Protein AF-A0A511QV36-F1 (afdb_monomer_lite)

Foldseek 3Di:
DDDDDDPPPVCQLVVLLVVVCPVPDDPLRSVVVVLVCVQQAPDCLVVQQPLADFDFLLVSVVSRQVVRVVRDVFKHWDWDDDDQWIKTWIAGDDDDLVNLVVVQSVVQVSLCVQQVDNDHFQEWEDLAPNVVSCVSNPPPVRHDYDYNDNITIGIDDPVSRRDGGHDDDPPPPPPPPPVPPPAPLSVLLVQCLSVQQVAQADLCNSCVSVVHHSVVSVVSCVVVVHDPVVSSLVSLLVVLLCCLQPDPDDCQVSCVSHHHPDSVVVQVSSCVVPVHGSVRSSVVCNLVDPLAPDDLVRLLDDPVVDDPCQLVVLLVLLVVDLLPWFQFFFDSFADWAAWAAFEAALQKTKIWTWGDRNFPYNGATFIWIWIGNQSQAIAGPFTQGDQPDQQQSRHFAHEYWDDDPQKIKGKTWRWHADPVRATFIFIFIWIAHSVRHIGTPTGQGGDPFAGSQWTYWYWDDDDQKIKIWIKGFHPVQATFTWIWIDSDSNHIDTPGTQDEPCRHAARIWAQWDWDDAPQKIKIKTKGAPHDDPDQQPQLENIFIWMFIAHDQDSVVSYGYGDDDIDGLAQAHFWANKDWYQYPVRWIKIKTKRHDPPWDDPSSSSRTYITIDQIWTWHDDPGFIFTAHDPSQCVQFDDKDKDQFKDWAPDQWKKKKWKDLDKKKKWFADPVGAIWIWIDDPQKIKTARPRAPDDTPCVSPRMTIDGRDDSMWIWMWTGTSFKIWIAIPNRSYIYIDGTHHPPGTMIGMDHPIMMMMTGGGGRHNPNPNDDD

Organism: NCBI:txid1219062

pLDDT: mean 84.89, std 17.66, range [22.31, 98.94]

InterPro domains:
  IPR001362 Glycoside hydrolase, family 32 [SM00640] (328-730)
  IPR006232 Sucrose-6-phosphate hydrolase [TIGR01322] (313-741)
  IPR009057 Homedomain-like superfamily [SSF46689] (238-284)
  IPR013148 Glycosyl hydrolase family 32, N-terminal [PF00251] (328-628)
  IPR013189 Glycosyl hydrolase family 32, C-terminal [PF08244] (643-745)
  IPR013320 Concanavalin A-like lectin/glucanase domain superfamily [SSF49899] (628-744)
  IPR018053 Glycoside hydrolase, family 32, active site [PS00609] (328-341)
  IPR018060 AraC-like, DNA binding HTH domain [PF12833] (207-283)
  IPR018060 AraC-like, DNA binding HTH domain [PS01124] (202-284)
  IPR018060 AraC-like, DNA binding HTH domain [SM00342] (200-282)
  IPR020449 Transcription regulator HTH, AraC- type, HTH domain [PR00032] (251-266)
  IPR020449 Transcription regulator HTH, AraC- type, HTH domain [PR00032] (266-282)
  IPR023296 Glycosyl hydrolase, five-bladed beta-propeller domain superfamily [G3DSA:2.115.10.20] (295-645)
  IPR023296 Glycosyl hydrolase, five-bladed beta-propeller domain superfamily [SSF75005] (320-628)
  IPR051214 Glycosyl Hydrolase 32 Enzymes [PTHR43101] (293-745)

Radius of gyration: 31.1 Å; chains: 1; bounding box: 74×81×68 Å

Sequence (771 aa):
MLATAEWYVLPNLIDKLSDLLEQCLTISQQVAYIEWCARENVRKSLMSVDLSTKETLETQLNHYFDSAIYESSTVNHYFFHQFNETWLVRDKQHQHKMSDVYAVAFWTLLIQAITKTYWYPKRIWVCSNAEAYFRQLFPAANYQLFVERDKTGVELPEGLLNQVVSTKTLAISTPQSIDNWFDLQGTLQLSLKPYLINGRPSIETAASILGMHPRQLQRRLQREQLKYSKVVDELIFESAKKDLVQSQDDIADIAFRYGYRLQTHFSRAFKKYTNLTPTQYREHRSSERKWGDWTRKQRYQRIRDMPEGYFNRLAKERQQDKGYPSFHIAPPFGLLNDPNGLSYFNGEHHIFYQWFPLGPVHGVKHWYHLSTADFIHFSDHGVALYPDQDYDSHGVYSGSGLVNKGELLLFFTGNKRNGDWVREPTQCYAVMDVEGKIAKKGVVVRNSFYTEHFRDPKVWKEGETYYMVVAAQTHEKHGAMALFRADELDNWHHLGPVKTRYSKFGFMWECPDYFELQGRGVMLFSPQGVNGDNEYDYKNIFSVSYLVGDRLNLDTLELQNHQPVVQPDYGFDFYAPQTYLDDQGRRIMLAWIGLPDIDPPSVRHQWAGLLSIPRELNLQGNMLIQSPLKELQDLRQDSYQVSQTVVLDTTTFELEFSTKQDFTLEMSNSKGHDIRFSLHDNKFTLDRSNNSILYAEDYGVIRNAPRLDRQQNIRLFVDNSVLEIFINNGKHTMTSRFFVDDMNSLTLSEGVAATLYPLAGINGLNTAKIQ

Secondary structure (DSSP, 8-state):
-------TTHHHHHHHHHHHHHHHS-HHHHHHHHHHHHHHHTTTTTTS--TTS-EEHHHHHHHHHHHHHTT-TTEEEEEEEETTEEEEEEEESS--HHHHHHHHHHHHHHHHHHH-S----SEEE-SS--HHHHHHHS-TTS-EEE-S-SSEEEEE-HHHHTPEE-------PPPS--TTSSSHHHHHHHHHGGGGGGS---HHHHHHHTTS-HHHHHHHHHHTT--HHHHHHHHHHHHHHHHHHH----HHHHHHHTT-S-HHHHHHHHHHHHSS-HHHHHHHHHTT--TT---HHHHT--GGGSPTTHHHHHHHHHTT-TTS-SSS---SSEEEEEEEEEEEETTEEEEEEEEE-SSSSS-S-EEEEEEESSSSBEEEEEEEE-S-SGGGTT-B----EEEETTEEEEEEEEEEE-TT--EEEEEEEEEE-TT--EEEEEEEEE-SSS-S-EEEEEEEEETTEEEEEEEEE-TTS-EEEEEEEESSTT--EEEEEPB-S-SSS-SEEEEEEEEEETTEEEEEEEEES---SSSSS--SSS--EEEEESPPBTTTTB--B-S--B-S--SSS-EEEEEEE-TT--EEEEEEES-TT---GGGGGTEE-EEPPPEEEEEETTEEEEEE-GGGGGGB---EEESS-EE-S-S-EEEEEEESS-EEEEEE-TTS-EEEEEEETTEEEEE-TT-SS---GGG-SEEEEE---SSEEEEEEEETTEEEEEETTTTEEEEEE---TT--EEEE-TT--EEEEEBPPPBS-------

Structure (mmCIF, N/CA/C/O backbone):
data_AF-A0A511QV36-F1
#
_entry.id   AF-A0A511QV36-F1
#
loop_
_atom_site.group_PDB
_atom_site.id
_atom_site.type_symbol
_atom_site.label_atom_id
_atom_site.label_alt_id
_atom_site.label_comp_id
_atom_site.label_asym_id
_atom_site.label_entity_id
_atom_site.label_seq_id
_atom_site.pdbx_PDB_ins_code
_atom_site.Cartn_x
_atom_site.Cartn_y
_atom_site.Cartn_z
_atom_site.occupancy
_atom_site.B_iso_or_equiv
_atom_site.auth_seq_id
_atom_site.auth_comp_id
_atom_site.auth_asym_id
_atom_site.auth_atom_id
_atom_site.pdbx_PDB_model_num
ATOM 1 N N . MET A 1 1 ? -5.029 31.590 -9.360 1.00 29.44 1 MET A N 1
ATOM 2 C CA . MET A 1 1 ? -5.410 31.404 -10.779 1.00 29.44 1 MET A CA 1
ATOM 3 C C . MET A 1 1 ? -4.563 32.344 -11.635 1.00 29.44 1 MET A C 1
ATOM 5 O O . MET A 1 1 ? -4.675 33.543 -11.428 1.00 29.44 1 MET A O 1
ATOM 9 N N . LEU A 1 2 ? -3.748 31.761 -12.538 1.00 22.31 2 LEU A N 1
ATOM 10 C CA . LEU A 1 2 ? -2.815 32.352 -13.536 1.00 22.31 2 LEU A CA 1
ATOM 11 C C . LEU A 1 2 ? -1.611 33.120 -12.931 1.00 22.31 2 LEU A C 1
ATOM 13 O O . LEU A 1 2 ? -1.819 34.097 -12.228 1.00 22.31 2 LEU A O 1
ATOM 17 N N . ALA A 1 3 ? -0.330 32.764 -13.109 1.00 23.84 3 ALA A N 1
ATOM 18 C CA . ALA A 1 3 ? 0.406 32.007 -14.138 1.00 23.84 3 ALA A CA 1
ATOM 19 C C . ALA A 1 3 ? 1.605 31.276 -13.465 1.00 23.84 3 ALA A C 1
ATOM 21 O O . ALA A 1 3 ? 2.209 31.844 -12.563 1.00 23.84 3 ALA A O 1
ATOM 22 N N . THR A 1 4 ? 1.887 29.977 -13.641 1.00 34.41 4 THR A N 1
ATOM 23 C CA . THR A 1 4 ? 2.459 29.254 -14.805 1.00 34.41 4 THR A CA 1
ATOM 24 C C . THR A 1 4 ? 3.750 29.857 -15.378 1.00 34.41 4 THR A C 1
ATOM 26 O O . THR A 1 4 ? 3.696 30.957 -15.914 1.00 34.41 4 THR A O 1
ATOM 29 N N . ALA A 1 5 ? 4.816 29.036 -15.365 1.00 28.31 5 ALA A N 1
ATOM 30 C CA . ALA A 1 5 ? 6.105 29.111 -16.083 1.00 28.31 5 ALA A CA 1
ATOM 31 C C . ALA A 1 5 ? 7.365 29.500 -15.255 1.00 28.31 5 ALA A C 1
ATOM 33 O O . ALA A 1 5 ? 7.436 30.567 -14.661 1.00 28.31 5 ALA A O 1
ATOM 34 N N . GLU A 1 6 ? 8.357 28.590 -15.290 1.00 36.41 6 GLU A N 1
ATOM 35 C CA . GLU A 1 6 ? 9.822 28.827 -15.230 1.00 36.41 6 GLU A CA 1
ATOM 36 C C . GLU A 1 6 ? 10.579 28.969 -13.883 1.00 36.41 6 GLU A C 1
ATOM 38 O O . GLU A 1 6 ? 11.146 30.007 -13.584 1.00 36.41 6 GLU A O 1
ATOM 43 N N . TRP A 1 7 ? 10.667 27.857 -13.129 1.00 35.16 7 TRP A N 1
ATOM 44 C CA . TRP A 1 7 ? 11.701 27.424 -12.142 1.00 35.16 7 TRP A CA 1
ATOM 45 C C . TRP A 1 7 ? 12.950 26.630 -12.587 1.00 35.16 7 TRP A C 1
ATOM 47 O O . TRP A 1 7 ? 13.750 26.238 -11.739 1.00 35.16 7 TRP A O 1
ATOM 57 N N . TYR A 1 8 ? 13.095 26.244 -13.856 1.00 35.22 8 TYR A N 1
ATOM 58 C CA . TYR A 1 8 ? 13.888 25.046 -14.216 1.00 35.22 8 TYR A CA 1
ATOM 59 C C . TYR A 1 8 ? 15.427 25.187 -14.234 1.00 35.22 8 TYR A C 1
ATOM 61 O O . TYR A 1 8 ? 16.117 24.310 -14.749 1.00 35.22 8 TYR A O 1
ATOM 69 N N . VAL A 1 9 ? 15.999 26.251 -13.665 1.00 40.88 9 VAL A N 1
ATOM 70 C CA . VAL A 1 9 ? 17.443 26.542 -13.805 1.00 40.88 9 VAL A CA 1
ATOM 71 C C . VAL A 1 9 ? 18.209 26.566 -12.476 1.00 40.88 9 VAL A C 1
ATOM 73 O O . VAL A 1 9 ? 19.409 26.299 -12.463 1.00 40.88 9 VAL A O 1
ATOM 76 N N . LEU A 1 10 ? 17.529 26.780 -11.347 1.00 43.47 10 LEU A N 1
ATOM 77 C CA . LEU A 1 10 ? 18.146 26.732 -10.015 1.00 43.47 10 LEU A CA 1
ATOM 78 C C . LEU A 1 10 ? 18.698 25.347 -9.617 1.00 43.47 10 LEU A C 1
ATOM 80 O O . LEU A 1 10 ? 19.808 25.332 -9.087 1.00 43.47 10 LEU A O 1
ATOM 84 N N . PRO A 1 11 ? 18.024 24.204 -9.893 1.00 47.22 11 PRO A N 1
ATOM 85 C CA . PRO A 1 11 ? 18.489 22.903 -9.405 1.00 47.22 11 PRO A CA 1
ATOM 86 C C . PRO A 1 11 ? 19.869 22.550 -9.959 1.00 47.22 11 PRO A C 1
ATOM 88 O O . PRO A 1 11 ? 20.797 22.331 -9.206 1.00 47.22 11 PRO A O 1
ATOM 91 N N . ASN A 1 12 ? 20.084 22.668 -11.272 1.00 53.19 12 ASN A N 1
ATOM 92 C CA . ASN A 1 12 ? 21.324 22.189 -11.889 1.00 53.19 12 ASN A CA 1
ATOM 93 C C . ASN A 1 12 ? 22.600 22.931 -11.449 1.00 53.19 12 ASN A C 1
ATOM 95 O O . ASN A 1 12 ? 23.660 22.316 -11.411 1.00 53.19 12 ASN A O 1
ATOM 99 N N . LEU A 1 13 ? 22.550 24.242 -11.172 1.00 53.06 13 LEU A N 1
ATOM 100 C CA . LEU A 1 13 ? 23.737 24.970 -10.694 1.00 53.06 13 LEU A CA 1
ATOM 101 C C . LEU A 1 13 ? 23.933 24.790 -9.183 1.00 53.06 13 LEU A C 1
ATOM 103 O O . LEU A 1 13 ? 25.075 24.718 -8.739 1.00 53.06 13 LEU A O 1
ATOM 107 N N . ILE A 1 14 ? 22.841 24.690 -8.415 1.00 55.69 14 ILE A N 1
ATOM 108 C CA . ILE A 1 14 ? 22.879 24.419 -6.971 1.00 55.69 14 ILE A CA 1
ATOM 109 C C . ILE A 1 14 ? 23.368 22.995 -6.704 1.00 55.69 14 ILE A C 1
ATOM 111 O O . ILE A 1 14 ? 24.272 22.825 -5.896 1.00 55.69 14 ILE A O 1
ATOM 115 N N . ASP A 1 15 ? 22.841 22.006 -7.421 1.00 53.03 15 ASP A N 1
ATOM 116 C CA . ASP A 1 15 ? 23.212 20.595 -7.308 1.00 53.03 15 ASP A CA 1
ATOM 117 C C . ASP A 1 15 ? 24.683 20.407 -7.700 1.00 53.03 15 ASP A C 1
ATOM 119 O O . ASP A 1 15 ? 25.459 19.860 -6.926 1.00 53.03 15 ASP A O 1
ATOM 123 N N . LYS A 1 16 ? 25.136 20.998 -8.819 1.00 57.78 16 LYS A N 1
ATOM 124 C CA . LYS A 1 16 ? 26.561 20.967 -9.207 1.00 57.78 16 LYS A CA 1
ATOM 125 C C . LYS A 1 16 ? 27.476 21.673 -8.213 1.00 57.78 16 LYS A C 1
ATOM 127 O O . LYS A 1 16 ? 28.608 21.241 -8.012 1.00 57.78 16 LYS A O 1
ATOM 132 N N . LEU A 1 17 ? 27.029 22.785 -7.627 1.00 57.56 17 LEU A N 1
ATOM 133 C CA . LEU A 1 17 ? 27.787 23.472 -6.584 1.00 57.56 17 LEU A CA 1
ATOM 134 C C . LEU A 1 17 ? 27.843 22.617 -5.313 1.00 57.56 17 LEU A C 1
ATOM 136 O O . LEU A 1 17 ? 28.904 22.536 -4.705 1.00 57.56 17 LEU A O 1
ATOM 140 N N . SER A 1 18 ? 26.746 21.949 -4.953 1.00 57.19 18 SER A N 1
ATOM 141 C CA . SER A 1 18 ? 26.666 21.018 -3.825 1.00 57.19 18 SER A CA 1
ATOM 142 C C . SER A 1 18 ? 27.613 19.834 -4.016 1.00 57.19 18 SER A C 1
ATOM 144 O O . SER A 1 18 ? 28.475 19.608 -3.170 1.00 57.19 18 SER A O 1
ATOM 146 N N . ASP A 1 19 ? 27.553 19.165 -5.168 1.00 56.06 19 ASP A N 1
ATOM 147 C CA . ASP A 1 19 ? 28.424 18.039 -5.525 1.00 56.06 19 ASP A CA 1
ATOM 148 C C . ASP A 1 19 ? 29.913 18.430 -5.489 1.00 56.06 19 ASP A C 1
ATOM 150 O O . ASP A 1 19 ? 30.774 17.667 -5.047 1.00 56.06 19 ASP A O 1
ATOM 154 N N . LEU A 1 20 ? 30.240 19.648 -5.932 1.00 58.19 20 LEU A N 1
ATOM 155 C CA . LEU A 1 20 ? 31.609 20.164 -5.940 1.00 58.19 20 LEU A CA 1
ATOM 156 C C . LEU A 1 20 ? 32.107 20.492 -4.525 1.00 58.19 20 LEU A C 1
ATOM 158 O O . LEU A 1 20 ? 33.268 20.235 -4.200 1.00 58.19 20 LEU A O 1
ATOM 162 N N . LEU A 1 21 ? 31.233 21.009 -3.657 1.00 55.03 21 LEU A N 1
ATOM 163 C CA . LEU A 1 21 ? 31.539 21.186 -2.236 1.00 55.03 21 LEU A CA 1
ATOM 164 C C . LEU A 1 21 ? 31.727 19.836 -1.535 1.00 55.03 21 LEU A C 1
ATOM 166 O O . LEU A 1 21 ? 32.621 19.719 -0.695 1.00 55.03 21 LEU A O 1
ATOM 170 N N . GLU A 1 22 ? 30.960 18.813 -1.916 1.00 52.78 22 GLU A N 1
ATOM 171 C CA . GLU A 1 22 ? 31.094 17.455 -1.382 1.00 52.78 22 GLU A CA 1
ATOM 172 C C . GLU A 1 22 ? 32.439 16.805 -1.716 1.00 52.78 22 GLU A C 1
ATOM 174 O O . GLU A 1 22 ? 33.047 16.150 -0.868 1.00 52.78 22 GLU A O 1
ATOM 179 N N . GLN A 1 23 ? 32.939 17.029 -2.931 1.00 51.97 23 GLN A N 1
ATOM 180 C CA . GLN A 1 23 ? 34.203 16.457 -3.400 1.00 51.97 23 GLN A CA 1
ATOM 181 C C . GLN A 1 23 ? 35.442 17.168 -2.841 1.00 51.97 23 GLN A C 1
ATOM 183 O O . GLN A 1 23 ? 36.513 16.565 -2.750 1.00 51.97 23 GLN A O 1
ATOM 188 N N . CYS A 1 24 ? 35.333 18.456 -2.505 1.00 47.41 24 CYS A N 1
ATOM 189 C CA . CYS A 1 24 ? 36.489 19.293 -2.170 1.00 47.41 24 CYS A CA 1
ATOM 190 C C . CYS A 1 24 ? 36.610 19.652 -0.687 1.00 47.41 24 CYS A C 1
ATOM 192 O O . CYS A 1 24 ? 37.676 20.101 -0.261 1.00 47.41 24 CYS A O 1
ATOM 194 N N . LEU A 1 25 ? 35.545 19.484 0.097 1.00 48.25 25 LEU A N 1
ATOM 195 C CA . LEU A 1 25 ? 35.501 19.842 1.511 1.00 48.25 25 LEU A CA 1
ATOM 196 C C . LEU A 1 25 ? 35.059 18.630 2.332 1.00 48.25 25 LEU A C 1
ATOM 198 O O . LEU A 1 25 ? 34.163 17.895 1.942 1.00 48.25 25 LEU A O 1
ATOM 202 N N . THR A 1 26 ? 35.656 18.423 3.504 1.00 48.31 26 THR A N 1
ATOM 203 C CA . THR A 1 26 ? 35.131 17.456 4.486 1.00 48.31 26 THR A CA 1
ATOM 204 C C . THR A 1 26 ? 33.778 17.921 5.031 1.00 48.31 26 THR A C 1
ATOM 206 O O . THR A 1 26 ? 33.508 19.117 5.032 1.00 48.31 26 THR A O 1
ATOM 209 N N . ILE A 1 27 ? 32.948 17.026 5.576 1.00 41.28 27 ILE A N 1
ATOM 210 C CA . ILE A 1 27 ? 31.616 17.372 6.124 1.00 41.28 27 ILE A CA 1
ATOM 211 C C . ILE A 1 27 ? 31.687 18.540 7.133 1.00 41.28 27 ILE A C 1
ATOM 213 O O . ILE A 1 27 ? 30.873 19.459 7.083 1.00 41.28 27 ILE A O 1
ATOM 217 N N . SER A 1 28 ? 32.710 18.590 7.995 1.00 36.88 28 SER A N 1
ATOM 218 C CA . SER A 1 28 ? 32.928 19.735 8.898 1.00 36.88 28 SER A CA 1
ATOM 219 C C . SER A 1 28 ? 33.294 21.036 8.172 1.00 36.88 28 SER A C 1
ATOM 221 O O . SER A 1 28 ? 32.891 22.111 8.610 1.00 36.88 28 SER A O 1
ATOM 223 N N . GLN A 1 29 ? 34.043 20.966 7.069 1.00 44.72 29 GLN A N 1
ATOM 224 C CA . GLN A 1 29 ? 34.372 22.130 6.241 1.00 44.72 29 GLN A CA 1
ATOM 225 C C . GLN A 1 29 ? 33.186 22.570 5.378 1.00 44.72 29 GLN A C 1
ATOM 227 O O . GLN A 1 29 ? 33.016 23.766 5.190 1.00 44.72 29 GLN A O 1
ATOM 232 N N . GLN A 1 30 ? 32.345 21.644 4.911 1.00 46.62 30 GLN A N 1
ATOM 233 C CA . GLN A 1 30 ? 31.097 21.937 4.202 1.00 46.62 30 GLN A CA 1
ATOM 234 C C . GLN A 1 30 ? 30.139 22.702 5.113 1.00 46.62 30 GLN A C 1
ATOM 236 O O . GLN A 1 30 ? 29.652 23.756 4.729 1.00 46.62 30 GLN A O 1
ATOM 241 N N . VAL A 1 31 ? 29.942 22.241 6.353 1.00 43.75 31 VAL A N 1
ATOM 242 C CA . VAL A 1 31 ? 29.088 22.924 7.338 1.00 43.75 31 VAL A CA 1
ATOM 243 C C . VAL A 1 31 ? 29.647 24.302 7.700 1.00 43.75 31 VAL A C 1
ATOM 245 O O . VAL A 1 31 ? 28.909 25.280 7.654 1.00 43.75 31 VAL A O 1
ATOM 248 N N . ALA A 1 32 ? 30.952 24.424 7.964 1.00 43.75 32 ALA A N 1
ATOM 249 C CA . ALA A 1 32 ? 31.582 25.719 8.250 1.00 43.75 32 ALA A CA 1
ATOM 250 C C . ALA A 1 32 ? 31.536 26.688 7.052 1.00 43.75 32 ALA A C 1
ATOM 252 O O . ALA A 1 32 ? 31.420 27.900 7.227 1.00 43.75 32 ALA A O 1
ATOM 253 N N . TYR A 1 33 ? 31.620 26.161 5.831 1.00 46.56 33 TYR A N 1
ATOM 254 C CA . TYR A 1 33 ? 31.570 26.936 4.597 1.00 46.56 33 TYR A CA 1
ATOM 255 C C . TYR A 1 33 ? 30.139 27.369 4.248 1.00 46.56 33 TYR A C 1
ATOM 257 O O . TYR A 1 33 ? 29.924 28.530 3.917 1.00 46.56 33 TYR A O 1
ATOM 265 N N . ILE A 1 34 ? 29.148 26.491 4.428 1.00 47.09 34 ILE A N 1
ATOM 266 C CA . ILE A 1 34 ? 27.716 26.805 4.322 1.00 47.09 34 ILE A CA 1
ATOM 267 C C . ILE A 1 34 ? 27.316 27.825 5.397 1.00 47.09 34 ILE A C 1
ATOM 269 O O . ILE A 1 34 ? 26.599 28.776 5.096 1.00 47.09 34 ILE A O 1
ATOM 273 N N . GLU A 1 35 ? 27.830 27.703 6.624 1.00 41.59 35 GLU A N 1
ATOM 274 C CA . GLU A 1 35 ? 27.654 28.701 7.686 1.00 41.59 35 GLU A CA 1
ATOM 275 C C . GLU A 1 35 ? 28.321 30.040 7.361 1.00 41.59 35 GLU A C 1
ATOM 277 O O . GLU A 1 35 ? 27.754 31.090 7.658 1.00 41.59 35 GLU A O 1
ATOM 282 N N . TRP A 1 36 ? 29.501 30.035 6.738 1.00 47.66 36 TRP A N 1
ATOM 283 C CA . TRP A 1 36 ? 30.161 31.253 6.263 1.00 47.66 36 TRP A CA 1
ATOM 284 C C . TRP A 1 36 ? 29.368 31.917 5.128 1.00 47.66 36 TRP A C 1
ATOM 286 O O . TRP A 1 36 ? 29.135 33.120 5.177 1.00 47.66 36 TRP A O 1
ATOM 296 N N . CYS A 1 37 ? 28.859 31.146 4.163 1.00 47.41 37 CYS A N 1
ATOM 297 C CA . CYS A 1 37 ? 27.982 31.628 3.092 1.00 47.41 37 CYS A CA 1
ATOM 298 C C . CYS A 1 37 ? 26.648 32.177 3.630 1.00 47.41 37 CYS A C 1
ATOM 300 O O . CYS A 1 37 ? 26.166 33.211 3.163 1.00 47.41 37 CYS A O 1
ATOM 302 N N . ALA A 1 38 ? 26.077 31.522 4.645 1.00 42.59 38 ALA A N 1
ATOM 303 C CA . ALA A 1 38 ? 24.865 31.962 5.331 1.00 42.59 38 ALA A CA 1
ATOM 304 C C . ALA A 1 38 ? 25.092 33.226 6.177 1.00 42.59 38 ALA A C 1
ATOM 306 O O . ALA A 1 38 ? 24.188 34.059 6.265 1.00 42.59 38 ALA A O 1
ATOM 307 N N . ARG A 1 39 ? 26.287 33.388 6.766 1.00 42.75 39 ARG A N 1
ATOM 308 C CA . ARG A 1 39 ? 26.711 34.604 7.480 1.00 42.75 39 ARG A CA 1
ATOM 309 C C . ARG A 1 39 ? 27.024 35.772 6.553 1.00 42.75 39 ARG A C 1
ATOM 311 O O . ARG A 1 39 ? 26.829 36.906 6.962 1.00 42.75 39 ARG A O 1
ATOM 318 N N . GLU A 1 40 ? 27.517 35.510 5.347 1.00 49.47 40 GLU A N 1
ATOM 319 C CA . GLU A 1 40 ? 28.033 36.568 4.479 1.00 49.47 40 GLU A CA 1
ATOM 320 C C . GLU A 1 40 ? 27.034 37.085 3.440 1.00 49.47 40 GLU A C 1
ATOM 322 O O . GLU A 1 40 ? 27.273 38.190 2.970 1.00 49.47 40 GLU A O 1
ATOM 327 N N . ASN A 1 41 ? 25.977 36.355 3.022 1.00 48.59 41 ASN A N 1
ATOM 328 C CA . ASN A 1 41 ? 25.254 36.819 1.818 1.00 48.59 41 ASN A CA 1
ATOM 329 C C . ASN A 1 41 ? 23.831 36.318 1.480 1.00 48.59 41 ASN A C 1
ATOM 331 O O . ASN A 1 41 ? 23.423 36.519 0.340 1.00 48.59 41 ASN A O 1
ATOM 335 N N . VAL A 1 42 ? 23.052 35.658 2.352 1.00 46.38 42 VAL A N 1
ATOM 336 C CA . VAL A 1 42 ? 21.799 35.015 1.856 1.00 46.38 42 VAL A CA 1
ATOM 337 C C . VAL A 1 42 ? 20.508 35.423 2.566 1.00 46.38 42 VAL A C 1
ATOM 339 O O . VAL A 1 42 ? 19.486 35.610 1.904 1.00 46.38 42 VAL A O 1
ATOM 342 N N . ARG A 1 43 ? 20.490 35.599 3.892 1.00 37.47 43 ARG A N 1
ATOM 343 C CA . ARG A 1 43 ? 19.197 35.685 4.599 1.00 37.47 43 ARG A CA 1
ATOM 344 C C . ARG A 1 43 ? 18.448 37.013 4.406 1.00 37.47 43 ARG A C 1
ATOM 346 O O . ARG A 1 43 ? 17.222 36.985 4.373 1.00 37.47 43 ARG A O 1
ATOM 353 N N . LYS A 1 44 ? 19.131 38.152 4.233 1.00 43.91 44 LYS A N 1
ATOM 354 C CA . LYS A 1 44 ? 18.463 39.427 3.896 1.00 43.91 44 LYS A CA 1
ATOM 355 C C . LYS A 1 44 ? 18.426 39.755 2.409 1.00 43.91 44 LYS A C 1
ATOM 357 O O . LYS A 1 44 ? 17.557 40.517 2.015 1.00 43.91 44 LYS A O 1
ATOM 362 N N . SER A 1 45 ? 19.260 39.144 1.573 1.00 43.78 45 SER A N 1
ATOM 363 C CA . SER A 1 45 ? 19.303 39.402 0.121 1.00 43.78 45 SER A CA 1
ATOM 364 C C . SER A 1 45 ? 18.023 38.984 -0.606 1.00 43.78 45 SER A C 1
ATOM 366 O O . SER A 1 45 ? 17.719 39.498 -1.673 1.00 43.78 45 SER A O 1
ATOM 368 N N . LEU A 1 46 ? 17.245 38.081 -0.003 1.00 44.72 46 LEU A N 1
ATOM 369 C CA . LEU A 1 46 ? 15.900 37.716 -0.453 1.00 44.72 46 LEU A CA 1
ATOM 370 C C . LEU A 1 46 ? 14.795 38.620 0.129 1.00 44.72 46 LEU A C 1
ATOM 372 O O . LEU A 1 46 ? 13.667 38.567 -0.347 1.00 44.72 46 LEU A O 1
ATOM 376 N N . MET A 1 47 ? 15.098 39.433 1.151 1.00 38.59 47 MET A N 1
ATOM 377 C CA . MET A 1 47 ? 14.143 40.312 1.848 1.00 38.59 47 MET A CA 1
ATOM 378 C C . MET A 1 47 ? 14.377 41.816 1.606 1.00 38.59 47 MET A C 1
ATOM 380 O O . MET A 1 47 ? 13.495 42.607 1.922 1.00 38.59 47 MET A O 1
ATOM 384 N N . SER A 1 48 ? 15.538 42.224 1.081 1.00 41.91 48 SER A N 1
ATOM 385 C CA . SER A 1 48 ? 15.905 43.626 0.805 1.00 41.91 48 SER A CA 1
ATOM 386 C C . SER A 1 48 ? 15.612 44.076 -0.628 1.00 41.91 48 SER A C 1
ATOM 388 O O . SER A 1 48 ? 15.783 45.246 -0.951 1.00 41.91 48 SER A O 1
ATOM 390 N N . VAL A 1 49 ? 15.203 43.151 -1.494 1.00 49.41 49 VAL A N 1
ATOM 391 C CA . VAL A 1 49 ? 14.773 43.439 -2.862 1.00 49.41 49 VAL A CA 1
ATOM 392 C C . VAL A 1 49 ? 13.292 43.802 -2.780 1.00 49.41 49 VAL A C 1
ATOM 394 O O . VAL A 1 49 ? 12.441 42.916 -2.663 1.00 49.41 49 VAL A O 1
ATOM 397 N N . ASP A 1 50 ? 12.972 45.099 -2.780 1.00 51.22 50 ASP A N 1
ATOM 398 C CA . ASP A 1 50 ? 11.584 45.545 -2.913 1.00 51.22 50 ASP A CA 1
ATOM 399 C C . ASP A 1 50 ? 11.135 45.330 -4.360 1.00 51.22 50 ASP A C 1
ATOM 401 O O . ASP A 1 50 ? 11.181 46.204 -5.219 1.00 51.22 50 ASP A O 1
ATOM 405 N N . LEU A 1 51 ? 10.704 44.102 -4.626 1.00 52.59 51 LEU A N 1
ATOM 406 C CA . LEU A 1 51 ? 10.233 43.639 -5.924 1.00 52.59 51 LEU A CA 1
ATOM 407 C C . LEU A 1 51 ? 8.956 44.354 -6.410 1.00 52.59 51 LEU A C 1
ATOM 409 O O . LEU A 1 51 ? 8.485 44.058 -7.510 1.00 52.59 51 LEU A O 1
ATOM 413 N N . SER A 1 52 ? 8.377 45.258 -5.607 1.00 47.53 52 SER A N 1
ATOM 414 C CA . SER A 1 52 ? 7.167 46.011 -5.946 1.00 47.53 52 SER A CA 1
ATOM 415 C C . SER A 1 52 ? 7.429 47.296 -6.746 1.00 47.53 52 SER A C 1
ATOM 417 O O . SER A 1 52 ? 6.491 47.822 -7.357 1.00 47.53 52 SER A O 1
ATOM 419 N N . THR A 1 53 ? 8.677 47.775 -6.818 1.00 52.19 53 THR A N 1
ATOM 420 C CA . THR A 1 53 ? 9.060 48.967 -7.591 1.00 52.19 53 THR A CA 1
ATOM 421 C C . THR A 1 53 ? 9.527 48.594 -9.008 1.00 52.19 53 THR A C 1
ATOM 423 O O . THR A 1 53 ? 10.074 47.521 -9.254 1.00 52.19 53 THR A O 1
ATOM 426 N N . LYS A 1 54 ? 9.246 49.451 -10.003 1.00 60.75 54 LYS A N 1
ATOM 427 C CA . LYS A 1 54 ? 9.728 49.274 -11.389 1.00 60.75 54 LYS A CA 1
ATOM 428 C C . LYS A 1 54 ? 11.098 49.925 -11.535 1.00 60.75 54 LYS A C 1
ATOM 430 O O . LYS A 1 54 ? 11.188 51.076 -11.957 1.00 60.75 54 LYS A O 1
ATOM 435 N N . GLU A 1 55 ? 12.142 49.191 -11.194 1.00 76.12 55 GLU A N 1
ATOM 436 C CA . GLU A 1 55 ? 13.520 49.683 -11.210 1.00 76.12 55 GLU A CA 1
ATOM 437 C C . GLU A 1 55 ? 14.403 48.871 -12.157 1.00 76.12 55 GLU A C 1
ATOM 439 O O . GLU A 1 55 ? 14.027 47.793 -12.620 1.00 76.12 55 GLU A O 1
ATOM 444 N N . THR A 1 56 ? 15.575 49.411 -12.488 1.00 83.75 56 THR A N 1
ATOM 445 C CA . THR A 1 56 ? 16.567 48.697 -13.302 1.00 83.75 56 THR A CA 1
ATOM 446 C C . THR A 1 56 ? 17.280 47.625 -12.472 1.00 83.75 56 THR A C 1
ATOM 448 O O . THR A 1 56 ? 17.348 47.733 -11.243 1.00 83.75 56 THR A O 1
ATOM 451 N N . LEU A 1 57 ? 17.846 46.601 -13.121 1.00 83.56 57 LEU A N 1
ATOM 452 C CA . LEU A 1 57 ? 18.688 45.605 -12.446 1.00 83.56 57 LEU A CA 1
ATOM 453 C C . LEU A 1 57 ? 19.837 46.272 -11.677 1.00 83.56 57 LEU A C 1
ATOM 455 O O . LEU A 1 57 ? 20.153 45.850 -10.567 1.00 83.56 57 LEU A O 1
ATOM 459 N N . GLU A 1 58 ? 20.442 47.317 -12.243 1.00 85.31 58 GLU A N 1
ATOM 460 C CA . GLU A 1 58 ? 21.505 48.083 -11.590 1.00 85.31 58 GLU A CA 1
ATOM 461 C C . GLU A 1 58 ? 21.044 48.685 -10.254 1.00 85.31 58 GLU A C 1
ATOM 463 O O . GLU A 1 58 ? 21.714 48.527 -9.234 1.00 85.31 58 GLU A O 1
ATOM 468 N N . THR A 1 59 ? 19.866 49.313 -10.231 1.00 81.12 59 THR A N 1
ATOM 469 C CA . THR A 1 59 ? 19.270 49.879 -9.011 1.00 81.12 59 THR A CA 1
ATOM 470 C C . THR A 1 59 ? 19.006 48.798 -7.958 1.00 81.12 59 THR A C 1
ATOM 472 O O . THR A 1 59 ? 19.368 48.961 -6.794 1.00 81.12 59 THR A O 1
ATOM 475 N N . GLN A 1 60 ? 18.465 47.651 -8.370 1.00 76.44 60 GLN A N 1
ATOM 476 C CA . GLN A 1 60 ? 18.167 46.530 -7.473 1.00 76.44 60 GLN A CA 1
ATOM 477 C C . GLN A 1 60 ? 19.437 45.878 -6.901 1.00 76.44 60 GLN A C 1
ATOM 479 O O . GLN A 1 60 ? 19.481 45.503 -5.728 1.00 76.44 60 GLN A O 1
ATOM 484 N N . LEU A 1 61 ? 20.502 45.785 -7.700 1.00 80.69 61 LEU A N 1
ATOM 485 C CA . LEU A 1 61 ? 21.807 45.319 -7.234 1.00 80.69 61 LEU A CA 1
ATOM 486 C C . LEU A 1 61 ? 22.471 46.327 -6.280 1.00 80.69 61 LEU A C 1
ATOM 488 O O . LEU A 1 61 ? 23.049 45.902 -5.283 1.00 80.69 61 LEU A O 1
ATOM 492 N N . ASN A 1 62 ? 22.323 47.636 -6.508 1.00 80.56 62 ASN A N 1
ATOM 493 C CA . ASN A 1 62 ? 22.786 48.664 -5.568 1.00 80.56 62 ASN A CA 1
ATOM 494 C C . ASN A 1 62 ? 22.058 48.580 -4.213 1.00 80.56 62 ASN A C 1
ATOM 496 O O . ASN A 1 62 ? 22.714 48.613 -3.174 1.00 80.56 62 ASN A O 1
ATOM 500 N N . HIS A 1 63 ? 20.739 48.349 -4.199 1.00 72.56 63 HIS A N 1
ATOM 501 C CA . HIS A 1 63 ? 19.999 48.079 -2.956 1.00 72.56 63 HIS A CA 1
ATOM 502 C C . HIS A 1 63 ? 20.519 46.843 -2.210 1.00 72.56 63 HIS A C 1
ATOM 504 O O . HIS A 1 63 ? 20.596 46.826 -0.974 1.00 72.56 63 HIS A O 1
ATOM 510 N N . TYR A 1 64 ? 20.916 45.810 -2.954 1.00 73.38 64 TYR A N 1
ATOM 511 C CA . TYR A 1 64 ? 21.596 44.653 -2.387 1.00 73.38 64 TYR A CA 1
ATOM 512 C C . TYR A 1 64 ? 22.982 45.015 -1.816 1.00 73.38 64 TYR A C 1
ATOM 514 O O . TYR A 1 64 ? 23.290 44.571 -0.710 1.00 73.38 64 TYR A O 1
ATOM 522 N N . PHE A 1 65 ? 23.789 45.849 -2.483 1.00 74.56 65 PHE A N 1
ATOM 523 C CA . PHE A 1 65 ? 25.098 46.277 -1.960 1.00 74.56 65 PHE A CA 1
ATOM 524 C C . PHE A 1 65 ? 24.972 47.087 -0.671 1.00 74.56 65 PHE A C 1
ATOM 526 O O . PHE A 1 65 ? 25.657 46.776 0.303 1.00 74.56 65 PHE A O 1
ATOM 533 N N . ASP A 1 66 ? 24.050 48.051 -0.628 1.00 66.19 66 ASP A N 1
ATOM 534 C CA . ASP A 1 66 ? 23.787 48.867 0.563 1.00 66.19 66 ASP A CA 1
ATOM 535 C C . ASP A 1 66 ? 23.374 47.998 1.758 1.00 66.19 66 ASP A C 1
ATOM 537 O O . ASP A 1 66 ? 23.786 48.235 2.895 1.00 66.19 66 ASP A O 1
ATOM 541 N N . SER A 1 67 ? 22.608 46.936 1.498 1.00 59.38 67 SER A N 1
ATOM 542 C CA . SER A 1 67 ? 22.199 45.971 2.521 1.00 59.38 67 SER A CA 1
ATOM 543 C C . SER A 1 67 ? 23.346 45.048 2.954 1.00 59.38 67 SER A C 1
ATOM 545 O O . SER A 1 67 ? 23.460 44.730 4.137 1.00 59.38 67 SER A O 1
ATOM 547 N N . ALA A 1 68 ? 24.211 44.640 2.021 1.00 54.88 68 ALA A N 1
ATOM 548 C CA . ALA A 1 68 ? 25.351 43.763 2.288 1.00 54.88 68 ALA A CA 1
ATOM 549 C C . ALA A 1 68 ? 26.455 44.456 3.116 1.00 54.88 68 ALA A C 1
ATOM 551 O O . ALA A 1 68 ? 27.072 43.823 3.976 1.00 54.88 68 ALA A O 1
ATOM 552 N N . ILE A 1 69 ? 26.664 45.765 2.922 1.00 51.31 69 ILE A N 1
ATOM 553 C CA . ILE A 1 69 ? 27.663 46.577 3.649 1.00 51.31 69 ILE A CA 1
ATOM 554 C C . ILE A 1 69 ? 27.361 46.661 5.159 1.00 51.31 69 ILE A C 1
ATOM 556 O O . ILE A 1 69 ? 28.281 46.746 5.974 1.00 51.31 69 ILE A O 1
ATOM 560 N N . TYR A 1 70 ? 26.089 46.586 5.566 1.00 45.62 70 TYR A N 1
ATOM 561 C CA . TYR A 1 70 ? 25.697 46.618 6.982 1.00 45.62 70 TYR A CA 1
ATOM 562 C C . TYR A 1 70 ? 25.961 45.304 7.742 1.00 45.62 70 TYR A C 1
ATOM 564 O O . TYR A 1 70 ? 25.905 45.305 8.975 1.00 45.62 70 TYR A O 1
ATOM 572 N N . GLU A 1 71 ? 26.237 44.195 7.046 1.00 43.31 71 GLU A N 1
ATOM 573 C CA . GLU A 1 71 ? 26.314 42.848 7.640 1.00 43.31 71 GLU A CA 1
ATOM 574 C C . GLU A 1 71 ? 27.725 42.237 7.629 1.00 43.31 71 GLU A C 1
ATOM 576 O O . GLU A 1 71 ? 28.028 41.418 8.497 1.00 43.31 71 GLU A O 1
ATOM 581 N N . SER A 1 72 ? 28.621 42.678 6.736 1.00 49.84 72 SER A N 1
ATOM 582 C CA . SER A 1 72 ? 30.033 42.266 6.735 1.00 49.84 72 SER A CA 1
ATOM 583 C C . SER A 1 72 ? 30.970 43.465 6.593 1.00 49.84 72 SER A C 1
ATOM 585 O O . SER A 1 72 ? 31.043 44.101 5.548 1.00 49.84 72 SER A O 1
ATOM 587 N N . SER A 1 73 ? 31.771 43.747 7.626 1.00 50.09 73 SER A N 1
ATOM 588 C CA . SER A 1 73 ? 32.748 44.850 7.617 1.00 50.09 73 SER A CA 1
ATOM 589 C C . SER A 1 73 ? 34.017 44.556 6.799 1.00 50.09 73 SER A C 1
ATOM 591 O O . SER A 1 73 ? 34.978 45.320 6.870 1.00 50.09 73 SER A O 1
ATOM 593 N N . THR A 1 74 ? 34.077 43.417 6.097 1.00 57.38 74 THR A N 1
ATOM 594 C CA . THR A 1 74 ? 35.297 42.920 5.425 1.00 57.38 74 THR A CA 1
ATOM 595 C C . THR A 1 74 ? 35.120 42.636 3.933 1.00 57.38 74 THR A C 1
ATOM 597 O O . THR A 1 74 ? 36.085 42.235 3.278 1.00 57.38 74 THR A O 1
ATOM 600 N N . VAL A 1 75 ? 33.911 42.835 3.390 1.00 66.81 75 VAL A N 1
ATOM 601 C CA . VAL A 1 75 ? 33.572 42.546 1.991 1.00 66.81 75 VAL A CA 1
ATOM 602 C C . VAL A 1 75 ? 32.791 43.698 1.388 1.00 66.81 75 VAL A C 1
ATOM 604 O O . VAL A 1 75 ? 31.675 43.978 1.808 1.00 66.81 75 VAL A O 1
ATOM 607 N N . ASN A 1 76 ? 33.347 44.306 0.347 1.00 75.25 76 ASN A N 1
ATOM 608 C CA . ASN A 1 76 ? 32.689 45.377 -0.387 1.00 75.25 76 ASN A CA 1
ATOM 609 C C . ASN A 1 76 ? 32.212 44.863 -1.743 1.00 75.25 76 ASN A C 1
ATOM 611 O O . ASN A 1 76 ? 32.979 44.237 -2.476 1.00 75.25 76 ASN A O 1
ATOM 615 N N . HIS A 1 77 ? 30.954 45.150 -2.070 1.00 83.06 77 HIS A N 1
ATOM 616 C CA . HIS A 1 77 ? 30.365 44.901 -3.382 1.00 83.06 77 HIS A CA 1
ATOM 617 C C . HIS A 1 77 ? 30.110 46.245 -4.057 1.00 83.06 77 HIS A C 1
ATOM 619 O O . HIS A 1 77 ? 29.561 47.143 -3.423 1.00 83.06 77 HIS A O 1
ATOM 625 N N . TYR A 1 78 ? 30.544 46.408 -5.303 1.00 86.12 78 TYR A N 1
ATOM 626 C CA . TYR A 1 78 ? 30.345 47.649 -6.051 1.00 86.12 78 TYR A CA 1
ATOM 627 C C . TYR A 1 78 ? 30.455 47.423 -7.555 1.00 86.12 78 TYR A C 1
ATOM 629 O O . TYR A 1 78 ? 31.028 46.431 -8.016 1.00 86.12 78 TYR A O 1
ATOM 637 N N . PHE A 1 79 ? 29.942 48.382 -8.323 1.00 89.88 79 PHE A N 1
ATOM 638 C CA . PHE A 1 79 ? 30.201 48.457 -9.753 1.00 89.88 79 PHE A CA 1
ATOM 639 C C . PHE A 1 79 ? 31.552 49.117 -10.030 1.00 89.88 79 PHE A C 1
ATOM 641 O O . PHE A 1 79 ? 31.873 50.179 -9.495 1.00 89.88 79 PHE A O 1
ATOM 648 N N . PHE A 1 80 ? 32.353 48.479 -10.877 1.00 89.81 80 PHE A N 1
ATOM 649 C CA . PHE A 1 80 ? 33.598 49.020 -11.401 1.00 89.81 80 PHE A CA 1
ATOM 650 C C . PHE A 1 80 ? 33.447 49.239 -12.904 1.00 89.81 80 PHE A C 1
ATOM 652 O O . PHE A 1 80 ? 33.208 48.294 -13.655 1.00 89.81 80 PHE A O 1
ATOM 659 N N . HIS A 1 81 ? 33.588 50.488 -13.339 1.00 88.00 81 HIS A N 1
ATOM 660 C CA . HIS A 1 81 ? 33.477 50.859 -14.745 1.00 88.00 81 HIS A CA 1
ATOM 661 C C . HIS A 1 81 ? 34.867 51.104 -15.323 1.00 88.00 81 HIS A C 1
ATOM 663 O O . HIS A 1 81 ? 35.624 51.932 -14.811 1.00 88.00 81 HIS A O 1
ATOM 669 N N . GLN A 1 82 ? 35.200 50.401 -16.403 1.00 80.25 82 GLN A N 1
ATOM 670 C CA . GLN A 1 82 ? 36.456 50.591 -17.119 1.00 80.25 82 GLN A CA 1
ATOM 671 C C . GLN A 1 82 ? 36.195 50.598 -18.626 1.00 80.25 82 GLN A C 1
ATOM 673 O O . GLN A 1 82 ? 35.687 49.630 -19.184 1.00 80.25 82 GLN A O 1
ATOM 678 N N . PHE A 1 83 ? 36.557 51.697 -19.294 1.00 81.44 83 PHE A N 1
ATOM 679 C CA . PHE A 1 83 ? 36.199 51.962 -20.694 1.00 81.44 83 PHE A CA 1
ATOM 680 C C . PHE A 1 83 ? 34.675 51.882 -20.919 1.00 81.44 83 PHE A C 1
ATOM 682 O O . PHE A 1 83 ? 33.959 52.728 -20.393 1.00 81.44 83 PHE A O 1
ATOM 689 N N . ASN A 1 84 ? 34.198 50.873 -21.660 1.00 75.75 84 ASN A N 1
ATOM 690 C CA . ASN A 1 84 ? 32.779 50.603 -21.942 1.00 75.75 84 ASN A CA 1
ATOM 691 C C . ASN A 1 84 ? 32.274 49.335 -21.227 1.00 75.75 84 ASN A C 1
ATOM 693 O O . ASN A 1 84 ? 31.285 48.737 -21.642 1.00 75.75 84 ASN A O 1
ATOM 697 N N . GLU A 1 85 ? 32.986 48.876 -20.200 1.00 84.38 85 GLU A N 1
ATOM 698 C CA . GLU A 1 85 ? 32.679 47.638 -19.488 1.00 84.38 85 GLU A CA 1
ATOM 699 C C . GLU A 1 85 ? 32.260 47.953 -18.058 1.00 84.38 85 GLU A C 1
ATOM 701 O O . GLU A 1 85 ? 32.949 48.690 -17.345 1.00 84.38 85 GLU A O 1
ATOM 706 N N . THR A 1 86 ? 31.151 47.353 -17.630 1.00 91.50 86 THR A N 1
ATOM 707 C CA . THR A 1 86 ? 30.679 47.430 -16.249 1.00 91.50 86 THR A CA 1
ATOM 708 C C . THR A 1 86 ? 30.871 46.082 -15.582 1.00 91.50 86 THR A C 1
ATOM 710 O O . THR A 1 86 ? 30.369 45.057 -16.043 1.00 91.50 86 THR A O 1
ATOM 713 N N . TRP A 1 87 ? 31.591 46.088 -14.468 1.00 91.88 87 TRP A N 1
ATOM 714 C CA . TRP A 1 87 ? 31.899 44.900 -13.692 1.00 91.88 87 TRP A CA 1
ATOM 715 C C . TRP A 1 87 ? 31.195 44.962 -12.346 1.00 91.88 87 TRP A C 1
ATOM 717 O O . TRP A 1 87 ? 31.319 45.945 -11.621 1.00 91.88 87 TRP A O 1
ATOM 727 N N . LEU A 1 88 ? 30.494 43.891 -11.988 1.00 91.38 88 LEU A N 1
ATOM 728 C CA . LEU A 1 88 ? 30.072 43.647 -10.618 1.00 91.38 88 LEU A CA 1
ATOM 729 C C . LEU A 1 88 ? 31.250 43.044 -9.859 1.00 91.38 88 LEU A C 1
ATOM 731 O O . LEU A 1 88 ? 31.654 41.918 -10.149 1.00 91.38 88 LEU A O 1
ATOM 735 N N . VAL A 1 89 ? 31.809 43.798 -8.916 1.00 90.44 89 VAL A N 1
ATOM 736 C CA . VAL A 1 89 ? 33.050 43.455 -8.221 1.00 90.44 89 VAL A CA 1
ATOM 737 C C . VAL A 1 89 ? 32.798 43.188 -6.746 1.00 90.44 89 VAL A C 1
ATOM 739 O O . VAL A 1 89 ? 32.048 43.898 -6.078 1.00 90.44 89 VAL A O 1
ATOM 742 N N . ARG A 1 90 ? 33.492 42.171 -6.234 1.00 86.62 90 ARG A N 1
ATOM 743 C CA . ARG A 1 90 ? 33.667 41.883 -4.817 1.00 86.62 90 ARG A CA 1
ATOM 744 C C . ARG A 1 90 ? 35.120 42.052 -4.423 1.00 86.62 90 ARG A C 1
ATOM 746 O O . ARG A 1 90 ? 36.010 41.371 -4.932 1.00 86.62 90 ARG A O 1
ATOM 753 N N . ASP A 1 91 ? 35.318 42.909 -3.438 1.00 84.31 91 ASP A N 1
ATOM 754 C CA . ASP A 1 91 ? 36.606 43.231 -2.850 1.00 84.31 91 ASP A CA 1
ATOM 755 C C . ASP A 1 91 ? 36.634 42.738 -1.398 1.00 84.31 91 ASP A C 1
ATOM 757 O O . ASP A 1 91 ? 35.831 43.167 -0.566 1.00 84.31 91 ASP A O 1
ATOM 761 N N . LYS A 1 92 ? 37.509 41.770 -1.108 1.00 72.88 92 LYS A N 1
ATOM 762 C CA . LYS A 1 92 ? 37.626 41.118 0.205 1.00 72.88 92 LYS A CA 1
ATOM 763 C C . LYS A 1 92 ? 39.087 40.878 0.556 1.00 72.88 92 LYS A C 1
ATOM 765 O O . LYS A 1 92 ? 39.822 40.290 -0.240 1.00 72.88 92 LYS A O 1
ATOM 770 N N . GLN A 1 93 ? 39.484 41.239 1.777 1.00 60.38 93 GLN A N 1
ATOM 771 C CA . GLN A 1 93 ? 40.809 40.908 2.306 1.00 60.38 93 GLN A CA 1
ATOM 772 C C . GLN A 1 93 ? 40.884 39.419 2.685 1.00 60.38 93 GLN A C 1
ATOM 774 O O . GLN A 1 93 ? 40.106 38.943 3.506 1.00 60.38 93 GLN A O 1
ATOM 779 N N . HIS A 1 94 ? 41.847 38.713 2.078 1.00 59.06 94 HIS A N 1
ATOM 780 C CA . HIS A 1 94 ? 42.119 37.268 2.186 1.00 59.06 94 HIS A CA 1
ATOM 781 C C . HIS A 1 94 ? 41.043 36.363 1.569 1.00 59.06 94 HIS A C 1
ATOM 783 O O . HIS A 1 94 ? 39.933 36.218 2.080 1.00 59.06 94 HIS A O 1
ATOM 789 N N . GLN A 1 95 ? 41.396 35.712 0.455 1.00 60.84 95 GLN A N 1
ATOM 790 C CA . GLN A 1 95 ? 40.444 34.965 -0.363 1.00 60.84 95 GLN A CA 1
ATOM 791 C C . GLN A 1 95 ? 40.881 33.515 -0.573 1.00 60.84 95 GLN A C 1
ATOM 793 O O . GLN A 1 95 ? 41.987 33.225 -1.023 1.00 60.84 95 GLN A O 1
ATOM 798 N N . HIS A 1 96 ? 39.977 32.596 -0.233 1.00 66.25 96 HIS A N 1
ATOM 799 C CA . HIS A 1 96 ? 40.107 31.174 -0.529 1.00 66.25 96 HIS A CA 1
ATOM 800 C C . HIS A 1 96 ? 39.575 30.868 -1.936 1.00 66.25 96 HIS A C 1
ATOM 802 O O . HIS A 1 96 ? 38.608 31.488 -2.364 1.00 66.25 96 HIS A O 1
ATOM 808 N N . LYS A 1 97 ? 40.113 29.850 -2.620 1.00 69.06 97 LYS A N 1
ATOM 809 C CA . LYS A 1 97 ? 39.712 29.495 -3.997 1.00 69.06 97 LYS A CA 1
ATOM 810 C C . LYS A 1 97 ? 38.207 29.296 -4.189 1.00 69.06 97 LYS A C 1
ATOM 812 O O . LYS A 1 97 ? 37.617 29.789 -5.141 1.00 69.06 97 LYS A O 1
ATOM 817 N N . MET A 1 98 ? 37.569 28.619 -3.237 1.00 70.56 98 MET A N 1
ATOM 818 C CA . MET A 1 98 ? 36.121 28.379 -3.273 1.00 70.56 98 MET A CA 1
ATOM 819 C C . MET A 1 98 ? 35.294 29.660 -3.095 1.00 70.56 98 MET A C 1
ATOM 821 O O . MET A 1 98 ? 34.171 29.739 -3.574 1.00 70.56 98 MET A O 1
ATOM 825 N N . SER A 1 99 ? 35.839 30.687 -2.435 1.00 70.88 99 SER A N 1
ATOM 826 C CA . SER A 1 99 ? 35.156 31.975 -2.235 1.00 70.88 99 SER A CA 1
ATOM 827 C C . SER A 1 99 ? 34.832 32.662 -3.564 1.00 70.88 99 SER A C 1
ATOM 829 O O . SER A 1 99 ? 33.793 33.313 -3.667 1.00 70.88 99 SER A O 1
ATOM 831 N N . ASP A 1 100 ? 35.693 32.501 -4.571 1.00 77.75 100 ASP A N 1
ATOM 832 C CA . ASP A 1 100 ? 35.488 33.072 -5.905 1.00 77.75 100 ASP A CA 1
ATOM 833 C C . ASP A 1 100 ? 34.394 32.324 -6.660 1.00 77.75 100 ASP A C 1
ATOM 835 O O . ASP A 1 100 ? 33.472 32.925 -7.207 1.00 77.75 100 ASP A O 1
ATOM 839 N N . VAL A 1 101 ? 34.473 30.994 -6.621 1.00 77.81 101 VAL A N 1
ATOM 840 C CA . VAL A 1 101 ? 33.525 30.075 -7.258 1.00 77.81 101 VAL A CA 1
ATOM 841 C C . VAL A 1 101 ? 32.103 30.329 -6.752 1.00 77.81 101 VAL A C 1
ATOM 843 O O . VAL A 1 101 ? 31.176 30.496 -7.545 1.00 77.81 101 VAL A O 1
ATOM 846 N N . TYR A 1 102 ? 31.940 30.438 -5.433 1.00 73.06 102 TYR A N 1
ATOM 847 C CA . TYR A 1 102 ? 30.644 30.699 -4.818 1.00 73.06 102 TYR A CA 1
ATOM 848 C C . TYR A 1 102 ? 30.108 32.095 -5.131 1.00 73.06 102 TYR A C 1
ATOM 850 O O . TYR A 1 102 ? 28.935 32.222 -5.463 1.00 73.06 102 TYR A O 1
ATOM 858 N N . ALA A 1 103 ? 30.941 33.139 -5.054 1.00 77.00 103 ALA A N 1
ATOM 859 C CA . ALA A 1 103 ? 30.493 34.505 -5.330 1.00 77.00 103 ALA A CA 1
ATOM 860 C C . ALA A 1 103 ? 29.911 34.628 -6.746 1.00 77.00 103 ALA A C 1
ATOM 862 O O . ALA A 1 103 ? 28.822 35.168 -6.933 1.00 77.00 103 ALA A O 1
ATOM 863 N N . VAL A 1 104 ? 30.593 34.042 -7.730 1.00 83.56 104 VAL A N 1
ATOM 864 C CA . VAL A 1 104 ? 30.149 34.053 -9.126 1.00 83.56 104 VAL A CA 1
ATOM 865 C C . VAL A 1 104 ? 28.884 33.213 -9.327 1.00 83.56 104 VAL A C 1
ATOM 867 O O . VAL A 1 104 ? 27.958 33.659 -10.008 1.00 83.56 104 VAL A O 1
ATOM 870 N N . ALA A 1 105 ? 28.802 32.021 -8.725 1.00 75.88 105 ALA A N 1
ATOM 871 C CA . ALA A 1 105 ? 27.602 31.185 -8.790 1.00 75.88 105 ALA A CA 1
ATOM 872 C C . ALA A 1 105 ? 26.392 31.883 -8.148 1.00 75.88 105 ALA A C 1
ATOM 874 O O . ALA A 1 105 ? 25.311 31.920 -8.734 1.00 75.88 105 ALA A O 1
ATOM 875 N N . PHE A 1 106 ? 26.591 32.512 -6.990 1.00 74.94 106 PHE A N 1
ATOM 876 C CA . PHE A 1 106 ? 25.561 33.259 -6.282 1.00 74.94 106 PHE A CA 1
ATOM 877 C C . PHE A 1 106 ? 25.040 34.441 -7.102 1.00 74.94 106 PHE A C 1
ATOM 879 O O . PHE A 1 106 ? 23.832 34.552 -7.292 1.00 74.94 106 PHE A O 1
ATOM 886 N N . TRP A 1 107 ? 25.916 35.294 -7.646 1.00 82.19 107 TRP A N 1
ATOM 887 C CA . TRP A 1 107 ? 25.467 36.408 -8.488 1.00 82.19 107 TRP A CA 1
ATOM 888 C C . TRP A 1 107 ? 24.756 35.939 -9.748 1.00 82.19 107 TRP A C 1
ATOM 890 O O . TRP A 1 107 ? 23.781 36.561 -10.156 1.00 82.19 107 TRP A O 1
ATOM 900 N N . THR A 1 108 ? 25.194 34.825 -10.333 1.00 79.31 108 THR A N 1
ATOM 901 C CA . THR A 1 108 ? 24.498 34.210 -11.468 1.00 79.31 108 THR A CA 1
ATOM 902 C C . THR A 1 108 ? 23.060 33.867 -11.092 1.00 79.31 108 THR A C 1
ATOM 904 O O . THR A 1 108 ? 22.133 34.285 -11.781 1.00 79.31 108 THR A O 1
ATOM 907 N N . LEU A 1 109 ? 22.856 33.181 -9.966 1.00 69.38 109 LEU A N 1
ATOM 908 C CA . LEU A 1 109 ? 21.519 32.834 -9.483 1.00 69.38 109 LEU A CA 1
ATOM 909 C C . LEU A 1 109 ? 20.692 34.074 -9.127 1.00 69.38 109 LEU A C 1
ATOM 911 O O . LEU A 1 109 ? 19.520 34.148 -9.488 1.00 69.38 109 LEU A O 1
ATOM 915 N N . LEU A 1 110 ? 21.299 35.058 -8.462 1.00 72.31 110 LEU A N 1
ATOM 916 C CA . LEU A 1 110 ? 20.637 36.297 -8.063 1.00 72.31 110 LEU A CA 1
ATOM 917 C C . LEU A 1 110 ? 20.164 37.098 -9.282 1.00 72.31 110 LEU A C 1
ATOM 919 O O . LEU A 1 110 ? 19.009 37.508 -9.340 1.00 72.31 110 LEU A O 1
ATOM 923 N N . ILE A 1 111 ? 21.021 37.275 -10.288 1.00 78.56 111 ILE A N 1
ATOM 924 C CA . ILE A 1 111 ? 20.691 38.018 -11.509 1.00 78.56 111 ILE A CA 1
ATOM 925 C C . ILE A 1 111 ? 19.618 37.285 -12.314 1.00 78.56 111 ILE A C 1
ATOM 927 O O . ILE A 1 111 ? 18.658 37.918 -12.752 1.00 78.56 111 ILE A O 1
ATOM 931 N N . GLN A 1 112 ? 19.715 35.961 -12.465 1.00 73.88 112 GLN A N 1
ATOM 932 C CA . GLN A 1 112 ? 18.660 35.172 -13.111 1.00 73.88 112 GLN A CA 1
ATOM 933 C C . GLN A 1 112 ? 17.329 35.288 -12.352 1.00 73.88 112 GLN A C 1
ATOM 935 O O . GLN A 1 112 ? 16.268 35.425 -12.962 1.00 73.88 112 GLN A O 1
ATOM 940 N N . ALA A 1 113 ? 17.377 35.307 -11.017 1.00 62.59 113 ALA A N 1
ATOM 941 C CA . ALA A 1 113 ? 16.193 35.443 -10.182 1.00 62.59 113 ALA A CA 1
ATOM 942 C C . ALA A 1 113 ? 15.547 36.833 -10.269 1.00 62.59 113 ALA A C 1
ATOM 944 O O . ALA A 1 113 ? 14.317 36.916 -10.310 1.00 62.59 113 ALA A O 1
ATOM 945 N N . ILE A 1 114 ? 16.340 37.906 -10.317 1.00 69.38 114 ILE A N 1
ATOM 946 C CA . ILE A 1 114 ? 15.841 39.284 -10.431 1.00 69.38 114 ILE A CA 1
ATOM 947 C C . ILE A 1 114 ? 15.301 39.542 -11.843 1.00 69.38 114 ILE A C 1
ATOM 949 O O . ILE A 1 114 ? 14.190 40.042 -12.004 1.00 69.38 114 ILE A O 1
ATOM 953 N N . THR A 1 115 ? 16.050 39.151 -12.875 1.00 70.38 115 THR A N 1
ATOM 954 C CA . THR A 1 115 ? 15.702 39.445 -14.276 1.00 70.38 115 THR A CA 1
ATOM 955 C C . THR A 1 115 ? 14.684 38.484 -14.882 1.00 70.38 115 THR A C 1
ATOM 957 O O . THR A 1 115 ? 14.099 38.811 -15.913 1.00 70.38 115 THR A O 1
ATOM 960 N N . LYS A 1 116 ? 14.480 37.303 -14.277 1.00 65.81 116 LYS A N 1
ATOM 961 C CA . LYS A 1 116 ? 13.752 36.164 -14.872 1.00 65.81 116 LYS A CA 1
ATOM 962 C C . LYS A 1 116 ? 14.301 35.760 -16.245 1.00 65.81 116 LYS A C 1
ATOM 964 O O . LYS A 1 116 ? 13.556 35.291 -17.098 1.00 65.81 116 LYS A O 1
ATOM 969 N N . THR A 1 117 ? 15.597 35.959 -16.477 1.00 67.62 117 THR A N 1
ATOM 970 C CA . THR A 1 117 ? 16.260 35.578 -17.730 1.00 67.62 117 THR A CA 1
ATOM 971 C C . THR A 1 117 ? 17.346 34.549 -17.475 1.00 67.62 117 THR A C 1
ATOM 973 O O . THR A 1 117 ? 17.946 34.508 -16.402 1.00 67.62 117 THR A O 1
ATOM 976 N N . TYR A 1 118 ? 17.614 33.712 -18.475 1.00 71.44 118 TYR A N 1
ATOM 977 C CA . TYR A 1 118 ? 18.758 32.813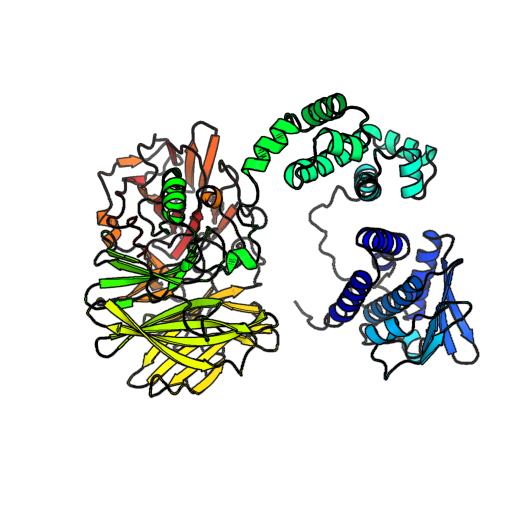 -18.443 1.00 71.44 118 TYR A CA 1
ATOM 978 C C . TYR A 1 118 ? 20.032 33.594 -18.758 1.00 71.44 118 TYR A C 1
ATOM 980 O O . TYR A 1 118 ? 20.243 34.027 -19.892 1.00 71.44 118 TYR A O 1
ATOM 988 N N . TRP A 1 119 ? 20.886 33.773 -17.755 1.00 81.69 119 TRP A N 1
ATOM 989 C CA . TRP A 1 119 ? 22.115 34.546 -17.884 1.00 81.69 119 TRP A CA 1
ATOM 990 C C . TRP A 1 119 ? 23.300 33.813 -17.267 1.00 81.69 119 TRP A C 1
ATOM 992 O O . TRP A 1 119 ? 23.228 33.370 -16.125 1.00 81.69 119 TRP A O 1
ATOM 1002 N N . TYR A 1 120 ? 24.408 33.735 -17.998 1.00 84.06 120 TYR A N 1
ATOM 1003 C CA . TYR A 1 120 ? 25.700 33.333 -17.452 1.00 84.06 120 TYR A CA 1
ATOM 1004 C C . TYR A 1 120 ? 26.745 34.408 -17.729 1.00 84.06 120 TYR A C 1
ATOM 1006 O O . TYR A 1 120 ? 26.709 35.032 -18.799 1.00 84.06 120 TYR A O 1
ATOM 1014 N N . PRO A 1 121 ? 27.707 34.596 -16.813 1.00 87.44 121 PRO A N 1
ATOM 1015 C CA . PRO A 1 121 ? 28.783 35.543 -17.025 1.00 87.44 121 PRO A CA 1
ATOM 1016 C C . PRO A 1 121 ? 29.669 35.087 -18.185 1.00 87.44 121 PRO A C 1
ATOM 1018 O O . PRO A 1 121 ? 30.187 33.972 -18.191 1.00 87.44 121 PRO A O 1
ATOM 1021 N N . LYS A 1 122 ? 29.869 35.971 -19.167 1.00 87.56 122 LYS A N 1
ATOM 1022 C CA . LYS A 1 122 ? 30.790 35.730 -20.290 1.00 87.56 122 LYS A CA 1
ATOM 1023 C C . LYS A 1 122 ? 32.231 36.070 -19.946 1.00 87.56 122 LYS A C 1
ATOM 1025 O O . LYS A 1 122 ? 33.140 35.549 -20.584 1.00 87.56 122 LYS A O 1
ATOM 1030 N N . ARG A 1 123 ? 32.457 36.947 -18.969 1.00 90.69 123 ARG A N 1
ATOM 1031 C CA . ARG A 1 123 ? 33.790 37.298 -18.484 1.00 90.69 123 ARG A CA 1
ATOM 1032 C C . ARG A 1 123 ? 33.797 37.357 -16.966 1.00 90.69 123 ARG A C 1
ATOM 1034 O O . ARG A 1 123 ? 32.909 37.953 -16.358 1.00 90.69 123 ARG A O 1
ATOM 1041 N N . ILE A 1 124 ? 34.785 36.694 -16.377 1.00 91.69 124 ILE A N 1
ATOM 1042 C CA . ILE A 1 124 ? 34.897 36.490 -14.934 1.00 91.69 124 ILE A CA 1
ATOM 1043 C C . ILE A 1 124 ? 36.324 36.841 -14.510 1.00 91.69 124 ILE A C 1
ATOM 1045 O O . ILE A 1 124 ? 37.291 36.317 -15.065 1.00 91.69 124 ILE A O 1
ATOM 1049 N N . TRP A 1 125 ? 36.456 37.712 -13.517 1.00 91.25 125 TRP A N 1
ATOM 1050 C CA . TRP A 1 125 ? 37.688 37.952 -12.774 1.00 91.25 125 TRP A CA 1
ATOM 1051 C C . TRP A 1 125 ? 37.661 37.140 -11.495 1.00 91.25 125 TRP A C 1
ATOM 1053 O O . TRP A 1 125 ? 36.656 37.139 -10.786 1.00 91.25 125 TRP A O 1
ATOM 1063 N N . VAL A 1 126 ? 38.759 36.459 -11.197 1.00 88.19 126 VAL A N 1
ATOM 1064 C CA . VAL A 1 126 ? 38.919 35.731 -9.941 1.00 88.19 126 VAL A CA 1
ATOM 1065 C C . VAL A 1 126 ? 40.306 35.973 -9.377 1.00 88.19 126 VAL A C 1
ATOM 1067 O O . VAL A 1 126 ? 41.298 36.020 -10.111 1.00 88.19 126 VAL A O 1
ATOM 1070 N N . CYS A 1 127 ? 40.382 36.100 -8.057 1.00 84.25 127 CYS A N 1
ATOM 1071 C CA . CYS A 1 127 ? 41.655 36.274 -7.365 1.00 84.25 127 CYS A CA 1
ATOM 1072 C C . CYS A 1 127 ? 42.502 35.005 -7.388 1.00 84.25 127 CYS A C 1
ATOM 1074 O O . CYS A 1 127 ? 43.729 35.046 -7.320 1.00 84.25 127 CYS A O 1
ATOM 1076 N N . SER A 1 128 ? 41.843 33.854 -7.467 1.00 79.50 128 SER A N 1
ATOM 1077 C CA . SER A 1 128 ? 42.474 32.564 -7.270 1.00 79.50 128 SER A CA 1
ATOM 1078 C C . SER A 1 128 ? 42.494 31.702 -8.536 1.00 79.50 128 SER A C 1
ATOM 1080 O O . SER A 1 128 ? 41.617 31.781 -9.394 1.00 79.50 128 SER A O 1
ATOM 1082 N N . ASN A 1 129 ? 43.495 30.825 -8.660 1.00 78.00 129 ASN A N 1
ATOM 1083 C CA . ASN A 1 129 ? 43.537 29.856 -9.755 1.00 78.00 129 ASN A CA 1
ATOM 1084 C C . ASN A 1 129 ? 42.582 28.678 -9.461 1.00 78.00 129 ASN A C 1
ATOM 1086 O O . ASN A 1 129 ? 42.974 27.683 -8.831 1.00 78.00 129 ASN A O 1
ATOM 1090 N N . ALA A 1 130 ? 41.316 28.865 -9.850 1.00 74.94 130 ALA A N 1
ATOM 1091 C CA . ALA A 1 130 ? 40.168 27.985 -9.608 1.00 74.94 130 ALA A CA 1
ATOM 1092 C C . ALA A 1 130 ? 39.509 27.473 -10.911 1.00 74.94 130 ALA A C 1
ATOM 1094 O O . ALA A 1 130 ? 38.359 27.034 -10.900 1.00 74.94 130 ALA A O 1
ATOM 1095 N N . GLU A 1 131 ? 40.227 27.512 -12.039 1.00 79.88 131 GLU A N 1
ATOM 1096 C CA . GLU A 1 131 ? 39.697 27.243 -13.385 1.00 79.88 131 GLU A CA 1
ATOM 1097 C C . GLU A 1 131 ? 38.920 25.920 -13.504 1.00 79.88 131 GLU A C 1
ATOM 1099 O O . GLU A 1 131 ? 37.834 25.887 -14.087 1.00 79.88 131 GLU A O 1
ATOM 1104 N N . ALA A 1 132 ? 39.439 24.840 -12.913 1.00 77.31 132 ALA A N 1
ATOM 1105 C CA . ALA A 1 132 ? 38.821 23.516 -12.970 1.00 77.31 132 ALA A CA 1
ATOM 1106 C C . ALA A 1 132 ? 37.400 23.485 -12.379 1.00 77.31 132 ALA A C 1
ATOM 1108 O O . ALA A 1 132 ? 36.554 22.736 -12.860 1.00 77.31 132 ALA A O 1
ATOM 1109 N N . TYR A 1 133 ? 37.122 24.320 -11.376 1.00 79.12 133 TYR A N 1
ATOM 1110 C CA . TYR A 1 133 ? 35.817 24.387 -10.719 1.00 79.12 133 TYR A CA 1
ATOM 1111 C C . TYR A 1 133 ? 34.813 25.186 -11.548 1.00 79.12 133 TYR A C 1
ATOM 1113 O O . TYR A 1 133 ? 33.665 24.779 -11.712 1.00 79.12 133 TYR A O 1
ATOM 1121 N N . PHE A 1 134 ? 35.266 26.277 -12.169 1.00 79.62 134 PHE A N 1
ATOM 1122 C CA . PHE A 1 134 ? 34.437 27.040 -13.098 1.00 79.62 134 PHE A CA 1
ATOM 1123 C C . PHE A 1 134 ? 34.028 26.211 -14.321 1.00 79.62 134 PHE A C 1
ATOM 1125 O O . PHE A 1 134 ? 32.890 26.336 -14.758 1.00 79.62 134 PHE A O 1
ATOM 1132 N N . ARG A 1 135 ? 34.890 25.307 -14.813 1.00 77.12 135 ARG A N 1
ATOM 1133 C CA . ARG A 1 135 ? 34.558 24.397 -15.930 1.00 77.12 135 ARG A CA 1
ATOM 1134 C C . ARG A 1 135 ? 33.462 23.384 -15.588 1.00 77.12 135 ARG A C 1
ATOM 1136 O O . ARG A 1 135 ? 32.785 22.904 -16.493 1.00 77.12 135 ARG A O 1
ATOM 1143 N N . GLN A 1 136 ? 33.305 23.043 -14.309 1.00 74.56 136 GLN A N 1
ATOM 1144 C CA . GLN A 1 136 ? 32.248 22.140 -13.842 1.00 74.56 136 GLN A CA 1
ATOM 1145 C C . GLN A 1 136 ? 30.912 22.876 -13.675 1.00 74.56 136 GLN A C 1
ATOM 1147 O O . GLN A 1 136 ? 29.858 22.336 -14.018 1.00 74.56 136 GLN A O 1
ATOM 1152 N N . LEU A 1 137 ? 30.956 24.123 -13.193 1.00 72.06 137 LEU A N 1
ATOM 1153 C CA . LEU A 1 137 ? 29.761 24.936 -12.946 1.00 72.06 137 LEU A CA 1
ATOM 1154 C C . LEU A 1 137 ? 29.209 25.600 -14.208 1.00 72.06 137 LEU A C 1
ATOM 1156 O O . LEU A 1 137 ? 27.995 25.628 -14.413 1.00 72.06 137 LEU A O 1
ATOM 1160 N N . PHE A 1 138 ? 30.089 26.111 -15.065 1.00 77.81 138 PHE A N 1
ATOM 1161 C CA . PHE A 1 138 ? 29.732 26.850 -16.266 1.00 77.81 138 PHE A CA 1
ATOM 1162 C C . PHE A 1 138 ? 30.201 26.084 -17.511 1.00 77.81 138 PHE A C 1
ATOM 1164 O O . PHE A 1 138 ? 31.340 25.615 -17.555 1.00 77.81 138 PHE A O 1
ATOM 1171 N N . PRO A 1 139 ? 29.365 25.954 -18.556 1.00 67.06 139 PRO A N 1
ATOM 1172 C CA . PRO A 1 139 ? 29.772 25.304 -19.798 1.00 67.06 139 PRO A CA 1
ATOM 1173 C C . PRO A 1 139 ? 31.009 25.990 -20.402 1.00 67.06 139 PRO A C 1
ATOM 1175 O O . PRO A 1 139 ? 30.977 27.182 -20.710 1.00 67.06 139 PRO A O 1
ATOM 1178 N N . ALA A 1 140 ? 32.092 25.234 -20.609 1.00 54.47 140 ALA A N 1
ATOM 1179 C CA . ALA A 1 140 ? 33.411 25.764 -20.985 1.00 54.47 140 ALA A CA 1
ATOM 1180 C C . ALA A 1 140 ? 33.470 26.521 -22.333 1.00 54.47 140 ALA A C 1
ATOM 1182 O O . ALA A 1 140 ? 34.465 27.183 -22.612 1.00 54.47 140 ALA A O 1
ATOM 1183 N N . ALA A 1 141 ? 32.428 26.445 -23.167 1.00 53.41 141 ALA A N 1
ATOM 1184 C CA . ALA A 1 141 ? 32.362 27.121 -24.465 1.00 53.41 141 ALA A CA 1
ATOM 1185 C C . ALA A 1 141 ? 31.960 28.612 -24.388 1.00 53.41 141 ALA A C 1
ATOM 1187 O O . ALA A 1 141 ? 32.002 29.291 -25.410 1.00 53.41 141 ALA A O 1
ATOM 1188 N N . ASN A 1 142 ? 31.565 29.127 -23.212 1.00 63.72 142 ASN A N 1
ATOM 1189 C CA . ASN A 1 142 ? 30.793 30.376 -23.123 1.00 63.72 142 ASN A CA 1
ATOM 1190 C C . ASN A 1 142 ? 31.331 31.452 -22.158 1.00 63.72 142 ASN A C 1
ATOM 1192 O O . ASN A 1 142 ? 30.644 32.455 -21.962 1.00 63.72 142 ASN A O 1
ATOM 1196 N N . TYR A 1 143 ? 32.529 31.300 -21.578 1.00 82.00 143 TYR A N 1
ATOM 1197 C CA . TYR A 1 143 ? 33.115 32.336 -20.716 1.00 82.00 143 TYR A CA 1
ATOM 1198 C C . TYR A 1 143 ? 34.641 32.462 -20.848 1.00 82.00 143 TYR A C 1
ATOM 1200 O O . TYR A 1 143 ? 35.342 31.489 -21.115 1.00 82.00 143 TYR A O 1
ATOM 1208 N N . GLN A 1 144 ? 35.163 33.671 -20.633 1.00 89.25 144 GLN A N 1
ATOM 1209 C CA . GLN A 1 144 ? 36.584 33.958 -20.446 1.00 89.25 144 GLN A CA 1
ATOM 1210 C C . GLN A 1 144 ? 36.866 34.165 -18.957 1.00 89.25 144 GLN A C 1
ATOM 1212 O O . GLN A 1 144 ? 36.247 35.012 -18.308 1.00 89.25 144 GLN A O 1
ATOM 1217 N N . LEU A 1 145 ? 37.812 33.398 -18.419 1.00 88.69 145 LEU A N 1
ATOM 1218 C CA . LEU A 1 145 ? 38.246 33.497 -17.029 1.00 88.69 145 LEU A CA 1
ATOM 1219 C C . LEU A 1 145 ? 39.604 34.184 -16.953 1.00 88.69 145 LEU A C 1
ATOM 1221 O O . LEU A 1 145 ? 40.567 33.727 -17.566 1.00 88.69 145 LEU A O 1
ATOM 1225 N N . PHE A 1 146 ? 39.690 35.247 -16.163 1.00 88.50 146 PHE A N 1
ATOM 1226 C CA . PHE A 1 146 ? 40.941 35.917 -15.848 1.00 88.50 146 PHE A CA 1
ATOM 1227 C C . PHE A 1 146 ? 41.289 35.622 -14.392 1.00 88.50 146 PHE A C 1
ATOM 1229 O O . PHE A 1 146 ? 40.607 36.092 -13.481 1.00 88.50 146 PHE A O 1
ATOM 1236 N N . VAL A 1 147 ? 42.330 34.819 -14.191 1.00 88.06 147 VAL A N 1
ATOM 1237 C CA . VAL A 1 147 ? 42.819 34.416 -12.867 1.00 88.06 147 VAL A CA 1
ATOM 1238 C C . VAL A 1 147 ? 43.865 35.397 -12.334 1.00 88.06 147 VAL A C 1
ATOM 1240 O O . VAL A 1 147 ? 44.377 36.224 -13.088 1.00 88.06 147 VAL A O 1
ATOM 1243 N N . GLU A 1 148 ? 44.181 35.285 -11.041 1.00 84.00 148 GLU A N 1
ATOM 1244 C CA . GLU A 1 148 ? 45.217 36.079 -10.357 1.00 84.00 148 GLU A CA 1
ATOM 1245 C C . GLU A 1 148 ? 44.968 37.594 -10.419 1.00 84.00 148 GLU A C 1
ATOM 1247 O O . GLU A 1 148 ? 45.890 38.409 -10.472 1.00 84.00 148 GLU A O 1
ATOM 1252 N N . ARG A 1 149 ? 43.690 37.983 -10.413 1.00 86.44 149 ARG A N 1
ATOM 1253 C CA . ARG A 1 149 ? 43.283 39.381 -10.260 1.00 86.44 149 ARG A CA 1
ATOM 1254 C C . ARG A 1 149 ? 43.364 39.807 -8.796 1.00 86.44 149 ARG A C 1
ATOM 1256 O O . ARG A 1 149 ? 43.428 38.988 -7.887 1.00 86.44 149 ARG A O 1
ATOM 1263 N N . ASP A 1 150 ? 43.363 41.108 -8.562 1.00 83.81 150 ASP A N 1
ATOM 1264 C CA . ASP A 1 150 ? 43.274 41.678 -7.218 1.00 83.81 150 ASP A CA 1
ATOM 1265 C C . ASP A 1 150 ? 41.873 41.505 -6.608 1.00 83.81 150 ASP A C 1
ATOM 1267 O O . ASP A 1 150 ? 41.726 41.543 -5.385 1.00 83.81 150 ASP A O 1
ATOM 1271 N N . LYS A 1 151 ? 40.849 41.324 -7.457 1.00 87.81 151 LYS A N 1
ATOM 1272 C CA . LYS A 1 151 ? 39.433 41.235 -7.073 1.00 87.81 151 LYS A CA 1
ATOM 1273 C C . LYS A 1 151 ? 38.676 40.190 -7.889 1.00 87.81 151 LYS A C 1
ATOM 1275 O O . LYS A 1 151 ? 39.065 39.844 -9.006 1.00 87.81 151 LYS A O 1
ATOM 1280 N N . THR A 1 152 ? 37.546 39.747 -7.341 1.00 89.44 152 THR A N 1
ATOM 1281 C CA . THR A 1 152 ? 36.631 38.820 -8.015 1.00 89.44 152 THR A CA 1
ATOM 1282 C C . THR A 1 152 ? 35.461 39.597 -8.591 1.00 89.44 152 THR A C 1
ATOM 1284 O O . THR A 1 152 ? 34.867 40.420 -7.899 1.00 89.44 152 THR A O 1
ATOM 1287 N N . GLY A 1 153 ? 35.106 39.351 -9.847 1.00 90.56 153 GLY A N 1
ATOM 1288 C CA . GLY A 1 153 ? 34.031 40.087 -10.494 1.00 90.56 153 GLY A CA 1
ATOM 1289 C C . GLY A 1 153 ? 33.458 39.406 -11.724 1.00 90.56 153 GLY A C 1
ATOM 1290 O O . GLY A 1 153 ? 34.083 38.534 -12.323 1.00 90.56 153 GLY A O 1
ATOM 1291 N N . VAL A 1 154 ? 32.250 39.814 -12.096 1.00 92.62 154 VAL A N 1
ATOM 1292 C CA . VAL A 1 154 ? 31.569 39.374 -13.317 1.00 92.62 154 VAL A CA 1
ATOM 1293 C C . VAL A 1 154 ? 31.199 40.583 -14.154 1.00 92.62 154 VAL A C 1
ATOM 1295 O O . VAL A 1 154 ? 30.702 41.581 -13.635 1.00 92.62 154 VAL A O 1
ATOM 1298 N N . GLU A 1 155 ? 31.450 40.508 -15.453 1.00 92.25 155 GLU A N 1
ATOM 1299 C CA . GLU A 1 155 ? 31.037 41.569 -16.363 1.00 92.25 155 GLU A CA 1
ATOM 1300 C C . GLU A 1 155 ? 29.521 41.516 -16.591 1.00 92.25 155 GLU A C 1
ATOM 1302 O O . GLU A 1 155 ? 28.957 40.448 -16.857 1.00 92.25 155 GLU A O 1
ATOM 1307 N N . LEU A 1 156 ? 28.873 42.678 -16.536 1.00 90.88 156 LEU A N 1
ATOM 1308 C CA . LEU A 1 156 ? 27.454 42.847 -16.809 1.00 90.88 156 LEU A CA 1
ATOM 1309 C C . LEU A 1 156 ? 27.249 43.700 -18.070 1.00 90.88 156 LEU A C 1
ATOM 1311 O O . LEU A 1 156 ? 27.667 44.858 -18.101 1.00 90.88 156 LEU A O 1
ATOM 1315 N N . PRO A 1 157 ? 26.581 43.163 -19.108 1.00 88.00 157 PRO A N 1
ATOM 1316 C CA . PRO A 1 157 ? 26.235 43.940 -20.291 1.00 88.00 157 PRO A CA 1
ATOM 1317 C C . PRO A 1 157 ? 25.295 45.101 -19.953 1.00 88.00 157 PRO A C 1
ATOM 1319 O O . PRO A 1 157 ? 24.342 44.932 -19.192 1.00 88.00 157 PRO A O 1
ATOM 1322 N N . GLU A 1 158 ? 25.489 46.247 -20.603 1.00 84.38 158 GLU A N 1
ATOM 1323 C CA . GLU A 1 158 ? 24.661 47.446 -20.410 1.00 84.38 158 GLU A CA 1
ATOM 1324 C C . GLU A 1 158 ? 23.160 47.173 -20.636 1.00 84.38 158 GLU A C 1
ATOM 1326 O O . GLU A 1 158 ? 22.313 47.616 -19.864 1.00 84.38 158 GLU A O 1
ATOM 1331 N N . GLY A 1 159 ? 22.817 46.354 -21.637 1.00 82.94 159 GLY A N 1
ATOM 1332 C CA . GLY A 1 159 ? 21.428 45.954 -21.892 1.00 82.94 159 GLY A CA 1
ATOM 1333 C C . GLY A 1 159 ? 20.791 45.122 -20.771 1.00 82.94 159 GLY A C 1
ATOM 1334 O O . GLY A 1 159 ? 19.574 45.153 -20.618 1.00 82.94 159 GLY A O 1
ATOM 1335 N N . LEU A 1 160 ? 21.597 44.404 -19.978 1.00 84.62 160 LEU A N 1
ATOM 1336 C CA . LEU A 1 160 ? 21.127 43.635 -18.823 1.00 84.62 160 LEU A CA 1
ATOM 1337 C C . LEU A 1 160 ? 20.964 44.535 -17.591 1.00 84.62 160 LEU A C 1
ATOM 1339 O O . LEU A 1 160 ? 19.978 44.412 -16.872 1.00 84.62 160 LEU A O 1
ATOM 1343 N N . LEU A 1 161 ? 21.900 45.464 -17.371 1.00 84.94 161 LEU A N 1
ATOM 1344 C CA . LEU A 1 161 ? 21.839 46.444 -16.279 1.00 84.94 161 LEU A CA 1
ATOM 1345 C C . LEU A 1 161 ? 20.617 47.359 -16.398 1.00 84.94 161 LEU A C 1
ATOM 1347 O O . LEU A 1 161 ? 19.901 47.561 -15.419 1.00 84.94 161 LEU A O 1
ATOM 1351 N N . ASN A 1 162 ? 20.332 47.824 -17.616 1.00 84.75 162 ASN A N 1
ATOM 1352 C CA . ASN A 1 162 ? 19.213 48.716 -17.919 1.00 84.75 162 ASN A CA 1
ATOM 1353 C C . ASN A 1 162 ? 17.853 48.001 -18.004 1.00 84.75 162 ASN A C 1
ATOM 1355 O O . ASN A 1 162 ? 16.831 48.646 -18.258 1.00 84.75 162 ASN A O 1
ATOM 1359 N N . GLN A 1 163 ? 17.807 46.679 -17.812 1.00 82.00 163 GLN A N 1
ATOM 1360 C CA . GLN A 1 163 ? 16.552 45.938 -17.829 1.00 82.00 163 GLN A CA 1
ATOM 1361 C C . GLN A 1 163 ? 15.681 46.373 -16.644 1.00 82.00 163 GLN A C 1
ATOM 1363 O O . GLN A 1 163 ? 16.033 46.149 -15.487 1.00 82.00 163 GLN A O 1
ATOM 1368 N N . VAL A 1 164 ? 14.521 46.968 -16.938 1.00 77.31 164 VAL A N 1
ATOM 1369 C CA . VAL A 1 164 ? 13.512 47.292 -15.922 1.00 77.31 164 VAL A CA 1
ATOM 1370 C C . VAL A 1 164 ? 12.823 46.003 -15.490 1.00 77.31 164 VAL A C 1
ATOM 1372 O O . VAL A 1 164 ? 12.173 45.334 -16.298 1.00 77.31 164 VAL A O 1
ATOM 1375 N N . VAL A 1 165 ? 12.953 45.658 -14.215 1.00 70.50 165 VAL A N 1
ATOM 1376 C CA . VAL A 1 165 ? 12.360 44.459 -13.626 1.00 70.50 165 VAL A CA 1
ATOM 1377 C C . VAL A 1 165 ? 11.084 44.832 -12.873 1.00 70.50 165 VAL A C 1
ATOM 1379 O O . VAL A 1 165 ? 11.004 45.850 -12.194 1.00 70.50 165 VAL A O 1
ATOM 1382 N N . SER A 1 166 ? 10.027 44.040 -13.055 1.00 54.69 166 SER A N 1
ATOM 1383 C CA . SER A 1 166 ? 8.755 44.213 -12.352 1.00 54.69 166 SER A CA 1
ATOM 1384 C C . SER A 1 166 ? 8.185 42.841 -12.061 1.00 54.69 166 SER A C 1
ATOM 1386 O O . SER A 1 166 ? 7.764 42.127 -12.971 1.00 54.69 166 SER A O 1
ATOM 1388 N N . THR A 1 167 ? 8.163 42.458 -10.794 1.00 50.00 167 THR A N 1
ATOM 1389 C CA . THR A 1 167 ? 7.494 41.229 -10.375 1.00 50.00 167 THR A CA 1
ATOM 1390 C C . THR A 1 167 ? 6.365 41.607 -9.439 1.00 50.00 167 THR A C 1
ATOM 1392 O O . THR A 1 167 ? 6.600 42.206 -8.398 1.00 50.00 167 THR A O 1
ATOM 1395 N N . LYS A 1 168 ? 5.120 41.251 -9.783 1.00 39.72 168 LYS A N 1
ATOM 1396 C CA . LYS A 1 168 ? 4.028 41.278 -8.801 1.00 39.72 168 LYS A CA 1
ATOM 1397 C C . LYS A 1 168 ? 4.502 40.532 -7.561 1.00 39.72 168 LYS A C 1
ATOM 1399 O O . LYS A 1 168 ? 4.986 39.407 -7.688 1.00 39.72 168 LYS A O 1
ATOM 1404 N N . THR A 1 169 ? 4.360 41.178 -6.407 1.00 36.47 169 THR A N 1
ATOM 1405 C CA . THR A 1 169 ? 4.642 40.628 -5.085 1.00 36.47 169 THR A CA 1
ATOM 1406 C C . THR A 1 169 ? 4.209 39.166 -5.053 1.00 36.47 169 THR A C 1
ATOM 1408 O O . THR A 1 169 ? 3.027 38.863 -5.232 1.00 36.47 169 THR A O 1
ATOM 1411 N N . LEU A 1 170 ? 5.164 38.253 -4.861 1.00 34.28 170 LEU A N 1
ATOM 1412 C CA . LEU A 1 170 ? 4.844 36.931 -4.348 1.00 34.28 170 LEU A CA 1
ATOM 1413 C C . LEU A 1 170 ? 4.126 37.195 -3.027 1.00 34.28 170 LEU A C 1
ATOM 1415 O O . LEU A 1 170 ? 4.751 37.622 -2.058 1.00 34.28 170 LEU A O 1
ATOM 1419 N N . ALA A 1 171 ? 2.805 37.025 -3.011 1.00 29.47 171 ALA A N 1
ATOM 1420 C CA . ALA A 1 171 ? 2.067 36.924 -1.770 1.00 29.47 171 ALA A CA 1
ATOM 1421 C C . ALA A 1 171 ? 2.578 35.652 -1.099 1.00 29.47 171 ALA A C 1
ATOM 1423 O O . ALA A 1 171 ? 2.102 34.551 -1.368 1.00 29.47 171 ALA A O 1
ATOM 1424 N N . ILE A 1 172 ? 3.621 35.809 -0.289 1.00 30.03 172 ILE A N 1
ATOM 1425 C CA . ILE A 1 172 ? 4.016 34.818 0.691 1.00 30.03 172 ILE A CA 1
ATOM 1426 C C . ILE A 1 172 ? 2.786 34.707 1.582 1.00 30.03 172 ILE A C 1
ATOM 1428 O O . ILE A 1 172 ? 2.478 35.632 2.336 1.00 30.03 172 ILE A O 1
ATOM 1432 N N . SER A 1 173 ? 2.026 33.621 1.425 1.00 26.53 173 SER A N 1
ATOM 1433 C CA . SER A 1 173 ? 1.055 33.216 2.431 1.00 26.53 173 SER A CA 1
ATOM 1434 C C . SER A 1 173 ? 1.795 33.263 3.752 1.00 26.53 173 SER A C 1
ATOM 1436 O O . SER A 1 173 ? 2.829 32.603 3.884 1.00 26.53 173 SER A O 1
ATOM 1438 N N . THR A 1 174 ? 1.323 34.098 4.674 1.00 27.52 174 THR A N 1
ATOM 1439 C CA . THR A 1 174 ? 1.867 34.180 6.022 1.00 27.52 174 THR A CA 1
ATOM 1440 C C . THR A 1 174 ? 1.988 32.741 6.512 1.00 27.52 174 THR A C 1
ATOM 1442 O O . THR A 1 174 ? 0.969 32.044 6.543 1.00 27.52 174 THR A O 1
ATOM 1445 N N . PRO A 1 175 ? 3.207 32.240 6.782 1.00 29.02 175 PRO A N 1
ATOM 1446 C CA . PRO A 1 175 ? 3.350 30.924 7.365 1.00 29.02 175 PRO A CA 1
ATOM 1447 C C . PRO A 1 175 ? 2.451 30.869 8.596 1.00 29.02 175 PRO A C 1
ATOM 1449 O O . PRO A 1 175 ? 2.385 31.853 9.341 1.00 29.02 175 PRO A O 1
ATOM 1452 N N . GLN A 1 176 ? 1.756 29.741 8.774 1.00 27.75 176 GLN A N 1
ATOM 1453 C CA . GLN A 1 176 ? 1.211 29.310 10.063 1.00 27.75 176 GLN A CA 1
ATOM 1454 C C . GLN A 1 176 ? 2.145 29.834 11.153 1.00 27.75 176 GLN A C 1
ATOM 1456 O O . GLN A 1 176 ? 3.334 29.533 11.080 1.00 27.75 176 GLN A O 1
ATOM 1461 N N . SER A 1 177 ? 1.639 30.701 12.031 1.00 28.61 177 SER A N 1
ATOM 1462 C CA . SER A 1 177 ? 2.420 31.532 12.953 1.00 28.61 177 SER A CA 1
ATOM 1463 C C . SER A 1 177 ? 3.730 30.866 13.399 1.00 28.61 177 SER A C 1
ATOM 1465 O O . SER A 1 177 ? 3.758 30.044 14.316 1.00 28.61 177 SER A O 1
ATOM 1467 N N . ILE A 1 178 ? 4.836 31.213 12.729 1.00 34.22 178 ILE A N 1
ATOM 1468 C CA . ILE A 1 178 ? 6.191 30.882 13.180 1.00 34.22 178 ILE A CA 1
ATOM 1469 C C . ILE A 1 178 ? 6.517 31.911 14.261 1.00 34.22 178 ILE A C 1
ATOM 1471 O O . ILE A 1 178 ? 7.317 32.823 14.059 1.00 34.22 178 ILE A O 1
ATOM 1475 N N . ASP A 1 179 ? 5.857 31.800 15.409 1.00 29.81 179 ASP A N 1
ATOM 1476 C CA . ASP A 1 179 ? 6.005 32.773 16.494 1.00 29.81 179 ASP A CA 1
ATOM 1477 C C . ASP A 1 179 ? 7.393 32.716 17.162 1.00 29.81 179 ASP A C 1
ATOM 1479 O O . ASP A 1 179 ? 7.743 33.603 17.933 1.00 29.81 179 ASP A O 1
ATOM 1483 N N . ASN A 1 180 ? 8.249 31.747 16.811 1.00 34.25 180 ASN A N 1
ATOM 1484 C CA . ASN A 1 180 ? 9.523 31.518 17.505 1.00 34.25 180 ASN A CA 1
ATOM 1485 C C . ASN A 1 180 ? 10.788 31.876 16.701 1.00 34.25 180 ASN A C 1
ATOM 1487 O O . ASN A 1 180 ? 11.887 31.471 17.076 1.00 34.25 180 ASN A O 1
ATOM 1491 N N . TRP A 1 181 ? 10.689 32.611 15.586 1.00 36.69 181 TRP A N 1
ATOM 1492 C CA . TRP A 1 181 ? 11.878 33.039 14.814 1.00 36.69 181 TRP A CA 1
ATOM 1493 C C . TRP A 1 181 ? 12.340 34.479 15.081 1.00 36.69 181 TRP A C 1
ATOM 1495 O O . TRP A 1 181 ? 13.302 34.930 14.458 1.00 36.69 181 TRP A O 1
ATOM 1505 N N . PHE A 1 182 ? 11.718 35.181 16.033 1.00 46.72 182 PHE A N 1
ATOM 1506 C CA . PHE A 1 182 ? 12.033 36.583 16.341 1.00 46.72 182 PHE A CA 1
ATOM 1507 C C . PHE A 1 182 ? 12.373 36.868 17.807 1.00 46.72 182 PHE A C 1
ATOM 1509 O O . PHE A 1 182 ? 12.501 38.036 18.178 1.00 46.72 182 PHE A O 1
ATOM 1516 N N . ASP A 1 183 ? 12.585 35.839 18.627 1.00 58.81 183 ASP A N 1
ATOM 1517 C CA . ASP A 1 183 ? 13.124 36.016 19.971 1.00 58.81 183 ASP A CA 1
ATOM 1518 C C . ASP A 1 183 ? 14.623 35.670 20.037 1.00 58.81 183 ASP A C 1
ATOM 1520 O O . ASP A 1 183 ? 15.232 35.041 19.155 1.00 58.81 183 ASP A O 1
ATOM 1524 N N . LEU A 1 184 ? 15.273 36.163 21.085 1.00 66.38 184 LEU A N 1
ATOM 1525 C CA . LEU A 1 184 ? 16.690 35.930 21.308 1.00 66.38 184 LEU A CA 1
ATOM 1526 C C . LEU A 1 184 ? 16.987 34.445 21.551 1.00 66.38 184 LEU A C 1
ATOM 1528 O O . LEU A 1 184 ? 18.097 33.998 21.252 1.00 66.38 184 LEU A O 1
ATOM 1532 N N . GLN A 1 185 ? 16.020 33.683 22.076 1.00 68.31 185 GLN A N 1
ATOM 1533 C CA . GLN A 1 185 ? 16.164 32.259 22.367 1.00 68.31 185 GLN A CA 1
ATOM 1534 C C . GLN A 1 185 ? 16.341 31.444 21.086 1.00 68.31 185 GLN A C 1
ATOM 1536 O O . GLN A 1 185 ? 17.348 30.747 20.968 1.00 68.31 185 GLN A O 1
ATOM 1541 N N . GLY A 1 186 ? 15.444 31.573 20.107 1.00 55.16 186 GLY A N 1
ATOM 1542 C CA . GLY A 1 186 ? 15.538 30.869 18.825 1.00 55.16 186 GLY A CA 1
ATOM 1543 C C . GLY A 1 186 ? 16.810 31.235 18.054 1.00 55.16 186 GLY A C 1
ATOM 1544 O O . GLY A 1 186 ? 17.487 30.367 17.496 1.00 55.16 186 GLY A O 1
ATOM 1545 N N . THR A 1 187 ? 17.210 32.511 18.115 1.00 62.38 187 THR A N 1
ATOM 1546 C CA . THR A 1 187 ? 18.466 32.997 17.515 1.00 62.38 187 THR A CA 1
ATOM 1547 C C . THR A 1 187 ? 19.694 32.346 18.159 1.00 62.38 187 THR A C 1
ATOM 1549 O O . THR A 1 187 ? 20.598 31.884 17.457 1.00 62.38 187 THR A O 1
ATOM 1552 N N . LEU A 1 188 ? 19.729 32.271 19.494 1.00 67.81 188 LEU A N 1
ATOM 1553 C CA . LEU A 1 188 ? 20.792 31.591 20.236 1.00 67.81 188 LEU A CA 1
ATOM 1554 C C . LEU A 1 188 ? 20.803 30.088 19.950 1.00 67.81 188 LEU A C 1
ATOM 1556 O O . LEU A 1 188 ? 21.873 29.522 19.747 1.00 67.81 188 LEU A O 1
ATOM 1560 N N . GLN A 1 189 ? 19.634 29.448 19.890 1.00 64.81 189 GLN A N 1
ATOM 1561 C CA . GLN A 1 189 ? 19.523 28.015 19.635 1.00 64.81 189 GLN A CA 1
ATOM 1562 C C . GLN A 1 189 ? 20.111 27.625 18.279 1.00 64.81 189 GLN A C 1
ATOM 1564 O O . GLN A 1 189 ? 20.975 26.753 18.205 1.00 64.81 189 GLN A O 1
ATOM 1569 N N . LEU A 1 190 ? 19.715 28.315 17.212 1.00 58.09 190 LEU A N 1
ATOM 1570 C CA . LEU A 1 190 ? 20.221 28.034 15.869 1.00 58.09 190 LEU A CA 1
ATOM 1571 C C . LEU A 1 190 ? 21.718 28.329 15.736 1.00 58.09 190 LEU A C 1
ATOM 1573 O O . LEU A 1 190 ? 22.449 27.530 15.158 1.00 58.09 190 LEU A O 1
ATOM 1577 N N . SER A 1 191 ? 22.177 29.445 16.307 1.00 59.56 191 SER A N 1
ATOM 1578 C CA . SER A 1 191 ? 23.560 29.905 16.129 1.00 59.56 191 SER A CA 1
ATOM 1579 C C . SER A 1 191 ? 24.572 29.097 16.939 1.00 59.56 191 SER A C 1
ATOM 1581 O O . SER A 1 191 ? 25.733 29.008 16.554 1.00 59.56 191 SER A O 1
ATOM 1583 N N . LEU A 1 192 ? 24.161 28.523 18.073 1.00 72.75 192 LEU A N 1
ATOM 1584 C CA . LEU A 1 192 ? 25.061 27.793 18.970 1.00 72.75 192 LEU A CA 1
ATOM 1585 C C . LEU A 1 192 ? 25.117 26.296 18.696 1.00 72.75 192 LEU A C 1
ATOM 1587 O O . LEU A 1 192 ? 26.136 25.678 18.995 1.00 72.75 192 LEU A O 1
ATOM 1591 N N . LYS A 1 193 ? 24.055 25.718 18.127 1.00 65.50 193 LYS A N 1
ATOM 1592 C CA . LYS A 1 193 ? 23.934 24.276 17.877 1.00 65.50 193 LYS A CA 1
ATOM 1593 C C . LYS A 1 193 ? 25.153 23.637 17.183 1.00 65.50 193 LYS A C 1
ATOM 1595 O O . LYS A 1 193 ? 25.587 22.591 17.663 1.00 65.50 193 LYS A O 1
ATOM 1600 N N . PRO A 1 194 ? 25.763 24.239 16.145 1.00 59.12 194 PRO A N 1
ATOM 1601 C CA . PRO A 1 194 ? 26.938 23.666 15.476 1.00 59.12 194 PRO A CA 1
ATOM 1602 C C . PRO A 1 194 ? 28.192 23.615 16.360 1.00 59.12 194 PRO A C 1
ATOM 1604 O O . PRO A 1 194 ? 29.067 22.773 16.177 1.00 59.12 194 PRO A O 1
ATOM 1607 N N . TYR A 1 195 ? 28.272 24.500 17.355 1.00 69.50 195 TYR A N 1
ATOM 1608 C CA . TYR A 1 195 ? 29.438 24.664 18.225 1.00 69.50 195 T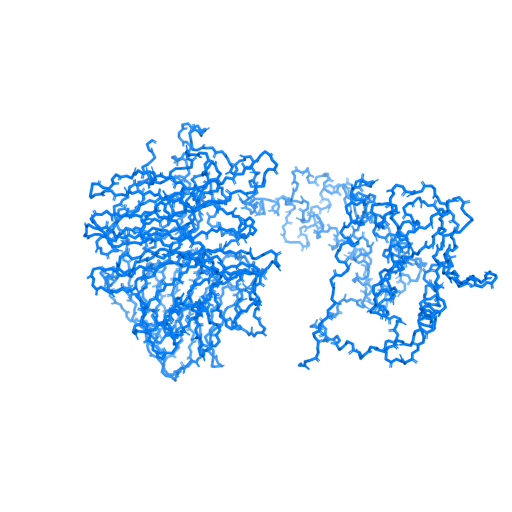YR A CA 1
ATOM 1609 C C . TYR A 1 195 ? 29.373 23.771 19.469 1.00 69.50 195 TYR A C 1
ATOM 1611 O O . TYR A 1 195 ? 30.360 23.672 20.193 1.00 69.50 195 TYR A O 1
ATOM 1619 N N . LEU A 1 196 ? 28.242 23.094 19.705 1.00 69.69 196 LEU A N 1
ATOM 1620 C CA . LEU A 1 196 ? 28.034 22.228 20.871 1.00 69.69 196 LEU A CA 1
ATOM 1621 C C . LEU A 1 196 ? 28.940 20.993 20.879 1.00 69.69 196 LEU A C 1
ATOM 1623 O O . LEU A 1 196 ? 29.243 20.483 21.953 1.00 69.69 196 LEU A O 1
ATOM 1627 N N . ILE A 1 197 ? 29.382 20.525 19.705 1.00 59.59 197 ILE A N 1
ATOM 1628 C CA . ILE A 1 197 ? 30.292 19.374 19.587 1.00 59.59 197 ILE A CA 1
ATOM 1629 C C . ILE A 1 197 ? 31.688 19.668 20.158 1.00 59.59 197 ILE A C 1
ATOM 1631 O O . ILE A 1 197 ? 32.422 18.749 20.507 1.00 59.59 197 ILE A O 1
ATOM 1635 N N . ASN A 1 198 ? 32.031 20.954 20.296 1.00 63.81 198 ASN A N 1
ATOM 1636 C CA . ASN A 1 198 ? 33.284 21.430 20.880 1.00 63.81 198 ASN A CA 1
ATOM 1637 C C . ASN A 1 198 ? 33.143 21.747 22.380 1.00 63.81 198 ASN A C 1
ATOM 1639 O O . ASN A 1 198 ? 33.984 22.437 22.960 1.00 63.81 198 ASN A O 1
ATOM 1643 N N . GLY A 1 199 ? 32.073 21.267 23.014 1.00 75.50 199 GLY A N 1
ATOM 1644 C CA . GLY A 1 199 ? 31.745 21.542 24.403 1.00 75.50 199 GLY A CA 1
ATOM 1645 C C . GLY A 1 199 ? 30.774 22.707 24.585 1.00 75.50 199 GLY A C 1
ATOM 1646 O O . GLY A 1 199 ? 30.194 23.248 23.646 1.00 75.50 199 GLY A O 1
ATOM 1647 N N . ARG A 1 200 ? 30.564 23.083 25.850 1.00 83.12 200 ARG A N 1
ATOM 1648 C CA . ARG A 1 200 ? 29.563 24.075 26.258 1.00 83.12 200 ARG A CA 1
ATOM 1649 C C . ARG A 1 200 ? 30.027 25.502 25.916 1.00 83.12 200 ARG A C 1
ATOM 1651 O O . ARG A 1 200 ? 30.949 25.988 26.577 1.00 83.12 200 ARG A O 1
ATOM 1658 N N . PRO A 1 201 ? 29.382 26.220 24.975 1.00 81.88 201 PRO A N 1
ATOM 1659 C CA . PRO A 1 201 ? 29.831 27.552 24.578 1.00 81.88 201 PRO A CA 1
ATOM 1660 C C . PRO A 1 201 ? 29.656 28.561 25.717 1.00 81.88 201 PRO A C 1
ATOM 1662 O O . PRO A 1 201 ? 28.587 28.634 26.336 1.00 81.88 201 PRO A O 1
ATOM 1665 N N . SER A 1 202 ? 30.680 29.374 25.987 1.00 88.06 202 SER A N 1
ATOM 1666 C CA . SER A 1 202 ? 30.568 30.481 26.944 1.00 88.06 202 SER A CA 1
ATOM 1667 C C . SER A 1 202 ? 29.697 31.608 26.380 1.00 88.06 202 SER A C 1
ATOM 1669 O O . SER A 1 202 ? 29.484 31.695 25.169 1.00 88.06 202 SER A O 1
ATOM 1671 N N . ILE A 1 203 ? 29.206 32.505 27.238 1.00 86.75 203 ILE A N 1
ATOM 1672 C CA . ILE A 1 203 ? 28.402 33.648 26.778 1.00 86.75 203 ILE A CA 1
ATOM 1673 C C . ILE A 1 203 ? 29.217 34.607 25.897 1.00 86.75 203 ILE A C 1
ATOM 1675 O O . ILE A 1 203 ? 28.669 35.243 25.002 1.00 86.75 203 ILE A O 1
ATOM 1679 N N . GLU A 1 204 ? 30.531 34.676 26.101 1.00 84.88 204 GLU A N 1
ATOM 1680 C CA . GLU A 1 204 ? 31.466 35.428 25.262 1.00 84.88 204 GLU A CA 1
ATOM 1681 C C . GLU A 1 204 ? 31.585 34.799 23.873 1.00 84.88 204 GLU A C 1
ATOM 1683 O O . GLU A 1 204 ? 31.528 35.506 22.868 1.00 84.88 204 GLU A O 1
ATOM 1688 N N . THR A 1 205 ? 31.669 33.466 23.819 1.00 77.06 205 THR A N 1
ATOM 1689 C CA . THR A 1 205 ? 31.688 32.703 22.563 1.00 77.06 205 THR A CA 1
ATOM 1690 C C . THR A 1 205 ? 30.380 32.905 21.802 1.00 77.06 205 THR A C 1
ATOM 1692 O O . THR A 1 205 ? 30.395 33.206 20.612 1.00 77.06 205 THR A O 1
ATOM 1695 N N . ALA A 1 206 ? 29.241 32.835 22.496 1.00 76.50 206 ALA A N 1
ATOM 1696 C CA . ALA A 1 206 ? 27.932 33.089 21.904 1.00 76.50 206 ALA A CA 1
ATOM 1697 C C . ALA A 1 206 ? 27.780 34.510 21.364 1.00 76.50 206 ALA A C 1
ATOM 1699 O O . ALA A 1 206 ? 27.251 34.703 20.273 1.00 76.50 206 ALA A O 1
ATOM 1700 N N . ALA A 1 207 ? 28.260 35.508 22.103 1.00 74.19 207 ALA A N 1
ATOM 1701 C CA . ALA A 1 207 ? 28.220 36.892 21.659 1.00 74.19 207 ALA A CA 1
ATOM 1702 C C . ALA A 1 207 ? 29.078 37.099 20.401 1.00 74.19 207 ALA A C 1
ATOM 1704 O O . ALA A 1 207 ? 28.617 37.722 19.447 1.00 74.19 207 ALA A O 1
ATOM 1705 N N . SER A 1 208 ? 30.270 36.493 20.360 1.00 72.06 208 SER A N 1
ATOM 1706 C CA . SER A 1 208 ? 31.138 36.503 19.180 1.00 72.06 208 SER A CA 1
ATOM 1707 C C . SER A 1 208 ? 30.488 35.819 17.972 1.00 72.06 208 SER A C 1
ATOM 1709 O O . SER A 1 208 ? 30.504 36.388 16.884 1.00 72.06 208 SER A O 1
ATOM 1711 N N . ILE A 1 209 ? 29.852 34.657 18.162 1.00 65.12 209 ILE A N 1
ATOM 1712 C CA . ILE A 1 209 ? 29.106 33.922 17.121 1.00 65.12 209 ILE A CA 1
ATOM 1713 C C . ILE A 1 209 ? 27.969 34.767 16.535 1.00 65.12 209 ILE A C 1
ATOM 1715 O O . ILE A 1 209 ? 27.699 34.678 15.336 1.00 65.12 209 ILE A O 1
ATOM 1719 N N . LEU A 1 210 ? 27.312 35.567 17.378 1.00 64.62 210 LEU A N 1
ATOM 1720 C CA . LEU A 1 210 ? 26.197 36.444 17.021 1.00 64.62 210 LEU A CA 1
ATOM 1721 C C . LEU A 1 210 ? 26.634 37.834 16.529 1.00 64.62 210 LEU A C 1
ATOM 1723 O O . LEU A 1 210 ? 25.779 38.694 16.323 1.00 64.62 210 LEU A O 1
ATOM 1727 N N . GLY A 1 211 ? 27.940 38.084 16.385 1.00 64.62 211 GLY A N 1
ATOM 1728 C CA . GLY A 1 211 ? 28.458 39.373 15.921 1.00 64.62 211 GLY A CA 1
ATOM 1729 C C . GLY A 1 211 ? 28.151 40.541 16.865 1.00 64.62 211 GLY A C 1
ATOM 1730 O O . GLY A 1 211 ? 27.982 41.669 16.412 1.00 64.62 211 GLY A O 1
ATOM 1731 N N . MET A 1 212 ? 28.044 40.295 18.177 1.00 72.56 212 MET A N 1
ATOM 1732 C CA . MET A 1 212 ? 27.720 41.327 19.168 1.00 72.56 212 MET A CA 1
ATOM 1733 C C . MET A 1 212 ? 28.621 41.286 20.402 1.00 72.56 212 MET A C 1
ATOM 1735 O O . MET A 1 212 ? 29.254 40.284 20.723 1.00 72.56 212 MET A O 1
ATOM 1739 N N . HIS A 1 213 ? 28.663 42.390 21.149 1.00 85.50 213 HIS A N 1
ATOM 1740 C CA . HIS A 1 213 ? 29.453 42.458 22.378 1.00 85.50 213 HIS A CA 1
ATOM 1741 C C . HIS A 1 213 ? 28.776 41.659 23.521 1.00 85.50 213 HIS A C 1
ATOM 1743 O O . HIS A 1 213 ? 27.558 41.777 23.692 1.00 85.50 213 HIS A O 1
ATOM 1749 N N . PRO A 1 214 ? 29.508 40.930 24.395 1.00 85.81 214 PRO A N 1
ATOM 1750 C CA . PRO A 1 214 ? 28.916 40.106 25.466 1.00 85.81 214 PRO A CA 1
ATOM 1751 C C . PRO A 1 214 ? 27.932 40.846 26.385 1.00 85.81 214 PRO A C 1
ATOM 1753 O O . PRO A 1 214 ? 26.862 40.336 26.714 1.00 85.81 214 PRO A O 1
ATOM 1756 N N . ARG A 1 215 ? 28.240 42.102 26.738 1.00 81.81 215 ARG A N 1
ATOM 1757 C CA . ARG A 1 215 ? 27.335 42.973 27.518 1.00 81.81 215 ARG A CA 1
ATOM 1758 C C . ARG A 1 215 ? 26.000 43.254 26.811 1.00 81.81 215 ARG A C 1
ATOM 1760 O O . ARG A 1 215 ? 24.982 43.420 27.476 1.00 81.81 215 ARG A O 1
ATOM 1767 N N . GLN A 1 216 ? 25.989 43.323 25.480 1.00 77.06 216 GLN A N 1
ATOM 1768 C CA . GLN A 1 216 ? 24.773 43.539 24.692 1.00 77.06 216 GLN A CA 1
ATOM 1769 C C . GLN A 1 216 ? 23.897 42.282 24.694 1.00 77.06 216 GLN A C 1
ATOM 1771 O O . GLN A 1 216 ? 22.690 42.387 24.914 1.00 77.06 216 GLN A O 1
ATOM 1776 N N . LEU A 1 217 ? 24.511 41.102 24.550 1.00 79.88 217 LEU A N 1
ATOM 1777 C CA . LEU A 1 217 ? 23.818 39.818 24.658 1.00 79.88 217 LEU A CA 1
ATOM 1778 C C . LEU A 1 217 ? 23.211 39.622 26.058 1.00 79.88 217 LEU A C 1
ATOM 1780 O O . LEU A 1 217 ? 22.037 39.282 26.178 1.00 79.88 217 LEU A O 1
ATOM 1784 N N . GLN A 1 218 ? 23.966 39.925 27.119 1.00 87.00 218 GLN A N 1
ATOM 1785 C CA . GLN A 1 218 ? 23.482 39.862 28.505 1.00 87.00 218 GLN A CA 1
ATOM 1786 C C . GLN A 1 218 ? 22.277 40.779 28.757 1.00 87.00 218 GLN A C 1
ATOM 1788 O O . GLN A 1 218 ? 21.304 40.358 29.380 1.00 87.00 218 GLN A O 1
ATOM 1793 N N . ARG A 1 219 ? 22.305 42.015 28.241 1.00 81.19 219 ARG A N 1
ATOM 1794 C CA . ARG A 1 219 ? 21.174 42.951 28.357 1.00 81.19 219 ARG A CA 1
ATOM 1795 C C . ARG A 1 219 ? 19.932 42.459 27.617 1.00 81.19 219 ARG A C 1
ATOM 1797 O O . ARG A 1 219 ? 18.826 42.617 28.127 1.00 81.19 219 ARG A O 1
ATOM 1804 N N . ARG A 1 220 ? 20.100 41.866 26.430 1.00 80.25 220 ARG A N 1
ATOM 1805 C CA . ARG A 1 220 ? 18.983 41.293 25.663 1.00 80.25 220 ARG A CA 1
ATOM 1806 C C . ARG A 1 220 ? 18.375 40.080 26.374 1.00 80.25 220 ARG A C 1
ATOM 1808 O O . ARG A 1 220 ? 17.162 40.036 26.532 1.00 80.25 220 ARG A O 1
ATOM 1815 N N . LEU A 1 221 ? 19.211 39.180 26.900 1.00 85.62 221 LEU A N 1
ATOM 1816 C CA . LEU A 1 221 ? 18.776 38.027 27.698 1.00 85.62 221 LEU A CA 1
ATOM 1817 C C . LEU A 1 221 ? 17.963 38.456 28.926 1.00 85.62 221 LEU A C 1
ATOM 1819 O O . LEU A 1 221 ? 16.907 37.894 29.187 1.00 85.62 221 LEU A O 1
ATOM 1823 N N . GLN A 1 222 ? 18.411 39.489 29.647 1.00 87.81 222 GLN A N 1
ATOM 1824 C CA . GLN A 1 222 ? 17.673 40.030 30.793 1.00 87.81 222 GLN A CA 1
ATOM 1825 C C . GLN A 1 222 ? 16.322 40.636 30.396 1.00 87.81 222 GLN A C 1
ATOM 1827 O O . GLN A 1 222 ? 15.337 40.417 31.098 1.00 87.81 222 GLN A O 1
ATOM 1832 N N . ARG A 1 223 ? 16.263 41.374 29.278 1.00 81.44 223 ARG A N 1
ATOM 1833 C CA . ARG A 1 223 ? 15.019 41.986 28.783 1.00 81.44 223 ARG A CA 1
ATOM 1834 C C . ARG A 1 223 ? 13.959 40.936 28.447 1.00 81.44 223 ARG A C 1
ATOM 1836 O O . ARG A 1 223 ? 12.783 41.172 28.687 1.00 81.44 223 ARG A O 1
ATOM 1843 N N . GLU A 1 224 ? 14.390 39.793 27.928 1.00 80.38 224 GLU A N 1
ATOM 1844 C CA . GLU A 1 224 ? 13.520 38.667 27.564 1.00 80.38 224 GLU A CA 1
ATOM 1845 C C . GLU A 1 224 ? 13.369 37.640 28.699 1.00 80.38 224 GLU A C 1
ATOM 1847 O O . GLU A 1 224 ? 12.782 36.584 28.508 1.00 80.38 224 GLU A O 1
ATOM 1852 N N . GLN A 1 225 ? 13.869 37.948 29.904 1.00 87.12 225 GLN A N 1
ATOM 1853 C CA . GLN A 1 225 ? 13.813 37.075 31.086 1.00 87.12 225 GLN A CA 1
ATOM 1854 C C . GLN A 1 225 ? 14.441 35.682 30.871 1.00 87.12 225 GLN A C 1
ATOM 1856 O O . GLN A 1 225 ? 14.113 34.709 31.554 1.00 87.12 225 GLN A O 1
ATOM 1861 N N . LEU A 1 226 ? 15.410 35.587 29.959 1.00 85.44 226 LEU A N 1
ATOM 1862 C CA . LEU A 1 226 ? 16.109 34.357 29.608 1.00 85.44 226 LEU A CA 1
ATOM 1863 C C . LEU A 1 226 ? 17.419 34.215 30.386 1.00 85.44 226 LEU A C 1
ATOM 1865 O O . LEU A 1 226 ? 18.197 35.158 30.550 1.00 85.44 226 LEU A O 1
ATOM 1869 N N . LYS A 1 227 ? 17.722 32.984 30.811 1.00 89.25 227 LYS A N 1
ATOM 1870 C CA . LYS A 1 227 ? 19.050 32.617 31.319 1.00 89.25 227 LYS A CA 1
ATOM 1871 C C . LYS A 1 227 ? 19.820 31.893 30.226 1.00 89.25 227 LYS A C 1
ATOM 1873 O O . LYS A 1 227 ? 19.405 30.819 29.803 1.00 89.25 227 LYS A O 1
ATOM 1878 N N . TYR A 1 228 ? 20.979 32.432 29.847 1.00 87.62 228 TYR A N 1
ATOM 1879 C CA . TYR A 1 228 ? 21.864 31.825 28.845 1.00 87.62 228 TYR A CA 1
ATOM 1880 C C . TYR A 1 228 ? 22.153 30.344 29.129 1.00 87.62 228 TYR A C 1
ATOM 1882 O O . TYR A 1 228 ? 22.063 29.507 28.238 1.00 87.62 228 TYR A O 1
ATOM 1890 N N . SER A 1 229 ? 22.428 30.003 30.393 1.00 85.56 229 SER A N 1
ATOM 1891 C CA . SER A 1 229 ? 22.703 28.622 30.794 1.00 85.56 229 SER A CA 1
ATOM 1892 C C . SER A 1 229 ? 21.556 27.668 30.465 1.00 85.56 229 SER A C 1
ATOM 1894 O O . SER A 1 229 ? 21.839 26.574 29.995 1.00 85.56 229 SER A O 1
ATOM 1896 N N . LYS A 1 230 ? 20.298 28.098 30.643 1.00 83.62 230 LYS A N 1
ATOM 1897 C CA . LYS A 1 230 ? 19.100 27.295 30.361 1.00 83.62 230 LYS A CA 1
ATOM 1898 C C . LYS A 1 230 ? 18.940 27.038 28.861 1.00 83.62 230 LYS A C 1
ATOM 1900 O O . LYS A 1 230 ? 18.721 25.902 28.469 1.00 83.62 230 LYS A O 1
ATOM 1905 N N . VAL A 1 231 ? 19.135 28.070 28.040 1.00 82.69 231 VAL A N 1
ATOM 1906 C CA . VAL A 1 231 ? 19.064 27.963 26.571 1.00 82.69 231 VAL A CA 1
ATOM 1907 C C . VAL A 1 231 ? 20.121 26.989 26.040 1.00 82.69 231 VAL A C 1
ATOM 1909 O O . VAL A 1 231 ? 19.834 26.159 25.182 1.00 82.69 231 VAL A O 1
ATOM 1912 N N . VAL A 1 232 ? 21.338 27.051 26.590 1.00 85.81 232 VAL A N 1
ATOM 1913 C CA . VAL A 1 232 ? 22.427 26.130 26.232 1.00 85.81 232 VAL A CA 1
ATOM 1914 C C . VAL A 1 232 ? 22.178 24.710 26.747 1.00 85.81 232 VAL A C 1
ATOM 1916 O O . VAL A 1 232 ? 22.489 23.758 26.042 1.00 85.81 232 VAL A O 1
ATOM 1919 N N . ASP A 1 233 ? 21.609 24.547 27.944 1.00 85.31 233 ASP A N 1
ATOM 1920 C CA . ASP A 1 233 ? 21.250 23.227 28.480 1.00 85.31 233 ASP A CA 1
ATOM 1921 C C . ASP A 1 233 ? 20.189 22.535 27.612 1.00 85.31 233 ASP A C 1
ATOM 1923 O O . ASP A 1 233 ? 20.362 21.375 27.253 1.00 85.31 233 ASP A O 1
ATOM 1927 N N . GLU A 1 234 ? 19.131 23.247 27.215 1.00 82.44 234 GLU A N 1
ATOM 1928 C CA . GLU A 1 234 ? 18.088 22.729 26.314 1.00 82.44 234 GLU A CA 1
ATOM 1929 C C . GLU A 1 234 ? 18.683 22.250 24.979 1.00 82.44 234 GLU A C 1
ATOM 1931 O O . GLU A 1 234 ? 18.435 21.129 24.540 1.00 82.44 234 GLU A O 1
ATOM 1936 N N . LEU A 1 235 ? 19.550 23.065 24.376 1.00 80.00 235 LEU A N 1
ATOM 1937 C CA . LEU A 1 235 ? 20.299 22.743 23.157 1.00 80.00 235 LEU A CA 1
ATOM 1938 C C . LEU A 1 235 ? 21.165 21.489 23.281 1.00 80.00 235 LEU A C 1
ATOM 1940 O O . LEU A 1 235 ? 21.164 20.629 22.392 1.00 80.00 235 LEU A O 1
ATOM 1944 N N . ILE A 1 236 ? 21.924 21.408 24.375 1.00 86.69 236 ILE A N 1
ATOM 1945 C CA . ILE A 1 236 ? 22.772 20.262 24.686 1.00 86.69 236 ILE A CA 1
ATOM 1946 C C . ILE A 1 236 ? 21.911 19.014 24.829 1.00 86.69 236 ILE A C 1
ATOM 1948 O O . ILE A 1 236 ? 22.245 17.991 24.243 1.00 86.69 236 ILE A O 1
ATOM 1952 N N . PHE A 1 237 ? 20.802 19.074 25.565 1.00 88.62 237 PHE A N 1
ATOM 1953 C CA . PHE A 1 237 ? 19.983 17.890 25.807 1.00 88.62 237 PHE A CA 1
ATOM 1954 C C . PHE A 1 237 ? 19.198 17.447 24.577 1.00 88.62 237 PHE A C 1
ATOM 1956 O O . PHE A 1 237 ? 19.104 16.245 24.349 1.00 88.62 237 PHE A O 1
ATOM 1963 N N . GLU A 1 238 ? 18.720 18.359 23.730 1.00 79.00 238 GLU A N 1
ATOM 1964 C CA . GLU A 1 238 ? 18.125 17.974 22.443 1.00 79.00 238 GLU A CA 1
ATOM 1965 C C . GLU A 1 238 ? 19.140 17.330 21.491 1.00 79.00 238 GLU A C 1
ATOM 1967 O O . GLU A 1 238 ? 18.800 16.396 20.764 1.00 79.00 238 GLU A O 1
ATOM 1972 N N . SER A 1 239 ? 20.399 17.773 21.514 1.00 78.94 239 SER A N 1
ATOM 1973 C CA . SER A 1 239 ? 21.466 17.155 20.714 1.00 78.94 239 SER A CA 1
ATOM 1974 C C . SER A 1 239 ? 21.895 15.811 21.310 1.00 78.94 239 SER A C 1
ATOM 1976 O O . SER A 1 239 ? 21.962 14.804 20.609 1.00 78.94 239 SER A O 1
ATOM 1978 N N . ALA A 1 240 ? 22.050 15.743 22.631 1.00 85.25 240 ALA A N 1
ATOM 1979 C CA . ALA A 1 240 ? 22.406 14.522 23.334 1.00 85.25 240 ALA A CA 1
ATOM 1980 C C . ALA A 1 240 ? 21.316 13.444 23.245 1.00 85.25 240 ALA A C 1
ATOM 1982 O O . ALA A 1 240 ? 21.648 12.267 23.176 1.00 85.25 240 ALA A O 1
ATOM 1983 N N . LYS A 1 241 ? 20.025 13.811 23.188 1.00 82.94 241 LYS A N 1
ATOM 1984 C CA . LYS A 1 241 ? 18.930 12.869 22.894 1.00 82.94 241 LYS A CA 1
ATOM 1985 C C . LYS A 1 241 ? 19.152 12.150 21.565 1.00 82.94 241 LYS A C 1
ATOM 1987 O O . LYS A 1 241 ? 18.853 10.965 21.483 1.00 82.94 241 LYS A O 1
ATOM 1992 N N . LYS A 1 242 ? 19.671 12.840 20.544 1.00 72.44 242 LYS A N 1
ATOM 1993 C CA . LYS A 1 242 ? 19.966 12.242 19.233 1.00 72.44 242 LYS A CA 1
ATOM 1994 C C . LYS A 1 242 ? 21.171 11.316 19.315 1.00 72.44 242 LYS A C 1
ATOM 1996 O O . LYS A 1 242 ? 21.049 10.158 18.936 1.00 72.44 242 LYS A O 1
ATOM 2001 N N . ASP A 1 243 ? 22.272 11.775 19.904 1.00 76.88 243 ASP A N 1
ATOM 2002 C CA . ASP A 1 243 ? 23.490 10.970 20.070 1.00 76.88 243 ASP A CA 1
ATOM 2003 C C . ASP A 1 243 ? 23.240 9.706 20.902 1.00 76.88 243 ASP A C 1
ATOM 2005 O O . ASP A 1 243 ? 23.690 8.624 20.541 1.00 76.88 243 ASP A O 1
ATOM 2009 N N . LEU A 1 244 ? 22.464 9.809 21.987 1.00 79.88 244 LEU A N 1
ATOM 2010 C CA . LEU A 1 244 ? 22.120 8.669 22.843 1.00 79.88 244 LEU A CA 1
ATOM 2011 C C . LEU A 1 244 ? 21.378 7.561 22.087 1.00 79.88 244 LEU A C 1
ATOM 2013 O O . LEU A 1 244 ? 21.470 6.409 22.509 1.00 79.88 244 LEU A O 1
ATOM 2017 N N . VAL A 1 245 ? 20.666 7.909 21.011 1.00 66.31 245 VAL A N 1
ATOM 2018 C CA . VAL A 1 245 ? 19.892 6.994 20.158 1.00 66.31 245 VAL A CA 1
ATOM 2019 C C . VAL A 1 245 ? 20.703 6.517 18.953 1.00 66.31 245 VAL A C 1
ATOM 2021 O O . VAL A 1 245 ? 20.638 5.347 18.585 1.00 66.31 245 VAL A O 1
ATOM 2024 N N . GLN A 1 246 ? 21.456 7.420 18.329 1.00 59.06 246 GLN A N 1
ATOM 2025 C CA . GLN A 1 246 ? 22.125 7.189 17.049 1.00 59.06 246 GLN A CA 1
ATOM 2026 C C . GLN A 1 246 ? 23.538 6.617 17.197 1.00 59.06 246 GLN A C 1
ATOM 2028 O O . GLN A 1 246 ? 24.034 5.995 16.260 1.00 59.06 246 GLN A O 1
ATOM 2033 N N . SER A 1 247 ? 24.187 6.789 18.353 1.00 68.69 247 SER A N 1
ATOM 2034 C CA . SER A 1 247 ? 25.534 6.277 18.609 1.00 68.69 247 SER A CA 1
ATOM 2035 C C . SER A 1 247 ? 25.563 5.211 19.708 1.00 68.69 247 SER A C 1
ATOM 2037 O O . SER A 1 247 ? 24.645 5.065 20.519 1.00 68.69 247 SER A O 1
ATOM 2039 N N . GLN A 1 248 ? 26.630 4.411 19.711 1.00 72.00 248 GLN A N 1
ATOM 2040 C CA . GLN A 1 248 ? 26.938 3.451 20.779 1.00 72.00 248 GLN A CA 1
ATOM 2041 C C . GLN A 1 248 ? 27.973 3.999 21.768 1.00 72.00 248 GLN A C 1
ATOM 2043 O O . GLN A 1 248 ? 28.495 3.242 22.581 1.00 72.00 248 GLN A O 1
ATOM 2048 N N . ASP A 1 249 ? 28.269 5.299 21.703 1.00 77.62 249 ASP A N 1
ATOM 2049 C CA . ASP A 1 249 ? 29.296 5.925 22.538 1.00 77.62 249 ASP A CA 1
ATOM 2050 C C . ASP A 1 249 ? 28.952 5.780 24.024 1.00 77.62 249 ASP A C 1
ATOM 2052 O O . ASP A 1 249 ? 27.771 5.762 24.401 1.00 77.62 249 ASP A O 1
ATOM 2056 N N . ASP A 1 250 ? 29.963 5.727 24.891 1.00 83.69 250 ASP A N 1
ATOM 2057 C CA . ASP A 1 250 ? 29.725 5.760 26.330 1.00 83.69 250 ASP A CA 1
ATOM 2058 C C . ASP A 1 250 ? 28.988 7.066 26.698 1.00 83.69 250 ASP A C 1
ATOM 2060 O O . ASP A 1 250 ? 29.210 8.134 26.121 1.00 83.69 250 ASP A O 1
ATOM 2064 N N . ILE A 1 251 ? 28.080 7.002 27.672 1.00 87.44 251 ILE A N 1
ATOM 2065 C CA . ILE A 1 251 ? 27.385 8.188 28.190 1.00 87.44 251 ILE A CA 1
ATOM 2066 C C . ILE A 1 251 ? 28.409 9.185 28.755 1.00 87.44 251 ILE A C 1
ATOM 2068 O O . ILE A 1 251 ? 28.168 10.392 28.710 1.00 87.44 251 ILE A O 1
ATOM 2072 N N . ALA A 1 252 ? 29.550 8.708 29.261 1.00 86.12 252 ALA A N 1
ATOM 2073 C CA . ALA A 1 252 ? 30.674 9.550 29.649 1.00 86.12 252 ALA A CA 1
ATOM 2074 C C . ALA A 1 252 ? 31.242 10.356 28.467 1.00 86.12 252 ALA A C 1
ATOM 2076 O O . ALA A 1 252 ? 31.480 11.555 28.620 1.00 86.12 252 ALA A O 1
ATOM 2077 N N . ASP A 1 253 ? 31.374 9.746 27.287 1.00 83.06 253 ASP A N 1
ATOM 2078 C CA . ASP A 1 253 ? 31.895 10.402 26.081 1.00 83.06 253 ASP A CA 1
ATOM 2079 C C . ASP A 1 253 ? 30.899 11.416 25.517 1.00 83.06 253 ASP A C 1
ATOM 2081 O O . ASP A 1 253 ? 31.275 12.531 25.151 1.00 83.06 253 ASP A O 1
ATOM 2085 N N . ILE A 1 254 ? 29.608 11.074 25.520 1.00 85.12 254 ILE A N 1
ATOM 2086 C CA . ILE A 1 254 ? 28.535 12.006 25.147 1.00 85.12 254 ILE A CA 1
ATOM 2087 C C . ILE A 1 254 ? 28.512 13.189 26.119 1.00 85.12 254 ILE A C 1
ATOM 2089 O O . ILE A 1 254 ? 28.463 14.344 25.699 1.00 85.12 254 ILE A O 1
ATOM 2093 N N . ALA A 1 255 ? 28.604 12.931 27.425 1.00 88.00 255 ALA A N 1
ATOM 2094 C CA . ALA A 1 255 ? 28.671 13.989 28.426 1.00 88.00 255 ALA A CA 1
ATOM 2095 C C . ALA A 1 255 ? 29.884 14.909 28.191 1.00 88.00 255 ALA A C 1
ATOM 2097 O O . ALA A 1 255 ? 29.742 16.135 28.242 1.00 88.00 255 ALA A O 1
ATOM 2098 N N . PHE A 1 256 ? 31.051 14.333 27.893 1.00 84.44 256 PHE A N 1
ATOM 2099 C CA . PHE A 1 256 ? 32.275 15.080 27.618 1.00 84.44 256 PHE A CA 1
ATOM 2100 C C . PHE A 1 256 ? 32.159 15.944 26.356 1.00 84.44 256 PHE A C 1
ATOM 2102 O O . PHE A 1 256 ? 32.496 17.128 26.401 1.00 84.44 256 PHE A O 1
ATOM 2109 N N . ARG A 1 257 ? 31.597 15.395 25.270 1.00 82.56 257 ARG A N 1
ATOM 2110 C CA . ARG A 1 257 ? 31.342 16.096 23.997 1.00 82.56 257 ARG A CA 1
ATOM 2111 C C . ARG A 1 257 ? 30.546 17.383 24.190 1.00 82.56 257 ARG A C 1
ATOM 2113 O O . ARG A 1 257 ? 30.878 18.405 23.604 1.00 82.56 257 ARG A O 1
ATOM 2120 N N . TYR A 1 258 ? 29.556 17.358 25.079 1.00 84.75 258 TYR A N 1
ATOM 2121 C CA . TYR A 1 258 ? 28.735 18.525 25.404 1.00 84.75 258 TYR A CA 1
ATOM 2122 C C . TYR A 1 258 ? 29.262 19.363 26.585 1.00 84.75 258 TYR A C 1
ATOM 2124 O O . TYR A 1 258 ? 28.563 20.231 27.113 1.00 84.75 258 TYR A O 1
ATOM 2132 N N . GLY A 1 259 ? 30.513 19.147 27.002 1.00 82.38 259 GLY A N 1
ATOM 2133 C CA . GLY A 1 259 ? 31.222 20.001 27.955 1.00 82.38 259 GLY A CA 1
ATOM 2134 C C . GLY A 1 259 ? 30.988 19.683 29.434 1.00 82.38 259 GLY A C 1
ATOM 2135 O O . GLY A 1 259 ? 31.300 20.516 30.289 1.00 82.38 259 GLY A O 1
ATOM 2136 N N . TYR A 1 260 ? 30.460 18.504 29.775 1.00 85.69 260 TYR A N 1
ATOM 2137 C CA . TYR A 1 260 ? 30.388 18.047 31.164 1.00 85.69 260 TYR A CA 1
ATOM 2138 C C . TYR A 1 260 ? 31.677 17.325 31.569 1.00 85.69 260 TYR A C 1
ATOM 2140 O O . TYR A 1 260 ? 32.110 16.382 30.920 1.00 85.69 260 TYR A O 1
ATOM 2148 N N . ARG A 1 261 ? 32.263 17.725 32.706 1.00 83.00 261 ARG A N 1
ATOM 2149 C CA . ARG A 1 261 ? 33.468 17.076 33.262 1.00 83.00 261 ARG A CA 1
ATOM 2150 C C . ARG A 1 261 ? 33.203 15.707 33.892 1.00 83.00 261 ARG A C 1
ATOM 2152 O O . ARG A 1 261 ? 34.124 14.912 34.004 1.00 83.00 261 ARG A O 1
ATOM 2159 N N . LEU A 1 262 ? 31.974 15.460 34.355 1.00 84.69 262 LEU A N 1
ATOM 2160 C CA . LEU A 1 262 ? 31.565 14.189 34.959 1.00 84.69 262 LEU A CA 1
ATOM 2161 C C . LEU A 1 262 ? 30.194 13.768 34.423 1.00 84.69 262 LEU A C 1
ATOM 2163 O O . LEU A 1 262 ? 29.233 14.545 34.463 1.00 84.69 262 LEU A O 1
ATOM 2167 N N . GLN A 1 263 ? 30.087 12.500 34.030 1.00 90.94 263 GLN A N 1
ATOM 2168 C CA . GLN A 1 263 ? 28.854 11.857 33.565 1.00 90.94 263 GLN A CA 1
ATOM 2169 C C . GLN A 1 263 ? 27.695 11.981 34.566 1.00 90.94 263 GLN A C 1
ATOM 2171 O O . GLN A 1 263 ? 26.534 12.116 34.177 1.00 90.94 263 GLN A O 1
ATOM 2176 N N . THR A 1 264 ? 27.984 11.959 35.870 1.00 90.19 264 THR A N 1
ATOM 2177 C CA . THR A 1 264 ? 26.966 12.036 36.931 1.00 90.19 264 THR A CA 1
ATOM 2178 C C . THR A 1 264 ? 26.245 13.385 36.951 1.00 90.19 264 THR A C 1
ATOM 2180 O O . THR A 1 264 ? 25.038 13.433 37.198 1.00 90.19 264 THR A O 1
ATOM 2183 N N . HIS A 1 265 ? 26.943 14.482 36.640 1.00 90.12 265 HIS A N 1
ATOM 2184 C CA . HIS A 1 265 ? 26.336 15.810 36.524 1.00 90.12 265 HIS A CA 1
ATOM 2185 C C . HIS A 1 265 ? 25.472 15.928 35.268 1.00 90.12 265 HIS A C 1
ATOM 2187 O O . HIS A 1 265 ? 24.346 16.420 35.360 1.00 90.12 265 HIS A O 1
ATOM 2193 N N . PHE A 1 266 ? 25.961 15.416 34.134 1.00 92.06 266 PHE A N 1
ATOM 2194 C CA . PHE A 1 266 ? 25.186 15.329 32.895 1.00 92.06 266 PHE A CA 1
ATOM 2195 C C . PHE A 1 266 ? 23.905 14.516 33.108 1.00 92.06 266 PHE A C 1
ATOM 2197 O O . PHE A 1 266 ? 22.813 14.996 32.833 1.00 92.06 266 PHE A O 1
ATOM 2204 N N . SER A 1 267 ? 24.016 13.335 33.717 1.00 91.50 267 SER A N 1
ATOM 2205 C CA . SER A 1 267 ? 22.886 12.423 33.926 1.00 91.50 267 SER A CA 1
ATOM 2206 C C . SER A 1 267 ? 21.800 13.005 34.832 1.00 91.50 267 SER A C 1
ATOM 2208 O O . SER A 1 267 ? 20.614 12.834 34.559 1.00 91.50 267 SER A O 1
ATOM 2210 N N . ARG A 1 268 ? 22.177 13.726 35.898 1.00 89.62 268 ARG A N 1
ATOM 2211 C CA . ARG A 1 268 ? 21.212 14.408 36.781 1.00 89.62 268 ARG A CA 1
ATOM 2212 C C . ARG A 1 268 ? 20.484 15.542 36.062 1.00 89.62 268 ARG A C 1
ATOM 2214 O O . ARG A 1 268 ? 19.277 15.690 36.235 1.00 89.62 268 ARG A O 1
ATOM 2221 N N . ALA A 1 269 ? 21.207 16.333 35.272 1.00 86.50 269 ALA A N 1
ATOM 2222 C CA . ALA A 1 269 ? 20.628 17.448 34.532 1.00 86.50 269 ALA A CA 1
ATOM 2223 C C . ALA A 1 269 ? 19.735 16.958 33.374 1.00 86.50 269 ALA A C 1
ATOM 2225 O O . ALA A 1 269 ? 18.606 17.423 33.241 1.00 86.50 269 ALA A O 1
ATOM 2226 N N . PHE A 1 270 ? 20.180 15.933 32.643 1.00 89.00 270 PHE A N 1
ATOM 2227 C CA . PHE A 1 270 ? 19.416 15.263 31.591 1.00 89.00 270 PHE A CA 1
ATOM 2228 C C . PHE A 1 270 ? 18.132 14.618 32.133 1.00 89.00 270 PHE A C 1
ATOM 2230 O O . PHE A 1 270 ? 17.067 14.783 31.541 1.00 89.00 270 PHE A O 1
ATOM 2237 N N . LYS A 1 271 ? 18.189 13.961 33.304 1.00 89.75 271 LYS A N 1
ATOM 2238 C CA . LYS A 1 271 ? 16.994 13.413 33.971 1.00 89.75 271 LYS A CA 1
ATOM 2239 C C . LYS A 1 271 ? 16.013 14.492 34.393 1.00 89.75 271 LYS A C 1
ATOM 2241 O O . LYS A 1 271 ? 14.813 14.308 34.249 1.00 89.75 271 LYS A O 1
ATOM 2246 N N . LYS A 1 272 ? 16.503 15.624 34.893 1.00 86.25 272 LYS A N 1
ATOM 2247 C CA . LYS A 1 272 ? 15.637 16.758 35.230 1.00 86.25 272 LYS A CA 1
ATOM 2248 C C . LYS A 1 272 ? 14.936 17.337 33.993 1.00 86.25 272 LYS A C 1
ATOM 2250 O O . LYS A 1 272 ? 13.848 17.879 34.129 1.00 86.25 272 LYS A O 1
ATOM 2255 N N . TYR A 1 273 ? 15.562 17.233 32.821 1.00 84.31 273 TYR A N 1
ATOM 2256 C CA . TYR A 1 273 ? 15.019 17.724 31.556 1.00 84.31 273 TYR A CA 1
ATOM 2257 C C . TYR A 1 273 ? 14.043 16.737 30.890 1.00 84.31 273 TYR A C 1
ATOM 2259 O O . TYR A 1 273 ? 13.004 17.152 30.396 1.00 84.31 273 TYR A O 1
ATOM 2267 N N . THR A 1 274 ? 14.347 15.435 30.900 1.00 80.88 274 THR A N 1
ATOM 2268 C CA . THR A 1 274 ? 13.595 14.403 30.151 1.00 80.88 274 THR A CA 1
ATOM 2269 C C . THR A 1 274 ? 12.762 13.454 31.019 1.00 80.88 274 THR A C 1
ATOM 2271 O O . THR A 1 274 ? 12.122 12.552 30.490 1.00 80.88 274 THR A O 1
ATOM 2274 N N . ASN A 1 275 ? 12.809 13.594 32.347 1.00 85.06 275 ASN A N 1
ATOM 2275 C CA . ASN A 1 275 ? 12.330 12.628 33.350 1.00 85.06 275 ASN A CA 1
ATOM 2276 C C . ASN A 1 275 ? 13.036 11.252 33.351 1.00 85.06 275 ASN A C 1
ATOM 2278 O O . ASN A 1 275 ? 12.800 10.453 34.261 1.00 85.06 275 ASN A O 1
ATOM 2282 N N . LEU A 1 276 ? 13.973 10.990 32.430 1.00 84.62 276 LEU A N 1
ATOM 2283 C CA . LEU A 1 276 ? 14.712 9.728 32.302 1.00 84.62 276 LEU A CA 1
ATOM 2284 C C . LEU A 1 276 ? 16.225 9.942 32.439 1.00 84.62 276 LEU A C 1
ATOM 2286 O O . LEU A 1 276 ? 16.769 10.955 32.010 1.00 84.62 276 LEU A O 1
ATOM 2290 N N . THR A 1 277 ? 16.955 8.993 33.032 1.00 90.25 277 THR A N 1
ATOM 2291 C CA . THR A 1 277 ? 18.432 9.033 32.947 1.00 90.25 277 THR A CA 1
ATOM 2292 C C . THR A 1 277 ? 18.895 8.785 31.504 1.00 90.25 277 THR A C 1
ATOM 2294 O O . THR A 1 277 ? 18.169 8.132 30.762 1.00 90.25 277 THR A O 1
ATOM 2297 N N . PRO A 1 278 ? 20.095 9.230 31.081 1.00 87.44 278 PRO A N 1
ATOM 2298 C CA . PRO A 1 278 ? 20.606 8.938 29.737 1.00 87.44 278 PRO A CA 1
ATOM 2299 C C . PRO A 1 278 ? 20.629 7.441 29.401 1.00 87.44 278 PRO A C 1
ATOM 2301 O O . PRO A 1 278 ? 20.310 7.070 28.278 1.00 87.44 278 PRO A O 1
ATOM 2304 N N . THR A 1 279 ? 20.936 6.585 30.385 1.00 84.00 279 THR A N 1
ATOM 2305 C CA . THR A 1 279 ? 20.874 5.122 30.251 1.00 84.00 279 THR A CA 1
ATOM 2306 C C . THR A 1 279 ? 19.448 4.652 29.993 1.00 84.00 279 THR A C 1
ATOM 2308 O O . THR A 1 279 ? 19.205 4.009 28.982 1.00 84.00 279 THR A O 1
ATOM 2311 N N . GLN A 1 280 ? 18.489 5.056 30.834 1.00 79.69 280 GLN A N 1
ATOM 2312 C CA . GLN A 1 280 ? 17.075 4.701 30.657 1.00 79.69 280 GLN A CA 1
ATOM 2313 C C . GLN A 1 280 ? 16.502 5.253 29.348 1.00 79.69 280 GLN A C 1
ATOM 2315 O O . GLN A 1 280 ? 15.723 4.581 28.690 1.00 79.69 280 GLN A O 1
ATOM 2320 N N . TYR A 1 281 ? 16.894 6.466 28.951 1.00 81.69 281 TYR A N 1
ATOM 2321 C CA . TYR A 1 281 ? 16.484 7.087 27.694 1.00 81.69 281 TYR A CA 1
ATOM 2322 C C . TYR A 1 281 ? 17.036 6.314 26.493 1.00 81.69 281 TYR A C 1
ATOM 2324 O O . TYR A 1 281 ? 16.300 6.028 25.551 1.00 81.69 281 TYR A O 1
ATOM 2332 N N . ARG A 1 282 ? 18.317 5.925 26.544 1.00 81.25 282 ARG A N 1
ATOM 2333 C CA . ARG A 1 282 ? 18.943 5.069 25.536 1.00 81.25 282 ARG A CA 1
ATOM 2334 C C . ARG A 1 282 ? 18.286 3.699 25.497 1.00 81.25 282 ARG A C 1
ATOM 2336 O O . ARG A 1 282 ? 17.998 3.246 24.409 1.00 81.25 282 ARG A O 1
ATOM 2343 N N . GLU A 1 283 ? 18.029 3.042 26.617 1.00 69.12 283 GLU A N 1
ATOM 2344 C CA . GLU A 1 283 ? 17.387 1.719 26.653 1.00 69.12 283 GLU A CA 1
ATOM 2345 C C . GLU A 1 283 ? 15.952 1.779 26.113 1.00 69.12 283 GLU A C 1
ATOM 2347 O O . GLU A 1 283 ? 15.593 0.999 25.231 1.00 69.12 283 GLU A O 1
ATOM 2352 N N . HIS A 1 284 ? 15.178 2.781 26.543 1.00 67.88 284 HIS A N 1
ATOM 2353 C CA . HIS A 1 284 ? 13.825 3.041 26.054 1.00 67.88 284 HIS A CA 1
ATOM 2354 C C . HIS A 1 284 ? 13.806 3.281 24.537 1.00 67.88 284 HIS A C 1
ATOM 2356 O O . HIS A 1 284 ? 12.957 2.738 23.844 1.00 67.88 284 HIS A O 1
ATOM 2362 N N . ARG A 1 285 ? 14.763 4.039 23.986 1.00 61.72 285 ARG A N 1
ATOM 2363 C CA . ARG A 1 285 ? 14.835 4.341 22.543 1.00 61.72 285 ARG A CA 1
ATOM 2364 C C . ARG A 1 285 ? 15.651 3.337 21.715 1.00 61.72 285 ARG A C 1
ATOM 2366 O O . ARG A 1 285 ? 15.476 3.266 20.510 1.00 61.72 285 ARG A O 1
ATOM 2373 N N . SER A 1 286 ? 16.514 2.521 22.318 1.00 43.91 286 SER A N 1
ATOM 2374 C CA . SER A 1 286 ? 17.229 1.422 21.637 1.00 43.91 286 SER A CA 1
ATOM 2375 C C . SER A 1 286 ? 16.285 0.268 21.324 1.00 43.91 286 SER A C 1
ATOM 2377 O O . SER A 1 286 ? 16.492 -0.433 20.337 1.00 43.91 286 SER A O 1
ATOM 2379 N N . SER A 1 287 ? 15.214 0.125 22.113 1.00 43.12 287 SER A N 1
ATOM 2380 C CA . SER A 1 287 ? 14.055 -0.695 21.748 1.00 43.12 287 SER A CA 1
ATOM 2381 C C . SER A 1 287 ? 13.283 -0.151 20.524 1.00 43.12 287 SER A C 1
ATOM 2383 O O . SER A 1 287 ? 12.530 -0.893 19.899 1.00 43.12 287 SER A O 1
ATOM 2385 N N . GLU A 1 288 ? 13.558 1.100 20.119 1.00 42.03 288 GLU A N 1
ATOM 2386 C CA . GLU A 1 288 ? 13.043 1.805 18.932 1.00 42.03 288 GLU A CA 1
ATOM 2387 C C . GLU A 1 288 ? 14.130 2.069 17.854 1.00 42.03 288 GLU A C 1
ATOM 2389 O O . GLU A 1 288 ? 13.977 2.978 17.033 1.00 42.03 288 GLU A O 1
ATOM 2394 N N . ARG A 1 289 ? 15.248 1.315 17.804 1.00 41.44 289 ARG A N 1
ATOM 2395 C CA . ARG A 1 289 ? 16.123 1.337 16.605 1.00 41.44 289 ARG A CA 1
ATOM 2396 C C . ARG A 1 289 ? 15.244 1.104 15.369 1.00 41.44 289 ARG A C 1
ATOM 2398 O O . ARG A 1 289 ? 14.453 0.164 15.379 1.00 41.44 289 ARG A O 1
ATOM 2405 N N . LYS A 1 290 ? 15.388 1.916 14.309 1.00 47.16 290 LYS A N 1
ATOM 2406 C CA . LYS A 1 290 ? 14.734 1.661 13.014 1.00 47.16 290 LYS A CA 1
ATOM 2407 C C . LYS A 1 290 ? 15.125 0.257 12.550 1.00 47.16 290 LYS A C 1
ATOM 2409 O O . LYS A 1 290 ? 16.223 0.049 12.041 1.00 47.16 290 LYS A O 1
ATOM 2414 N N . TRP A 1 291 ? 14.238 -0.716 12.744 1.00 49.22 291 TRP A N 1
ATOM 2415 C CA . TRP A 1 291 ? 14.428 -2.100 12.301 1.00 49.22 291 TRP A CA 1
ATOM 2416 C C . TRP A 1 291 ? 14.628 -2.190 10.768 1.00 49.22 291 TRP A C 1
ATOM 2418 O O . TRP A 1 291 ? 15.131 -3.201 10.277 1.00 49.22 291 TRP A O 1
ATOM 2428 N N . GLY A 1 292 ? 14.312 -1.108 10.036 1.00 52.53 292 GLY A N 1
ATOM 2429 C CA . GLY A 1 292 ? 14.475 -0.923 8.594 1.00 52.53 292 GLY A CA 1
ATOM 2430 C C . GLY A 1 292 ? 15.869 -0.556 8.059 1.00 52.53 292 GLY A C 1
ATOM 2431 O O . GLY A 1 292 ? 16.051 -0.558 6.839 1.00 52.53 292 GLY A O 1
ATOM 2432 N N . ASP A 1 293 ? 16.880 -0.296 8.902 1.00 64.94 293 ASP A N 1
ATOM 2433 C CA . ASP A 1 293 ? 18.231 0.129 8.463 1.00 64.94 293 ASP A CA 1
ATOM 2434 C C . ASP A 1 293 ? 19.102 -1.032 7.925 1.00 64.94 293 ASP A C 1
ATOM 2436 O O . ASP A 1 293 ? 20.234 -1.288 8.340 1.00 64.94 293 ASP A O 1
ATOM 2440 N N . TRP A 1 294 ? 18.565 -1.776 6.960 1.00 76.56 294 TRP A N 1
ATOM 2441 C CA . TRP A 1 294 ? 19.297 -2.810 6.240 1.00 76.56 294 TRP A CA 1
ATOM 2442 C C . TRP A 1 294 ? 20.152 -2.187 5.140 1.00 76.56 294 TRP A C 1
ATOM 2444 O O . TRP A 1 294 ? 19.669 -1.438 4.295 1.00 76.56 294 TRP A O 1
ATOM 2454 N N . THR A 1 295 ? 21.424 -2.560 5.063 1.00 81.12 295 THR A N 1
ATOM 2455 C CA . THR A 1 295 ? 22.267 -2.197 3.921 1.00 81.12 295 THR A CA 1
ATOM 2456 C C . THR A 1 295 ? 21.725 -2.811 2.632 1.00 81.12 295 THR A C 1
ATOM 2458 O O . THR A 1 295 ? 21.094 -3.872 2.625 1.00 81.12 295 THR A O 1
ATOM 2461 N N . ARG A 1 296 ? 22.066 -2.203 1.492 1.00 83.88 296 ARG A N 1
ATOM 2462 C CA . ARG A 1 296 ? 21.803 -2.792 0.172 1.00 83.88 296 ARG A CA 1
ATOM 2463 C C . ARG A 1 296 ? 22.292 -4.240 0.081 1.00 83.88 296 ARG A C 1
ATOM 2465 O O . ARG A 1 296 ? 21.581 -5.081 -0.448 1.00 83.88 296 ARG A O 1
ATOM 2472 N N . LYS A 1 297 ? 23.475 -4.542 0.625 1.00 83.31 297 LYS A N 1
ATOM 2473 C CA . LYS A 1 297 ? 24.017 -5.905 0.617 1.00 83.31 297 LYS A CA 1
ATOM 2474 C C . LYS A 1 297 ? 23.080 -6.881 1.331 1.00 83.31 297 LYS A C 1
ATOM 2476 O O . LYS A 1 297 ? 22.792 -7.924 0.766 1.00 83.31 297 LYS A O 1
ATOM 2481 N N . GLN A 1 298 ? 22.578 -6.532 2.516 1.00 85.00 298 GLN A N 1
ATOM 2482 C CA . GLN A 1 298 ? 21.649 -7.376 3.281 1.00 85.00 298 GLN A CA 1
ATOM 2483 C C . GLN A 1 298 ? 20.305 -7.551 2.558 1.00 85.00 298 GLN A C 1
ATOM 2485 O O . GLN A 1 298 ? 19.801 -8.663 2.452 1.00 85.00 298 GLN A O 1
ATOM 2490 N N . ARG A 1 299 ? 19.755 -6.474 1.981 1.00 89.19 299 ARG A N 1
ATOM 2491 C CA . ARG A 1 299 ? 18.479 -6.511 1.238 1.00 89.19 299 ARG A CA 1
ATOM 2492 C C . ARG A 1 299 ? 18.516 -7.377 -0.026 1.00 89.19 299 ARG A C 1
ATOM 2494 O O . ARG A 1 299 ? 17.466 -7.822 -0.480 1.00 89.19 299 ARG A O 1
ATOM 2501 N N . TYR A 1 300 ? 19.705 -7.600 -0.587 1.00 91.25 300 TYR A N 1
ATOM 2502 C CA . TYR A 1 300 ? 19.920 -8.385 -1.805 1.00 91.25 300 TYR A CA 1
ATOM 2503 C C . TYR A 1 300 ? 20.603 -9.745 -1.557 1.00 91.25 300 TYR A C 1
ATOM 2505 O O . TYR A 1 300 ? 21.079 -10.376 -2.501 1.00 91.25 300 TYR A O 1
ATOM 2513 N N . GLN A 1 301 ? 20.627 -10.223 -0.306 1.00 91.69 301 GLN A N 1
ATOM 2514 C CA . GLN A 1 301 ? 20.988 -11.611 0.010 1.00 91.69 301 GLN A CA 1
ATOM 2515 C C . GLN A 1 301 ? 19.920 -12.587 -0.498 1.00 91.69 301 GLN A C 1
ATOM 2517 O O . GLN A 1 301 ? 18.737 -12.248 -0.572 1.00 91.69 301 GLN A O 1
ATOM 2522 N N . ARG A 1 302 ? 20.327 -13.812 -0.851 1.00 91.94 302 ARG A N 1
ATOM 2523 C CA . ARG A 1 302 ? 19.393 -14.856 -1.290 1.00 91.94 302 ARG A CA 1
ATOM 2524 C C . ARG A 1 302 ? 18.920 -15.695 -0.111 1.00 91.94 302 ARG A C 1
ATOM 2526 O O . ARG A 1 302 ? 19.651 -15.884 0.855 1.00 91.94 302 ARG A O 1
ATOM 2533 N N . ILE A 1 303 ? 17.729 -16.280 -0.253 1.00 91.69 303 ILE A N 1
ATOM 2534 C CA . ILE A 1 303 ? 17.175 -17.258 0.700 1.00 91.69 303 ILE A CA 1
ATOM 2535 C C . ILE A 1 303 ? 18.179 -18.387 0.965 1.00 91.69 303 ILE A C 1
ATOM 2537 O O . ILE A 1 303 ? 18.455 -18.701 2.117 1.00 91.69 303 ILE A O 1
ATOM 2541 N N . ARG A 1 304 ? 18.780 -18.935 -0.099 1.00 89.56 304 ARG A N 1
ATOM 2542 C CA . ARG A 1 304 ? 19.755 -20.037 -0.028 1.00 89.56 304 ARG A CA 1
ATOM 2543 C C . ARG A 1 304 ? 21.052 -19.702 0.715 1.00 89.56 304 ARG A C 1
ATOM 2545 O O . ARG A 1 304 ? 21.798 -20.612 1.049 1.00 89.56 304 ARG A O 1
ATOM 2552 N N . ASP A 1 305 ? 21.337 -18.417 0.927 1.00 88.62 305 ASP A N 1
ATOM 2553 C CA . ASP A 1 305 ? 22.548 -17.969 1.620 1.00 88.62 305 ASP A CA 1
ATOM 2554 C C . ASP A 1 305 ? 22.322 -17.865 3.143 1.00 88.62 305 ASP A C 1
ATOM 2556 O O . ASP A 1 305 ? 23.251 -17.543 3.886 1.00 88.62 305 ASP A O 1
ATOM 2560 N N . MET A 1 306 ? 21.089 -18.078 3.620 1.00 89.19 306 MET A N 1
ATOM 2561 C CA . MET A 1 306 ? 20.754 -17.989 5.040 1.00 89.19 306 MET A CA 1
ATOM 2562 C C . MET A 1 306 ? 21.157 -19.256 5.798 1.00 89.19 306 MET A C 1
ATOM 2564 O O . MET A 1 306 ? 21.017 -20.361 5.271 1.00 89.19 306 MET A O 1
ATOM 2568 N N . PRO A 1 307 ? 21.631 -19.122 7.050 1.00 86.75 307 PRO A N 1
ATOM 2569 C CA . PRO A 1 307 ? 21.993 -20.274 7.859 1.00 86.75 307 PRO A CA 1
ATOM 2570 C C . PRO A 1 307 ? 20.764 -21.125 8.197 1.00 86.75 307 PRO A C 1
ATOM 2572 O O . PRO A 1 307 ? 19.633 -20.633 8.272 1.00 86.75 307 PRO A O 1
ATOM 2575 N N . GLU A 1 308 ? 21.002 -22.405 8.467 1.00 87.00 308 GLU A N 1
ATOM 2576 C CA . GLU A 1 308 ? 19.967 -23.323 8.934 1.00 87.00 308 GLU A CA 1
ATOM 2577 C C . GLU A 1 308 ? 19.252 -22.765 10.180 1.00 87.00 308 GLU A C 1
ATOM 2579 O O . GLU A 1 308 ? 19.860 -22.160 11.065 1.00 87.00 308 GLU A O 1
ATOM 2584 N N . GLY A 1 309 ? 17.927 -22.922 10.236 1.00 85.19 309 GLY A N 1
ATOM 2585 C CA . GLY A 1 309 ? 17.105 -22.434 11.347 1.00 85.19 309 GLY A CA 1
ATOM 2586 C C . GLY A 1 309 ? 16.816 -20.925 11.347 1.00 85.19 309 GLY A C 1
ATOM 2587 O O . GLY A 1 309 ? 16.047 -20.472 12.197 1.00 85.19 309 GLY A O 1
ATOM 2588 N N . TYR A 1 310 ? 17.348 -20.147 10.393 1.00 88.56 310 TYR A N 1
ATOM 2589 C CA . TYR A 1 310 ? 17.106 -18.702 10.304 1.00 88.56 310 TYR A CA 1
ATOM 2590 C C . TYR A 1 310 ? 15.613 -18.349 10.244 1.00 88.56 310 TYR A C 1
ATOM 2592 O O . TYR A 1 310 ? 15.126 -17.567 11.060 1.00 88.56 310 TYR A O 1
ATOM 2600 N N . PHE A 1 311 ? 14.871 -18.970 9.327 1.00 90.62 311 PHE A N 1
ATOM 2601 C CA . PHE A 1 311 ? 13.443 -18.702 9.140 1.00 90.62 311 PHE A CA 1
ATOM 2602 C C . PHE A 1 311 ? 12.582 -19.230 10.291 1.00 90.62 311 PHE A C 1
ATOM 2604 O O . PHE A 1 311 ? 11.618 -18.579 10.687 1.00 90.62 311 PHE A O 1
ATOM 2611 N N . ASN A 1 312 ? 12.985 -20.344 10.911 1.00 87.75 312 ASN A N 1
ATOM 2612 C CA . ASN A 1 312 ? 12.332 -20.857 12.119 1.00 87.75 312 ASN A CA 1
ATOM 2613 C C . ASN A 1 312 ? 12.417 -19.854 13.275 1.00 87.75 312 ASN A C 1
ATOM 2615 O O . ASN A 1 312 ? 11.476 -19.727 14.056 1.00 87.75 312 ASN A O 1
ATOM 2619 N N . ARG A 1 313 ? 13.533 -19.123 13.391 1.00 90.56 313 ARG A N 1
ATOM 2620 C CA . ARG A 1 313 ? 13.671 -18.039 14.367 1.00 90.56 313 ARG A CA 1
ATOM 2621 C C . ARG A 1 313 ? 12.742 -16.869 14.043 1.00 90.56 313 ARG A C 1
ATOM 2623 O O . ARG A 1 313 ? 12.049 -16.423 14.948 1.00 90.56 313 ARG A O 1
ATOM 2630 N N . LEU A 1 314 ? 12.676 -16.419 12.786 1.00 91.31 314 LEU A N 1
ATOM 2631 C CA . LEU A 1 314 ? 11.770 -15.326 12.398 1.00 91.31 314 LEU A CA 1
ATOM 2632 C C . LEU A 1 314 ? 10.303 -15.683 12.668 1.00 91.31 314 LEU A C 1
ATOM 2634 O O . LEU A 1 314 ? 9.572 -14.885 13.247 1.00 91.31 314 LEU A O 1
ATOM 2638 N N . ALA A 1 315 ? 9.893 -16.909 12.333 1.00 90.75 315 ALA A N 1
ATOM 2639 C CA . ALA A 1 315 ? 8.553 -17.405 12.629 1.00 90.75 315 ALA A CA 1
ATOM 2640 C C . ALA A 1 315 ? 8.255 -17.403 14.141 1.00 90.75 315 ALA A C 1
ATOM 2642 O O . ALA A 1 315 ? 7.173 -16.985 14.549 1.00 90.75 315 ALA A O 1
ATOM 2643 N N . LYS A 1 316 ? 9.217 -17.818 14.980 1.00 89.00 316 LYS A N 1
ATOM 2644 C CA . LYS A 1 316 ? 9.087 -17.780 16.448 1.00 89.00 316 LYS A CA 1
ATOM 2645 C C . LYS A 1 316 ? 9.029 -16.360 17.011 1.00 89.00 316 LYS A C 1
ATOM 2647 O O . LYS A 1 316 ? 8.281 -16.131 17.953 1.00 89.00 316 LYS A O 1
ATOM 2652 N N . GLU A 1 317 ? 9.810 -15.423 16.475 1.00 88.69 317 GLU A N 1
ATOM 2653 C CA . GLU A 1 317 ? 9.774 -14.012 16.891 1.00 88.69 317 GLU A CA 1
ATOM 2654 C C . GLU A 1 317 ? 8.427 -13.371 16.531 1.00 88.69 317 GLU A C 1
ATOM 2656 O O . GLU A 1 317 ? 7.819 -12.705 17.369 1.00 88.69 317 GLU A O 1
ATOM 2661 N N . ARG A 1 318 ? 7.900 -13.662 15.337 1.00 93.75 318 ARG A N 1
ATOM 2662 C CA . ARG A 1 318 ? 6.572 -13.213 14.908 1.00 93.75 318 ARG A CA 1
ATOM 2663 C C . ARG A 1 318 ? 5.451 -13.760 15.787 1.00 93.75 318 ARG A C 1
ATOM 2665 O O . ARG A 1 318 ? 4.534 -13.019 16.113 1.00 93.75 318 ARG A O 1
ATOM 2672 N N . GLN A 1 319 ? 5.516 -15.026 16.208 1.00 91.81 319 GLN A N 1
ATOM 2673 C CA . GLN A 1 319 ? 4.511 -15.638 17.099 1.00 91.81 319 GLN A CA 1
ATOM 2674 C C . GLN A 1 319 ? 4.359 -14.929 18.457 1.00 91.81 319 GLN A C 1
ATOM 2676 O O . GLN A 1 319 ? 3.377 -15.165 19.155 1.00 91.81 319 GLN A O 1
ATOM 2681 N N . GLN A 1 320 ? 5.317 -14.084 18.848 1.00 91.38 320 GLN A N 1
ATOM 2682 C CA . GLN A 1 320 ? 5.244 -13.303 20.085 1.00 91.38 320 GLN A CA 1
ATOM 2683 C C . GLN A 1 320 ? 4.408 -12.025 19.934 1.00 91.38 320 GLN A C 1
ATOM 2685 O O . GLN A 1 320 ? 4.089 -11.394 20.942 1.00 91.38 320 GLN A O 1
ATOM 2690 N N . ASP A 1 321 ? 4.071 -11.624 18.706 1.00 93.94 321 ASP A N 1
ATOM 2691 C CA . ASP A 1 321 ? 3.296 -10.415 18.457 1.00 93.94 321 ASP A CA 1
ATOM 2692 C C . ASP A 1 321 ? 1.797 -10.669 18.611 1.00 93.94 321 ASP A C 1
ATOM 2694 O O . ASP A 1 321 ? 1.170 -11.323 17.778 1.00 93.94 321 ASP A O 1
ATOM 2698 N N . LYS A 1 322 ? 1.199 -10.082 19.650 1.00 92.00 322 LYS A N 1
ATOM 2699 C CA . LYS A 1 322 ? -0.259 -10.079 19.826 1.00 92.00 322 LYS A CA 1
ATOM 2700 C C . LYS A 1 322 ? -0.983 -9.285 18.733 1.00 92.00 322 LYS A C 1
ATOM 2702 O O . LYS A 1 322 ? -2.174 -9.486 18.549 1.00 92.00 322 LYS A O 1
ATOM 2707 N N . GLY A 1 323 ? -0.285 -8.387 18.031 1.00 93.94 323 GLY A N 1
ATOM 2708 C CA . GLY A 1 323 ? -0.827 -7.588 16.934 1.00 93.94 323 GLY A CA 1
ATOM 2709 C C . GLY A 1 323 ? -0.900 -8.324 15.593 1.00 93.94 323 GLY A C 1
ATOM 2710 O O . GLY A 1 323 ? -1.388 -7.743 14.623 1.00 93.94 323 GLY A O 1
ATOM 2711 N N . TYR A 1 324 ? -0.410 -9.565 15.494 1.00 96.00 324 TYR A N 1
ATOM 2712 C CA . TYR A 1 324 ? -0.515 -10.352 14.263 1.00 96.00 324 TYR A CA 1
ATOM 2713 C C . TYR A 1 324 ? -1.991 -10.650 13.937 1.00 96.00 324 TYR A C 1
ATOM 2715 O O . TYR A 1 324 ? -2.726 -11.034 14.850 1.00 96.00 324 TYR A O 1
ATOM 2723 N N . PRO A 1 325 ? -2.458 -10.457 12.687 1.00 95.88 325 PRO A N 1
ATOM 2724 C CA . PRO A 1 325 ? -3.878 -10.551 12.365 1.00 95.88 325 PRO A CA 1
ATOM 2725 C C . PRO A 1 325 ? -4.404 -11.985 12.451 1.00 95.88 325 PRO A C 1
ATOM 2727 O O . PRO A 1 325 ? -3.669 -12.955 12.254 1.00 95.88 325 PRO A O 1
ATOM 2730 N N . SER A 1 326 ? -5.696 -12.096 12.737 1.00 95.44 326 SER A N 1
ATOM 2731 C CA . SER A 1 326 ? -6.435 -13.350 12.853 1.00 95.44 326 SER A CA 1
ATOM 2732 C C . SER A 1 326 ? -7.197 -13.695 11.574 1.00 95.44 326 SER A C 1
ATOM 2734 O O . SER A 1 326 ? -7.307 -14.870 11.230 1.00 95.44 326 SER A O 1
ATOM 2736 N N . PHE A 1 327 ? -7.713 -12.692 10.853 1.00 96.44 327 PHE A N 1
ATOM 2737 C CA . PHE A 1 327 ? -8.540 -12.891 9.655 1.00 96.44 327 PHE A CA 1
ATOM 2738 C C . PHE A 1 327 ? -8.122 -12.043 8.441 1.00 96.44 327 PHE A C 1
ATOM 2740 O O . PHE A 1 327 ? -8.786 -12.082 7.408 1.00 96.44 327 PHE A O 1
ATOM 2747 N N . HIS A 1 328 ? -7.002 -11.320 8.523 1.00 98.06 328 HIS A N 1
ATOM 2748 C CA . HIS A 1 328 ? -6.332 -10.740 7.353 1.00 98.06 328 HIS A CA 1
ATOM 2749 C C . HIS A 1 328 ? -5.154 -11.607 6.905 1.00 98.06 328 HIS A C 1
ATOM 2751 O O . HIS A 1 328 ? -4.447 -12.201 7.721 1.00 98.06 328 HIS A O 1
ATOM 2757 N N . ILE A 1 329 ? -4.887 -11.620 5.598 1.00 98.25 329 ILE A N 1
ATOM 2758 C CA . ILE A 1 329 ? -3.700 -12.282 5.048 1.00 98.25 329 ILE A CA 1
ATOM 2759 C C . ILE A 1 329 ? -2.462 -11.456 5.416 1.00 98.25 329 ILE A C 1
ATOM 2761 O O . ILE A 1 329 ? -2.346 -10.293 5.035 1.00 98.25 329 ILE A O 1
ATOM 2765 N N . ALA A 1 330 ? -1.512 -12.072 6.112 1.00 97.19 330 ALA A N 1
ATOM 2766 C CA . ALA A 1 330 ? -0.225 -11.493 6.489 1.00 97.19 330 ALA A CA 1
ATOM 2767 C C . ALA A 1 330 ? 0.907 -12.489 6.190 1.00 97.19 330 ALA A C 1
ATOM 2769 O O . ALA A 1 330 ? 0.659 -13.694 6.092 1.00 97.19 330 ALA A O 1
ATOM 2770 N N . PRO A 1 331 ? 2.163 -12.033 6.038 1.00 96.19 331 PRO A N 1
ATOM 2771 C CA . PRO A 1 331 ? 3.253 -12.945 5.747 1.00 96.19 331 PRO A CA 1
ATOM 2772 C C . PRO A 1 331 ? 3.556 -13.809 6.978 1.00 96.19 331 PRO A C 1
ATOM 2774 O O . PRO A 1 331 ? 3.440 -13.324 8.109 1.00 96.19 331 PRO A O 1
ATOM 2777 N N . PRO A 1 332 ? 4.032 -15.054 6.806 1.00 93.75 332 PRO A N 1
ATOM 2778 C CA . PRO A 1 332 ? 4.437 -15.889 7.941 1.00 93.75 332 PRO A CA 1
ATOM 2779 C C . PRO A 1 332 ? 5.551 -15.244 8.792 1.00 93.75 332 PRO A C 1
ATOM 2781 O O . PRO A 1 332 ? 5.660 -15.521 9.989 1.00 93.75 332 PRO A O 1
ATOM 2784 N N . PHE A 1 333 ? 6.379 -14.417 8.151 1.00 94.88 333 PHE A N 1
ATOM 2785 C CA . PHE A 1 333 ? 7.382 -13.477 8.664 1.00 94.88 333 PHE A CA 1
ATOM 2786 C C . PHE A 1 333 ? 7.916 -12.682 7.456 1.00 94.88 333 PHE A C 1
ATOM 2788 O O . PHE A 1 333 ? 7.604 -13.003 6.308 1.00 94.88 333 PHE A O 1
ATOM 2795 N N . GLY A 1 334 ? 8.764 -11.685 7.675 1.00 96.19 334 GLY A N 1
ATOM 2796 C CA . GLY A 1 334 ? 9.302 -10.837 6.616 1.00 96.19 334 GLY A CA 1
ATOM 2797 C C . GLY A 1 334 ? 8.315 -9.757 6.171 1.00 96.19 334 GLY A C 1
ATOM 2798 O O . GLY A 1 334 ? 7.431 -9.364 6.927 1.00 96.19 334 GLY A O 1
ATOM 2799 N N . LEU A 1 335 ? 8.473 -9.244 4.955 1.00 97.69 335 LEU A N 1
ATOM 2800 C CA . LEU A 1 335 ? 7.613 -8.186 4.418 1.00 97.69 335 LEU A CA 1
ATOM 2801 C C . LEU A 1 335 ? 6.685 -8.727 3.333 1.00 97.69 335 LEU A C 1
ATOM 2803 O O . LEU A 1 335 ? 7.165 -9.296 2.355 1.00 97.69 335 LEU A O 1
ATOM 2807 N N . LEU A 1 336 ? 5.384 -8.497 3.492 1.00 98.00 336 LEU A N 1
ATOM 2808 C CA . LEU A 1 336 ? 4.367 -8.589 2.446 1.00 98.00 336 LEU A CA 1
ATOM 2809 C C . LEU A 1 336 ? 4.071 -7.182 1.925 1.00 98.00 336 LEU A C 1
ATOM 2811 O O . LEU A 1 336 ? 3.950 -6.246 2.716 1.00 98.00 336 LEU A O 1
ATOM 2815 N N . ASN A 1 337 ? 3.911 -7.034 0.614 1.00 97.62 337 ASN A N 1
ATOM 2816 C CA . ASN A 1 337 ? 3.330 -5.823 0.035 1.00 97.62 337 ASN A CA 1
ATOM 2817 C C . ASN A 1 337 ? 2.266 -6.150 -1.020 1.00 97.62 337 ASN A C 1
ATOM 2819 O O . ASN A 1 337 ? 1.248 -6.742 -0.685 1.00 97.62 337 ASN A O 1
ATOM 2823 N N . ASP A 1 338 ? 2.460 -5.739 -2.268 1.00 98.44 338 ASP A N 1
ATOM 2824 C CA . ASP A 1 338 ? 1.417 -5.707 -3.284 1.00 98.44 338 ASP A CA 1
ATOM 2825 C C . ASP A 1 338 ? 0.781 -7.098 -3.505 1.00 98.44 338 ASP A C 1
ATOM 2827 O O . ASP A 1 338 ? 1.518 -8.074 -3.708 1.00 98.44 338 ASP A O 1
ATOM 2831 N N . PRO A 1 339 ? -0.561 -7.209 -3.528 1.00 98.69 339 PRO A N 1
ATOM 2832 C CA . PRO A 1 339 ? -1.236 -8.379 -4.070 1.00 98.69 339 PRO A CA 1
ATOM 2833 C C . PRO A 1 339 ? -0.920 -8.526 -5.562 1.00 98.69 339 PRO A C 1
ATOM 2835 O O . PRO A 1 339 ? -0.863 -7.557 -6.324 1.00 98.69 339 PRO A O 1
ATOM 2838 N N . ASN A 1 340 ? -0.699 -9.757 -5.997 1.00 98.81 340 ASN A N 1
ATOM 2839 C CA . ASN A 1 340 ? -0.278 -10.105 -7.343 1.00 98.81 340 ASN A CA 1
ATOM 2840 C C . ASN A 1 340 ? -1.038 -11.326 -7.852 1.00 98.81 340 ASN A C 1
ATOM 2842 O O . ASN A 1 340 ? -1.613 -12.086 -7.073 1.00 98.81 340 ASN A O 1
ATOM 2846 N N . GLY A 1 341 ? -1.013 -11.533 -9.169 1.00 98.50 341 GLY A N 1
ATOM 2847 C CA . GLY A 1 341 ? -1.536 -12.754 -9.783 1.00 98.50 341 GLY A CA 1
ATOM 2848 C C . GLY A 1 341 ? -3.006 -13.067 -9.465 1.00 98.50 341 GLY A C 1
ATOM 2849 O O . GLY A 1 341 ? -3.417 -14.211 -9.657 1.00 98.50 341 GLY A O 1
ATOM 2850 N N . LEU A 1 342 ? -3.781 -12.098 -8.953 1.00 98.81 342 LEU A N 1
ATOM 2851 C CA . LEU A 1 342 ? -5.115 -12.359 -8.422 1.00 98.81 342 LEU A CA 1
ATOM 2852 C C . LEU A 1 342 ? -6.003 -12.919 -9.529 1.00 98.81 342 LEU A C 1
ATOM 2854 O O . LEU A 1 342 ? -6.092 -12.343 -10.618 1.00 98.81 342 LEU A O 1
ATOM 2858 N N . SER A 1 343 ? -6.624 -14.063 -9.268 1.00 98.56 343 SER A N 1
ATOM 2859 C CA . SER A 1 343 ? -7.396 -14.790 -10.274 1.00 98.56 343 SER A CA 1
ATOM 2860 C C . SER A 1 343 ? -8.333 -15.803 -9.629 1.00 98.56 343 SER A C 1
ATOM 2862 O O . SER A 1 343 ? -8.088 -16.265 -8.519 1.00 98.56 343 SER A O 1
ATOM 2864 N N . TYR A 1 344 ? -9.402 -16.161 -10.335 1.00 98.56 344 TYR A N 1
ATOM 2865 C CA . TYR A 1 344 ? -10.175 -17.360 -10.038 1.00 98.56 344 TYR A CA 1
ATOM 2866 C C . TYR A 1 344 ? -9.829 -18.417 -11.077 1.00 98.56 344 TYR A C 1
ATOM 2868 O O . TYR A 1 344 ? -10.047 -18.203 -12.270 1.00 98.56 344 TYR A O 1
ATOM 2876 N N . PHE A 1 345 ? -9.255 -19.532 -10.645 1.00 98.44 345 PHE A N 1
ATOM 2877 C CA . PHE A 1 345 ? -8.760 -20.581 -11.522 1.00 98.44 345 PHE A CA 1
ATOM 2878 C C . PHE A 1 345 ? -8.969 -21.944 -10.868 1.00 98.44 345 PHE A C 1
ATOM 2880 O O . PHE A 1 345 ? -8.812 -22.092 -9.666 1.00 98.44 345 PHE A O 1
ATOM 2887 N N . ASN A 1 346 ? -9.356 -22.937 -11.670 1.00 96.56 346 ASN A N 1
ATOM 2888 C CA . ASN A 1 346 ? -9.545 -24.318 -11.219 1.00 96.56 346 ASN A CA 1
ATOM 2889 C C . ASN A 1 346 ? -10.415 -24.479 -9.948 1.00 96.56 346 ASN A C 1
ATOM 2891 O O . ASN A 1 346 ? -10.137 -25.317 -9.096 1.00 96.56 346 ASN A O 1
ATOM 2895 N N . GLY A 1 347 ? -11.477 -23.674 -9.824 1.00 96.94 347 GLY A N 1
ATOM 2896 C CA . GLY A 1 347 ? -12.413 -23.741 -8.697 1.00 96.94 347 GLY A CA 1
ATOM 2897 C C . GLY A 1 347 ? -11.998 -22.948 -7.453 1.00 96.94 347 GLY A C 1
ATOM 2898 O O . GLY A 1 347 ? -12.737 -22.958 -6.472 1.00 96.94 347 GLY A O 1
ATOM 2899 N N . GLU A 1 348 ? -10.853 -22.260 -7.475 1.00 98.19 348 GLU A N 1
ATOM 2900 C CA . GLU A 1 348 ? -10.326 -21.522 -6.326 1.00 98.19 348 GLU A CA 1
ATOM 2901 C C . GLU A 1 348 ? -9.943 -20.080 -6.688 1.00 98.19 348 GLU A C 1
ATOM 2903 O O . GLU A 1 348 ? -9.541 -19.758 -7.808 1.00 98.19 348 GLU A O 1
ATOM 2908 N N . HIS A 1 349 ? -10.012 -19.195 -5.698 1.00 98.62 349 HIS A N 1
ATOM 2909 C CA . HIS A 1 349 ? -9.367 -17.891 -5.717 1.00 98.62 349 HIS A CA 1
ATOM 2910 C C . HIS A 1 349 ? -7.871 -18.077 -5.443 1.00 98.62 349 HIS A C 1
ATOM 2912 O O . HIS A 1 349 ? -7.481 -18.525 -4.366 1.00 98.62 349 HIS A O 1
ATOM 2918 N N . HIS A 1 350 ? -7.022 -17.710 -6.398 1.00 98.81 350 HIS A N 1
ATOM 2919 C CA . HIS A 1 350 ? -5.570 -17.698 -6.254 1.00 98.81 350 HIS A CA 1
ATOM 2920 C C . HIS A 1 350 ? -5.093 -16.289 -5.903 1.00 98.81 350 HIS A C 1
ATOM 2922 O O . HIS A 1 350 ? -5.368 -15.318 -6.614 1.00 98.81 350 HIS A O 1
ATOM 2928 N N . ILE A 1 351 ? -4.356 -16.187 -4.800 1.00 98.75 351 ILE A N 1
ATOM 2929 C CA . ILE A 1 351 ? -3.836 -14.935 -4.256 1.00 98.75 351 ILE A CA 1
ATOM 2930 C C . ILE A 1 351 ? -2.324 -15.065 -4.176 1.00 98.75 351 ILE A C 1
ATOM 2932 O O . ILE A 1 351 ? -1.796 -15.841 -3.378 1.00 98.75 351 ILE A O 1
ATOM 2936 N N . PHE A 1 352 ? -1.626 -14.292 -5.000 1.00 98.81 352 PHE A N 1
ATOM 2937 C CA . PHE A 1 352 ? -0.189 -14.119 -4.869 1.00 98.81 352 PHE A CA 1
ATOM 2938 C C . PHE A 1 352 ? 0.092 -12.775 -4.205 1.00 98.81 352 PHE A C 1
ATOM 2940 O O . PHE A 1 352 ? -0.746 -11.872 -4.211 1.00 98.81 352 PHE A O 1
ATOM 2947 N N . TYR A 1 353 ? 1.274 -12.617 -3.629 1.00 98.75 353 TYR A N 1
ATOM 2948 C CA . TYR A 1 353 ? 1.730 -11.317 -3.146 1.00 98.75 353 TYR A CA 1
ATOM 2949 C C . TYR A 1 353 ? 3.246 -11.214 -3.182 1.00 98.75 353 TYR A C 1
ATOM 2951 O O . TYR A 1 353 ? 3.956 -12.217 -3.041 1.00 98.75 353 TYR A O 1
ATOM 2959 N N . GLN A 1 354 ? 3.749 -9.988 -3.322 1.00 98.38 354 GLN A N 1
ATOM 2960 C CA . GLN A 1 354 ? 5.171 -9.734 -3.152 1.00 98.38 354 GLN A CA 1
ATOM 2961 C C . GLN A 1 354 ? 5.604 -10.042 -1.720 1.00 98.38 354 GLN A C 1
ATOM 2963 O O . GLN A 1 354 ? 5.022 -9.544 -0.755 1.00 98.38 354 GLN A O 1
ATOM 2968 N N . TRP A 1 355 ? 6.685 -10.807 -1.595 1.00 98.12 355 TRP A N 1
ATOM 2969 C CA . TRP A 1 355 ? 7.256 -11.204 -0.318 1.00 98.12 355 TRP A CA 1
ATOM 2970 C C . TRP A 1 355 ? 8.772 -11.001 -0.281 1.00 98.12 355 TRP A C 1
ATOM 2972 O O . TRP A 1 355 ? 9.493 -11.388 -1.208 1.00 98.12 355 TRP A O 1
ATOM 2982 N N . PHE A 1 356 ? 9.275 -10.416 0.808 1.00 97.56 356 PHE A N 1
ATOM 2983 C CA . PHE A 1 356 ? 10.688 -10.471 1.173 1.00 97.56 356 PHE A CA 1
ATOM 2984 C C . PHE A 1 356 ? 10.865 -11.290 2.461 1.00 97.56 356 PHE A C 1
ATOM 2986 O O . PHE A 1 356 ? 10.464 -10.838 3.533 1.00 97.56 356 PHE A O 1
ATOM 2993 N N . PRO A 1 357 ? 11.491 -12.475 2.387 1.00 95.06 357 PRO A N 1
ATOM 2994 C CA . PRO A 1 357 ? 11.514 -13.422 3.501 1.00 95.06 357 PRO A CA 1
ATOM 2995 C C . PRO A 1 357 ? 12.573 -13.161 4.565 1.00 95.06 357 PRO A C 1
ATOM 2997 O O . PRO A 1 357 ? 12.486 -13.734 5.648 1.00 95.06 357 PRO A O 1
ATOM 3000 N N . LEU A 1 358 ? 13.615 -12.375 4.269 1.00 93.81 358 LEU A N 1
ATOM 3001 C CA . LEU A 1 358 ? 14.754 -12.283 5.191 1.00 93.81 358 LEU A CA 1
ATOM 3002 C C . LEU A 1 358 ? 14.495 -11.320 6.349 1.00 93.81 358 LEU A C 1
ATOM 3004 O O . LEU A 1 358 ? 15.169 -11.378 7.366 1.00 93.81 358 LEU A O 1
ATOM 3008 N N . GLY A 1 359 ? 13.525 -10.430 6.217 1.00 93.69 359 GLY A N 1
ATOM 3009 C CA . GLY A 1 359 ? 13.189 -9.483 7.264 1.00 93.69 359 GLY A CA 1
ATOM 3010 C C . GLY A 1 359 ? 12.058 -8.573 6.819 1.00 93.69 359 GLY A C 1
ATOM 3011 O O . GLY A 1 359 ? 11.655 -8.611 5.657 1.00 93.69 359 GLY A O 1
ATOM 3012 N N . PRO A 1 360 ? 11.516 -7.755 7.721 1.00 94.38 360 PRO A N 1
ATOM 3013 C CA . PRO A 1 360 ? 10.356 -6.928 7.429 1.00 94.38 360 PRO A CA 1
ATOM 3014 C C . PRO A 1 360 ? 10.763 -5.611 6.740 1.00 94.38 360 PRO A C 1
ATOM 3016 O O . PRO A 1 360 ? 10.422 -4.532 7.202 1.00 94.38 360 PRO A O 1
ATOM 3019 N N . VAL A 1 361 ? 11.529 -5.703 5.644 1.00 92.44 361 VAL A N 1
ATOM 3020 C CA . VAL A 1 361 ? 12.048 -4.562 4.862 1.00 92.44 361 VAL A CA 1
ATOM 3021 C C . VAL A 1 361 ? 11.903 -4.791 3.356 1.00 92.44 361 VAL A C 1
ATOM 3023 O O . VAL A 1 361 ? 11.728 -5.915 2.893 1.00 92.44 361 VAL A O 1
ATOM 3026 N N . HIS A 1 362 ? 12.024 -3.739 2.544 1.00 92.44 362 HIS A N 1
ATOM 3027 C CA . HIS A 1 362 ? 11.961 -3.863 1.082 1.00 92.44 362 HIS A CA 1
ATOM 3028 C C . HIS A 1 362 ? 13.258 -4.449 0.487 1.00 92.44 362 HIS A C 1
ATOM 3030 O O . HIS A 1 362 ? 14.139 -3.716 0.037 1.00 92.44 362 HIS A O 1
ATOM 3036 N N . GLY A 1 363 ? 13.382 -5.780 0.479 1.00 93.81 363 GLY A N 1
ATOM 3037 C CA . GLY A 1 363 ? 14.484 -6.513 -0.158 1.00 93.81 363 GLY A CA 1
ATOM 3038 C C . GLY A 1 363 ? 14.145 -7.147 -1.512 1.00 93.81 363 GLY A C 1
ATOM 3039 O O . GLY A 1 363 ? 13.218 -6.723 -2.202 1.00 93.81 363 GLY A O 1
ATOM 3040 N N . VAL A 1 364 ? 14.922 -8.160 -1.907 1.00 96.12 364 VAL A N 1
ATOM 3041 C CA . VAL A 1 364 ? 14.725 -8.929 -3.150 1.00 96.12 364 VAL A CA 1
ATOM 3042 C C . VAL A 1 364 ? 13.398 -9.693 -3.121 1.00 96.12 364 VAL A C 1
ATOM 3044 O O . VAL A 1 364 ? 13.205 -10.618 -2.332 1.00 96.12 364 VAL A O 1
ATOM 3047 N N . LYS A 1 365 ? 12.479 -9.293 -4.003 1.00 97.81 365 LYS A N 1
ATOM 3048 C CA . LYS A 1 365 ? 11.089 -9.758 -4.003 1.00 97.81 365 LYS A CA 1
ATOM 3049 C C . LYS A 1 365 ? 10.916 -11.147 -4.616 1.00 97.81 365 LYS A C 1
ATOM 3051 O O . LYS A 1 365 ? 11.563 -11.481 -5.610 1.00 97.81 365 LYS A O 1
ATOM 3056 N N . HIS A 1 366 ? 10.020 -11.908 -4.002 1.00 98.38 366 HIS A N 1
ATOM 3057 C CA . HIS A 1 366 ? 9.463 -13.183 -4.452 1.00 98.38 366 HIS A CA 1
ATOM 3058 C C . HIS A 1 366 ? 7.946 -13.022 -4.589 1.00 98.38 366 HIS A C 1
ATOM 3060 O O . HIS A 1 366 ? 7.395 -12.081 -4.017 1.00 98.38 366 HIS A O 1
ATOM 3066 N N . TRP A 1 367 ? 7.264 -13.941 -5.272 1.00 98.62 367 TRP A N 1
ATOM 3067 C CA . TRP A 1 367 ? 5.813 -14.092 -5.105 1.00 98.62 367 TRP A CA 1
ATOM 3068 C C . TRP A 1 367 ? 5.527 -15.284 -4.201 1.00 98.62 367 TRP A C 1
ATOM 3070 O O . TRP A 1 367 ? 5.991 -16.388 -4.485 1.00 98.62 367 TRP A O 1
ATOM 3080 N N . TYR A 1 368 ? 4.775 -15.060 -3.130 1.00 97.88 368 TYR A N 1
ATOM 3081 C CA . TYR A 1 368 ? 4.204 -16.116 -2.290 1.00 97.88 368 TYR A CA 1
ATOM 3082 C C . TYR A 1 368 ? 2.778 -16.415 -2.760 1.00 97.88 368 TYR A C 1
ATOM 3084 O O . TYR A 1 368 ? 2.138 -15.513 -3.296 1.00 97.88 368 TYR A O 1
ATOM 3092 N N . HIS A 1 369 ? 2.288 -17.641 -2.589 1.00 98.19 369 HIS A N 1
ATOM 3093 C CA . HIS A 1 369 ? 1.019 -18.102 -3.156 1.00 98.19 369 HIS A CA 1
ATOM 3094 C C . HIS A 1 369 ? 0.117 -18.765 -2.116 1.00 98.19 369 HIS A C 1
ATOM 3096 O O . HIS A 1 369 ? 0.521 -19.680 -1.399 1.00 98.19 369 HIS A O 1
ATOM 3102 N N . LEU A 1 370 ? -1.130 -18.304 -2.086 1.00 98.12 370 LEU A N 1
ATOM 3103 C CA . LEU A 1 370 ? -2.245 -18.877 -1.350 1.00 98.12 370 LEU A CA 1
ATOM 3104 C C . LEU A 1 370 ? -3.392 -19.196 -2.318 1.00 98.12 370 LEU A C 1
ATOM 3106 O O . LEU A 1 370 ? -3.571 -18.503 -3.325 1.00 98.12 370 LEU A O 1
ATOM 3110 N N . SER A 1 371 ? -4.209 -20.196 -1.999 1.00 98.12 371 SER A N 1
ATOM 3111 C CA . SER A 1 371 ? -5.519 -20.368 -2.638 1.00 98.12 371 SER A CA 1
ATOM 3112 C C . SER A 1 371 ? -6.633 -20.565 -1.617 1.00 98.12 371 SER A C 1
ATOM 3114 O O . SER A 1 371 ? -6.375 -20.935 -0.472 1.00 98.12 371 SER A O 1
ATOM 3116 N N . THR A 1 372 ? -7.868 -20.262 -2.008 1.00 98.38 372 THR A N 1
ATOM 3117 C CA . THR A 1 372 ? -9.058 -20.430 -1.168 1.00 98.38 372 THR A CA 1
ATOM 3118 C C . THR A 1 372 ? -10.311 -20.570 -2.024 1.00 98.38 372 THR A C 1
ATOM 3120 O O . THR A 1 372 ? -10.408 -19.951 -3.080 1.00 98.38 372 THR A O 1
ATOM 3123 N N . ALA A 1 373 ? -11.287 -21.353 -1.571 1.00 97.06 373 ALA A N 1
ATOM 3124 C CA . ALA A 1 373 ? -12.601 -21.431 -2.210 1.00 97.06 373 ALA A CA 1
ATOM 3125 C C . ALA A 1 373 ? -13.611 -20.427 -1.622 1.00 97.06 373 ALA A C 1
ATOM 3127 O O . ALA A 1 373 ? -14.613 -20.129 -2.264 1.00 97.06 373 ALA A O 1
ATOM 3128 N N . ASP A 1 374 ? -13.365 -19.921 -0.410 1.00 95.94 374 ASP A N 1
ATOM 3129 C CA . ASP A 1 374 ? -14.365 -19.214 0.402 1.00 95.94 374 ASP A CA 1
ATOM 3130 C C . ASP A 1 374 ? -13.808 -18.007 1.182 1.00 95.94 374 ASP A C 1
ATOM 3132 O O . ASP A 1 374 ? -14.551 -17.346 1.896 1.00 95.94 374 ASP A O 1
ATOM 3136 N N . PHE A 1 375 ? -12.513 -17.695 1.069 1.00 97.06 375 PHE A N 1
ATOM 3137 C CA . PHE A 1 375 ? -11.809 -16.691 1.885 1.00 97.06 375 PHE A CA 1
ATOM 3138 C C . PHE A 1 375 ? -11.827 -16.947 3.401 1.00 97.06 375 PHE A C 1
ATOM 3140 O O . PHE A 1 375 ? -11.437 -16.069 4.174 1.00 97.06 375 PHE A O 1
ATOM 3147 N N . ILE A 1 376 ? -12.213 -18.150 3.831 1.00 96.06 376 ILE A N 1
ATOM 3148 C CA . ILE A 1 376 ? -12.197 -18.597 5.228 1.00 96.06 376 ILE A CA 1
ATOM 3149 C C . ILE A 1 376 ? -11.114 -19.660 5.430 1.00 96.06 376 ILE A C 1
ATOM 3151 O O . ILE A 1 376 ? -10.362 -19.626 6.408 1.00 96.06 376 ILE A O 1
ATOM 3155 N N . HIS A 1 377 ? -11.007 -20.593 4.486 1.00 96.50 377 HIS A N 1
ATOM 3156 C CA . HIS A 1 377 ? -10.071 -21.707 4.500 1.00 96.50 377 HIS A CA 1
ATOM 3157 C C . HIS A 1 377 ? -9.047 -21.531 3.385 1.00 96.50 377 HIS A C 1
ATOM 3159 O O . HIS A 1 377 ? -9.392 -21.486 2.202 1.00 96.50 377 HIS A O 1
ATOM 3165 N N . PHE A 1 378 ? -7.774 -21.443 3.762 1.00 97.19 378 PHE A N 1
ATOM 3166 C CA . PHE A 1 378 ? -6.682 -21.218 2.826 1.00 97.19 378 PHE A CA 1
ATOM 3167 C C . PHE A 1 378 ? -5.764 -22.430 2.705 1.00 97.19 378 PHE A C 1
ATOM 3169 O O . PHE A 1 378 ? -5.445 -23.105 3.684 1.00 97.19 378 PHE A O 1
ATOM 3176 N N . SER A 1 379 ? -5.270 -22.645 1.491 1.00 96.31 379 SER A N 1
ATOM 3177 C CA . SER A 1 379 ? -4.151 -23.530 1.195 1.00 96.31 379 SER A CA 1
ATOM 3178 C C . SER A 1 379 ? -2.883 -22.699 1.008 1.00 96.31 379 SER A C 1
ATOM 3180 O O . SER A 1 379 ? -2.813 -21.849 0.121 1.00 96.31 379 SER A O 1
ATOM 3182 N N . ASP A 1 380 ? -1.874 -22.950 1.845 1.00 95.62 380 ASP A N 1
ATOM 3183 C CA . ASP A 1 380 ? -0.546 -22.337 1.737 1.00 95.62 380 ASP A CA 1
ATOM 3184 C C . ASP A 1 380 ? 0.361 -23.155 0.795 1.00 95.62 380 ASP A C 1
ATOM 3186 O O . ASP A 1 380 ? 0.745 -24.300 1.103 1.00 95.62 380 ASP A O 1
ATOM 3190 N N . HIS A 1 381 ? 0.697 -22.554 -0.353 1.00 95.44 381 HIS A N 1
ATOM 3191 C CA . HIS A 1 381 ? 1.531 -23.139 -1.410 1.00 95.44 381 HIS A CA 1
ATOM 3192 C C . HIS A 1 381 ? 2.998 -22.689 -1.344 1.00 95.44 381 HIS A C 1
ATOM 3194 O O . HIS A 1 381 ? 3.829 -23.205 -2.089 1.00 95.44 381 HIS A O 1
ATOM 3200 N N . GLY A 1 382 ? 3.358 -21.782 -0.429 1.00 94.44 382 GLY A N 1
ATOM 3201 C CA . GLY A 1 382 ? 4.723 -21.279 -0.296 1.00 94.44 382 GLY A CA 1
ATOM 3202 C C . GLY A 1 382 ? 5.117 -20.276 -1.386 1.00 94.44 382 GLY A C 1
ATOM 3203 O O . GLY A 1 382 ? 4.318 -19.466 -1.852 1.00 94.44 382 GLY A O 1
ATOM 3204 N N . VAL A 1 383 ? 6.392 -20.292 -1.779 1.00 96.00 383 VAL A N 1
ATOM 3205 C CA . VAL A 1 383 ? 6.921 -19.384 -2.808 1.00 96.00 383 VAL A CA 1
ATOM 3206 C C . VAL A 1 383 ? 6.609 -19.921 -4.204 1.00 96.00 383 VAL A C 1
ATOM 3208 O O . VAL A 1 383 ? 7.079 -20.989 -4.585 1.00 96.00 383 VAL A O 1
ATOM 3211 N N . ALA A 1 384 ? 5.884 -19.132 -4.991 1.00 97.19 384 ALA A N 1
ATOM 3212 C CA . ALA A 1 384 ? 5.520 -19.440 -6.370 1.00 97.19 384 ALA A CA 1
ATOM 3213 C C . ALA A 1 384 ? 6.558 -18.965 -7.396 1.00 97.19 384 ALA A C 1
ATOM 3215 O O . ALA A 1 384 ? 6.860 -19.684 -8.347 1.00 97.19 384 ALA A O 1
ATOM 3216 N N . LEU A 1 385 ? 7.113 -17.758 -7.227 1.00 98.31 385 LEU A N 1
ATOM 3217 C CA . LEU A 1 385 ? 8.119 -17.201 -8.140 1.00 98.31 385 LEU A CA 1
ATOM 3218 C C . LEU A 1 385 ? 9.361 -16.741 -7.374 1.00 98.31 385 LEU A C 1
ATOM 3220 O O . LEU A 1 385 ? 9.305 -15.821 -6.554 1.00 98.31 385 LEU A O 1
ATOM 3224 N N . TYR A 1 386 ? 10.499 -17.355 -7.699 1.00 97.44 386 TYR A N 1
ATOM 3225 C CA . TYR A 1 386 ? 11.820 -17.010 -7.171 1.00 97.44 386 TYR A CA 1
ATOM 3226 C C . TYR A 1 386 ? 12.569 -16.064 -8.120 1.00 97.44 386 TYR A C 1
ATOM 3228 O O . TYR A 1 386 ? 12.411 -16.199 -9.320 1.00 97.44 386 TYR A O 1
ATOM 3236 N N . PRO A 1 387 ? 13.421 -15.141 -7.654 1.00 96.88 387 PRO A N 1
ATOM 3237 C CA . PRO A 1 387 ? 14.268 -14.297 -8.505 1.00 96.88 387 PRO A CA 1
ATOM 3238 C C . PRO A 1 387 ? 15.520 -15.062 -8.973 1.00 96.88 387 PRO A C 1
ATOM 3240 O O . PRO A 1 387 ? 16.632 -14.818 -8.491 1.00 96.88 387 PRO A O 1
ATOM 3243 N N . ASP A 1 388 ? 15.315 -16.051 -9.842 1.00 96.12 388 ASP A N 1
ATOM 3244 C CA . ASP A 1 388 ? 16.285 -17.073 -10.259 1.00 96.12 388 ASP A CA 1
ATOM 3245 C C . ASP A 1 388 ? 16.703 -17.006 -11.740 1.00 96.12 388 ASP A C 1
ATOM 3247 O O . ASP A 1 388 ? 17.511 -17.823 -12.183 1.00 96.12 388 ASP A O 1
ATOM 3251 N N . GLN A 1 389 ? 16.207 -16.025 -12.495 1.00 97.75 389 GLN A N 1
ATOM 3252 C CA . GLN A 1 389 ? 16.590 -15.759 -13.880 1.00 97.75 389 GLN A CA 1
ATOM 3253 C C . GLN A 1 389 ? 17.426 -14.476 -13.976 1.00 97.75 389 GLN A C 1
ATOM 3255 O O . GLN A 1 389 ? 17.430 -13.634 -13.080 1.00 97.75 389 GLN A O 1
ATOM 3260 N N . ASP A 1 390 ? 18.140 -14.282 -15.090 1.00 97.31 390 ASP A N 1
ATOM 3261 C CA . ASP A 1 390 ? 18.929 -13.056 -15.312 1.00 97.31 390 ASP A CA 1
ATOM 3262 C C . ASP A 1 390 ? 18.052 -11.790 -15.244 1.00 97.31 390 ASP A C 1
ATOM 3264 O O . ASP A 1 390 ? 18.381 -10.824 -14.546 1.00 97.31 390 ASP A O 1
ATOM 3268 N N . TYR A 1 391 ? 16.894 -11.832 -15.908 1.00 97.19 391 TYR A N 1
ATOM 3269 C CA . TYR A 1 391 ? 15.966 -10.707 -16.038 1.00 97.19 391 TYR A CA 1
ATOM 3270 C C . TYR A 1 391 ? 15.231 -10.339 -14.737 1.00 97.19 391 TYR A C 1
ATOM 3272 O O . TYR A 1 391 ? 14.706 -9.235 -14.632 1.00 97.19 391 TYR A O 1
ATOM 3280 N N . ASP A 1 392 ? 15.200 -11.227 -13.740 1.00 97.75 392 ASP A N 1
ATOM 3281 C CA . ASP A 1 392 ? 14.600 -10.986 -12.419 1.00 97.75 392 ASP A CA 1
ATOM 3282 C C . ASP A 1 392 ? 15.599 -11.182 -11.272 1.00 97.75 392 ASP A C 1
ATOM 3284 O O . ASP A 1 392 ? 15.227 -11.289 -10.102 1.00 97.75 392 ASP A O 1
ATOM 3288 N N . SER A 1 393 ? 16.893 -11.150 -11.595 1.00 96.50 393 SER A N 1
ATOM 3289 C CA . SER A 1 393 ? 18.000 -11.358 -10.662 1.00 96.50 393 SER A CA 1
ATOM 3290 C C . SER A 1 393 ? 17.967 -10.433 -9.440 1.00 96.50 393 SER A C 1
ATOM 3292 O O . SER A 1 393 ? 18.595 -10.736 -8.433 1.00 96.50 393 SER A O 1
ATOM 3294 N N . HIS A 1 394 ? 17.248 -9.317 -9.488 1.00 97.00 394 HIS A N 1
ATOM 3295 C CA . HIS A 1 394 ? 17.128 -8.337 -8.412 1.00 97.00 394 HIS A CA 1
ATOM 3296 C C . HIS A 1 394 ? 15.696 -8.248 -7.850 1.00 97.00 394 HIS A C 1
ATOM 3298 O O . HIS A 1 394 ? 15.395 -7.339 -7.074 1.00 97.00 394 HIS A O 1
ATOM 3304 N N . GLY A 1 395 ? 14.816 -9.185 -8.211 1.00 97.75 395 GLY A N 1
ATOM 3305 C CA . GLY A 1 395 ? 13.466 -9.337 -7.674 1.00 97.75 395 GLY A CA 1
ATOM 3306 C C . GLY A 1 395 ? 12.430 -9.687 -8.741 1.00 97.75 395 GLY A C 1
ATOM 3307 O O . GLY A 1 395 ? 12.472 -9.180 -9.862 1.00 97.75 395 GLY A O 1
ATOM 3308 N N . VAL A 1 396 ? 11.449 -10.496 -8.349 1.00 98.50 396 VAL A N 1
ATOM 3309 C CA . VAL A 1 396 ? 10.200 -10.691 -9.092 1.00 98.50 396 VAL A CA 1
ATOM 3310 C C . VAL A 1 396 ? 9.227 -9.612 -8.619 1.00 98.50 396 VAL A C 1
ATOM 3312 O O . VAL A 1 396 ? 8.714 -9.682 -7.503 1.00 98.50 396 VAL A O 1
ATOM 3315 N N . TYR A 1 397 ? 9.068 -8.554 -9.414 1.00 98.56 397 TYR A N 1
ATOM 3316 C CA . TYR A 1 397 ? 8.207 -7.416 -9.082 1.00 98.56 397 TYR A CA 1
ATOM 3317 C C . TYR A 1 397 ? 6.733 -7.714 -9.404 1.00 98.56 397 TYR A C 1
ATOM 3319 O O . TYR A 1 397 ? 6.394 -8.824 -9.808 1.00 98.56 397 TYR A O 1
ATOM 3327 N N . SER A 1 398 ? 5.846 -6.748 -9.159 1.00 98.69 398 SER A N 1
ATOM 3328 C CA . SER A 1 398 ? 4.397 -6.941 -9.190 1.00 98.69 398 SER A CA 1
ATOM 3329 C C . SER A 1 398 ? 3.890 -7.222 -10.597 1.00 98.69 398 SER A C 1
ATOM 3331 O O . SER A 1 398 ? 4.601 -7.045 -11.590 1.00 98.69 398 SER A O 1
ATOM 3333 N N . GLY A 1 399 ? 2.651 -7.696 -10.668 1.00 98.56 399 GLY A N 1
ATOM 3334 C CA . GLY A 1 399 ? 1.964 -8.019 -11.909 1.00 98.56 399 GLY A CA 1
ATOM 3335 C C . GLY A 1 399 ? 0.694 -8.827 -11.663 1.00 98.56 399 GLY A C 1
ATOM 3336 O O . GLY A 1 399 ? 0.254 -8.965 -10.520 1.00 98.56 399 GLY A O 1
ATOM 3337 N N . SER A 1 400 ? 0.073 -9.323 -12.727 1.00 98.56 400 SER A N 1
ATOM 3338 C CA . SER A 1 400 ? -1.316 -9.794 -12.734 1.00 98.56 400 SER A CA 1
ATOM 3339 C C . SER A 1 400 ? -1.486 -11.218 -13.259 1.00 98.56 400 SER A C 1
ATOM 3341 O O . SER A 1 400 ? -0.624 -11.754 -13.955 1.00 98.56 400 SER A O 1
ATOM 3343 N N . GLY A 1 401 ? -2.624 -11.824 -12.915 1.00 98.12 401 GLY A N 1
ATOM 3344 C CA . GLY A 1 401 ? -3.065 -13.113 -13.437 1.00 98.12 401 GLY A CA 1
ATOM 3345 C C . GLY A 1 401 ? -4.070 -12.947 -14.579 1.00 98.12 401 GLY A C 1
ATOM 3346 O O . GLY A 1 401 ? -4.939 -12.075 -14.523 1.00 98.12 401 GLY A O 1
ATOM 3347 N N . LEU A 1 402 ? -3.974 -13.800 -15.598 1.00 98.00 402 LEU A N 1
ATOM 3348 C CA . LEU A 1 402 ? -4.963 -13.950 -16.664 1.00 98.00 402 LEU A CA 1
ATOM 3349 C C . LEU A 1 402 ? -5.237 -15.437 -16.896 1.00 98.00 402 LEU A C 1
ATOM 3351 O O . LEU A 1 402 ? -4.352 -16.174 -17.326 1.00 98.00 402 LEU A O 1
ATOM 3355 N N . VAL A 1 403 ? -6.474 -15.872 -16.667 1.00 97.25 403 VAL A N 1
ATOM 3356 C CA . VAL A 1 403 ? -6.900 -17.230 -17.023 1.00 97.25 403 VAL A CA 1
ATOM 3357 C C . VAL A 1 403 ? -7.145 -17.307 -18.523 1.00 97.25 403 VAL A C 1
ATOM 3359 O O . VAL A 1 403 ? -7.909 -16.520 -19.082 1.00 97.25 403 VAL A O 1
ATOM 3362 N N . ASN A 1 404 ? -6.493 -18.256 -19.188 1.00 93.62 404 ASN A N 1
ATOM 3363 C CA . ASN A 1 404 ? -6.593 -18.436 -20.629 1.00 93.62 404 ASN A CA 1
ATOM 3364 C C . ASN A 1 404 ? -6.386 -19.907 -20.998 1.00 93.62 404 ASN A C 1
ATOM 3366 O O . ASN A 1 404 ? -5.383 -20.505 -20.631 1.00 93.62 404 ASN A O 1
ATOM 3370 N N . LYS A 1 405 ? -7.322 -20.477 -21.769 1.00 89.38 405 LYS A N 1
ATOM 3371 C CA . LYS A 1 405 ? -7.230 -21.843 -22.327 1.00 89.38 405 LYS A CA 1
ATOM 3372 C C . LYS A 1 405 ? -6.925 -22.946 -21.290 1.00 89.38 405 LYS A C 1
ATOM 3374 O O . LYS A 1 405 ? -6.230 -23.902 -21.605 1.00 89.38 405 LYS A O 1
ATOM 3379 N N . GLY A 1 406 ? -7.482 -22.838 -20.081 1.00 92.69 406 GLY A N 1
ATOM 3380 C CA . GLY A 1 406 ? -7.291 -23.840 -19.022 1.00 92.69 406 GLY A CA 1
ATOM 3381 C C . GLY A 1 406 ? -5.977 -23.706 -18.247 1.00 92.69 406 GLY A C 1
ATOM 3382 O O . GLY A 1 406 ? -5.672 -24.570 -17.437 1.00 92.69 406 GLY A O 1
ATOM 3383 N N . GLU A 1 407 ? -5.237 -22.617 -18.452 1.00 97.25 407 GLU A N 1
ATOM 3384 C CA . GLU A 1 407 ? -4.028 -22.272 -17.706 1.00 97.25 407 GLU A CA 1
ATOM 3385 C C . GLU A 1 407 ? -4.191 -20.898 -17.042 1.00 97.25 407 GLU A C 1
ATOM 3387 O O . GLU A 1 407 ? -4.965 -20.050 -17.509 1.00 97.25 407 GLU A O 1
ATOM 3392 N N . LEU A 1 408 ? -3.423 -20.650 -15.980 1.00 98.56 408 LEU A N 1
ATOM 3393 C CA . LEU A 1 408 ? -3.271 -19.320 -15.400 1.00 98.56 408 LEU A CA 1
ATOM 3394 C C . LEU A 1 408 ? -1.938 -18.711 -15.850 1.00 98.56 408 LEU A C 1
ATOM 3396 O O . LEU A 1 408 ? -0.857 -19.172 -15.483 1.00 98.56 408 LEU A O 1
ATOM 3400 N N . LEU A 1 409 ? -2.021 -17.642 -16.638 1.00 98.69 409 LEU A N 1
ATOM 3401 C CA . LEU A 1 409 ? -0.874 -16.847 -17.061 1.00 98.69 409 LEU A CA 1
ATOM 3402 C C . LEU A 1 409 ? -0.555 -15.813 -15.978 1.00 98.69 409 LEU A C 1
ATOM 3404 O O . LEU A 1 409 ? -1.407 -15.000 -15.625 1.00 98.69 409 LEU A O 1
ATOM 3408 N N . LEU A 1 410 ? 0.673 -15.823 -15.469 1.00 98.81 410 LEU A N 1
ATOM 3409 C CA . LEU A 1 410 ? 1.156 -14.913 -14.431 1.00 98.81 410 LEU A CA 1
ATOM 3410 C C . LEU A 1 410 ? 2.137 -13.922 -15.055 1.00 98.81 410 LEU A C 1
ATOM 3412 O O . LEU A 1 410 ? 3.295 -14.265 -15.291 1.00 98.81 410 LEU A O 1
ATOM 3416 N N . PHE A 1 411 ? 1.686 -12.702 -15.332 1.00 98.81 411 PHE A N 1
ATOM 3417 C CA . PHE A 1 411 ? 2.534 -11.627 -15.844 1.00 98.81 411 PHE A CA 1
ATOM 3418 C C . PHE A 1 411 ? 3.173 -10.865 -14.693 1.00 98.81 411 PHE A C 1
ATOM 3420 O O . PHE A 1 411 ? 2.496 -10.534 -13.728 1.00 98.81 411 PHE A O 1
ATOM 3427 N N . PHE A 1 412 ? 4.458 -10.543 -14.800 1.00 98.88 412 PHE A N 1
ATOM 3428 C CA . PHE A 1 412 ? 5.204 -9.857 -13.746 1.00 98.88 412 PHE A CA 1
ATOM 3429 C C . PHE A 1 412 ? 6.339 -9.016 -14.318 1.00 98.88 412 PHE A C 1
ATOM 3431 O O . PHE A 1 412 ? 6.795 -9.238 -15.441 1.00 98.88 412 PHE A O 1
ATOM 3438 N N . THR A 1 413 ? 6.841 -8.066 -13.533 1.00 98.88 413 THR A N 1
ATOM 3439 C CA . THR A 1 413 ? 8.063 -7.344 -13.896 1.00 98.88 413 THR A CA 1
ATOM 3440 C C . THR A 1 413 ? 9.304 -8.082 -13.401 1.00 98.88 413 THR A C 1
ATOM 3442 O O . THR A 1 413 ? 9.495 -8.282 -12.203 1.00 98.88 413 THR A O 1
ATOM 3445 N N . GLY A 1 414 ? 10.200 -8.442 -14.314 1.00 98.56 414 GLY A N 1
ATOM 3446 C CA . GLY A 1 414 ? 11.561 -8.837 -13.982 1.00 98.56 414 GLY A CA 1
ATOM 3447 C C . GLY A 1 414 ? 12.380 -7.606 -13.607 1.00 98.56 414 GLY A C 1
ATOM 3448 O O . GLY A 1 414 ? 12.587 -6.713 -14.435 1.00 98.56 414 GLY A O 1
ATOM 3449 N N . ASN A 1 415 ? 12.822 -7.532 -12.351 1.00 97.94 415 ASN A N 1
ATOM 3450 C CA . ASN A 1 415 ? 13.727 -6.490 -11.890 1.00 97.94 415 ASN A CA 1
ATOM 3451 C C . ASN A 1 415 ? 15.166 -6.991 -12.023 1.00 97.94 415 ASN A C 1
ATOM 3453 O O . ASN A 1 415 ? 15.611 -7.825 -11.235 1.00 97.94 415 ASN A O 1
ATOM 3457 N N . LYS A 1 416 ? 15.906 -6.447 -12.989 1.00 96.94 416 LYS A N 1
ATOM 3458 C CA . LYS A 1 416 ? 17.354 -6.618 -13.124 1.00 96.94 416 LYS A CA 1
ATOM 3459 C C . LYS A 1 416 ? 18.058 -5.302 -12.819 1.00 96.94 416 LYS A C 1
ATOM 3461 O O . LYS A 1 416 ? 17.519 -4.225 -13.069 1.00 96.94 416 LYS A O 1
ATOM 3466 N N . ARG A 1 417 ? 19.272 -5.383 -12.280 1.00 93.06 417 ARG A N 1
ATOM 3467 C CA . ARG A 1 417 ? 20.202 -4.255 -12.208 1.00 93.06 417 ARG A CA 1
ATOM 3468 C C . ARG A 1 417 ? 21.531 -4.640 -12.840 1.00 93.06 417 ARG A C 1
ATOM 3470 O O . ARG A 1 417 ? 21.970 -5.781 -12.694 1.00 93.06 417 ARG A O 1
ATOM 3477 N N . ASN A 1 418 ? 22.145 -3.697 -13.544 1.00 91.00 418 ASN A N 1
ATOM 3478 C CA . ASN A 1 418 ? 23.458 -3.884 -14.155 1.00 91.00 418 ASN A CA 1
ATOM 3479 C C . ASN A 1 418 ? 24.604 -3.580 -13.167 1.00 91.00 418 ASN A C 1
ATOM 3481 O O . ASN A 1 418 ? 24.368 -3.332 -11.981 1.00 91.00 418 ASN A O 1
ATOM 3485 N N . GLY A 1 419 ? 25.853 -3.623 -13.646 1.00 85.75 419 GLY A N 1
ATOM 3486 C CA . GLY A 1 419 ? 27.050 -3.401 -12.820 1.00 85.75 419 GLY A CA 1
ATOM 3487 C C . GLY A 1 419 ? 27.094 -2.030 -12.132 1.00 85.75 419 GLY A C 1
ATOM 3488 O O . GLY A 1 419 ? 27.553 -1.938 -10.995 1.00 85.75 419 GLY A O 1
ATOM 3489 N N . ASP A 1 420 ? 26.518 -1.007 -12.767 1.00 87.69 420 ASP A N 1
ATOM 3490 C CA . ASP A 1 420 ? 26.396 0.358 -12.232 1.00 87.69 420 ASP A CA 1
ATOM 3491 C C . ASP A 1 420 ? 25.147 0.540 -11.357 1.00 87.69 420 ASP A C 1
ATOM 3493 O O . ASP A 1 420 ? 24.814 1.641 -10.921 1.00 87.69 420 ASP A O 1
ATOM 3497 N N . TRP A 1 421 ? 24.443 -0.557 -11.071 1.00 87.00 421 TRP A N 1
ATOM 3498 C CA . TRP A 1 421 ? 23.217 -0.596 -10.285 1.00 87.00 421 TRP A CA 1
ATOM 3499 C C . TRP A 1 421 ? 22.016 0.114 -10.922 1.00 87.00 421 TRP A C 1
ATOM 3501 O O . TRP A 1 421 ? 21.008 0.328 -10.242 1.00 87.00 421 TRP A O 1
ATOM 3511 N N . VAL A 1 422 ? 22.074 0.426 -12.217 1.00 89.81 422 VAL A N 1
ATOM 3512 C CA . VAL A 1 422 ? 20.937 0.962 -12.974 1.00 89.81 422 VAL A CA 1
ATOM 3513 C C . VAL A 1 422 ? 19.930 -0.157 -13.206 1.00 89.81 422 VAL A C 1
ATOM 3515 O O . VAL A 1 422 ? 20.308 -1.293 -13.497 1.00 89.81 422 VAL A O 1
ATOM 3518 N N . ARG A 1 423 ? 18.641 0.143 -13.032 1.00 93.88 423 ARG A N 1
ATOM 3519 C CA . ARG A 1 423 ? 17.569 -0.838 -13.200 1.00 93.88 423 ARG A CA 1
ATOM 3520 C C . ARG A 1 423 ? 17.219 -1.035 -14.675 1.00 93.88 423 ARG A C 1
ATOM 3522 O O . ARG A 1 423 ? 17.007 -0.074 -15.406 1.00 93.88 423 ARG A O 1
ATOM 3529 N N . GLU A 1 424 ? 17.075 -2.294 -15.064 1.00 96.12 424 GLU A N 1
ATOM 3530 C CA . GLU A 1 424 ? 16.666 -2.756 -16.391 1.00 96.12 424 GLU A CA 1
ATOM 3531 C C . GLU A 1 424 ? 15.352 -3.540 -16.256 1.00 96.12 424 GLU A C 1
ATOM 3533 O O . GLU A 1 424 ? 15.365 -4.772 -16.182 1.00 96.12 424 GLU A O 1
ATOM 3538 N N . PRO A 1 425 ? 14.201 -2.857 -16.128 1.00 96.94 425 PRO A N 1
ATOM 3539 C CA . PRO A 1 425 ? 12.937 -3.547 -15.939 1.00 96.94 425 PRO A CA 1
ATOM 3540 C C . PRO A 1 425 ? 12.455 -4.213 -17.236 1.00 96.94 425 PRO A C 1
ATOM 3542 O O . PRO A 1 425 ? 12.517 -3.634 -18.325 1.00 96.94 425 PRO A O 1
ATOM 3545 N N . THR A 1 426 ? 11.910 -5.420 -17.110 1.00 98.06 426 THR A N 1
ATOM 3546 C CA . THR A 1 426 ? 11.326 -6.189 -18.220 1.00 98.06 426 THR A CA 1
ATOM 3547 C C . THR A 1 426 ? 9.962 -6.737 -17.830 1.00 98.06 426 THR A C 1
ATOM 3549 O O . THR A 1 426 ? 9.760 -7.069 -16.667 1.00 98.06 426 THR A O 1
ATOM 3552 N N . GLN A 1 427 ? 9.024 -6.860 -18.771 1.00 98.50 427 GLN A N 1
ATOM 3553 C CA . GLN A 1 427 ? 7.768 -7.572 -18.511 1.00 98.50 427 GLN A CA 1
ATOM 3554 C C . GLN A 1 427 ? 7.919 -9.016 -18.958 1.00 98.50 427 GLN A C 1
ATOM 3556 O O . GLN A 1 427 ? 8.396 -9.290 -20.063 1.00 98.50 427 GLN A O 1
ATOM 3561 N N . CYS A 1 428 ? 7.549 -9.923 -18.069 1.00 98.44 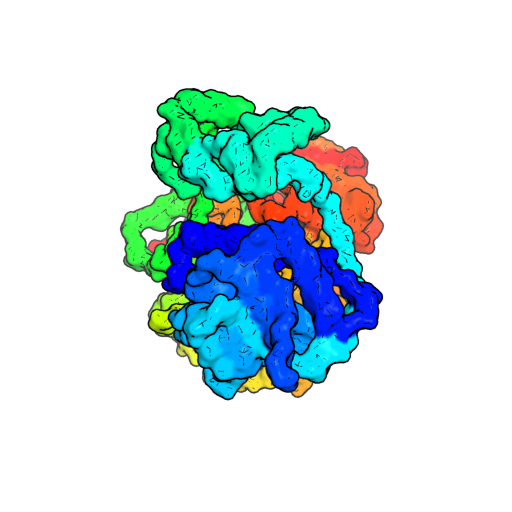428 CYS A N 1
ATOM 3562 C CA . CYS A 1 428 ? 7.754 -11.355 -18.180 1.00 98.44 428 CYS A CA 1
ATOM 3563 C C . CYS A 1 428 ? 6.444 -12.089 -17.909 1.00 98.44 428 CYS A C 1
ATOM 3565 O O . CYS A 1 428 ? 5.502 -11.503 -17.371 1.00 98.44 428 CYS A O 1
ATOM 3567 N N . TYR A 1 429 ? 6.403 -13.382 -18.224 1.00 98.06 429 TYR A N 1
ATOM 3568 C CA . TYR A 1 429 ? 5.318 -14.238 -17.757 1.00 98.06 429 TYR A CA 1
ATOM 3569 C C . TYR A 1 429 ? 5.775 -15.636 -17.344 1.00 98.06 429 TYR A C 1
ATOM 3571 O O . TYR A 1 429 ? 6.836 -16.138 -17.739 1.00 98.06 429 TYR A O 1
ATOM 3579 N N . ALA A 1 430 ? 4.946 -16.251 -16.512 1.00 98.56 430 ALA A N 1
ATOM 3580 C CA . ALA A 1 430 ? 4.960 -17.658 -16.163 1.00 98.56 430 ALA A CA 1
ATOM 3581 C C . ALA A 1 430 ? 3.578 -18.266 -16.430 1.00 98.56 430 ALA A C 1
ATOM 3583 O O . ALA A 1 430 ? 2.597 -17.549 -16.622 1.00 98.56 430 ALA A O 1
ATOM 3584 N N . VAL A 1 431 ? 3.513 -19.591 -16.452 1.00 98.50 431 VAL A N 1
ATOM 3585 C CA . VAL A 1 431 ? 2.275 -20.352 -16.631 1.00 98.50 431 VAL A CA 1
ATOM 3586 C C . VAL A 1 431 ? 2.118 -21.290 -15.451 1.00 98.50 431 VAL A C 1
ATOM 3588 O O . VAL A 1 431 ? 3.078 -21.979 -15.107 1.00 98.50 431 VAL A O 1
ATOM 3591 N N . MET A 1 432 ? 0.933 -21.297 -14.851 1.00 98.56 432 MET A N 1
ATOM 3592 C CA . MET A 1 432 ? 0.506 -22.280 -13.864 1.00 98.56 432 MET A CA 1
ATOM 3593 C C . MET A 1 432 ? -0.505 -23.232 -14.508 1.00 98.56 432 MET A C 1
ATOM 3595 O O . MET A 1 432 ? -1.498 -22.774 -15.085 1.00 98.56 432 MET A O 1
ATOM 3599 N N . ASP A 1 433 ? -0.235 -24.533 -14.429 1.00 97.50 433 ASP A N 1
ATOM 3600 C CA . ASP A 1 433 ? -1.156 -25.582 -14.880 1.00 97.50 433 ASP A CA 1
ATOM 3601 C C . ASP A 1 433 ? -2.230 -25.906 -13.823 1.00 97.50 433 ASP A C 1
ATOM 3603 O O . ASP A 1 433 ? -2.265 -25.321 -12.736 1.00 97.50 433 ASP A O 1
ATOM 3607 N N . VAL A 1 434 ? -3.149 -26.816 -14.158 1.00 96.19 434 VAL A N 1
ATOM 3608 C CA . VAL A 1 434 ? -4.262 -27.217 -13.279 1.00 96.19 434 VAL A CA 1
ATOM 3609 C C . VAL A 1 434 ? -3.790 -27.969 -12.030 1.00 96.19 434 VAL A C 1
ATOM 3611 O O . VAL A 1 434 ? -4.493 -27.981 -11.022 1.00 96.19 434 VAL A O 1
ATOM 3614 N N . GLU A 1 435 ? -2.592 -28.552 -12.062 1.00 94.50 435 GLU A N 1
ATOM 3615 C CA . GLU A 1 435 ? -1.929 -29.155 -10.906 1.00 94.50 435 GLU A CA 1
ATOM 3616 C C . GLU A 1 435 ? -1.227 -28.119 -10.005 1.00 94.50 435 GLU A C 1
ATOM 3618 O O . GLU A 1 435 ? -0.679 -28.482 -8.962 1.00 94.50 435 GLU A O 1
ATOM 3623 N N . GLY A 1 436 ? -1.238 -26.835 -10.381 1.00 94.88 436 GLY A N 1
ATOM 3624 C CA . GLY A 1 436 ? -0.622 -25.743 -9.628 1.00 94.88 436 GLY A CA 1
ATOM 3625 C C . GLY A 1 436 ? 0.885 -25.598 -9.858 1.00 94.88 436 GLY A C 1
ATOM 3626 O O . GLY A 1 436 ? 1.549 -24.833 -9.156 1.00 94.88 436 GLY A O 1
ATOM 3627 N N . LYS A 1 437 ? 1.466 -26.306 -10.832 1.00 96.88 437 LYS A N 1
ATOM 3628 C CA . LYS A 1 437 ? 2.892 -26.210 -11.145 1.00 96.88 437 LYS A CA 1
ATOM 3629 C C . LYS A 1 437 ? 3.157 -24.988 -12.016 1.00 96.88 437 LYS A C 1
ATOM 3631 O O . LYS A 1 437 ? 2.555 -24.803 -13.070 1.00 96.88 437 LYS A O 1
ATOM 3636 N N . ILE A 1 438 ? 4.131 -24.182 -11.596 1.00 98.38 438 ILE A N 1
ATOM 3637 C CA . ILE A 1 438 ? 4.475 -22.917 -12.248 1.00 98.38 438 ILE A CA 1
ATOM 3638 C C . ILE A 1 438 ? 5.766 -23.052 -13.061 1.00 98.38 438 ILE A C 1
ATOM 3640 O O . ILE A 1 438 ? 6.784 -23.542 -12.570 1.00 98.38 438 ILE A O 1
ATOM 3644 N N . ALA A 1 439 ? 5.745 -22.572 -14.306 1.00 98.19 439 ALA A N 1
ATOM 3645 C CA . ALA A 1 439 ? 6.908 -22.509 -15.187 1.00 98.19 439 ALA A CA 1
ATOM 3646 C C . ALA A 1 439 ? 7.064 -21.117 -15.813 1.00 98.19 439 ALA A C 1
ATOM 3648 O O . ALA A 1 439 ? 6.193 -20.651 -16.551 1.00 98.19 439 ALA A O 1
ATOM 3649 N N . LYS A 1 440 ? 8.207 -20.464 -15.572 1.00 98.38 440 LYS A N 1
ATOM 3650 C CA . LYS A 1 440 ? 8.566 -19.201 -16.235 1.00 98.38 440 LYS A CA 1
ATOM 3651 C C . LYS A 1 440 ? 8.804 -19.412 -17.727 1.00 98.38 440 LYS A C 1
ATOM 3653 O O . LYS A 1 440 ? 9.470 -20.367 -18.121 1.00 98.38 440 LYS A O 1
ATOM 3658 N N . LYS A 1 441 ? 8.286 -18.497 -18.546 1.00 97.62 441 LYS A N 1
ATOM 3659 C CA . LYS A 1 441 ? 8.441 -18.510 -20.008 1.00 97.62 441 LYS A CA 1
ATOM 3660 C C . LYS A 1 441 ? 9.418 -17.448 -20.511 1.00 97.62 441 LYS A C 1
ATOM 3662 O O . LYS A 1 441 ? 10.048 -17.651 -21.541 1.00 97.62 441 LYS A O 1
ATOM 3667 N N . GLY A 1 442 ? 9.627 -16.380 -19.740 1.00 96.50 442 GLY A N 1
ATOM 3668 C CA . GLY A 1 442 ? 10.674 -15.390 -19.990 1.00 96.50 442 GLY A CA 1
ATOM 3669 C C . GLY A 1 442 ? 10.135 -13.990 -20.260 1.00 96.50 442 GLY A C 1
ATOM 3670 O O . GLY A 1 442 ? 9.017 -13.655 -19.871 1.00 96.50 442 GLY A O 1
ATOM 3671 N N . VAL A 1 443 ? 10.973 -13.169 -20.895 1.00 98.12 443 VAL A N 1
ATOM 3672 C CA . VAL A 1 443 ? 10.705 -11.757 -21.202 1.00 98.12 443 VAL A CA 1
ATOM 3673 C C . VAL A 1 443 ? 9.845 -11.629 -22.457 1.00 98.12 443 VAL A C 1
ATOM 3675 O O . VAL A 1 443 ? 10.257 -12.091 -23.518 1.00 98.12 443 VAL A O 1
ATOM 3678 N N . VAL A 1 444 ? 8.731 -10.904 -22.352 1.00 98.00 444 VAL A N 1
ATOM 3679 C CA . VAL A 1 444 ? 7.820 -10.582 -23.467 1.00 98.00 444 VAL A CA 1
ATOM 3680 C C . VAL A 1 444 ? 7.874 -9.115 -23.888 1.00 98.00 444 VAL A C 1
ATOM 3682 O O . VAL A 1 444 ? 7.660 -8.801 -25.054 1.00 98.00 444 VAL A O 1
ATOM 3685 N N . VAL A 1 445 ? 8.228 -8.203 -22.974 1.00 98.00 445 VAL A N 1
ATOM 3686 C CA . VAL A 1 445 ? 8.427 -6.778 -23.284 1.00 98.00 445 VAL A CA 1
ATOM 3687 C C . VAL A 1 445 ? 9.720 -6.286 -22.646 1.00 98.00 445 VAL A C 1
ATOM 3689 O O . VAL A 1 445 ? 9.934 -6.427 -21.441 1.00 98.00 445 VAL A O 1
ATOM 3692 N N . ARG A 1 446 ? 10.579 -5.655 -23.451 1.00 96.56 446 ARG A N 1
ATOM 3693 C CA . ARG A 1 446 ? 11.752 -4.908 -22.973 1.00 96.56 446 ARG A CA 1
ATOM 3694 C C . ARG A 1 446 ? 11.454 -3.417 -22.989 1.00 96.56 446 ARG A C 1
ATOM 3696 O O . ARG A 1 446 ? 10.785 -2.929 -23.896 1.00 96.56 446 ARG A O 1
ATOM 3703 N N . ASN A 1 447 ? 11.959 -2.700 -21.990 1.00 93.94 447 ASN A N 1
ATOM 3704 C CA . ASN A 1 447 ? 11.773 -1.261 -21.921 1.00 93.94 447 ASN A CA 1
ATOM 3705 C C . ASN A 1 447 ? 12.785 -0.523 -22.805 1.00 93.94 447 ASN A C 1
ATOM 3707 O O . ASN A 1 447 ? 13.978 -0.513 -22.513 1.00 93.94 447 ASN A O 1
ATOM 3711 N N . SER A 1 448 ? 12.290 0.138 -23.845 1.00 92.94 448 SER A N 1
ATOM 3712 C CA . SER A 1 448 ? 13.038 1.113 -24.648 1.00 92.94 448 SER A CA 1
ATOM 3713 C C . SER A 1 448 ? 12.279 2.433 -24.824 1.00 92.94 448 SER A C 1
ATOM 3715 O O . SER A 1 448 ? 12.675 3.260 -25.638 1.00 92.94 448 SER A O 1
ATOM 3717 N N . PHE A 1 449 ? 11.160 2.602 -24.114 1.00 94.44 449 PHE A N 1
ATOM 3718 C CA . PHE A 1 449 ? 10.170 3.655 -24.375 1.00 94.44 449 PHE A CA 1
ATOM 3719 C C . PHE A 1 449 ? 10.032 4.653 -23.219 1.00 94.44 449 PHE A C 1
ATOM 3721 O O . PHE A 1 449 ? 9.533 5.758 -23.415 1.00 94.44 449 PHE A O 1
ATOM 3728 N N . TYR A 1 450 ? 10.424 4.243 -22.011 1.00 96.56 450 TYR A N 1
ATOM 3729 C CA . TYR A 1 450 ? 10.218 4.976 -20.763 1.00 96.56 450 TYR A CA 1
ATOM 3730 C C . TYR A 1 450 ? 11.492 4.950 -19.909 1.00 96.56 450 TYR A C 1
ATOM 3732 O O . TYR A 1 450 ? 12.482 4.302 -20.256 1.00 96.56 450 TYR A O 1
ATOM 3740 N N . THR A 1 451 ? 11.494 5.653 -18.773 1.00 96.38 451 THR A N 1
ATOM 3741 C CA . THR A 1 451 ? 12.625 5.613 -17.826 1.00 96.38 451 THR A CA 1
ATOM 3742 C C . THR A 1 451 ? 12.727 4.250 -17.122 1.00 96.38 451 THR A C 1
ATOM 3744 O O . THR A 1 451 ? 11.956 3.334 -17.395 1.00 96.38 451 THR A O 1
ATOM 3747 N N . GLU A 1 452 ? 13.654 4.095 -16.168 1.00 93.50 452 GLU A N 1
ATOM 3748 C CA . GLU A 1 452 ? 13.791 2.863 -15.372 1.00 93.50 452 GLU A CA 1
ATOM 3749 C C . GLU A 1 452 ? 12.541 2.505 -14.539 1.00 93.50 452 GLU A C 1
ATOM 3751 O O . GLU A 1 452 ? 12.435 1.401 -13.998 1.00 93.50 452 GLU A O 1
ATOM 3756 N N . HIS A 1 453 ? 11.579 3.424 -14.424 1.00 94.31 453 HIS A N 1
ATOM 3757 C CA . HIS A 1 453 ? 10.273 3.135 -13.860 1.00 94.31 453 HIS A CA 1
ATOM 3758 C C . HIS A 1 453 ? 9.332 2.627 -14.955 1.00 94.31 453 HIS A C 1
ATOM 3760 O O . HIS A 1 453 ? 8.627 3.403 -15.596 1.00 94.31 453 HIS A O 1
ATOM 3766 N N . PHE A 1 454 ? 9.330 1.310 -15.143 1.00 98.06 454 PHE A N 1
ATOM 3767 C CA . PHE A 1 454 ? 8.476 0.612 -16.102 1.00 98.06 454 PHE A CA 1
ATOM 3768 C C . PHE A 1 454 ? 8.096 -0.769 -15.543 1.00 98.06 454 PHE A C 1
ATOM 3770 O O . PHE A 1 454 ? 8.896 -1.696 -15.620 1.00 98.06 454 PHE A O 1
ATOM 3777 N N . ARG A 1 455 ? 6.950 -0.910 -14.869 1.00 98.25 455 ARG A N 1
ATOM 3778 C CA . ARG A 1 455 ? 6.643 -2.095 -14.042 1.00 98.25 455 ARG A CA 1
ATOM 3779 C C . ARG A 1 455 ? 5.148 -2.402 -13.903 1.00 98.25 455 ARG A C 1
ATOM 3781 O O . ARG A 1 455 ? 4.325 -1.647 -14.390 1.00 98.25 455 ARG A O 1
ATOM 3788 N N . ASP A 1 456 ? 4.821 -3.493 -13.225 1.00 98.44 456 ASP A N 1
ATOM 3789 C CA . ASP A 1 456 ? 3.486 -3.864 -12.748 1.00 98.44 456 ASP A CA 1
ATOM 3790 C C . ASP A 1 456 ? 2.465 -4.081 -13.893 1.00 98.44 456 ASP A C 1
ATOM 3792 O O . ASP A 1 456 ? 1.524 -3.302 -14.043 1.00 98.44 456 ASP A O 1
ATOM 3796 N N . PRO A 1 457 ? 2.640 -5.112 -14.747 1.00 98.62 457 PRO A N 1
ATOM 3797 C CA . PRO A 1 457 ? 1.775 -5.336 -15.900 1.00 98.62 457 PRO A CA 1
ATOM 3798 C C . PRO A 1 457 ? 0.388 -5.855 -15.490 1.00 98.62 457 PRO A C 1
ATOM 3800 O O . PRO A 1 457 ? 0.271 -6.900 -14.836 1.00 98.62 457 PRO A O 1
ATOM 3803 N N . LYS A 1 458 ? -0.668 -5.187 -15.966 1.00 98.62 458 LYS A N 1
ATOM 3804 C CA . LYS A 1 458 ? -2.048 -5.695 -15.973 1.00 98.62 458 LYS A CA 1
ATOM 3805 C C . LYS A 1 458 ? -2.427 -6.152 -17.373 1.00 98.62 458 LYS A C 1
ATOM 3807 O O . LYS A 1 458 ? -2.361 -5.353 -18.304 1.00 98.62 458 LYS A O 1
ATOM 3812 N N . VAL A 1 459 ? -2.845 -7.410 -17.512 1.00 98.19 459 VAL A N 1
ATOM 3813 C CA . VAL A 1 459 ? -3.215 -8.008 -18.804 1.00 98.19 459 VAL A CA 1
ATOM 3814 C C . VAL A 1 459 ? -4.694 -8.381 -18.842 1.00 98.19 459 VAL A C 1
ATOM 3816 O O . VAL A 1 459 ? -5.237 -8.902 -17.867 1.00 98.19 459 VAL A O 1
ATOM 3819 N N . TRP A 1 460 ? -5.341 -8.138 -19.979 1.00 96.88 460 TRP A N 1
ATOM 3820 C CA . TRP A 1 460 ? -6.674 -8.650 -20.296 1.00 96.88 460 TRP A CA 1
ATOM 3821 C C . TRP A 1 460 ? -6.749 -9.092 -21.759 1.00 96.88 460 TRP A C 1
ATOM 3823 O O . TRP A 1 460 ? -5.828 -8.857 -22.543 1.00 96.88 460 TRP A O 1
ATOM 3833 N N . LYS A 1 461 ? -7.841 -9.769 -22.120 1.00 95.25 461 LYS A N 1
ATOM 3834 C CA . LYS A 1 461 ? -8.096 -10.250 -23.480 1.00 95.25 461 LYS A CA 1
ATOM 3835 C C . LYS A 1 461 ? -9.437 -9.712 -23.974 1.00 95.25 461 LYS A C 1
ATOM 3837 O O . LYS A 1 461 ? -10.424 -9.793 -23.246 1.00 95.25 461 LYS A O 1
ATOM 3842 N N . GLU A 1 462 ? -9.481 -9.210 -25.206 1.00 93.00 462 GLU A N 1
ATOM 3843 C CA . GLU A 1 462 ? -10.720 -8.871 -25.914 1.00 93.00 462 GLU A CA 1
ATOM 3844 C C . GLU A 1 462 ? -10.782 -9.650 -27.228 1.00 93.00 462 GLU A C 1
ATOM 3846 O O . GLU A 1 462 ? -9.947 -9.477 -28.117 1.00 93.00 462 GLU A O 1
ATOM 3851 N N . GLY A 1 463 ? -11.762 -10.550 -27.346 1.00 92.88 463 GLY A N 1
ATOM 3852 C CA . GLY A 1 463 ? -11.790 -11.514 -28.445 1.00 92.88 463 GLY A CA 1
ATOM 3853 C C . GLY A 1 463 ? -10.525 -12.379 -28.446 1.00 92.88 463 GLY A C 1
ATOM 3854 O O . GLY A 1 463 ? -10.242 -13.075 -27.468 1.00 92.88 463 GLY A O 1
ATOM 3855 N N . GLU A 1 464 ? -9.755 -12.318 -29.533 1.00 94.06 464 GLU A N 1
ATOM 3856 C CA . GLU A 1 464 ? -8.477 -13.029 -29.663 1.00 94.06 464 GLU A CA 1
ATOM 3857 C C . GLU A 1 464 ? -7.245 -12.179 -29.329 1.00 94.06 464 GLU A C 1
ATOM 3859 O O . GLU A 1 464 ? -6.160 -12.733 -29.184 1.00 94.06 464 GLU A O 1
ATOM 3864 N N . THR A 1 465 ? -7.408 -10.872 -29.119 1.00 96.81 465 THR A N 1
ATOM 3865 C CA . THR A 1 465 ? -6.293 -9.952 -28.883 1.00 96.81 465 THR A CA 1
ATOM 3866 C C . THR A 1 465 ? -6.058 -9.746 -27.388 1.00 96.81 465 THR A C 1
ATOM 3868 O O . THR A 1 465 ? -6.987 -9.535 -26.605 1.00 96.81 465 THR A O 1
ATOM 3871 N N . TYR A 1 466 ? -4.792 -9.790 -26.986 1.00 98.12 466 TYR A N 1
ATOM 3872 C CA . TYR A 1 466 ? -4.326 -9.471 -25.644 1.00 98.12 466 TYR A CA 1
ATOM 3873 C C . TYR A 1 466 ? -3.935 -7.997 -25.551 1.00 98.12 466 TYR A C 1
ATOM 3875 O O . TYR A 1 466 ? -3.320 -7.440 -26.462 1.00 98.12 466 TYR A O 1
ATOM 3883 N N . TYR A 1 467 ? -4.228 -7.387 -24.409 1.00 98.31 467 TYR A N 1
ATOM 3884 C CA . TYR A 1 467 ? -3.828 -6.027 -24.075 1.00 98.31 467 TYR A CA 1
ATOM 3885 C C . TYR A 1 467 ? -3.117 -6.010 -22.732 1.00 98.31 467 TYR A C 1
ATOM 3887 O O . TYR A 1 467 ? -3.450 -6.778 -21.831 1.00 98.31 467 TYR A O 1
ATOM 3895 N N . MET A 1 468 ? -2.130 -5.129 -22.602 1.00 98.50 468 MET A N 1
ATOM 3896 C CA . MET A 1 468 ? -1.356 -4.956 -21.379 1.00 98.50 468 MET A CA 1
ATOM 3897 C C . MET A 1 468 ? -1.187 -3.474 -21.092 1.00 98.50 468 MET A C 1
ATOM 3899 O O . MET A 1 468 ? -0.725 -2.732 -21.958 1.00 98.50 468 MET A O 1
ATOM 3903 N N . VAL A 1 469 ? -1.496 -3.058 -19.866 1.00 98.44 469 VAL A N 1
ATOM 3904 C CA . VAL A 1 469 ? -1.043 -1.769 -19.334 1.00 98.44 469 VAL A CA 1
ATOM 3905 C C . VAL A 1 469 ? 0.113 -1.983 -18.370 1.00 98.44 469 VAL A C 1
ATOM 3907 O O . VAL A 1 469 ? 0.097 -2.910 -17.563 1.00 98.44 469 VAL A O 1
ATOM 3910 N N . VAL A 1 470 ? 1.125 -1.127 -18.469 1.00 98.56 470 VAL A N 1
ATOM 3911 C CA . VAL A 1 470 ? 2.324 -1.152 -17.624 1.00 98.56 470 VAL A CA 1
ATOM 3912 C C . VAL A 1 470 ? 2.515 0.222 -17.000 1.00 98.56 470 VAL A C 1
ATOM 3914 O O . VAL A 1 470 ? 2.432 1.246 -17.681 1.00 98.56 470 VAL A O 1
ATOM 3917 N N . ALA A 1 471 ? 2.800 0.244 -15.705 1.00 98.00 471 ALA A N 1
ATOM 3918 C CA . ALA A 1 471 ? 3.135 1.433 -14.945 1.00 98.00 471 ALA A CA 1
ATOM 3919 C C . ALA A 1 471 ? 4.404 2.049 -15.533 1.00 98.00 471 ALA A C 1
ATOM 3921 O O . ALA A 1 471 ? 5.425 1.367 -15.615 1.00 98.00 471 ALA A O 1
ATOM 3922 N N . ALA A 1 472 ? 4.384 3.320 -15.915 1.00 97.31 472 ALA A N 1
ATOM 3923 C CA . ALA A 1 472 ? 5.510 3.951 -16.590 1.00 97.31 472 ALA A CA 1
ATOM 3924 C C . ALA A 1 472 ? 5.784 5.367 -16.074 1.00 97.31 472 ALA A C 1
ATOM 3926 O O . ALA A 1 472 ? 4.878 6.078 -15.638 1.00 97.31 472 ALA A O 1
ATOM 3927 N N . GLN A 1 473 ? 7.036 5.804 -16.195 1.00 96.75 473 GLN A N 1
ATOM 3928 C CA . GLN A 1 473 ? 7.409 7.212 -16.125 1.00 96.75 473 GLN A CA 1
ATOM 3929 C C . GLN A 1 473 ? 7.970 7.663 -17.477 1.00 96.75 473 GLN A C 1
ATOM 3931 O O . GLN A 1 473 ? 8.908 7.076 -18.020 1.00 96.75 473 GLN A O 1
ATOM 3936 N N . THR A 1 474 ? 7.401 8.740 -18.007 1.00 95.44 474 THR A N 1
ATOM 3937 C CA . THR A 1 474 ? 7.862 9.413 -19.231 1.00 95.44 474 THR A CA 1
ATOM 3938 C C . THR A 1 474 ? 9.267 10.004 -19.064 1.00 95.44 474 THR A C 1
ATOM 3940 O O . THR A 1 474 ? 9.731 10.235 -17.945 1.00 95.44 474 THR A O 1
ATOM 3943 N N . HIS A 1 475 ? 9.968 10.287 -20.164 1.00 94.00 475 HIS A N 1
ATOM 3944 C CA . HIS A 1 475 ? 11.288 10.929 -20.094 1.00 94.00 475 HIS A CA 1
ATOM 3945 C C . HIS A 1 475 ? 11.222 12.337 -19.474 1.00 94.00 475 HIS A C 1
ATOM 3947 O O . HIS A 1 475 ? 12.170 12.761 -18.816 1.00 94.00 475 HIS A O 1
ATOM 3953 N N . GLU A 1 476 ? 10.065 12.995 -19.566 1.00 92.00 476 GLU A N 1
ATOM 3954 C CA . GLU A 1 476 ? 9.720 14.256 -18.902 1.00 92.00 476 GLU A CA 1
ATOM 3955 C C . GLU A 1 476 ? 9.334 14.089 -17.419 1.00 92.00 476 GLU A C 1
ATOM 3957 O O . GLU A 1 476 ? 8.898 15.051 -16.792 1.00 92.00 476 GLU A O 1
ATOM 3962 N N . LYS A 1 477 ? 9.501 12.890 -16.843 1.00 93.44 477 LYS A N 1
ATOM 3963 C CA . LYS A 1 477 ? 9.291 12.578 -15.417 1.00 93.44 477 LYS A CA 1
ATOM 3964 C C . LYS A 1 477 ? 7.840 12.671 -14.927 1.00 93.44 477 LYS A C 1
ATOM 3966 O O . LYS A 1 477 ? 7.602 12.877 -13.741 1.00 93.44 477 LYS A O 1
ATOM 3971 N N . HIS A 1 478 ? 6.871 12.437 -15.810 1.00 94.00 478 HIS A N 1
ATOM 3972 C CA . HIS A 1 478 ? 5.453 12.285 -15.453 1.00 94.00 478 HIS A CA 1
ATOM 3973 C C . HIS A 1 478 ? 5.027 10.813 -15.429 1.00 94.00 478 HIS A C 1
ATOM 3975 O O . HIS A 1 478 ? 5.495 10.031 -16.264 1.00 94.00 478 HIS A O 1
ATOM 3981 N N . GLY A 1 479 ? 4.112 10.462 -14.519 1.00 95.25 479 GLY A N 1
ATOM 3982 C CA . GLY A 1 479 ? 3.494 9.135 -14.465 1.00 95.25 479 GLY A CA 1
ATOM 3983 C C . GLY A 1 479 ? 2.583 8.857 -15.665 1.00 95.25 479 GLY A C 1
ATOM 3984 O O . GLY A 1 479 ? 1.946 9.769 -16.191 1.00 95.25 479 GLY A O 1
ATOM 3985 N N . ALA A 1 480 ? 2.549 7.603 -16.113 1.00 95.62 480 ALA A N 1
ATOM 3986 C CA . ALA A 1 480 ? 1.748 7.140 -17.241 1.00 95.62 480 ALA A CA 1
ATOM 3987 C C . ALA A 1 480 ? 1.383 5.649 -17.108 1.00 95.62 480 ALA A C 1
ATOM 3989 O O . ALA A 1 480 ? 2.043 4.896 -16.394 1.00 95.62 480 ALA A O 1
ATOM 3990 N N . MET A 1 481 ? 0.373 5.212 -17.867 1.00 96.38 481 MET A N 1
ATOM 3991 C CA . MET A 1 481 ? 0.105 3.797 -18.156 1.00 96.38 481 MET A CA 1
ATOM 3992 C C . MET A 1 481 ? 0.438 3.511 -19.617 1.00 96.38 481 MET A C 1
ATOM 3994 O O . MET A 1 481 ? -0.250 3.998 -20.510 1.00 96.38 481 MET A O 1
ATOM 3998 N N . ALA A 1 482 ? 1.494 2.749 -19.874 1.00 97.69 482 ALA A N 1
ATOM 3999 C CA . ALA A 1 482 ? 1.889 2.352 -21.219 1.00 97.69 482 ALA A CA 1
ATOM 4000 C C . ALA A 1 482 ? 1.018 1.192 -21.715 1.00 97.69 482 ALA A C 1
ATOM 4002 O O . ALA A 1 482 ? 0.994 0.149 -21.068 1.00 97.69 482 ALA A O 1
ATOM 4003 N N . LEU A 1 483 ? 0.338 1.362 -22.852 1.00 98.38 483 LEU A N 1
ATOM 4004 C CA . LEU A 1 483 ? -0.522 0.346 -23.455 1.00 98.38 483 LEU A CA 1
ATOM 4005 C C . LEU A 1 483 ? 0.228 -0.456 -24.523 1.00 98.38 483 LEU A C 1
ATOM 4007 O O . LEU A 1 483 ? 0.923 0.103 -25.377 1.00 98.38 483 LEU A O 1
ATOM 4011 N N . PHE A 1 484 ? 0.030 -1.768 -24.497 1.00 98.50 484 PHE A N 1
ATOM 4012 C CA . PHE A 1 484 ? 0.529 -2.718 -25.481 1.00 98.50 484 PHE A CA 1
ATOM 4013 C C . PHE A 1 484 ? -0.609 -3.608 -25.982 1.00 98.50 484 PHE A C 1
ATOM 4015 O O . PHE A 1 484 ? -1.568 -3.860 -25.250 1.00 98.50 484 PHE A O 1
ATOM 4022 N N . ARG A 1 485 ? -0.473 -4.116 -27.210 1.00 97.94 485 ARG A N 1
ATOM 4023 C CA . ARG A 1 485 ? -1.343 -5.157 -27.779 1.00 97.94 485 ARG A CA 1
ATOM 4024 C C . ARG A 1 485 ? -0.531 -6.343 -28.279 1.00 97.94 485 ARG A C 1
ATOM 4026 O O . ARG A 1 485 ? 0.598 -6.145 -28.727 1.00 97.94 485 ARG A O 1
ATOM 4033 N N . ALA A 1 486 ? -1.120 -7.527 -28.286 1.00 97.94 486 ALA A N 1
ATOM 4034 C CA . ALA A 1 486 ? -0.520 -8.721 -28.859 1.00 97.94 486 ALA A CA 1
ATOM 4035 C C . ALA A 1 486 ? -1.596 -9.681 -29.376 1.00 97.94 486 ALA A C 1
ATOM 4037 O O . ALA A 1 486 ? -2.610 -9.879 -28.714 1.00 97.94 486 ALA A O 1
ATOM 4038 N N . ASP A 1 487 ? -1.360 -10.310 -30.524 1.00 94.69 487 ASP A N 1
ATOM 4039 C CA . ASP A 1 487 ? -2.196 -11.426 -31.000 1.00 94.69 487 ASP A CA 1
ATOM 4040 C C . ASP A 1 487 ? -1.677 -12.774 -30.462 1.00 94.69 487 ASP A C 1
ATOM 4042 O O . ASP A 1 487 ? -2.430 -13.730 -30.287 1.00 94.69 487 ASP A O 1
ATOM 4046 N N . GLU A 1 488 ? -0.387 -12.827 -30.119 1.00 93.69 488 GLU A N 1
ATOM 4047 C CA . GLU A 1 488 ? 0.292 -13.961 -29.495 1.00 93.69 488 GLU A CA 1
ATOM 4048 C C . GLU A 1 488 ? 1.139 -13.469 -28.316 1.00 93.69 488 GLU A C 1
ATOM 4050 O O . GLU A 1 488 ? 1.754 -12.407 -28.390 1.00 93.69 488 GLU A O 1
ATOM 4055 N N . LEU A 1 489 ? 1.215 -14.249 -27.234 1.00 93.19 489 LEU A N 1
ATOM 4056 C CA . LEU A 1 489 ? 1.811 -13.823 -25.957 1.00 93.19 489 LEU A CA 1
ATOM 4057 C C . LEU A 1 489 ? 3.280 -13.379 -26.039 1.00 93.19 489 LEU A C 1
ATOM 4059 O O . LEU A 1 489 ? 3.727 -12.635 -25.168 1.00 93.19 489 LEU A O 1
ATOM 4063 N N . ASP A 1 490 ? 4.016 -13.812 -27.061 1.00 90.69 490 ASP A N 1
ATOM 4064 C CA . ASP A 1 490 ? 5.442 -13.519 -27.219 1.00 90.69 490 ASP A CA 1
ATOM 4065 C C . ASP A 1 490 ? 5.720 -12.304 -28.133 1.00 90.69 490 ASP A C 1
ATOM 4067 O O . ASP A 1 490 ? 6.874 -11.895 -28.270 1.00 90.69 490 ASP A O 1
ATOM 4071 N N . ASN A 1 491 ? 4.691 -11.690 -28.739 1.00 94.06 491 ASN A N 1
ATOM 4072 C CA . ASN A 1 491 ? 4.848 -10.566 -29.669 1.00 94.06 491 ASN A CA 1
ATOM 4073 C C . ASN A 1 491 ? 3.952 -9.367 -29.305 1.00 94.06 491 ASN A C 1
ATOM 4075 O O . ASN A 1 491 ? 2.834 -9.219 -29.802 1.00 94.06 491 ASN A O 1
ATOM 4079 N N . TRP A 1 492 ? 4.478 -8.485 -28.452 1.00 98.00 492 TRP A N 1
ATOM 4080 C CA . TRP A 1 492 ? 3.787 -7.286 -27.977 1.00 98.00 492 TRP A CA 1
ATOM 4081 C C . TRP A 1 492 ? 4.197 -6.024 -28.738 1.00 98.00 492 TRP A C 1
ATOM 4083 O O . TRP A 1 492 ? 5.375 -5.688 -28.856 1.00 98.00 492 TRP A O 1
ATOM 4093 N N . HIS A 1 493 ? 3.199 -5.259 -29.171 1.00 97.50 493 HIS A N 1
ATOM 4094 C CA . HIS A 1 493 ? 3.353 -3.974 -29.839 1.00 97.50 493 HIS A CA 1
ATOM 4095 C C . HIS A 1 493 ? 2.990 -2.829 -28.893 1.00 97.50 493 HIS A C 1
ATOM 4097 O O . HIS A 1 493 ? 1.869 -2.771 -28.388 1.00 97.50 493 HIS A O 1
ATOM 4103 N N . HIS A 1 494 ? 3.925 -1.899 -28.676 1.00 98.06 494 HIS A N 1
ATOM 4104 C CA . HIS A 1 494 ? 3.677 -0.665 -27.924 1.00 98.06 494 HIS A CA 1
ATOM 4105 C C . HIS A 1 494 ? 2.746 0.260 -28.713 1.00 98.06 494 HIS A C 1
ATOM 4107 O O . HIS A 1 494 ? 3.014 0.560 -29.876 1.00 98.06 494 HIS A O 1
ATOM 4113 N N . LEU A 1 495 ? 1.657 0.701 -28.086 1.00 97.69 495 LEU A N 1
ATOM 4114 C CA . LEU A 1 495 ? 0.691 1.621 -28.693 1.00 97.69 495 LEU A CA 1
ATOM 4115 C C . LEU A 1 495 ? 0.916 3.071 -28.256 1.00 97.69 495 LEU A C 1
ATOM 4117 O O . LEU A 1 495 ? 0.646 3.997 -29.017 1.00 97.69 495 LEU A O 1
ATOM 4121 N N . GLY A 1 496 ? 1.429 3.273 -27.045 1.00 96.38 496 GLY A N 1
ATOM 4122 C CA . GLY A 1 496 ? 1.600 4.588 -26.433 1.00 96.38 496 GLY A CA 1
ATOM 4123 C C . GLY A 1 496 ? 0.997 4.648 -25.029 1.00 96.38 496 GLY A C 1
ATOM 4124 O O . GLY A 1 496 ? 0.457 3.656 -24.540 1.00 96.38 496 GLY A O 1
ATOM 4125 N N . PRO A 1 497 ? 1.107 5.793 -24.339 1.00 96.00 497 PRO A N 1
ATOM 4126 C CA . PRO A 1 497 ? 0.466 5.976 -23.045 1.00 96.00 497 PRO A CA 1
ATOM 4127 C C . PRO A 1 497 ? -1.054 6.131 -23.196 1.00 96.00 497 PRO A C 1
ATOM 4129 O O . PRO A 1 497 ? -1.521 6.814 -24.111 1.00 96.00 497 PRO A O 1
ATOM 4132 N N . VAL A 1 498 ? -1.817 5.564 -22.257 1.00 96.31 498 VAL A N 1
ATOM 4133 C CA . VAL A 1 498 ? -3.248 5.852 -22.112 1.00 96.31 498 VAL A CA 1
ATOM 4134 C C . VAL A 1 498 ? -3.421 7.337 -21.805 1.00 96.31 498 VAL A C 1
ATOM 4136 O O . VAL A 1 498 ? -2.855 7.868 -20.846 1.00 96.31 498 VAL A O 1
ATOM 4139 N N . LYS A 1 499 ? -4.205 8.016 -22.636 1.00 94.69 499 LYS A N 1
ATOM 4140 C CA . LYS A 1 499 ? -4.535 9.429 -22.502 1.00 94.69 499 LYS A CA 1
ATOM 4141 C C . LYS A 1 499 ? -5.701 9.581 -21.540 1.00 94.69 499 LYS A C 1
ATOM 4143 O O . LYS A 1 499 ? -6.732 8.926 -21.667 1.00 94.69 499 LYS A O 1
ATOM 4148 N N . THR A 1 500 ? -5.532 10.496 -20.602 1.00 91.69 500 THR A N 1
ATOM 4149 C CA . THR A 1 500 ? -6.591 10.980 -19.718 1.00 91.69 500 THR A CA 1
ATOM 4150 C C . THR A 1 500 ? -6.495 12.502 -19.674 1.00 91.69 500 THR A C 1
ATOM 4152 O O . THR A 1 500 ? -5.508 13.089 -20.134 1.00 91.69 500 THR A O 1
ATOM 4155 N N . ARG A 1 501 ? -7.463 13.174 -19.048 1.00 89.00 501 ARG A N 1
ATOM 4156 C CA . ARG A 1 501 ? -7.340 14.619 -18.786 1.00 89.00 501 ARG A CA 1
ATOM 4157 C C . ARG A 1 501 ? -6.207 14.980 -17.805 1.00 89.00 501 ARG A C 1
ATOM 4159 O O . ARG A 1 501 ? -5.930 16.159 -17.600 1.00 89.00 501 ARG A O 1
ATOM 4166 N N . TYR A 1 502 ? -5.571 13.982 -17.185 1.00 86.50 502 TYR A N 1
ATOM 4167 C CA . TYR A 1 502 ? -4.484 14.116 -16.220 1.00 86.50 502 TYR A CA 1
ATOM 4168 C C . TYR A 1 502 ? -3.138 13.777 -16.868 1.00 86.50 502 TYR A C 1
ATOM 4170 O O . TYR A 1 502 ? -2.657 12.654 -16.780 1.00 86.50 502 TYR A O 1
ATOM 4178 N N . SER A 1 503 ? -2.505 14.765 -17.502 1.00 74.81 503 SER A N 1
ATOM 4179 C CA . SER A 1 503 ? -1.187 14.598 -18.141 1.00 74.81 503 SER A CA 1
ATOM 4180 C C . SER A 1 503 ? 0.005 14.911 -17.226 1.00 74.81 503 SER A C 1
ATOM 4182 O O . SER A 1 503 ? 1.145 14.627 -17.582 1.00 74.81 503 SER A O 1
ATOM 4184 N N . LYS A 1 504 ? -0.243 15.512 -16.054 1.00 83.50 504 LYS A N 1
ATOM 4185 C CA . LYS A 1 504 ? 0.773 15.926 -15.070 1.00 83.50 504 LYS A CA 1
ATOM 4186 C C . LYS A 1 504 ? 0.305 15.636 -13.645 1.00 83.50 504 LYS A C 1
ATOM 4188 O O . LYS A 1 504 ? 0.075 16.554 -12.862 1.00 83.50 504 LYS A O 1
ATOM 4193 N N . PHE A 1 505 ? 0.087 14.366 -13.334 1.00 89.06 505 PHE A N 1
ATOM 4194 C CA . PHE A 1 505 ? -0.439 13.950 -12.036 1.00 89.06 505 PHE A CA 1
ATOM 4195 C C . PHE A 1 505 ? 0.516 12.957 -11.382 1.00 89.06 505 PHE A C 1
ATOM 4197 O O . PHE A 1 505 ? 0.467 11.771 -11.670 1.00 89.06 505 PHE A O 1
ATOM 4204 N N . GLY A 1 506 ? 1.427 13.449 -10.545 1.00 91.94 506 GLY A N 1
ATOM 4205 C CA . GLY A 1 506 ? 2.502 12.627 -9.992 1.00 91.94 506 GLY A CA 1
ATOM 4206 C C . GLY A 1 506 ? 3.575 12.244 -11.019 1.00 91.94 506 GLY A C 1
ATOM 4207 O O . GLY A 1 506 ? 3.436 12.447 -12.231 1.00 91.94 506 GLY A O 1
ATOM 4208 N N . PHE A 1 507 ? 4.680 11.693 -10.522 1.00 91.94 507 PHE A N 1
ATOM 4209 C CA . PHE A 1 507 ? 5.830 11.309 -11.348 1.00 91.94 507 PHE A CA 1
ATOM 4210 C C . PHE A 1 507 ? 5.828 9.826 -11.749 1.00 91.94 507 PHE A C 1
ATOM 4212 O O . PHE A 1 507 ? 6.652 9.421 -12.568 1.00 91.94 507 PHE A O 1
ATOM 4219 N N . MET A 1 508 ? 4.935 9.015 -11.176 1.00 92.81 508 MET A N 1
ATOM 4220 C CA . MET A 1 508 ? 4.796 7.580 -11.444 1.00 92.81 508 MET A CA 1
ATOM 4221 C C . MET A 1 508 ? 3.379 7.114 -11.095 1.00 92.81 508 MET A C 1
ATOM 4223 O O . MET A 1 508 ? 2.854 7.557 -10.080 1.00 92.81 508 MET A O 1
ATOM 4227 N N . TRP A 1 509 ? 2.778 6.227 -11.895 1.00 95.62 509 TRP A N 1
ATOM 4228 C CA . TRP A 1 509 ? 1.481 5.583 -11.613 1.00 95.62 509 TRP A CA 1
ATOM 4229 C C . TRP A 1 509 ? 1.686 4.084 -11.391 1.00 95.62 509 TRP A C 1
ATOM 4231 O O . TRP A 1 509 ? 1.547 3.314 -12.333 1.00 95.62 509 TRP A O 1
ATOM 4241 N N . GLU A 1 510 ? 2.088 3.680 -10.184 1.00 93.19 510 GLU A N 1
ATOM 4242 C CA . GLU A 1 510 ? 2.333 2.269 -9.842 1.00 93.19 510 GLU A CA 1
ATOM 4243 C C . GLU A 1 510 ? 1.054 1.430 -9.847 1.00 93.19 510 GLU A C 1
ATOM 4245 O O . GLU A 1 510 ? -0.045 1.976 -9.728 1.00 93.19 510 GLU A O 1
ATOM 4250 N N . CYS A 1 511 ? 1.221 0.105 -9.948 1.00 96.25 511 CYS A N 1
ATOM 4251 C CA . CYS A 1 511 ? 0.134 -0.876 -9.843 1.00 96.25 511 CYS A CA 1
ATOM 4252 C C . CYS A 1 511 ? -1.119 -0.492 -10.656 1.00 96.25 511 CYS A C 1
ATOM 4254 O O . CYS A 1 511 ? -2.206 -0.362 -10.089 1.00 96.25 511 CYS A O 1
ATOM 4256 N N . PRO A 1 512 ? -0.981 -0.247 -11.973 1.00 97.44 512 PRO A N 1
ATOM 4257 C CA . PRO A 1 512 ? -2.104 0.099 -12.812 1.00 97.44 512 PRO A CA 1
ATOM 4258 C C . PRO A 1 512 ? -3.059 -1.084 -12.919 1.00 97.44 512 PRO A C 1
ATOM 4260 O O . PRO A 1 512 ? -2.650 -2.227 -13.119 1.00 97.44 512 PRO A O 1
ATOM 4263 N N . ASP A 1 513 ? -4.345 -0.784 -12.871 1.00 98.31 513 ASP A N 1
ATOM 4264 C CA . ASP A 1 513 ? -5.406 -1.711 -13.208 1.00 98.31 513 ASP A CA 1
ATOM 4265 C C . ASP A 1 513 ? -6.367 -1.030 -14.182 1.00 98.31 513 ASP A C 1
ATOM 4267 O O . ASP A 1 513 ? -6.692 0.154 -14.042 1.00 98.31 513 ASP A O 1
ATOM 4271 N N . TYR A 1 514 ? -6.815 -1.788 -15.177 1.00 97.94 514 TYR A N 1
ATOM 4272 C CA . TYR A 1 514 ? -7.889 -1.398 -16.074 1.00 97.94 514 TYR A CA 1
ATOM 4273 C C . TYR A 1 514 ? -8.906 -2.528 -16.126 1.00 97.94 514 TYR A C 1
ATOM 4275 O O . TYR A 1 514 ? -8.569 -3.686 -16.384 1.00 97.94 514 TYR A O 1
ATOM 4283 N N . PHE A 1 515 ? -10.162 -2.181 -15.885 1.00 97.50 515 PHE A N 1
ATOM 4284 C CA . PHE A 1 515 ? -11.271 -3.110 -15.983 1.00 97.50 515 PHE A CA 1
ATOM 4285 C C . PHE A 1 515 ? -12.560 -2.378 -16.326 1.00 97.50 515 PHE A C 1
ATOM 4287 O O . PHE A 1 515 ? -12.678 -1.163 -16.176 1.00 97.50 515 PHE A O 1
ATOM 4294 N N . GLU A 1 516 ? -13.554 -3.140 -16.763 1.00 96.50 516 GLU A N 1
ATOM 4295 C CA . GLU A 1 516 ? -14.879 -2.614 -17.055 1.00 96.50 516 GLU A CA 1
ATOM 4296 C C . GLU A 1 516 ? -15.879 -3.030 -15.976 1.00 96.50 516 GLU A C 1
ATOM 4298 O O . GLU A 1 516 ? -15.893 -4.180 -15.528 1.00 96.50 516 GLU A O 1
ATOM 4303 N N . LEU A 1 517 ? -16.729 -2.086 -15.571 1.00 96.31 517 LEU A N 1
ATOM 4304 C CA . LEU A 1 517 ? -17.890 -2.316 -14.713 1.00 96.31 517 LEU A CA 1
ATOM 4305 C C . LEU A 1 517 ? -19.100 -1.617 -15.323 1.00 96.31 517 LEU A C 1
ATOM 4307 O O . LEU A 1 517 ? -19.045 -0.428 -15.632 1.00 96.31 517 LEU A O 1
ATOM 4311 N N . GLN A 1 518 ? -20.206 -2.348 -15.481 1.00 93.56 518 GLN A N 1
ATOM 4312 C CA . GLN A 1 518 ? -21.463 -1.809 -16.023 1.00 93.56 518 GLN A CA 1
ATOM 4313 C C . GLN A 1 518 ? -21.271 -1.030 -17.349 1.00 93.56 518 GLN A C 1
ATOM 4315 O O . GLN A 1 518 ? -21.846 0.041 -17.537 1.00 93.56 518 GLN A O 1
ATOM 4320 N N . GLY A 1 519 ? -20.416 -1.538 -18.248 1.00 93.19 519 GLY A N 1
ATOM 4321 C CA . GLY A 1 519 ? -20.131 -0.929 -19.557 1.00 93.19 519 GLY A CA 1
ATOM 4322 C C . GLY A 1 519 ? -19.244 0.322 -19.531 1.00 93.19 519 GLY A C 1
ATOM 4323 O O . GLY A 1 519 ? -19.130 1.001 -20.548 1.00 93.19 519 GLY A O 1
ATOM 4324 N N . ARG A 1 520 ? -18.627 0.649 -18.390 1.00 95.69 520 ARG A N 1
ATOM 4325 C CA . ARG A 1 520 ? -17.726 1.799 -18.227 1.00 95.69 520 ARG A CA 1
ATOM 4326 C C . ARG A 1 520 ? -16.317 1.358 -17.879 1.00 95.69 520 ARG A C 1
ATOM 4328 O O . ARG A 1 520 ? -16.140 0.389 -17.143 1.00 95.69 520 ARG A O 1
ATOM 4335 N N . GLY A 1 521 ? -15.331 2.096 -18.382 1.00 96.56 521 GLY A N 1
ATOM 4336 C CA . GLY A 1 521 ? -13.926 1.867 -18.075 1.00 96.56 521 GLY A CA 1
ATOM 4337 C C . GLY A 1 521 ? -13.566 2.420 -16.700 1.00 96.56 521 GLY A C 1
ATOM 4338 O O . GLY A 1 521 ? -13.901 3.560 -16.374 1.00 96.56 521 GLY A O 1
ATOM 4339 N N . VAL A 1 522 ? -12.863 1.620 -15.905 1.00 97.69 522 VAL A N 1
ATOM 4340 C CA . VAL A 1 522 ? -12.288 2.021 -14.623 1.00 97.69 522 VAL A CA 1
ATOM 4341 C C . VAL A 1 522 ? -10.776 1.852 -14.705 1.00 97.69 522 VAL A C 1
ATOM 4343 O O . VAL A 1 522 ? -10.286 0.756 -14.964 1.00 97.69 522 VAL A O 1
ATOM 4346 N N . MET A 1 523 ? -10.039 2.941 -14.493 1.00 97.25 523 MET A N 1
ATOM 4347 C CA . MET A 1 523 ? -8.588 2.920 -14.294 1.00 97.25 523 MET A CA 1
ATOM 4348 C C . MET A 1 523 ? -8.297 3.129 -12.813 1.00 97.25 523 MET A C 1
ATOM 4350 O O . MET A 1 523 ? -8.743 4.125 -12.251 1.00 97.25 523 MET A O 1
ATOM 4354 N N . LEU A 1 524 ? -7.533 2.233 -12.199 1.00 97.75 524 LEU A N 1
ATOM 4355 C CA . LEU A 1 524 ? -7.077 2.301 -10.808 1.00 97.75 524 LEU A CA 1
ATOM 4356 C C . LEU A 1 524 ? -5.545 2.323 -10.807 1.00 97.75 524 LEU A C 1
ATOM 4358 O O . LEU A 1 524 ? -4.927 1.642 -11.618 1.00 97.75 524 LEU A O 1
ATOM 4362 N N . PHE A 1 525 ? -4.922 3.149 -9.972 1.00 97.56 525 PHE A N 1
ATOM 4363 C CA . PHE A 1 525 ? -3.465 3.287 -9.922 1.00 97.56 525 PHE A CA 1
ATOM 4364 C C . PHE A 1 525 ? -2.990 3.955 -8.642 1.00 97.56 525 PHE A C 1
ATOM 4366 O O . PHE A 1 525 ? -3.752 4.617 -7.943 1.00 97.56 525 PHE A O 1
ATOM 4373 N N . SER A 1 526 ? -1.700 3.837 -8.364 1.00 97.25 526 SER A N 1
ATOM 4374 C CA . SER A 1 526 ? -1.041 4.440 -7.212 1.00 97.25 526 SER A CA 1
ATOM 4375 C C . SER A 1 526 ? -0.092 5.562 -7.655 1.00 97.25 526 SER A C 1
ATOM 4377 O O . SER A 1 526 ? 1.062 5.296 -8.007 1.00 97.25 526 SER A O 1
ATOM 4379 N N . PRO A 1 527 ? -0.561 6.824 -7.717 1.00 95.44 527 PRO A N 1
ATOM 4380 C CA . PRO A 1 527 ? 0.281 7.947 -8.105 1.00 95.44 527 PRO A CA 1
ATOM 4381 C C . PRO A 1 527 ? 1.293 8.324 -7.012 1.00 95.44 527 PRO A C 1
ATOM 4383 O O . PRO A 1 527 ? 0.929 8.595 -5.868 1.00 95.44 527 PRO A O 1
ATOM 4386 N N . GLN A 1 528 ? 2.566 8.438 -7.387 1.00 92.19 528 GLN A N 1
ATOM 4387 C CA . GLN A 1 528 ? 3.620 8.944 -6.508 1.00 92.19 528 GLN A CA 1
ATOM 4388 C C . GLN A 1 528 ? 3.871 10.442 -6.724 1.00 92.19 528 GLN A C 1
ATOM 4390 O O . GLN A 1 528 ? 3.855 10.934 -7.856 1.00 92.19 528 GLN A O 1
ATOM 4395 N N . GLY A 1 529 ? 4.147 11.169 -5.636 1.00 89.50 529 GLY A N 1
ATOM 4396 C CA . GLY A 1 529 ? 4.426 12.611 -5.669 1.00 89.50 529 GLY A CA 1
ATOM 4397 C C . GLY A 1 529 ? 3.185 13.491 -5.842 1.00 89.50 529 GLY A C 1
ATOM 4398 O O . GLY A 1 529 ? 3.289 14.592 -6.381 1.00 89.50 529 GLY A O 1
ATOM 4399 N N . VAL A 1 530 ? 2.017 13.001 -5.424 1.00 89.62 530 VAL A N 1
ATOM 4400 C CA . VAL A 1 530 ? 0.763 13.762 -5.385 1.00 89.62 530 VAL A CA 1
ATOM 4401 C C . VAL A 1 530 ? 0.426 14.079 -3.936 1.00 89.62 530 VAL A C 1
ATOM 4403 O O . VAL A 1 530 ? 0.348 13.171 -3.117 1.00 89.62 530 VAL A O 1
ATOM 4406 N N . ASN A 1 531 ? 0.169 15.355 -3.658 1.00 83.38 531 ASN A N 1
ATOM 4407 C CA . ASN A 1 531 ? -0.346 15.832 -2.379 1.00 83.38 531 ASN A CA 1
ATOM 4408 C C . ASN A 1 531 ? -1.693 16.524 -2.609 1.00 83.38 531 ASN A C 1
ATOM 4410 O O . ASN A 1 531 ? -1.904 17.140 -3.655 1.00 83.38 531 ASN A O 1
ATOM 4414 N N . GLY A 1 532 ? -2.600 16.424 -1.639 1.00 82.12 532 GLY A N 1
ATOM 4415 C CA . GLY A 1 532 ? -3.911 17.066 -1.698 1.00 82.12 532 GLY A CA 1
ATOM 4416 C C . GLY A 1 532 ? -3.931 18.402 -0.962 1.00 82.12 532 GLY A C 1
ATOM 4417 O O . GLY A 1 532 ? -3.466 18.498 0.177 1.00 82.12 532 GLY A O 1
ATOM 4418 N N . ASP A 1 533 ? -4.539 19.409 -1.591 1.00 81.38 533 ASP A N 1
ATOM 4419 C CA . ASP A 1 533 ? -4.655 20.776 -1.055 1.00 81.38 533 ASP A CA 1
ATOM 4420 C C . ASP A 1 533 ? -5.823 20.959 -0.063 1.00 81.38 533 ASP A C 1
ATOM 4422 O O . ASP A 1 533 ? -5.977 22.026 0.528 1.00 81.38 533 ASP A O 1
ATOM 4426 N N . ASN A 1 534 ? -6.671 19.941 0.122 1.00 89.00 534 ASN A N 1
ATOM 4427 C CA . ASN A 1 534 ? -7.810 19.967 1.050 1.00 89.00 534 ASN A CA 1
ATOM 4428 C C . ASN A 1 534 ? -7.605 19.007 2.234 1.00 89.00 534 ASN A C 1
ATOM 4430 O O . ASN A 1 534 ? -6.595 18.315 2.301 1.00 89.00 534 ASN A O 1
ATOM 4434 N N . GLU A 1 535 ? -8.529 18.972 3.196 1.00 89.38 535 GLU A N 1
ATOM 4435 C CA . GLU A 1 535 ? -8.378 18.167 4.421 1.00 89.38 535 GLU A CA 1
ATOM 4436 C C . GLU A 1 535 ? -8.570 16.645 4.234 1.00 89.38 535 GLU A C 1
ATOM 4438 O O . GLU A 1 535 ? -8.264 15.894 5.159 1.00 89.38 535 GLU A O 1
ATOM 4443 N N . TYR A 1 536 ? -9.048 16.188 3.070 1.00 92.31 536 TYR A N 1
ATOM 4444 C CA . TYR A 1 536 ? -9.403 14.786 2.800 1.00 92.31 536 TYR A CA 1
ATOM 4445 C C . TYR A 1 536 ? -8.366 14.078 1.927 1.00 92.31 536 TYR A C 1
ATOM 4447 O O . TYR A 1 536 ? -7.977 12.942 2.200 1.00 92.31 536 TYR A O 1
ATOM 4455 N N . ASP A 1 537 ? -7.919 14.755 0.872 1.00 91.94 537 ASP A N 1
ATOM 4456 C CA . ASP A 1 537 ? -7.295 14.072 -0.250 1.00 91.94 537 ASP A CA 1
ATOM 4457 C C . ASP A 1 537 ? -5.786 13.852 -0.054 1.00 91.94 537 ASP A C 1
ATOM 4459 O O . ASP A 1 537 ? -5.070 14.729 0.443 1.00 91.94 537 ASP A O 1
ATOM 4463 N N . TYR A 1 538 ? -5.305 12.688 -0.503 1.00 92.19 538 TYR A N 1
ATOM 4464 C CA . TYR A 1 538 ? -3.883 12.335 -0.651 1.00 92.19 538 TYR A CA 1
ATOM 4465 C C . TYR A 1 538 ? -3.016 12.647 0.584 1.00 92.19 538 TYR A C 1
ATOM 4467 O O . TYR A 1 538 ? -2.015 13.357 0.491 1.00 92.19 538 TYR A O 1
ATOM 4475 N N . LYS A 1 539 ? -3.423 12.159 1.765 1.00 94.25 539 LYS A N 1
ATOM 4476 C CA . LYS A 1 539 ? -2.710 12.393 3.040 1.00 94.25 539 LYS A CA 1
ATOM 4477 C C . LYS A 1 539 ? -1.655 11.347 3.390 1.00 94.25 539 LYS A C 1
ATOM 4479 O O . LYS A 1 539 ? -0.895 11.557 4.330 1.00 94.25 539 LYS A O 1
ATOM 4484 N N . ASN A 1 540 ? -1.601 10.237 2.662 1.00 93.44 540 ASN A N 1
ATOM 4485 C CA . ASN A 1 540 ? -0.553 9.226 2.818 1.00 93.44 540 ASN A CA 1
ATOM 4486 C C . ASN A 1 540 ? 0.682 9.628 1.999 1.00 93.44 540 ASN A C 1
ATOM 4488 O O . ASN A 1 540 ? 0.545 10.403 1.055 1.00 93.44 540 ASN A O 1
ATOM 4492 N N . ILE A 1 541 ? 1.860 9.070 2.317 1.00 92.81 541 ILE A N 1
ATOM 4493 C CA . ILE A 1 541 ? 3.100 9.302 1.543 1.00 92.81 541 ILE A CA 1
ATOM 4494 C C . ILE A 1 541 ? 2.874 9.128 0.039 1.00 92.81 541 ILE A C 1
ATOM 4496 O O . ILE A 1 541 ? 3.257 9.980 -0.758 1.00 92.81 541 ILE A O 1
ATOM 4500 N N . PHE A 1 542 ? 2.172 8.054 -0.316 1.00 93.38 542 PHE A N 1
ATOM 4501 C CA . PHE A 1 542 ? 1.589 7.806 -1.621 1.00 93.38 542 PHE A CA 1
ATOM 4502 C C . PHE A 1 542 ? 0.182 7.257 -1.393 1.00 93.38 542 PHE A C 1
ATOM 4504 O O . PHE A 1 542 ? -0.044 6.482 -0.463 1.00 93.38 542 PHE A O 1
ATOM 4511 N N . SER A 1 543 ? -0.777 7.677 -2.214 1.00 94.62 543 SER A N 1
ATOM 4512 C CA . SER A 1 543 ? -2.168 7.217 -2.111 1.00 94.62 543 SER A CA 1
ATOM 4513 C C . SER A 1 543 ? -2.587 6.502 -3.391 1.00 94.62 543 SER A C 1
ATOM 4515 O O . SER A 1 543 ? -1.833 6.439 -4.359 1.00 94.62 543 SER A O 1
ATOM 4517 N N . VAL A 1 544 ? -3.797 5.954 -3.390 1.00 97.50 544 VAL A N 1
ATOM 4518 C CA . VAL A 1 544 ? -4.401 5.291 -4.547 1.00 97.50 544 VAL A CA 1
ATOM 4519 C C . VAL A 1 544 ? -5.421 6.224 -5.191 1.00 97.50 544 VAL A C 1
ATOM 4521 O O . VAL A 1 544 ? -6.100 6.984 -4.504 1.00 97.50 544 VAL A O 1
ATOM 4524 N N . SER A 1 545 ? -5.552 6.141 -6.506 1.00 96.81 545 SER A N 1
ATOM 4525 C CA . SER A 1 545 ? -6.480 6.908 -7.323 1.00 96.81 545 SER A CA 1
ATOM 4526 C C . SER A 1 545 ? -7.248 6.011 -8.279 1.00 96.81 545 SER A C 1
ATOM 4528 O O . SER A 1 545 ? -6.703 5.042 -8.798 1.00 96.81 545 SER A O 1
ATOM 4530 N N . TYR A 1 546 ? -8.487 6.386 -8.585 1.00 96.94 546 TYR A N 1
ATOM 4531 C CA . TYR A 1 546 ? -9.239 5.823 -9.694 1.00 96.94 546 TYR A CA 1
ATOM 4532 C C . TYR A 1 546 ? -9.896 6.891 -10.571 1.00 96.94 546 TYR A C 1
ATOM 4534 O O . TYR A 1 546 ? -10.165 8.024 -10.155 1.00 96.94 546 TYR A O 1
ATOM 4542 N N . LEU A 1 547 ? -10.165 6.493 -11.811 1.00 96.31 547 LEU A N 1
ATOM 4543 C CA . LEU A 1 547 ? -10.941 7.214 -12.807 1.00 96.31 547 LEU A CA 1
ATOM 4544 C C . LEU A 1 547 ? -12.009 6.278 -13.362 1.00 96.31 547 LEU A C 1
ATOM 4546 O O . LEU A 1 547 ? -11.708 5.161 -13.761 1.00 96.31 547 LEU A O 1
ATOM 4550 N N . VAL A 1 548 ? -13.243 6.762 -13.428 1.00 96.25 548 VAL A N 1
ATOM 4551 C CA . VAL A 1 548 ? -14.333 6.166 -14.206 1.00 96.25 548 VAL A CA 1
ATOM 4552 C C . VAL A 1 548 ? -14.511 6.968 -15.494 1.00 96.25 548 VAL A C 1
ATOM 4554 O O . VAL A 1 548 ? -14.425 8.196 -15.493 1.00 96.25 548 VAL A O 1
ATOM 4557 N N . GLY A 1 549 ? -14.748 6.306 -16.609 1.00 94.75 549 GLY A N 1
ATOM 4558 C CA . GLY A 1 549 ? -15.002 6.976 -17.873 1.00 94.75 549 GLY A CA 1
ATOM 4559 C C . GLY A 1 549 ? -15.768 6.093 -18.830 1.00 94.75 549 GLY A C 1
ATOM 4560 O O . GLY A 1 549 ? -16.243 5.012 -18.466 1.00 94.75 549 GLY A O 1
ATOM 4561 N N . ASP A 1 550 ? -15.845 6.550 -20.069 1.00 94.62 550 ASP A N 1
ATOM 4562 C CA . ASP A 1 550 ? -16.195 5.667 -21.169 1.00 94.62 550 ASP A CA 1
ATOM 4563 C C . ASP A 1 550 ? -15.198 4.503 -21.255 1.00 94.62 550 ASP A C 1
ATOM 4565 O O . ASP A 1 550 ? -14.110 4.517 -20.665 1.00 94.62 550 ASP A O 1
ATOM 4569 N N . ARG A 1 551 ? -15.582 3.454 -21.981 1.00 95.62 551 ARG A N 1
ATOM 4570 C CA . ARG A 1 551 ? -14.677 2.349 -22.299 1.00 95.62 551 ARG A CA 1
ATOM 4571 C C . ARG A 1 551 ? -13.405 2.895 -22.965 1.00 95.62 551 ARG A C 1
ATOM 4573 O O . ARG A 1 551 ? -13.490 3.819 -23.773 1.00 95.62 551 ARG A O 1
ATOM 4580 N N . LEU A 1 552 ? -12.240 2.332 -22.627 1.00 96.38 552 LEU A N 1
ATOM 4581 C CA . LEU A 1 552 ? -10.957 2.761 -23.183 1.00 96.38 552 LEU A CA 1
ATOM 4582 C C . LEU A 1 552 ? -11.015 2.629 -24.704 1.00 96.38 552 LEU A C 1
ATOM 4584 O O . LEU A 1 552 ? -11.165 1.530 -25.237 1.00 96.38 552 LEU A O 1
ATOM 4588 N N . ASN A 1 553 ? -10.908 3.753 -25.405 1.00 95.56 553 ASN A N 1
ATOM 4589 C CA . ASN A 1 553 ? -10.898 3.742 -26.855 1.00 95.56 553 ASN A CA 1
ATOM 4590 C C . ASN A 1 553 ? -9.500 3.336 -27.329 1.00 95.56 553 ASN A C 1
ATOM 4592 O O . ASN A 1 553 ? -8.537 4.076 -27.139 1.00 95.56 553 ASN A O 1
ATOM 4596 N N . LEU A 1 554 ? -9.388 2.158 -27.936 1.00 93.56 554 LEU A N 1
ATOM 4597 C CA . LEU A 1 554 ? -8.109 1.575 -28.346 1.00 93.56 554 LEU A CA 1
ATOM 4598 C C . LEU A 1 554 ? -7.532 2.194 -29.632 1.00 93.56 554 LEU A C 1
ATOM 4600 O O . LEU A 1 554 ? -6.338 2.043 -29.882 1.00 93.56 554 LEU A O 1
ATOM 4604 N N . ASP A 1 555 ? -8.335 2.930 -30.406 1.00 91.62 555 ASP A N 1
ATOM 4605 C CA . ASP A 1 555 ? -7.869 3.668 -31.587 1.00 91.62 555 ASP A CA 1
ATOM 4606 C C . ASP A 1 555 ? -7.258 5.020 -31.191 1.00 91.62 555 ASP A C 1
ATOM 4608 O O . ASP A 1 555 ? -6.212 5.425 -31.700 1.00 91.62 555 ASP A O 1
ATOM 4612 N N . THR A 1 556 ? -7.897 5.734 -30.258 1.00 95.44 556 THR A N 1
ATOM 4613 C CA . THR A 1 556 ? -7.427 7.047 -29.779 1.00 95.44 556 THR A CA 1
ATOM 4614 C C . THR A 1 556 ? -6.507 6.953 -28.560 1.00 95.44 556 THR A C 1
ATOM 4616 O O . THR A 1 556 ? -5.780 7.916 -28.265 1.00 95.44 556 THR A O 1
ATOM 4619 N N . LEU A 1 557 ? -6.499 5.787 -27.903 1.00 96.19 557 LEU A N 1
ATOM 4620 C CA . LEU A 1 557 ? -5.833 5.463 -26.638 1.00 96.19 557 LEU A CA 1
ATOM 4621 C C . LEU A 1 557 ? -6.352 6.286 -25.458 1.00 96.19 557 LEU A C 1
ATOM 4623 O O . LEU A 1 557 ? -5.589 6.600 -24.550 1.00 96.19 557 LEU A O 1
ATOM 4627 N N . GLU A 1 558 ? -7.618 6.693 -25.480 1.00 95.62 558 GLU A N 1
ATOM 4628 C CA . GLU A 1 558 ? -8.181 7.630 -24.508 1.00 95.62 558 GLU A CA 1
ATOM 4629 C C . GLU A 1 558 ? -9.197 6.961 -23.579 1.00 95.62 558 GLU A C 1
ATOM 4631 O O . GLU A 1 558 ? -10.133 6.304 -24.037 1.00 95.62 558 GLU A O 1
ATOM 4636 N N . LEU A 1 559 ? -9.037 7.180 -22.270 1.00 94.69 559 LEU A N 1
ATOM 4637 C CA . LEU A 1 559 ? -10.114 7.004 -21.300 1.00 94.69 559 LEU A CA 1
ATOM 4638 C C . LEU A 1 559 ? -10.766 8.370 -21.055 1.00 94.69 559 LEU A C 1
ATOM 4640 O O . LEU A 1 559 ? -10.245 9.195 -20.297 1.00 94.69 559 LEU A O 1
ATOM 4644 N N . GLN A 1 560 ? -11.916 8.608 -21.684 1.00 92.06 560 GLN A N 1
ATOM 4645 C CA . GLN A 1 560 ? -12.678 9.840 -21.483 1.00 92.06 560 GLN A CA 1
ATOM 4646 C C . GLN A 1 560 ? -13.384 9.796 -20.126 1.00 92.06 560 GLN A C 1
ATOM 4648 O O . GLN A 1 560 ? -14.442 9.194 -19.965 1.00 92.06 560 GLN A O 1
ATOM 4653 N N . ASN A 1 561 ? -12.763 10.407 -19.116 1.00 87.62 561 ASN A N 1
ATOM 4654 C CA . ASN A 1 561 ? -13.292 10.448 -17.757 1.00 87.62 561 ASN A CA 1
ATOM 4655 C C . ASN A 1 561 ? -14.093 11.735 -17.493 1.00 87.62 561 ASN A C 1
ATOM 4657 O O . ASN A 1 561 ? -13.646 12.850 -17.780 1.00 87.62 561 ASN A O 1
ATOM 4661 N N . HIS A 1 562 ? -15.257 11.598 -16.858 1.00 79.56 562 HIS A N 1
ATOM 4662 C CA . HIS A 1 562 ? -16.193 12.714 -16.653 1.00 79.56 562 HIS A CA 1
ATOM 4663 C C . HIS A 1 562 ? -16.158 13.309 -15.237 1.00 79.56 562 HIS A C 1
ATOM 4665 O O . HIS A 1 562 ? -16.876 14.263 -14.943 1.00 79.56 562 HIS A O 1
ATOM 4671 N N . GLN A 1 563 ? -15.296 12.797 -14.358 1.00 86.44 563 GLN A N 1
ATOM 4672 C CA . GLN A 1 563 ? -15.156 13.234 -12.965 1.00 86.44 563 GLN A CA 1
ATOM 4673 C C . GLN A 1 563 ? -13.688 13.455 -12.571 1.00 86.44 563 GLN A C 1
ATOM 4675 O O . GLN A 1 563 ? -12.787 12.982 -13.273 1.00 86.44 563 GLN A O 1
ATOM 4680 N N . PRO A 1 564 ? -13.427 14.200 -11.478 1.00 89.62 564 PRO A N 1
ATOM 4681 C CA . PRO A 1 564 ? -12.112 14.267 -10.850 1.00 89.62 564 PRO A CA 1
ATOM 4682 C C . PRO A 1 564 ? -11.481 12.906 -10.578 1.00 89.62 564 PRO A C 1
ATOM 4684 O O . PRO A 1 564 ? -12.175 11.903 -10.488 1.00 89.62 564 PRO A O 1
ATOM 4687 N N . VAL A 1 565 ? -10.158 12.873 -10.468 1.00 91.81 565 VAL A N 1
ATOM 4688 C CA . VAL A 1 565 ? -9.463 11.728 -9.885 1.00 91.81 565 VAL A CA 1
ATOM 4689 C C . VAL A 1 565 ? -9.862 11.613 -8.415 1.00 91.81 565 VAL A C 1
ATOM 4691 O O . VAL A 1 565 ? -9.878 12.617 -7.704 1.00 91.81 565 VAL A O 1
ATOM 4694 N N . VAL A 1 566 ? -10.237 10.410 -7.985 1.00 93.44 566 VAL A N 1
ATOM 4695 C CA . VAL A 1 566 ? -10.775 10.140 -6.643 1.00 93.44 566 VAL A CA 1
ATOM 4696 C C . VAL A 1 566 ? -9.948 9.040 -5.992 1.00 93.44 566 VAL A C 1
ATOM 4698 O O . VAL A 1 566 ? -9.469 8.149 -6.687 1.00 93.44 566 VAL A O 1
ATOM 4701 N N . GLN A 1 567 ? -9.784 9.075 -4.674 1.00 94.94 567 GLN A N 1
ATOM 4702 C CA . GLN A 1 567 ? -9.179 7.972 -3.929 1.00 94.94 567 GLN A CA 1
ATOM 4703 C C . GLN A 1 567 ? -10.228 6.918 -3.545 1.00 94.94 567 GLN A C 1
ATOM 4705 O O . GLN A 1 567 ? -11.341 7.280 -3.160 1.00 94.94 567 GLN A O 1
ATOM 4710 N N . PRO A 1 568 ? -9.920 5.615 -3.645 1.00 97.06 568 PRO A N 1
ATOM 4711 C CA . PRO A 1 568 ? -10.850 4.575 -3.221 1.00 97.06 568 PRO A CA 1
ATOM 4712 C C . PRO A 1 568 ? -10.931 4.461 -1.692 1.00 97.06 568 PRO A C 1
ATOM 4714 O O . PRO A 1 568 ? -11.949 4.013 -1.186 1.00 97.06 568 PRO A O 1
ATOM 4717 N N . ASP A 1 569 ? -9.901 4.884 -0.955 1.00 98.44 569 ASP A N 1
ATOM 4718 C CA . ASP A 1 569 ? -9.822 4.752 0.500 1.00 98.44 569 ASP A CA 1
ATOM 4719 C C . ASP A 1 569 ? -9.298 6.051 1.136 1.00 98.44 569 ASP A C 1
ATOM 4721 O O . ASP A 1 569 ? -8.377 6.681 0.614 1.00 98.44 569 ASP A O 1
ATOM 4725 N N . TYR A 1 570 ? -9.910 6.478 2.242 1.00 97.88 570 TYR A N 1
ATOM 4726 C CA . TYR A 1 570 ? -9.563 7.685 3.004 1.00 97.88 570 TYR A CA 1
ATOM 4727 C C . TYR A 1 570 ? -8.733 7.398 4.260 1.00 97.88 570 TYR A C 1
ATOM 4729 O O . TYR A 1 570 ? -8.465 8.306 5.042 1.00 97.88 570 TYR A O 1
ATOM 4737 N N . GLY A 1 571 ? -8.329 6.149 4.480 1.00 98.06 571 GLY A N 1
ATOM 4738 C CA . GLY A 1 571 ? -7.552 5.733 5.637 1.00 98.06 571 GLY A CA 1
ATOM 4739 C C . GLY A 1 571 ? -6.056 6.040 5.554 1.00 98.06 571 GLY A C 1
ATOM 4740 O O . GLY A 1 571 ? -5.564 6.742 4.668 1.00 98.06 571 GLY A O 1
ATOM 4741 N N . PHE A 1 572 ? -5.322 5.507 6.528 1.00 98.19 572 PHE A N 1
ATOM 4742 C CA . PHE A 1 572 ? -3.878 5.687 6.660 1.00 98.19 572 PHE A CA 1
ATOM 4743 C C . PHE A 1 572 ? -3.071 4.681 5.844 1.00 98.19 572 PHE A C 1
ATOM 4745 O O . PHE A 1 572 ? -1.982 5.018 5.403 1.00 98.19 572 PHE A O 1
ATOM 4752 N N . ASP A 1 573 ? -3.580 3.460 5.667 1.00 97.88 573 ASP A N 1
ATOM 4753 C CA . ASP A 1 573 ? -2.777 2.317 5.228 1.00 97.88 573 ASP A CA 1
ATOM 4754 C C . ASP A 1 573 ? -3.512 1.542 4.124 1.00 97.88 573 ASP A C 1
ATOM 4756 O O . ASP A 1 573 ? -4.152 0.527 4.380 1.00 97.88 573 ASP A O 1
ATOM 4760 N N . PHE A 1 574 ? -3.457 2.047 2.889 1.00 98.31 574 PHE A N 1
ATOM 4761 C CA . PHE A 1 574 ? -4.077 1.419 1.716 1.00 98.31 574 PHE A CA 1
ATOM 4762 C C . PHE A 1 574 ? -3.284 1.759 0.447 1.00 98.31 574 PHE A C 1
ATOM 4764 O O . PHE A 1 574 ? -3.215 2.926 0.049 1.00 98.31 574 PHE A O 1
ATOM 4771 N N . TYR A 1 575 ? -2.686 0.753 -0.193 1.00 98.50 575 TYR A N 1
ATOM 4772 C CA . TYR A 1 575 ? -1.829 0.935 -1.363 1.00 98.50 575 TYR A CA 1
ATOM 4773 C C . TYR A 1 575 ? -1.860 -0.267 -2.318 1.00 98.50 575 TYR A C 1
ATOM 4775 O O . TYR A 1 575 ? -2.325 -1.348 -1.962 1.00 98.50 575 TYR A O 1
ATOM 4783 N N . ALA A 1 576 ? -1.364 -0.066 -3.543 1.00 97.94 576 ALA A N 1
ATOM 4784 C CA . ALA A 1 576 ? -1.138 -1.111 -4.547 1.00 97.94 576 ALA A CA 1
ATOM 4785 C C . ALA A 1 576 ? -2.301 -2.118 -4.747 1.00 97.94 576 ALA A C 1
ATOM 4787 O O . ALA A 1 576 ? -2.065 -3.327 -4.726 1.00 97.94 576 ALA A O 1
ATOM 4788 N N . PRO A 1 577 ? -3.565 -1.679 -4.907 1.00 98.50 577 PRO A N 1
ATOM 4789 C CA . PRO A 1 577 ? -4.664 -2.613 -5.117 1.00 98.50 577 PRO A CA 1
ATOM 4790 C C . PRO A 1 577 ? -4.539 -3.359 -6.446 1.00 98.50 577 PRO A C 1
ATOM 4792 O O . PRO A 1 577 ? -4.057 -2.822 -7.441 1.00 98.50 577 PRO A O 1
ATOM 4795 N N . GLN A 1 578 ? -5.067 -4.579 -6.474 1.00 98.81 578 GLN A N 1
ATOM 4796 C CA . GLN A 1 578 ? -5.239 -5.360 -7.691 1.00 98.81 578 GLN A CA 1
ATOM 4797 C C . GLN A 1 578 ? -6.639 -5.969 -7.726 1.00 98.81 578 GLN A C 1
ATOM 4799 O O . GLN A 1 578 ? -7.187 -6.347 -6.687 1.00 98.81 578 GLN A O 1
ATOM 4804 N N . THR A 1 579 ? -7.213 -6.080 -8.926 1.00 98.75 579 THR A N 1
ATOM 4805 C CA . THR A 1 579 ? -8.546 -6.648 -9.131 1.00 98.75 579 THR A CA 1
ATOM 4806 C C . THR A 1 579 ? -8.567 -7.816 -10.114 1.00 98.75 579 THR A C 1
ATOM 4808 O O . THR A 1 579 ? -7.724 -7.929 -11.011 1.00 98.75 579 THR A O 1
ATOM 4811 N N . TYR A 1 580 ? -9.591 -8.662 -10.004 1.00 98.50 580 TYR A N 1
ATOM 4812 C CA . TYR A 1 580 ? -9.856 -9.775 -10.920 1.00 98.50 580 TYR A CA 1
ATOM 4813 C C . TYR A 1 580 ? -11.351 -10.117 -10.967 1.00 98.50 580 TYR A C 1
ATOM 4815 O O . TYR A 1 580 ? -12.128 -9.590 -10.172 1.00 98.50 580 TYR A O 1
ATOM 4823 N N . LEU A 1 581 ? -11.750 -10.946 -11.935 1.00 97.44 581 LEU A N 1
ATOM 4824 C CA . LEU A 1 581 ? -13.098 -11.518 -12.000 1.00 97.44 581 LEU A CA 1
ATOM 4825 C C . LEU A 1 581 ? -13.080 -12.935 -11.447 1.00 97.44 581 LEU A C 1
ATOM 4827 O O . LEU A 1 581 ? -12.184 -13.706 -11.797 1.00 97.44 581 LEU A O 1
ATOM 4831 N N . ASP A 1 582 ? -14.077 -13.264 -10.636 1.00 97.50 582 ASP A N 1
ATOM 4832 C CA . ASP A 1 582 ? -14.365 -14.648 -10.278 1.00 97.50 582 ASP A CA 1
ATOM 4833 C C . ASP A 1 582 ? -15.330 -15.328 -11.266 1.00 97.50 582 ASP A C 1
ATOM 4835 O O . ASP A 1 582 ? -15.751 -14.737 -12.266 1.00 97.50 582 ASP A O 1
ATOM 4839 N N . ASP A 1 583 ? -15.664 -16.589 -10.998 1.00 95.38 583 ASP A N 1
ATOM 4840 C CA . ASP A 1 583 ? -16.607 -17.390 -11.787 1.00 95.38 583 ASP A CA 1
ATOM 4841 C C . ASP A 1 583 ? -18.055 -16.887 -11.737 1.00 95.38 583 ASP A C 1
ATOM 4843 O O . ASP A 1 583 ? -18.845 -17.185 -12.635 1.00 95.38 583 ASP A O 1
ATOM 4847 N N . GLN A 1 584 ? -18.400 -16.085 -10.730 1.00 96.06 584 GLN A N 1
ATOM 4848 C CA . GLN A 1 584 ? -19.701 -15.428 -10.598 1.00 96.06 584 GLN A CA 1
ATOM 4849 C C . GLN A 1 584 ? -19.749 -14.073 -11.322 1.00 96.06 584 GLN A C 1
ATOM 4851 O O . GLN A 1 584 ? -20.795 -13.421 -11.355 1.00 96.06 584 GLN A O 1
ATOM 4856 N N . GLY A 1 585 ? -18.635 -13.636 -11.917 1.00 95.94 585 GLY A N 1
ATOM 4857 C CA . GLY A 1 585 ? -18.516 -12.345 -12.589 1.00 95.94 585 GLY A CA 1
ATOM 4858 C C . GLY A 1 585 ? -18.380 -11.159 -11.630 1.00 95.94 585 GLY A C 1
ATOM 4859 O O . GLY A 1 585 ? -18.514 -10.010 -12.061 1.00 95.94 585 GLY A O 1
ATOM 4860 N N . ARG A 1 586 ? -18.101 -11.402 -10.344 1.00 97.81 586 ARG A N 1
ATOM 4861 C CA . ARG A 1 586 ? -17.809 -10.355 -9.362 1.00 97.81 586 ARG A CA 1
ATOM 4862 C C . ARG A 1 586 ? -16.404 -9.822 -9.600 1.00 97.81 586 ARG A C 1
ATOM 4864 O O . ARG A 1 586 ? -15.452 -10.576 -9.786 1.00 97.81 586 ARG A O 1
ATOM 4871 N N . ARG A 1 587 ? -16.255 -8.498 -9.556 1.00 98.56 587 ARG A N 1
ATOM 4872 C CA . ARG A 1 587 ? -14.943 -7.841 -9.562 1.00 98.56 587 ARG A CA 1
ATOM 4873 C C . ARG A 1 587 ? -14.436 -7.768 -8.129 1.00 98.56 587 ARG A C 1
ATOM 4875 O O . ARG A 1 587 ? -14.916 -6.939 -7.366 1.00 98.56 587 ARG A O 1
ATOM 4882 N N . ILE A 1 588 ? -13.473 -8.605 -7.771 1.00 98.81 588 ILE A N 1
ATOM 4883 C CA . ILE A 1 588 ? -12.904 -8.640 -6.419 1.00 98.81 588 ILE A CA 1
ATOM 4884 C C . ILE A 1 588 ? -11.604 -7.838 -6.399 1.00 98.81 588 ILE A C 1
ATOM 4886 O O . ILE A 1 588 ? -10.793 -7.949 -7.319 1.00 98.81 588 ILE A O 1
ATOM 4890 N N . MET A 1 589 ? -11.409 -7.040 -5.352 1.00 98.88 589 MET A N 1
ATOM 4891 C CA . MET A 1 589 ? -10.208 -6.260 -5.076 1.00 98.88 589 MET A CA 1
ATOM 4892 C C . MET A 1 589 ? -9.576 -6.685 -3.753 1.00 98.88 589 MET A C 1
ATOM 4894 O O . MET A 1 589 ? -10.267 -6.838 -2.746 1.00 98.88 589 MET A O 1
ATOM 4898 N N . LEU A 1 590 ? -8.253 -6.799 -3.757 1.00 98.88 590 LEU A N 1
ATOM 4899 C CA . LEU A 1 590 ? -7.415 -6.830 -2.561 1.00 98.88 590 LEU A CA 1
ATOM 4900 C C . LEU A 1 590 ? -6.403 -5.691 -2.676 1.00 98.88 590 LEU A C 1
ATOM 4902 O O . LEU A 1 590 ? -5.969 -5.360 -3.782 1.00 98.88 590 LEU A O 1
ATOM 4906 N N . ALA A 1 591 ? -6.021 -5.100 -1.550 1.00 98.75 591 ALA A N 1
ATOM 4907 C CA . ALA A 1 591 ? -5.004 -4.057 -1.493 1.00 98.75 591 ALA A CA 1
ATOM 4908 C C . ALA A 1 591 ? -3.974 -4.351 -0.413 1.00 98.75 591 ALA A C 1
ATOM 4910 O O . ALA A 1 591 ? -4.269 -5.029 0.568 1.00 98.75 591 ALA A O 1
ATOM 4911 N N . TRP A 1 592 ? -2.770 -3.817 -0.577 1.00 98.81 592 TRP A N 1
ATOM 4912 C CA . TRP A 1 592 ? -1.774 -3.840 0.479 1.00 98.81 592 TRP A CA 1
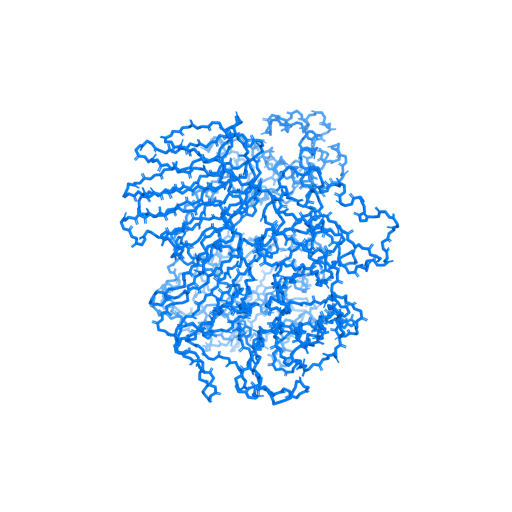ATOM 4913 C C . TRP A 1 592 ? -2.151 -2.829 1.566 1.00 98.81 592 TRP A C 1
ATOM 4915 O O . TRP A 1 592 ? -2.311 -1.636 1.307 1.00 98.81 592 TRP A O 1
ATOM 4925 N N . ILE A 1 593 ? -2.262 -3.306 2.803 1.00 98.69 593 ILE A N 1
ATOM 4926 C CA . ILE A 1 593 ? -2.350 -2.475 4.001 1.00 98.69 593 ILE A CA 1
ATOM 4927 C C . ILE A 1 593 ? -0.927 -2.265 4.529 1.00 98.69 593 ILE A C 1
ATOM 4929 O O . ILE A 1 593 ? -0.377 -3.022 5.339 1.00 98.69 593 ILE A O 1
ATOM 4933 N N . GLY A 1 594 ? -0.325 -1.211 3.996 1.00 95.50 594 GLY A N 1
ATOM 4934 C CA . GLY A 1 594 ? 0.999 -0.691 4.294 1.00 95.50 594 GLY A CA 1
ATOM 4935 C C . GLY A 1 594 ? 1.354 0.389 3.275 1.00 95.50 594 GLY A C 1
ATOM 4936 O O . GLY A 1 594 ? 0.602 0.633 2.330 1.00 95.50 594 GLY A O 1
ATOM 4937 N N . LEU A 1 595 ? 2.478 1.066 3.485 1.00 91.56 595 LEU A N 1
ATOM 4938 C CA . LEU A 1 595 ? 2.922 2.164 2.633 1.00 91.56 595 LEU A CA 1
ATOM 4939 C C . LEU A 1 595 ? 4.406 2.001 2.291 1.00 91.56 595 LEU A C 1
ATOM 4941 O O . LEU A 1 595 ? 5.179 1.580 3.158 1.00 91.56 595 LEU A O 1
ATOM 4945 N N . PRO A 1 596 ? 4.833 2.347 1.061 1.00 87.69 596 PRO A N 1
ATOM 4946 C CA . PRO A 1 596 ? 6.252 2.426 0.741 1.00 87.69 596 PRO A CA 1
ATOM 4947 C C . PRO A 1 596 ? 6.976 3.372 1.705 1.00 87.69 596 PRO A C 1
ATOM 4949 O O . PRO A 1 596 ? 6.420 4.388 2.110 1.00 87.69 596 PRO A O 1
ATOM 4952 N N . ASP A 1 597 ? 8.216 3.035 2.056 1.00 85.31 597 ASP A N 1
ATOM 4953 C CA . ASP A 1 597 ? 9.102 3.840 2.912 1.00 85.31 597 ASP A CA 1
ATOM 4954 C C . ASP A 1 597 ? 8.595 4.096 4.350 1.00 85.31 597 ASP A C 1
ATOM 4956 O O . ASP A 1 597 ? 9.155 4.928 5.069 1.00 85.31 597 ASP A O 1
ATOM 4960 N N . ILE A 1 598 ? 7.577 3.351 4.801 1.00 89.62 598 ILE A N 1
ATOM 4961 C CA . ILE A 1 598 ? 7.040 3.407 6.165 1.00 89.62 598 ILE A CA 1
ATOM 4962 C C . ILE A 1 598 ? 7.230 2.061 6.867 1.00 89.62 598 ILE A C 1
ATOM 4964 O O . ILE A 1 598 ? 6.667 1.048 6.458 1.00 89.62 598 ILE A O 1
ATOM 4968 N N . ASP A 1 599 ? 7.959 2.073 7.983 1.00 89.62 599 ASP A N 1
ATOM 4969 C CA . ASP A 1 599 ? 8.132 0.905 8.849 1.00 89.62 599 ASP A CA 1
ATOM 4970 C C . ASP A 1 599 ? 7.035 0.882 9.938 1.00 89.62 599 ASP A C 1
ATOM 4972 O O . ASP A 1 599 ? 7.040 1.744 10.825 1.00 89.62 599 ASP A O 1
ATOM 4976 N N . PRO A 1 600 ? 6.087 -0.078 9.922 1.00 91.94 600 PRO A N 1
ATOM 4977 C CA . PRO A 1 600 ? 5.088 -0.206 10.980 1.00 91.94 600 PRO A CA 1
ATOM 4978 C C . PRO A 1 600 ? 5.700 -0.846 12.238 1.00 91.94 600 PRO A C 1
ATOM 4980 O O . PRO A 1 600 ? 6.568 -1.704 12.104 1.00 91.94 600 PRO A O 1
ATOM 4983 N N . PRO A 1 601 ? 5.207 -0.557 13.458 1.00 93.06 601 PRO A N 1
ATOM 4984 C CA . PRO A 1 601 ? 5.704 -1.144 14.710 1.00 93.06 601 PRO A CA 1
ATOM 4985 C C . PRO A 1 601 ? 5.885 -2.673 14.728 1.00 93.06 601 PRO A C 1
ATOM 4987 O O . PRO A 1 601 ? 6.752 -3.170 15.447 1.00 93.06 601 PRO A O 1
ATOM 4990 N N . SER A 1 602 ? 5.134 -3.422 13.912 1.00 94.31 602 SER A N 1
ATOM 4991 C CA . SER A 1 602 ? 5.270 -4.879 13.764 1.00 94.31 602 SER A CA 1
ATOM 4992 C C . SER A 1 602 ? 6.650 -5.343 13.268 1.00 94.31 602 SER A C 1
ATOM 4994 O O . SER A 1 602 ? 7.031 -6.487 13.518 1.00 94.31 602 SER A O 1
ATOM 4996 N N . VAL A 1 603 ? 7.451 -4.463 12.646 1.00 93.06 603 VAL A N 1
ATOM 4997 C CA . VAL A 1 603 ? 8.848 -4.749 12.254 1.00 93.06 603 VAL A CA 1
ATOM 4998 C C . VAL A 1 603 ? 9.696 -5.302 13.406 1.00 93.06 603 VAL A C 1
ATOM 5000 O O . VAL A 1 603 ? 10.563 -6.143 13.174 1.00 93.06 603 VAL A O 1
ATOM 5003 N N . ARG A 1 604 ? 9.408 -4.912 14.658 1.00 88.69 604 ARG A N 1
ATOM 5004 C CA . ARG A 1 604 ? 10.095 -5.425 15.861 1.00 88.69 604 ARG A CA 1
ATOM 5005 C C . ARG A 1 604 ? 9.869 -6.921 16.116 1.00 88.69 604 ARG A C 1
ATOM 5007 O O . ARG A 1 604 ? 10.617 -7.536 16.867 1.00 88.69 604 ARG A O 1
ATOM 5014 N N . HIS A 1 605 ? 8.844 -7.492 15.489 1.00 91.81 605 HIS A N 1
ATOM 5015 C CA . HIS A 1 605 ? 8.470 -8.901 15.561 1.00 91.81 605 HIS A CA 1
ATOM 5016 C C . HIS A 1 605 ? 8.714 -9.625 14.230 1.00 91.81 605 HIS A C 1
ATOM 5018 O O . HIS A 1 605 ? 8.085 -10.638 13.945 1.00 91.81 605 HIS A O 1
ATOM 5024 N N . GLN A 1 606 ? 9.631 -9.116 13.400 1.00 93.75 606 GLN A N 1
ATOM 5025 C CA . GLN A 1 606 ? 10.035 -9.738 12.136 1.00 93.75 606 GLN A CA 1
ATOM 5026 C C . GLN A 1 606 ? 8.915 -9.877 11.103 1.00 93.75 606 GLN A C 1
ATOM 5028 O O . GLN A 1 606 ? 8.999 -10.759 10.250 1.00 93.75 606 GLN A O 1
ATOM 5033 N N . TRP A 1 607 ? 7.883 -9.027 11.132 1.00 96.19 607 TRP A N 1
ATOM 5034 C CA . TRP A 1 607 ? 6.865 -9.022 10.082 1.00 96.19 607 TRP A CA 1
ATOM 5035 C C . TRP A 1 607 ? 6.333 -7.618 9.756 1.00 96.19 607 TRP A C 1
ATOM 5037 O O . TRP A 1 607 ? 6.248 -6.740 10.616 1.00 96.19 607 TRP A O 1
ATOM 5047 N N . ALA A 1 608 ? 5.978 -7.388 8.493 1.00 96.88 608 ALA A N 1
ATOM 5048 C CA . ALA A 1 608 ? 5.354 -6.149 8.038 1.00 96.88 608 ALA A CA 1
ATOM 5049 C C . ALA A 1 608 ? 4.424 -6.391 6.844 1.00 96.88 608 ALA A C 1
ATOM 5051 O O . ALA A 1 608 ? 4.687 -7.254 6.007 1.00 96.88 608 ALA A O 1
ATOM 5052 N N . GLY A 1 609 ? 3.371 -5.574 6.765 1.00 97.06 609 GLY A N 1
ATOM 5053 C CA . GLY A 1 609 ? 2.358 -5.621 5.714 1.00 97.06 609 GLY A CA 1
ATOM 5054 C C . GLY A 1 609 ? 1.332 -6.744 5.875 1.00 97.06 609 GLY A C 1
ATOM 5055 O O . GLY A 1 609 ? 1.579 -7.768 6.508 1.00 97.06 609 GLY A O 1
ATOM 5056 N N . LEU A 1 610 ? 0.156 -6.507 5.308 1.00 97.56 610 LEU A N 1
ATOM 5057 C CA . LEU A 1 610 ? -0.974 -7.433 5.202 1.00 97.56 610 LEU A CA 1
ATOM 5058 C C . LEU A 1 610 ? -1.816 -7.038 3.981 1.00 97.56 610 LEU A C 1
ATOM 5060 O O . LEU A 1 610 ? -1.634 -5.950 3.434 1.00 97.56 610 LEU A O 1
ATOM 5064 N N . LEU A 1 611 ? -2.722 -7.908 3.555 1.00 98.81 611 LEU A N 1
ATOM 5065 C CA . LEU A 1 611 ? -3.738 -7.576 2.563 1.00 98.81 611 LEU A CA 1
ATOM 5066 C C . LEU A 1 611 ? -5.034 -7.153 3.256 1.00 98.81 611 LEU A C 1
ATOM 5068 O O . LEU A 1 611 ? -5.347 -7.652 4.337 1.00 98.81 611 LEU A O 1
ATOM 5072 N N . SER A 1 612 ? -5.785 -6.256 2.619 1.00 98.88 612 SER A N 1
ATOM 5073 C CA . SER A 1 612 ? -7.162 -5.949 3.006 1.00 98.88 612 SER A CA 1
ATOM 5074 C C . SER A 1 612 ? -8.038 -7.193 2.948 1.00 98.88 612 SER A C 1
ATOM 5076 O O . SER A 1 612 ? -7.729 -8.143 2.222 1.00 98.88 612 SER A O 1
ATOM 5078 N N . ILE A 1 613 ? -9.182 -7.164 3.624 1.00 98.69 613 ILE A N 1
ATOM 5079 C CA . ILE A 1 613 ? -10.252 -8.111 3.321 1.00 98.69 613 ILE A CA 1
ATOM 5080 C C . ILE A 1 613 ? -10.638 -7.987 1.834 1.00 98.69 613 ILE A C 1
ATOM 5082 O O . ILE A 1 613 ? -10.490 -6.909 1.237 1.00 98.69 613 ILE A O 1
ATOM 5086 N N . PRO A 1 614 ? -11.109 -9.070 1.196 1.00 98.62 614 PRO A N 1
ATOM 5087 C CA . PRO A 1 614 ? -11.537 -9.010 -0.194 1.00 98.62 614 PRO A CA 1
ATOM 5088 C C . PRO A 1 614 ? -12.773 -8.103 -0.319 1.00 98.62 614 PRO A C 1
ATOM 5090 O O . PRO A 1 614 ? -13.739 -8.214 0.446 1.00 98.62 614 PRO A O 1
ATOM 5093 N N . ARG A 1 615 ? -12.737 -7.190 -1.296 1.00 98.69 615 ARG A N 1
ATOM 5094 C CA . ARG A 1 615 ? -13.804 -6.216 -1.567 1.00 98.69 615 ARG A CA 1
ATOM 5095 C C . ARG A 1 615 ? -14.413 -6.468 -2.942 1.00 98.69 615 ARG A C 1
ATOM 5097 O O . ARG A 1 615 ? -13.715 -6.386 -3.948 1.00 98.69 615 ARG A O 1
ATOM 5104 N N . GLU A 1 616 ? -15.712 -6.723 -3.007 1.00 98.69 616 GLU A N 1
ATOM 5105 C CA . GLU A 1 616 ? -16.471 -6.696 -4.255 1.00 98.69 616 GLU A CA 1
ATOM 5106 C C . GLU A 1 616 ? -16.648 -5.242 -4.711 1.00 98.69 616 GLU A C 1
ATOM 5108 O O . GLU A 1 616 ? -17.082 -4.378 -3.941 1.00 98.69 616 GLU A O 1
ATOM 5113 N N . LEU A 1 617 ? -16.303 -4.974 -5.969 1.00 98.69 617 LEU A N 1
ATOM 5114 C CA . LEU A 1 617 ? -16.418 -3.669 -6.597 1.00 98.69 617 LEU A CA 1
ATOM 5115 C C . LEU A 1 617 ? -17.685 -3.568 -7.436 1.00 98.69 617 LEU A C 1
ATOM 5117 O O . LEU A 1 617 ? -17.966 -4.412 -8.287 1.00 98.69 617 LEU A O 1
ATOM 5121 N N . ASN A 1 618 ? -18.394 -2.458 -7.268 1.00 97.56 618 ASN A N 1
ATOM 5122 C CA . ASN A 1 618 ? -19.517 -2.082 -8.112 1.00 97.56 618 ASN A CA 1
ATOM 5123 C C . ASN A 1 618 ? -19.458 -0.583 -8.441 1.00 97.56 618 ASN A C 1
ATOM 5125 O O . ASN A 1 618 ? -18.663 0.160 -7.866 1.00 97.56 618 ASN A O 1
ATOM 5129 N N . LEU A 1 619 ? -20.303 -0.116 -9.359 1.00 96.19 619 LEU A N 1
ATOM 5130 C CA . LEU A 1 619 ? -20.442 1.306 -9.659 1.00 96.19 619 LEU A CA 1
ATOM 5131 C C . LEU A 1 619 ? -21.840 1.821 -9.306 1.00 96.19 619 LEU A C 1
ATOM 5133 O O . LEU A 1 619 ? -22.854 1.221 -9.662 1.00 96.19 619 LEU A O 1
ATOM 5137 N N . GLN A 1 620 ? -21.884 2.992 -8.670 1.00 94.25 620 GLN A N 1
ATOM 5138 C CA . GLN A 1 620 ? -23.096 3.790 -8.492 1.00 94.25 620 GLN A CA 1
ATOM 5139 C C . GLN A 1 620 ? -22.846 5.194 -9.052 1.00 94.25 620 GLN A C 1
ATOM 5141 O O . GLN A 1 620 ? -22.138 6.002 -8.451 1.00 94.25 620 GLN A O 1
ATOM 5146 N N . GLY A 1 621 ? -23.388 5.500 -10.236 1.00 91.50 621 GLY A N 1
ATOM 5147 C CA . GLY A 1 621 ? -22.921 6.677 -10.981 1.00 91.50 621 GLY A CA 1
ATOM 5148 C C . GLY A 1 621 ? -21.406 6.575 -11.196 1.00 91.50 621 GLY A C 1
ATOM 5149 O O . GLY A 1 621 ? -20.913 5.485 -11.461 1.00 91.50 621 GLY A O 1
ATOM 5150 N N . ASN A 1 622 ? -20.635 7.654 -11.067 1.00 91.50 622 ASN A N 1
ATOM 5151 C CA . ASN A 1 622 ? -19.168 7.614 -11.234 1.00 91.50 622 ASN A CA 1
ATOM 5152 C C . ASN A 1 622 ? -18.396 7.221 -9.957 1.00 91.50 622 ASN A C 1
ATOM 5154 O O . ASN A 1 622 ? -17.186 7.420 -9.896 1.00 91.50 622 ASN A O 1
ATOM 5158 N N . MET A 1 623 ? -19.084 6.699 -8.938 1.00 94.00 623 MET A N 1
ATOM 5159 C CA . MET A 1 623 ? -18.485 6.297 -7.668 1.00 94.00 623 MET A CA 1
ATOM 5160 C C . MET A 1 623 ? -18.212 4.797 -7.651 1.00 94.00 623 MET A C 1
ATOM 5162 O O . MET A 1 623 ? -19.106 4.001 -7.958 1.00 94.00 623 MET A O 1
ATOM 5166 N N . LEU A 1 624 ? -16.993 4.433 -7.260 1.00 96.62 624 LEU A N 1
ATOM 5167 C CA . LEU A 1 624 ? -16.611 3.052 -7.002 1.00 96.62 624 LEU A CA 1
ATOM 5168 C C . LEU A 1 624 ? -17.098 2.637 -5.612 1.00 96.62 624 LEU A C 1
ATOM 5170 O O . LEU A 1 624 ? -16.663 3.192 -4.606 1.00 96.62 624 LEU A O 1
ATOM 5174 N N . ILE A 1 625 ? -18.013 1.675 -5.575 1.00 98.19 625 ILE A N 1
ATOM 5175 C CA . ILE A 1 625 ? -18.569 1.105 -4.351 1.00 98.19 625 ILE A CA 1
ATOM 5176 C C . ILE A 1 625 ? -17.777 -0.145 -3.992 1.00 98.19 625 ILE A C 1
ATOM 5178 O O . ILE A 1 625 ? -17.569 -1.004 -4.847 1.00 98.19 625 ILE A O 1
ATOM 5182 N N . GLN A 1 626 ? -17.362 -0.248 -2.732 1.00 98.50 626 GLN A N 1
ATOM 5183 C CA . GLN A 1 626 ? -16.573 -1.362 -2.209 1.00 98.50 626 GLN A CA 1
ATOM 5184 C C . GLN A 1 626 ? -17.338 -2.085 -1.103 1.00 98.50 626 GLN A C 1
ATOM 5186 O O . GLN A 1 626 ? -17.562 -1.515 -0.040 1.00 98.50 626 GLN A O 1
ATOM 5191 N N . SER A 1 627 ? -17.725 -3.337 -1.322 1.00 98.25 627 SER A N 1
ATOM 5192 C CA . SER A 1 627 ? -18.412 -4.147 -0.309 1.00 98.25 627 SER A CA 1
ATOM 5193 C C . SER A 1 627 ? -17.515 -5.287 0.168 1.00 98.25 627 SER A C 1
ATOM 5195 O O . SER A 1 627 ? -16.951 -5.971 -0.679 1.00 98.25 627 SER A O 1
ATOM 5197 N N . PRO A 1 628 ? -17.390 -5.549 1.480 1.00 98.38 628 PRO A N 1
ATOM 5198 C CA . PRO A 1 628 ? -16.773 -6.785 1.957 1.00 98.38 628 PRO A CA 1
ATOM 5199 C C . PRO A 1 628 ? -17.494 -7.991 1.355 1.00 98.38 628 PRO A C 1
ATOM 5201 O O . PRO A 1 628 ? -18.729 -7.969 1.267 1.00 98.38 628 PRO A O 1
ATOM 5204 N N . LEU A 1 629 ? -16.750 -9.035 0.983 1.00 97.88 629 LEU A N 1
ATOM 5205 C CA . LEU A 1 629 ? -17.358 -10.285 0.522 1.00 97.88 629 LEU A CA 1
ATOM 5206 C C . LEU A 1 629 ? -18.331 -10.846 1.565 1.00 97.88 629 LEU A C 1
ATOM 5208 O O . LEU A 1 629 ? -18.153 -10.685 2.776 1.00 97.88 629 LEU A O 1
ATOM 5212 N N . LYS A 1 630 ? -19.391 -11.492 1.079 1.00 96.88 630 LYS A N 1
ATOM 5213 C CA . LYS A 1 630 ? -20.439 -12.054 1.942 1.00 96.88 630 LYS A CA 1
ATOM 5214 C C . LYS A 1 630 ? -19.942 -13.280 2.689 1.00 96.88 630 LYS A C 1
ATOM 5216 O O . LYS A 1 630 ? -20.383 -13.510 3.803 1.00 96.88 630 LYS A O 1
ATOM 5221 N N . GLU A 1 631 ? -19.001 -13.999 2.099 1.00 96.94 631 GLU A N 1
ATOM 5222 C CA . GLU A 1 631 ? -18.347 -15.181 2.642 1.00 96.94 631 GLU A CA 1
ATOM 5223 C C . GLU A 1 631 ? -17.711 -14.903 4.013 1.00 96.94 631 GLU A C 1
ATOM 5225 O O . GLU A 1 631 ? -17.765 -15.739 4.906 1.00 96.94 631 GLU A O 1
ATOM 5230 N N . LEU A 1 632 ? -17.233 -13.675 4.254 1.00 97.44 632 LEU A N 1
ATOM 5231 C CA . LEU A 1 632 ? -16.686 -13.267 5.555 1.00 97.44 632 LEU A CA 1
A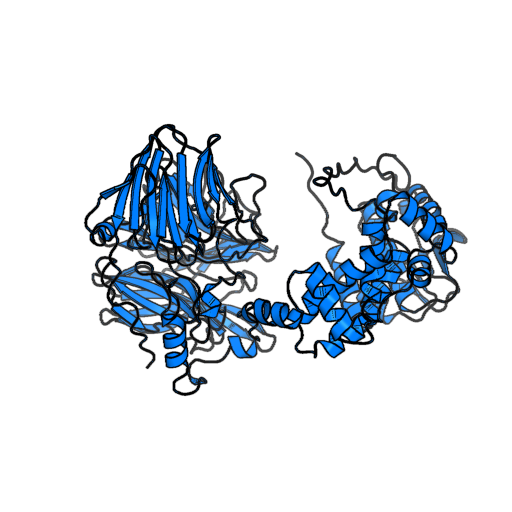TOM 5232 C C . LEU A 1 632 ? -17.718 -13.297 6.695 1.00 97.44 632 LEU A C 1
ATOM 5234 O O . LEU A 1 632 ? -17.334 -13.273 7.862 1.00 97.44 632 LEU A O 1
ATOM 5238 N N . GLN A 1 633 ? -19.021 -13.349 6.392 1.00 97.62 633 GLN A N 1
ATOM 5239 C CA . GLN A 1 633 ? -20.061 -13.516 7.412 1.00 97.62 633 GLN A CA 1
ATOM 5240 C C . GLN A 1 633 ? -19.967 -14.874 8.114 1.00 97.62 633 GLN A C 1
ATOM 5242 O O . GLN A 1 633 ? -20.396 -14.972 9.260 1.00 97.62 633 GLN A O 1
ATOM 5247 N N . ASP A 1 634 ? -19.353 -15.880 7.486 1.00 97.62 634 ASP A N 1
ATOM 5248 C CA . ASP A 1 634 ? -19.151 -17.201 8.090 1.00 97.62 634 ASP A CA 1
ATOM 5249 C C . ASP A 1 634 ? -18.101 -17.177 9.217 1.00 97.62 634 ASP A C 1
ATOM 5251 O O . ASP A 1 634 ? -18.015 -18.116 10.007 1.00 97.62 634 ASP A O 1
ATOM 5255 N N . LEU A 1 635 ? -17.337 -16.083 9.354 1.00 97.19 635 LEU A N 1
ATOM 5256 C CA . LEU A 1 635 ? -16.471 -15.848 10.514 1.00 97.19 635 LEU A CA 1
ATOM 5257 C C . LEU A 1 635 ? -17.244 -15.375 11.750 1.00 97.19 635 LEU A C 1
ATOM 5259 O O . LEU A 1 635 ? -16.684 -15.399 12.848 1.00 97.19 635 LEU A O 1
ATOM 5263 N N . ARG A 1 636 ? -18.492 -14.911 11.598 1.00 98.06 636 ARG A N 1
ATOM 5264 C CA . ARG A 1 636 ? -19.277 -14.349 12.703 1.00 98.06 636 ARG A CA 1
ATOM 5265 C C . ARG A 1 636 ? -19.595 -15.412 13.746 1.00 98.06 636 ARG A C 1
ATOM 5267 O O . ARG A 1 636 ? -20.106 -16.485 13.441 1.00 98.06 636 ARG A O 1
ATOM 5274 N N . GLN A 1 637 ? -19.357 -15.055 14.998 1.00 97.56 637 GLN A N 1
ATOM 5275 C CA . GLN A 1 637 ? -19.838 -15.774 16.171 1.00 97.56 637 GLN A CA 1
ATOM 5276 C C . GLN A 1 637 ? -21.100 -15.099 16.732 1.00 97.56 637 GLN A C 1
ATOM 5278 O O . GLN A 1 637 ? -21.640 -14.159 16.138 1.00 97.56 637 GLN A O 1
ATOM 5283 N N . ASP A 1 638 ? -21.575 -15.587 17.881 1.00 97.69 638 ASP A N 1
ATOM 5284 C CA . ASP A 1 638 ? -22.771 -15.071 18.544 1.00 97.69 638 ASP A CA 1
ATOM 5285 C C . ASP A 1 638 ? -22.670 -13.563 18.801 1.00 97.69 638 ASP A C 1
ATOM 5287 O O . ASP A 1 638 ? -21.766 -13.066 19.476 1.00 97.69 638 ASP A O 1
ATOM 5291 N N . SER A 1 639 ? -23.629 -12.828 18.244 1.00 97.62 639 SER A N 1
ATOM 5292 C CA . SER A 1 639 ? -23.654 -11.371 18.303 1.00 97.62 639 SER A CA 1
ATOM 5293 C C . SER A 1 639 ? -24.250 -10.840 19.600 1.00 97.62 639 SER A C 1
ATOM 5295 O O . SER A 1 639 ? -25.143 -11.463 20.180 1.00 97.62 639 SER A O 1
ATOM 5297 N N . TYR A 1 640 ? -23.888 -9.615 19.969 1.00 97.12 640 TYR A N 1
ATOM 5298 C CA . TYR A 1 640 ? -24.557 -8.873 21.035 1.00 97.12 640 TYR A CA 1
ATOM 5299 C C . TYR A 1 640 ? -24.671 -7.379 20.714 1.00 97.12 640 TYR A C 1
ATOM 5301 O O . TYR A 1 640 ? -24.015 -6.852 19.814 1.00 97.12 640 TYR A O 1
ATOM 5309 N N . GLN A 1 641 ? -25.564 -6.691 21.429 1.00 97.44 641 GLN A N 1
ATOM 5310 C CA . GLN A 1 641 ? -25.812 -5.262 21.240 1.00 97.44 641 GLN A CA 1
ATOM 5311 C C . GLN A 1 641 ? -24.843 -4.411 22.064 1.00 97.44 641 GLN A C 1
ATOM 5313 O O . GLN A 1 641 ? -24.594 -4.693 23.236 1.00 97.44 641 GLN A O 1
ATOM 5318 N N . VAL A 1 642 ? -24.365 -3.325 21.463 1.00 96.31 642 VAL A N 1
ATOM 5319 C CA . VAL A 1 642 ? -23.491 -2.322 22.073 1.00 96.31 642 VAL A CA 1
ATOM 5320 C C . VAL A 1 642 ? -24.153 -0.956 21.935 1.00 96.31 642 VAL A C 1
ATOM 5322 O O . VAL A 1 642 ? -24.371 -0.477 20.827 1.00 96.31 642 VAL A O 1
ATOM 5325 N N . SER A 1 643 ? -24.481 -0.316 23.053 1.00 94.25 643 SER A N 1
ATOM 5326 C CA . SER A 1 643 ? -25.085 1.031 23.079 1.00 94.25 643 SER A CA 1
ATOM 5327 C C . SER A 1 643 ? -24.414 1.983 24.075 1.00 94.25 643 SER A C 1
ATOM 5329 O O . SER A 1 643 ? -24.907 3.079 24.320 1.00 94.25 643 SER A O 1
ATOM 5331 N N . GLN A 1 644 ? -23.341 1.518 24.710 1.00 93.75 644 GLN A N 1
ATOM 5332 C CA . GLN A 1 644 ? -22.528 2.207 25.709 1.00 93.75 644 GLN A CA 1
ATOM 5333 C C . GLN A 1 644 ? -21.164 1.504 25.771 1.00 93.75 644 GLN A C 1
ATOM 5335 O O . GLN A 1 644 ? -20.894 0.614 24.963 1.00 93.75 644 GLN A O 1
ATOM 5340 N N . THR A 1 645 ? -20.321 1.863 26.737 1.00 96.50 645 THR A N 1
ATOM 5341 C CA . THR A 1 645 ? -19.061 1.156 26.987 1.00 96.50 645 THR A CA 1
ATOM 5342 C C . THR A 1 645 ? -19.290 -0.319 27.316 1.00 96.50 645 THR A C 1
ATOM 5344 O O . THR A 1 645 ? -20.060 -0.655 28.218 1.00 96.50 645 THR A O 1
ATOM 5347 N N . VAL A 1 646 ? -18.580 -1.195 26.611 1.00 97.06 646 VAL A N 1
ATOM 5348 C CA . VAL A 1 646 ? -18.523 -2.637 26.866 1.00 97.06 646 VAL A CA 1
ATOM 5349 C C . VAL A 1 646 ? -17.072 -3.086 26.990 1.00 97.06 646 VAL A C 1
ATOM 5351 O O . VAL A 1 646 ? -16.183 -2.544 26.331 1.00 97.06 646 VAL A O 1
ATOM 5354 N N . VAL A 1 647 ? -16.840 -4.091 27.832 1.00 96.88 647 VAL A N 1
ATOM 5355 C CA . VAL A 1 647 ? -15.564 -4.810 27.864 1.00 96.88 647 VAL A CA 1
ATOM 5356 C C . VAL A 1 647 ? -15.559 -5.796 26.703 1.00 96.88 647 VAL A C 1
ATOM 5358 O O . VAL A 1 647 ? -16.551 -6.486 26.471 1.00 96.88 647 VAL A O 1
ATOM 5361 N N . LEU A 1 648 ? -14.462 -5.821 25.959 1.00 94.75 648 LEU A N 1
ATOM 5362 C CA . LEU A 1 648 ? -14.265 -6.726 24.840 1.00 94.75 648 LEU A CA 1
ATOM 5363 C C . LEU A 1 648 ? -13.566 -7.999 25.317 1.00 94.75 648 LEU A C 1
ATOM 5365 O O . LEU A 1 648 ? -12.495 -7.931 25.919 1.00 94.75 648 LEU A O 1
ATOM 5369 N N . ASP A 1 649 ? -14.139 -9.150 24.976 1.00 88.25 649 ASP A N 1
ATOM 5370 C CA . ASP A 1 649 ? -13.506 -10.456 25.199 1.00 88.25 649 ASP A CA 1
ATOM 5371 C C . ASP A 1 649 ? -12.492 -10.807 24.093 1.00 88.25 649 ASP A C 1
ATOM 5373 O O . ASP A 1 649 ? -11.630 -11.666 24.274 1.00 88.25 649 ASP A O 1
ATOM 5377 N N . THR A 1 650 ? -12.578 -10.127 22.944 1.00 92.75 650 THR A N 1
ATOM 5378 C CA . THR A 1 650 ? -11.664 -10.265 21.805 1.00 92.75 650 THR A CA 1
ATOM 5379 C C . THR A 1 650 ? -11.440 -8.925 21.103 1.00 92.75 650 THR A C 1
ATOM 5381 O O . THR A 1 650 ? -12.312 -8.057 21.082 1.00 92.75 650 THR A O 1
ATOM 5384 N N . THR A 1 651 ? -10.274 -8.773 20.480 1.00 92.88 651 THR A N 1
ATOM 5385 C CA . THR A 1 651 ? -9.923 -7.658 19.590 1.00 92.88 651 THR A CA 1
ATOM 5386 C C . THR A 1 651 ? -10.317 -7.911 18.133 1.00 92.88 651 THR A C 1
ATOM 5388 O O . THR A 1 651 ? -10.127 -7.030 17.300 1.00 92.88 651 THR A O 1
ATOM 5391 N N . THR A 1 652 ? -10.871 -9.090 17.823 1.00 97.38 652 THR A N 1
ATOM 5392 C CA . THR A 1 652 ? -11.302 -9.490 16.477 1.00 97.38 652 THR A CA 1
ATOM 5393 C C . THR A 1 652 ? -12.821 -9.493 16.368 1.00 97.38 652 THR A C 1
ATOM 5395 O O . THR A 1 652 ? -13.495 -10.383 16.893 1.00 97.38 652 THR A O 1
ATOM 5398 N N . PHE A 1 653 ? -13.393 -8.497 15.700 1.00 98.44 653 PHE A N 1
ATOM 5399 C CA . PHE A 1 653 ? -14.843 -8.381 15.578 1.00 98.44 653 PHE A CA 1
ATOM 5400 C C . PHE A 1 653 ? -15.276 -7.566 14.361 1.00 98.44 653 PHE A C 1
ATOM 5402 O O . PHE A 1 653 ? -14.528 -6.772 13.792 1.00 98.44 653 PHE A O 1
ATOM 5409 N N . GLU A 1 654 ? -16.538 -7.741 14.004 1.00 98.69 654 GLU A N 1
ATOM 5410 C CA . GLU A 1 654 ? -17.279 -6.892 13.094 1.00 98.69 654 GLU A CA 1
ATOM 5411 C C . GLU A 1 654 ? -18.319 -6.090 13.880 1.00 98.69 654 GLU A C 1
ATOM 5413 O O . GLU A 1 654 ? -18.971 -6.615 14.782 1.00 98.69 654 GLU A O 1
ATOM 5418 N N . LEU A 1 655 ? -18.498 -4.818 13.535 1.00 98.44 655 LEU A N 1
ATOM 5419 C CA . LEU A 1 655 ? -19.498 -3.945 14.136 1.00 98.44 655 LEU A CA 1
ATOM 5420 C C . LEU A 1 655 ? -20.367 -3.303 13.054 1.00 98.44 655 LEU A C 1
ATOM 5422 O O . LEU A 1 655 ? -19.854 -2.690 12.117 1.00 98.44 655 LEU A O 1
ATOM 5426 N N . GLU A 1 656 ? -21.685 -3.391 13.218 1.00 98.56 656 GLU A N 1
ATOM 5427 C CA . GLU A 1 656 ? -22.668 -2.824 12.293 1.00 98.56 656 GLU A CA 1
ATOM 5428 C C . GLU A 1 656 ? -23.648 -1.898 13.015 1.00 98.56 656 GLU A C 1
ATOM 5430 O O . GLU A 1 656 ? -24.242 -2.272 14.030 1.00 98.56 656 GLU A O 1
ATOM 5435 N N . PHE A 1 657 ? -23.863 -0.695 12.479 1.00 98.25 657 PHE A N 1
ATOM 5436 C CA . PHE A 1 657 ? -24.912 0.206 12.958 1.00 98.25 657 PHE A CA 1
ATOM 5437 C C . PHE A 1 657 ? -25.364 1.223 11.914 1.00 98.25 657 PHE A C 1
ATOM 5439 O O . PHE A 1 657 ? -24.665 1.538 10.950 1.00 98.25 657 PHE A O 1
ATOM 5446 N N . SER A 1 658 ? -26.542 1.793 12.159 1.00 97.88 658 SER A N 1
ATOM 5447 C CA . SER A 1 658 ? -27.143 2.820 11.316 1.00 97.88 658 SER A CA 1
ATOM 5448 C C . SER A 1 658 ? -27.596 4.005 12.164 1.00 97.88 658 SER A C 1
ATOM 5450 O O . SER A 1 658 ? -28.288 3.832 13.163 1.00 97.88 658 SER A O 1
ATOM 5452 N N . THR A 1 659 ? -27.255 5.230 11.762 1.00 96.62 659 THR A N 1
ATOM 5453 C CA . THR A 1 659 ? -27.609 6.443 12.521 1.00 96.62 659 THR A CA 1
ATOM 5454 C C . THR A 1 659 ? -27.791 7.664 11.619 1.00 96.62 659 THR A C 1
ATOM 5456 O O . THR A 1 659 ? -27.220 7.751 10.537 1.00 96.62 659 THR A O 1
ATOM 5459 N N . LYS A 1 660 ? -28.604 8.633 12.052 1.00 95.62 660 LYS A N 1
ATOM 5460 C CA . LYS A 1 660 ? -28.684 9.978 11.438 1.00 95.62 660 LYS A CA 1
ATOM 5461 C C . LYS A 1 660 ? -27.934 11.037 12.246 1.00 95.62 660 LYS A C 1
ATOM 5463 O O . LYS A 1 660 ? -27.774 12.157 11.758 1.00 95.62 660 LYS A O 1
ATOM 5468 N N . GLN A 1 661 ? -27.568 10.687 13.473 1.00 94.50 661 GLN A N 1
ATOM 5469 C CA . GLN A 1 661 ? -26.940 11.557 14.453 1.00 94.50 661 GLN A CA 1
ATOM 5470 C C . GLN A 1 661 ? -25.422 11.492 14.303 1.00 94.50 661 GLN A C 1
ATOM 5472 O O . GLN A 1 661 ? -24.889 10.532 13.739 1.00 94.50 661 GLN A O 1
ATOM 5477 N N . ASP A 1 662 ? -24.764 12.519 14.818 1.00 96.75 662 ASP A N 1
ATOM 5478 C CA . ASP A 1 662 ? -23.323 12.517 15.022 1.00 96.75 662 ASP A CA 1
ATOM 5479 C C . ASP A 1 662 ? -22.970 11.466 16.084 1.00 96.75 662 ASP A C 1
ATOM 5481 O O . ASP A 1 662 ? -23.797 11.122 16.935 1.00 96.75 662 ASP A O 1
ATOM 5485 N N . PHE A 1 663 ? -21.775 10.890 15.987 1.00 97.94 663 PHE A N 1
ATOM 5486 C CA . PHE A 1 663 ? -21.370 9.784 16.851 1.00 97.94 663 PHE A CA 1
ATOM 5487 C C . PHE A 1 663 ? -19.865 9.764 17.078 1.00 97.94 663 PHE A C 1
ATOM 5489 O O . PHE A 1 663 ? -19.088 10.239 16.250 1.00 97.94 663 PHE A O 1
ATOM 5496 N N . THR A 1 664 ? -19.462 9.124 18.171 1.00 98.38 664 THR A N 1
ATOM 5497 C CA . THR A 1 664 ? -18.073 8.728 18.419 1.00 98.38 664 THR A CA 1
ATOM 5498 C C . THR A 1 664 ? -18.049 7.254 18.793 1.00 9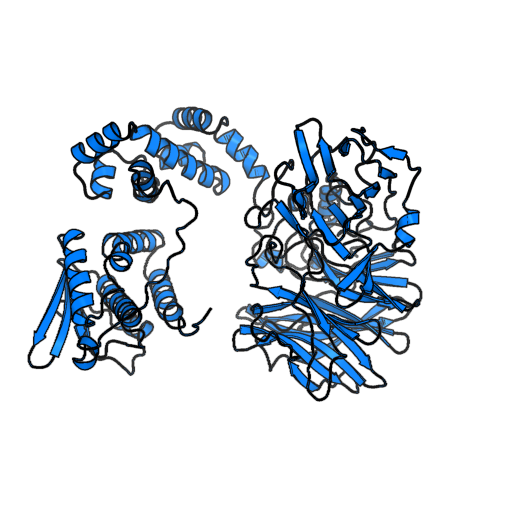8.38 664 THR A C 1
ATOM 5500 O O . THR A 1 664 ? -18.791 6.819 19.674 1.00 98.38 664 THR A O 1
ATOM 5503 N N . LEU A 1 665 ? -17.192 6.506 18.112 1.00 98.44 665 LEU A N 1
ATOM 5504 C CA . LEU A 1 665 ? -16.794 5.147 18.427 1.00 98.44 665 LEU A CA 1
ATOM 5505 C C . LEU A 1 665 ? -15.337 5.198 18.881 1.00 98.44 665 LEU A C 1
ATOM 5507 O O . LEU A 1 665 ? -14.474 5.675 18.148 1.00 98.44 665 LEU A O 1
ATOM 5511 N N . GLU A 1 666 ? -15.066 4.709 20.081 1.00 98.50 666 GLU A N 1
ATOM 5512 C CA . GLU A 1 666 ? -13.727 4.636 20.657 1.00 98.50 666 GLU A CA 1
ATOM 5513 C C . GLU A 1 666 ? -13.404 3.192 21.019 1.00 98.50 666 GLU A C 1
ATOM 5515 O O . GLU A 1 666 ? -14.183 2.537 21.710 1.00 98.50 666 GLU A O 1
ATOM 5520 N N . MET A 1 667 ? -12.240 2.716 20.589 1.00 98.44 667 MET A N 1
ATOM 5521 C CA . MET A 1 667 ? -11.660 1.476 21.086 1.00 98.44 667 MET A CA 1
ATOM 5522 C C . MET A 1 667 ? -10.424 1.807 21.910 1.00 98.44 667 MET A C 1
ATOM 5524 O O . MET A 1 667 ? -9.506 2.454 21.404 1.00 98.44 667 MET A O 1
ATOM 5528 N N . SER A 1 668 ? -10.407 1.393 23.175 1.00 98.06 668 SER A N 1
ATOM 5529 C CA . SER A 1 668 ? -9.413 1.849 24.146 1.00 98.06 668 SER A CA 1
ATOM 5530 C C . SER A 1 668 ? -8.900 0.741 25.063 1.00 98.06 668 SER A C 1
ATOM 5532 O O . SER A 1 668 ? -9.400 -0.389 25.083 1.00 98.06 668 SER A O 1
ATOM 5534 N N . ASN A 1 669 ? -7.842 1.065 25.805 1.00 96.62 669 ASN A N 1
ATOM 5535 C CA . ASN A 1 669 ? -7.292 0.228 26.865 1.00 96.62 669 ASN A CA 1
ATOM 5536 C C . ASN A 1 669 ? -7.343 0.938 28.227 1.00 96.62 669 ASN A C 1
ATOM 5538 O O . ASN A 1 669 ? -7.570 2.143 28.342 1.00 96.62 669 ASN A O 1
ATOM 5542 N N . SER A 1 670 ? -7.032 0.199 29.292 1.00 94.38 670 SER A N 1
ATOM 5543 C CA . SER A 1 670 ? -7.005 0.738 30.659 1.00 94.38 670 SER A CA 1
ATOM 5544 C C . SER A 1 670 ? -5.881 1.751 30.927 1.00 94.38 670 SER A C 1
ATOM 5546 O O . SER A 1 670 ? -5.835 2.332 32.009 1.00 94.38 670 SER A O 1
ATOM 5548 N N . LYS A 1 671 ? -4.938 1.932 29.991 1.00 93.75 671 LYS A N 1
ATOM 5549 C CA . LYS A 1 671 ? -3.838 2.908 30.084 1.00 93.75 671 LYS A CA 1
ATOM 5550 C C . LYS A 1 671 ? -4.222 4.265 29.481 1.00 93.75 671 LYS A C 1
ATOM 5552 O O . LYS A 1 671 ? -3.418 5.189 29.547 1.00 93.75 671 LYS A O 1
ATOM 5557 N N . GLY A 1 672 ? -5.435 4.386 28.937 1.00 93.75 672 GLY A N 1
ATOM 5558 C CA . GLY A 1 672 ? -5.933 5.609 28.318 1.00 93.75 672 GLY A CA 1
ATOM 5559 C C . GLY A 1 672 ? -5.429 5.827 26.894 1.00 93.75 672 GLY A C 1
ATOM 5560 O O . GLY A 1 672 ? -5.471 6.963 26.442 1.00 93.75 672 GLY A O 1
ATOM 5561 N N . HIS A 1 673 ? -4.940 4.783 26.213 1.00 97.81 673 HIS A N 1
ATOM 5562 C CA . HIS A 1 673 ? -4.659 4.817 24.775 1.00 97.81 673 HIS A CA 1
ATOM 5563 C C . HIS A 1 673 ? -5.884 4.357 23.987 1.00 97.81 673 HIS A C 1
ATOM 5565 O O . HIS A 1 673 ? -6.616 3.474 24.446 1.00 97.81 673 HIS A O 1
ATOM 5571 N N . ASP A 1 674 ? -6.069 4.910 22.792 1.00 98.19 674 ASP A N 1
ATOM 5572 C CA . ASP A 1 674 ? -7.236 4.637 21.964 1.00 98.19 674 ASP A CA 1
ATOM 5573 C C . ASP A 1 674 ? -7.010 4.851 20.463 1.00 98.19 674 ASP A C 1
ATOM 5575 O O . ASP A 1 674 ? -6.022 5.441 20.021 1.00 98.19 674 ASP A O 1
ATOM 5579 N N . ILE A 1 675 ? -7.983 4.353 19.702 1.00 98.56 675 ILE A N 1
ATOM 5580 C CA . ILE A 1 675 ? -8.275 4.754 18.331 1.00 98.56 675 ILE A CA 1
ATOM 5581 C C . ILE A 1 675 ? -9.760 5.123 18.237 1.00 98.56 675 ILE A C 1
ATOM 5583 O O . ILE A 1 675 ? -10.629 4.414 18.758 1.00 98.56 675 ILE A O 1
ATOM 5587 N N . ARG A 1 676 ? -10.062 6.243 17.575 1.00 98.75 676 ARG A N 1
ATOM 5588 C CA . ARG A 1 676 ? -11.422 6.790 17.490 1.00 98.75 676 ARG A CA 1
ATOM 5589 C C . ARG A 1 676 ? -11.889 6.935 16.054 1.00 98.75 676 ARG A C 1
ATOM 5591 O O . ARG A 1 676 ? -11.179 7.475 15.211 1.00 98.75 676 ARG A O 1
ATOM 5598 N N . PHE A 1 677 ? -13.125 6.525 15.798 1.00 98.81 677 PHE A N 1
ATOM 5599 C CA . PHE A 1 677 ? -13.852 6.820 14.571 1.00 98.81 677 PHE A CA 1
ATOM 5600 C C . PHE A 1 677 ? -15.104 7.624 14.906 1.00 98.81 677 PHE A C 1
ATOM 5602 O O . PHE A 1 677 ? -15.883 7.241 15.775 1.00 98.81 677 PHE A O 1
ATOM 5609 N N . SER A 1 678 ? -15.316 8.749 14.238 1.00 98.62 678 SER A N 1
ATOM 5610 C CA . SER A 1 678 ? -16.422 9.644 14.570 1.00 98.62 678 SER A CA 1
ATOM 5611 C C . SER A 1 678 ? -17.030 10.303 13.345 1.00 98.62 678 SER A C 1
ATOM 5613 O O . SER A 1 678 ? -16.402 10.374 12.291 1.00 98.62 678 SER A O 1
ATOM 5615 N N . LEU A 1 679 ? -18.259 10.784 13.503 1.00 98.44 679 LEU A N 1
ATOM 5616 C CA . LEU A 1 679 ? -18.917 11.712 12.596 1.00 98.44 679 LEU A CA 1
ATOM 5617 C C . LEU A 1 679 ? -19.301 12.947 13.404 1.00 98.44 679 LEU A C 1
ATOM 5619 O O . LEU A 1 679 ? -20.198 12.850 14.237 1.00 98.44 679 LEU A O 1
ATOM 5623 N N . HIS A 1 680 ? -18.657 14.076 13.118 1.00 96.06 680 HIS A N 1
ATOM 5624 C CA . HIS A 1 680 ? -18.975 15.403 13.659 1.00 96.06 680 HIS A CA 1
ATOM 5625 C C . HIS A 1 680 ? -18.789 16.438 12.551 1.00 96.06 680 HIS A C 1
ATOM 5627 O O . HIS A 1 680 ? -18.038 16.201 11.606 1.00 96.06 680 HIS A O 1
ATOM 5633 N N . ASP A 1 681 ? -19.477 17.576 12.624 1.00 90.50 681 ASP A N 1
ATOM 5634 C CA . ASP A 1 681 ? -19.278 18.704 11.696 1.00 90.50 681 ASP A CA 1
ATOM 5635 C C . ASP A 1 681 ? -19.339 18.319 10.198 1.00 90.50 681 ASP A C 1
ATOM 5637 O O . ASP A 1 681 ? -18.617 18.857 9.359 1.00 90.50 681 ASP A O 1
ATOM 5641 N N . ASN A 1 682 ? -20.218 17.373 9.840 1.00 91.94 682 ASN A N 1
ATOM 5642 C CA . ASN A 1 682 ? -20.371 16.825 8.481 1.00 91.94 682 ASN A CA 1
ATOM 5643 C C . ASN A 1 682 ? -19.126 16.135 7.891 1.00 91.94 682 ASN A C 1
ATOM 5645 O O . ASN A 1 682 ? -19.000 16.035 6.666 1.00 91.94 682 ASN A O 1
ATOM 5649 N N . LYS A 1 683 ? -18.247 15.585 8.729 1.00 96.75 683 LYS A N 1
ATOM 5650 C CA . LYS A 1 683 ? -17.137 14.747 8.273 1.00 96.75 683 LYS A CA 1
ATOM 5651 C C . LYS A 1 683 ? -16.921 13.537 9.164 1.00 96.75 683 LYS A C 1
ATOM 5653 O O . LYS A 1 683 ? -17.120 13.583 10.374 1.00 96.75 683 LYS A O 1
ATOM 5658 N N . PHE A 1 684 ? -16.501 12.455 8.533 1.00 98.56 684 PHE A N 1
ATOM 5659 C CA . PHE A 1 684 ? -15.971 11.302 9.228 1.00 98.56 684 PHE A CA 1
ATOM 5660 C C . PHE A 1 684 ? -14.518 11.559 9.591 1.00 98.56 684 PHE A C 1
ATOM 5662 O O . PHE A 1 684 ? -13.767 12.044 8.746 1.00 98.56 684 PHE A O 1
ATOM 5669 N N . THR A 1 685 ? -14.123 11.195 10.804 1.00 98.75 685 THR A N 1
ATOM 5670 C CA . THR A 1 685 ? -12.758 11.351 11.301 1.00 98.75 685 THR A CA 1
ATOM 5671 C C . THR A 1 685 ? -12.283 10.044 11.918 1.00 98.75 685 THR A C 1
ATOM 5673 O O . THR A 1 685 ? -12.921 9.527 12.835 1.00 98.75 685 THR A O 1
ATOM 5676 N N . LEU A 1 686 ? -11.157 9.531 11.422 1.00 98.81 686 LEU A N 1
ATOM 5677 C CA . LEU A 1 686 ? -10.396 8.442 12.028 1.00 98.81 686 LEU A CA 1
ATOM 5678 C C . LEU A 1 686 ? -9.148 9.033 12.688 1.00 98.81 686 LEU A C 1
ATOM 5680 O O . LEU A 1 686 ? -8.284 9.588 12.005 1.00 98.81 686 LEU A O 1
ATOM 5684 N N . ASP A 1 687 ? -9.071 8.924 14.006 1.00 98.62 687 ASP A N 1
ATOM 5685 C CA . ASP A 1 687 ? -8.035 9.519 14.841 1.00 98.62 687 ASP A CA 1
ATOM 5686 C C . ASP A 1 687 ? -7.264 8.422 15.574 1.00 98.62 687 ASP A C 1
ATOM 5688 O O . ASP A 1 687 ? -7.835 7.642 16.337 1.00 98.62 687 ASP A O 1
ATOM 5692 N N . ARG A 1 688 ? -5.955 8.367 15.317 1.00 97.88 688 ARG A N 1
ATOM 5693 C CA . ARG A 1 688 ? -5.023 7.434 15.956 1.00 97.88 688 ARG A CA 1
ATOM 5694 C C . ARG A 1 688 ? -3.964 8.145 16.802 1.00 97.88 688 ARG A C 1
ATOM 5696 O O . ARG A 1 688 ? -2.952 7.534 17.132 1.00 97.88 688 ARG A O 1
ATOM 5703 N N . SER A 1 689 ? -4.163 9.429 17.113 1.00 97.44 689 SER A N 1
ATOM 5704 C CA . SER A 1 689 ? -3.209 10.292 17.830 1.00 97.44 689 SER A CA 1
ATOM 5705 C C . SER A 1 689 ? -2.888 9.826 19.248 1.00 97.44 689 SER A C 1
ATOM 5707 O O . SER A 1 689 ? -1.834 10.175 19.775 1.00 97.44 689 SER A O 1
ATOM 5709 N N . ASN A 1 690 ? -3.766 9.016 19.840 1.00 96.44 690 ASN A N 1
ATOM 5710 C CA . ASN A 1 690 ? -3.629 8.493 21.192 1.00 96.44 690 ASN A CA 1
ATOM 5711 C C . ASN A 1 690 ? -3.347 6.977 21.228 1.00 96.44 690 ASN A C 1
ATOM 5713 O O . ASN A 1 690 ? -3.577 6.323 22.244 1.00 96.44 690 ASN A O 1
ATOM 5717 N N . ASN A 1 691 ? -2.846 6.394 20.132 1.00 96.62 691 ASN A N 1
ATOM 5718 C CA . ASN A 1 691 ? -2.376 5.007 20.127 1.00 96.62 691 ASN A CA 1
ATOM 5719 C C . ASN A 1 691 ? -1.229 4.798 21.133 1.00 96.62 691 ASN A C 1
ATOM 5721 O O . ASN A 1 691 ? -0.473 5.714 21.447 1.00 96.62 691 ASN A O 1
ATOM 5725 N N . SER A 1 692 ? -1.025 3.547 21.561 1.00 93.50 692 SER A N 1
ATOM 5726 C CA . SER A 1 692 ? 0.112 3.181 22.426 1.00 93.50 692 SER A CA 1
ATOM 5727 C C . SER A 1 692 ? 1.457 3.404 21.739 1.00 93.50 692 SER A C 1
ATOM 5729 O O . SER A 1 692 ? 2.444 3.724 22.398 1.00 93.50 692 SER A O 1
ATOM 5731 N N . ILE A 1 693 ? 1.497 3.226 20.415 1.00 89.81 693 ILE A N 1
ATOM 5732 C CA . ILE A 1 693 ? 2.664 3.501 19.579 1.00 89.81 693 ILE A CA 1
ATOM 5733 C C . ILE A 1 693 ? 2.199 4.239 18.324 1.00 89.81 693 ILE A C 1
ATOM 5735 O O . ILE A 1 693 ? 1.350 3.747 17.575 1.00 89.81 693 ILE A O 1
ATOM 5739 N N . LEU A 1 694 ? 2.779 5.415 18.090 1.00 89.50 694 LEU A N 1
ATOM 5740 C CA . LEU A 1 694 ? 2.595 6.185 16.865 1.00 89.50 694 LEU A CA 1
ATOM 5741 C C . LEU A 1 694 ? 3.667 5.831 15.836 1.00 89.50 694 LEU A C 1
ATOM 5743 O O . LEU A 1 694 ? 4.785 5.442 16.174 1.00 89.50 694 LEU A O 1
ATOM 5747 N N . TYR A 1 695 ? 3.304 5.956 14.564 1.00 90.12 695 TYR A N 1
ATOM 5748 C CA . TYR A 1 695 ? 4.214 5.796 13.440 1.00 90.12 695 TYR A CA 1
ATOM 5749 C C . TYR A 1 695 ? 3.699 6.593 12.235 1.00 90.12 695 TYR A C 1
ATOM 5751 O O . TYR A 1 695 ? 2.515 6.944 12.173 1.00 90.12 695 TYR A O 1
ATOM 5759 N N . ALA A 1 696 ? 4.592 6.885 11.283 1.00 90.31 696 ALA A N 1
ATOM 5760 C CA . ALA A 1 696 ? 4.299 7.700 10.098 1.00 90.31 696 ALA A CA 1
ATOM 5761 C C . ALA A 1 696 ? 3.703 9.089 10.421 1.00 90.31 696 ALA A C 1
ATOM 5763 O O . ALA A 1 696 ? 2.897 9.614 9.656 1.00 90.31 696 ALA A O 1
ATOM 5764 N N . GLU A 1 697 ? 4.094 9.683 11.553 1.00 90.75 697 GLU A N 1
ATOM 5765 C CA . GLU A 1 697 ? 3.541 10.950 12.063 1.00 90.75 697 GLU A CA 1
ATOM 5766 C C . GLU A 1 697 ? 3.746 12.132 11.104 1.00 90.75 697 GLU A C 1
ATOM 5768 O O . GLU A 1 697 ? 2.913 13.037 11.067 1.00 90.75 697 GLU A O 1
ATOM 5773 N N . ASP A 1 698 ? 4.788 12.083 10.267 1.00 87.69 698 ASP A N 1
ATOM 5774 C CA . ASP A 1 698 ? 5.049 13.068 9.206 1.00 87.69 698 ASP A CA 1
ATOM 5775 C C . ASP A 1 698 ? 3.882 13.184 8.205 1.00 87.69 698 ASP A C 1
ATOM 5777 O O . ASP A 1 698 ? 3.708 14.218 7.562 1.00 87.69 698 ASP A O 1
ATOM 5781 N N . TYR A 1 699 ? 3.043 12.147 8.111 1.00 91.56 699 TYR A N 1
ATOM 5782 C CA . TYR A 1 699 ? 1.848 12.085 7.262 1.00 91.56 699 TYR A CA 1
ATOM 5783 C C . TYR A 1 699 ? 0.550 12.254 8.068 1.00 91.56 699 TYR A C 1
ATOM 5785 O O . TYR A 1 699 ? -0.548 11.946 7.595 1.00 91.56 699 TYR A O 1
ATOM 5793 N N . GLY A 1 700 ? 0.660 12.754 9.299 1.00 93.12 700 GLY A N 1
ATOM 5794 C CA . GLY A 1 700 ? -0.446 13.020 10.206 1.00 93.12 700 GLY A CA 1
ATOM 5795 C C . GLY A 1 700 ? -0.974 11.783 10.935 1.00 93.12 700 GLY A C 1
ATOM 5796 O O . GLY A 1 700 ? -0.743 10.635 10.562 1.00 93.12 700 GLY A O 1
ATOM 5797 N N . VAL A 1 701 ? -1.739 12.050 11.991 1.00 96.75 701 VAL A N 1
ATOM 5798 C CA . VAL A 1 701 ? -2.360 11.043 12.874 1.00 96.75 701 VAL A CA 1
ATOM 5799 C C . VAL A 1 701 ? -3.890 11.094 12.847 1.00 96.75 701 VAL A C 1
ATOM 5801 O O . VAL A 1 701 ? -4.548 10.378 13.596 1.00 96.75 701 VAL A O 1
ATOM 5804 N N . ILE A 1 702 ? -4.455 11.907 11.946 1.00 97.81 702 ILE A N 1
ATOM 5805 C CA . ILE A 1 702 ? -5.894 12.046 11.703 1.00 97.81 702 ILE A CA 1
ATOM 5806 C C . ILE A 1 702 ? -6.168 11.897 10.198 1.00 97.81 702 ILE A C 1
ATOM 5808 O O . ILE A 1 702 ? -5.405 12.396 9.362 1.00 97.81 702 ILE A O 1
ATOM 5812 N N . ARG A 1 703 ? -7.260 11.213 9.849 1.00 98.06 703 ARG A N 1
ATOM 5813 C CA . ARG A 1 703 ? -7.804 11.120 8.487 1.00 98.06 703 ARG A CA 1
ATOM 5814 C C . ARG A 1 703 ? -9.264 11.526 8.472 1.00 98.06 703 ARG A C 1
ATOM 5816 O O . ARG A 1 703 ? -9.994 11.205 9.405 1.00 98.06 703 ARG A O 1
ATOM 5823 N N . ASN A 1 704 ? -9.681 12.193 7.399 1.00 97.81 704 ASN A N 1
ATOM 5824 C CA . ASN A 1 704 ? -11.053 12.649 7.234 1.00 97.81 704 ASN A CA 1
ATOM 5825 C C . ASN A 1 704 ? -11.655 12.152 5.918 1.00 97.81 704 ASN A C 1
ATOM 5827 O O . ASN A 1 704 ? -10.955 12.070 4.910 1.00 97.81 704 ASN A O 1
ATOM 5831 N N . ALA A 1 705 ? -12.965 11.917 5.920 1.00 97.19 705 ALA A N 1
ATOM 5832 C CA . ALA A 1 705 ? -13.766 11.707 4.716 1.00 97.19 705 ALA A CA 1
ATOM 5833 C C . ALA A 1 705 ? -15.051 12.553 4.782 1.00 97.19 705 ALA A C 1
ATOM 5835 O O . ALA A 1 705 ? -15.615 12.726 5.868 1.00 97.19 705 ALA A O 1
ATOM 5836 N N . PRO A 1 706 ? -15.546 13.095 3.657 1.00 95.38 706 PRO A N 1
ATOM 5837 C CA . PRO A 1 706 ? -16.741 13.930 3.668 1.00 95.38 706 PRO A CA 1
ATOM 5838 C C . PRO A 1 706 ? -18.010 13.111 3.955 1.00 95.38 706 PRO A C 1
ATOM 5840 O O . PRO A 1 706 ? -18.153 11.963 3.530 1.00 95.38 706 PRO A O 1
ATOM 5843 N N . ARG A 1 707 ? -18.984 13.712 4.648 1.00 95.88 707 ARG A N 1
ATOM 5844 C CA . ARG A 1 707 ? -20.318 13.116 4.808 1.00 95.88 707 ARG A CA 1
ATOM 5845 C C . ARG A 1 707 ? -21.110 13.249 3.506 1.00 95.88 707 ARG A C 1
ATOM 5847 O O . ARG A 1 707 ? -21.453 14.356 3.099 1.00 95.88 707 ARG A O 1
ATOM 5854 N N . LEU A 1 708 ? -21.456 12.120 2.886 1.00 93.06 708 LEU A N 1
ATOM 5855 C CA . LEU A 1 708 ? -22.224 12.101 1.632 1.00 93.06 708 LEU A CA 1
ATOM 5856 C C . LEU A 1 708 ? -23.741 12.009 1.825 1.00 93.06 708 LEU A C 1
ATOM 5858 O O . LEU A 1 708 ? -24.504 12.523 1.011 1.00 93.06 708 LEU A O 1
ATOM 5862 N N . ASP A 1 709 ? -24.190 11.341 2.887 1.00 93.56 709 ASP A N 1
ATOM 5863 C CA . ASP A 1 709 ? -25.604 11.055 3.126 1.00 93.56 709 ASP A CA 1
ATOM 5864 C C . ASP A 1 709 ? -26.045 11.588 4.494 1.00 93.56 709 ASP A C 1
ATOM 5866 O O . ASP A 1 709 ? -25.232 11.830 5.384 1.00 93.56 709 ASP A O 1
ATOM 5870 N N . ARG A 1 710 ? -27.354 11.754 4.716 1.00 93.94 710 ARG A N 1
ATOM 5871 C CA . ARG A 1 710 ? -27.882 12.067 6.058 1.00 93.94 710 ARG A CA 1
ATOM 5872 C C . ARG A 1 710 ? -27.960 10.821 6.941 1.00 93.94 710 ARG A C 1
ATOM 5874 O O . ARG A 1 710 ? -27.599 10.890 8.113 1.00 93.94 710 ARG A O 1
ATOM 5881 N N . GLN A 1 711 ? -28.445 9.715 6.383 1.00 96.44 711 GLN A N 1
ATOM 5882 C CA . GLN A 1 711 ? -28.441 8.403 7.026 1.00 96.44 711 GLN A CA 1
ATOM 5883 C C . GLN A 1 711 ? -27.065 7.773 6.837 1.00 96.44 711 GLN A C 1
ATOM 5885 O O . GLN A 1 711 ? -26.634 7.631 5.696 1.00 96.44 711 GLN A O 1
ATOM 5890 N N . GLN A 1 712 ? -26.422 7.379 7.932 1.00 97.56 712 GLN A N 1
ATOM 5891 C CA . GLN A 1 712 ? -25.193 6.604 7.893 1.00 97.56 712 GLN A CA 1
ATOM 5892 C C . GLN A 1 712 ? -25.487 5.128 8.099 1.00 97.56 712 GLN A C 1
ATOM 5894 O O . GLN A 1 712 ? -26.308 4.783 8.951 1.00 97.56 712 GLN A O 1
ATOM 5899 N N . ASN A 1 713 ? -24.788 4.283 7.349 1.00 98.25 713 ASN A N 1
ATOM 5900 C CA . ASN A 1 713 ? -24.668 2.854 7.617 1.00 98.25 713 ASN A CA 1
ATOM 5901 C C . ASN A 1 713 ? -23.181 2.549 7.755 1.00 98.25 713 ASN A C 1
ATOM 5903 O O . ASN A 1 713 ? -22.433 2.756 6.801 1.00 98.25 713 ASN A O 1
ATOM 5907 N N . ILE A 1 714 ? -22.756 2.117 8.934 1.00 98.62 714 ILE A N 1
ATOM 5908 C CA . ILE A 1 714 ? -21.357 1.851 9.251 1.00 98.62 714 ILE A CA 1
ATOM 5909 C C . ILE A 1 714 ? -21.193 0.352 9.442 1.00 98.62 714 ILE A C 1
ATOM 5911 O O . ILE A 1 714 ? -21.924 -0.259 10.221 1.00 98.62 714 ILE A O 1
ATOM 5915 N N . ARG A 1 715 ? -20.219 -0.211 8.731 1.00 98.75 715 ARG A N 1
ATOM 5916 C CA . ARG A 1 715 ? -19.751 -1.584 8.893 1.00 98.75 715 ARG A CA 1
ATOM 5917 C C . ARG A 1 715 ? -18.243 -1.532 9.108 1.00 98.75 715 ARG A C 1
ATOM 5919 O O . ARG A 1 715 ? -17.521 -1.038 8.248 1.00 98.75 715 ARG A O 1
ATOM 5926 N N . LEU A 1 716 ? -17.788 -1.955 10.276 1.00 98.44 716 LEU A N 1
ATOM 5927 C CA . LEU A 1 716 ? -16.400 -1.876 10.729 1.00 98.44 716 LEU A CA 1
ATOM 5928 C C . LEU A 1 716 ? -15.878 -3.296 10.951 1.00 98.44 716 LEU A C 1
ATOM 5930 O O . LEU A 1 716 ? -16.524 -4.062 11.656 1.00 98.44 716 LEU A O 1
ATOM 5934 N N . PHE A 1 717 ? -14.707 -3.615 10.411 1.00 98.81 717 PHE A N 1
ATOM 5935 C CA . PHE A 1 717 ? -13.958 -4.831 10.727 1.00 98.81 717 PHE A CA 1
ATOM 5936 C C . PHE A 1 717 ? -12.733 -4.441 11.535 1.00 98.81 717 PHE A C 1
ATOM 5938 O O . PHE A 1 717 ? -11.993 -3.547 11.128 1.00 98.81 717 PHE A O 1
ATOM 5945 N N . VAL A 1 718 ? -12.525 -5.101 12.667 1.00 98.69 718 VAL A N 1
ATOM 5946 C CA . VAL A 1 718 ? -11.387 -4.880 13.557 1.00 98.69 718 VAL A CA 1
ATOM 5947 C C . VAL A 1 718 ? -10.679 -6.205 13.748 1.00 98.69 718 VAL A C 1
ATOM 5949 O O . VAL A 1 718 ? -11.297 -7.190 14.140 1.00 98.69 718 VAL A O 1
ATOM 5952 N N . ASP A 1 719 ? -9.390 -6.216 13.448 1.00 97.62 719 ASP A N 1
ATOM 5953 C CA . ASP A 1 719 ? -8.458 -7.293 13.755 1.00 97.62 719 ASP A CA 1
ATOM 5954 C C . ASP A 1 719 ? -7.382 -6.746 14.714 1.00 97.62 719 ASP A C 1
ATOM 5956 O O . ASP A 1 719 ? -7.361 -5.561 15.050 1.00 97.62 719 ASP A O 1
ATOM 5960 N N . ASN A 1 720 ? -6.443 -7.584 15.136 1.00 96.44 720 ASN A N 1
ATOM 5961 C CA . ASN A 1 720 ? -5.523 -7.298 16.240 1.00 96.44 720 ASN A CA 1
ATOM 5962 C C . ASN A 1 720 ? -4.661 -6.029 16.087 1.00 96.44 720 ASN A C 1
ATOM 5964 O O . ASN A 1 720 ? -4.205 -5.474 17.085 1.00 96.44 720 ASN A O 1
ATOM 5968 N N . SER A 1 721 ? -4.398 -5.570 14.860 1.00 97.12 721 SER A N 1
ATOM 5969 C CA . SER A 1 721 ? -3.671 -4.314 14.606 1.00 97.12 721 SER A CA 1
ATOM 5970 C C . SER A 1 721 ? -4.096 -3.606 13.319 1.00 97.12 721 SER A C 1
ATOM 5972 O O . SER A 1 721 ? -3.320 -2.838 12.738 1.00 97.12 721 SER A O 1
ATOM 5974 N N . VAL A 1 722 ? -5.302 -3.886 12.826 1.00 98.50 722 VAL A N 1
ATOM 5975 C CA . VAL A 1 722 ? -5.862 -3.281 11.612 1.00 98.50 722 VAL A CA 1
ATOM 5976 C C . VAL A 1 722 ? -7.367 -3.117 11.751 1.00 98.50 722 VAL A C 1
ATOM 5978 O O . VAL A 1 722 ? -8.039 -3.969 12.325 1.00 98.50 722 VAL A O 1
ATOM 5981 N N . LEU A 1 723 ? -7.893 -2.017 11.221 1.00 98.62 723 LEU A N 1
ATOM 5982 C CA . LEU A 1 723 ? -9.321 -1.830 11.038 1.00 98.62 723 LEU A CA 1
ATOM 5983 C C . LEU A 1 723 ? -9.646 -1.382 9.614 1.00 98.62 723 LEU A C 1
ATOM 5985 O O . LEU A 1 723 ? -8.874 -0.651 8.983 1.00 98.62 723 LEU A O 1
ATOM 5989 N N . GLU A 1 724 ? -10.816 -1.797 9.143 1.00 98.94 724 GLU A N 1
ATOM 5990 C CA . GLU A 1 724 ? -11.402 -1.410 7.863 1.00 98.94 724 GLU A CA 1
ATOM 5991 C C . GLU A 1 724 ? -12.836 -0.922 8.082 1.00 98.94 724 GLU A C 1
ATOM 5993 O O . GLU A 1 724 ? -13.683 -1.638 8.616 1.00 98.94 724 GLU A O 1
ATOM 5998 N N . ILE A 1 725 ? -13.114 0.314 7.675 1.00 98.88 725 ILE A N 1
ATOM 5999 C CA . ILE A 1 725 ? -14.412 0.971 7.839 1.00 98.88 725 ILE A CA 1
ATOM 6000 C C . ILE A 1 725 ? -15.075 1.094 6.479 1.00 98.88 725 ILE A C 1
ATOM 6002 O O . ILE A 1 725 ? -14.516 1.714 5.581 1.00 98.88 725 ILE A O 1
ATOM 6006 N N . PHE A 1 726 ? -16.292 0.579 6.348 1.00 98.88 726 PHE A N 1
ATOM 6007 C CA . PHE A 1 726 ? -17.139 0.713 5.171 1.00 98.88 726 PHE A CA 1
ATOM 6008 C C . PHE A 1 726 ? -18.313 1.624 5.512 1.00 98.88 726 PHE A C 1
ATOM 6010 O O . PHE A 1 726 ? -19.172 1.301 6.336 1.00 98.88 726 PHE A O 1
ATOM 6017 N N . ILE A 1 727 ? -18.341 2.786 4.869 1.00 98.69 727 ILE A N 1
ATOM 6018 C CA . ILE A 1 727 ? -19.294 3.856 5.143 1.00 98.69 727 ILE A CA 1
ATOM 6019 C C . ILE A 1 727 ? -20.338 3.879 4.031 1.00 98.69 727 ILE A C 1
ATOM 6021 O O . ILE A 1 727 ? -20.020 3.908 2.840 1.00 98.69 727 ILE A O 1
ATOM 6025 N N . ASN A 1 728 ? -21.605 3.888 4.432 1.00 97.50 728 ASN A N 1
ATOM 6026 C CA . ASN A 1 728 ? -22.785 3.977 3.576 1.00 97.50 728 ASN A CA 1
ATOM 6027 C C . ASN A 1 728 ? -22.802 2.907 2.490 1.00 97.50 728 ASN A C 1
ATOM 6029 O O . ASN A 1 728 ? -23.012 3.206 1.317 1.00 97.50 728 ASN A O 1
ATOM 6033 N N . ASN A 1 729 ? -22.601 1.656 2.913 1.00 95.81 729 ASN A N 1
ATOM 6034 C CA . ASN A 1 729 ? -22.514 0.492 2.032 1.00 95.81 729 ASN A CA 1
ATOM 6035 C C . ASN A 1 729 ? -21.333 0.583 1.050 1.00 95.81 729 ASN A C 1
ATOM 6037 O O . ASN A 1 729 ? -21.460 0.185 -0.104 1.00 95.81 729 ASN A O 1
ATOM 6041 N N . GLY A 1 730 ? -20.200 1.142 1.493 1.00 97.19 730 GLY A N 1
ATOM 6042 C CA . GLY A 1 730 ? -18.966 1.140 0.709 1.00 97.19 730 GLY A CA 1
ATOM 6043 C C . GLY A 1 730 ? -18.767 2.322 -0.233 1.00 97.19 730 GLY A C 1
ATOM 6044 O O . GLY A 1 730 ? -17.904 2.247 -1.104 1.00 97.19 730 GLY A O 1
ATOM 6045 N N . LYS A 1 731 ? -19.547 3.403 -0.088 1.00 97.25 731 LYS A N 1
ATOM 6046 C CA . LYS A 1 731 ? -19.322 4.662 -0.825 1.00 97.25 731 LYS A CA 1
ATOM 6047 C C . LYS A 1 731 ? -17.999 5.322 -0.439 1.00 97.25 731 LYS A C 1
ATOM 6049 O O . LYS A 1 731 ? -17.330 5.928 -1.273 1.00 97.25 731 LYS A O 1
ATOM 6054 N N . HIS A 1 732 ? -17.640 5.204 0.835 1.00 97.44 732 HIS A N 1
ATOM 6055 C CA . HIS A 1 732 ? -16.325 5.547 1.355 1.00 97.44 732 HIS A CA 1
ATOM 6056 C C . HIS A 1 732 ? -15.783 4.374 2.155 1.00 97.44 732 HIS A C 1
ATOM 6058 O O . HIS A 1 732 ? -16.542 3.672 2.830 1.00 97.44 732 HIS A O 1
ATOM 6064 N N . THR A 1 733 ? -14.469 4.195 2.097 1.00 98.56 733 THR A N 1
ATOM 6065 C CA . THR A 1 733 ? -13.756 3.268 2.966 1.00 98.56 733 THR A CA 1
ATOM 6066 C C . THR A 1 733 ? -12.625 3.983 3.689 1.00 98.56 733 THR A C 1
ATOM 6068 O O . THR A 1 733 ? -12.096 4.978 3.189 1.00 98.56 733 THR A O 1
ATOM 6071 N N . MET A 1 734 ? -12.275 3.510 4.882 1.00 98.81 734 MET A N 1
ATOM 6072 C CA . MET A 1 734 ? -11.097 3.963 5.619 1.00 98.81 734 MET A CA 1
ATOM 6073 C C . MET A 1 734 ? -10.372 2.754 6.194 1.00 98.81 734 MET A C 1
ATOM 6075 O O . MET A 1 734 ? -10.947 2.011 6.984 1.00 98.81 734 MET A O 1
ATOM 6079 N N . THR A 1 735 ? -9.111 2.579 5.821 1.00 98.88 735 THR A N 1
ATOM 6080 C CA . THR A 1 735 ? -8.270 1.465 6.273 1.00 98.88 735 THR A CA 1
ATOM 6081 C C . THR A 1 735 ? -7.086 1.963 7.093 1.00 98.88 735 THR A C 1
ATOM 6083 O O . THR A 1 735 ? -6.391 2.897 6.689 1.00 98.88 735 THR A O 1
ATOM 6086 N N . SER A 1 736 ? -6.828 1.371 8.257 1.00 98.44 736 SER A N 1
ATOM 6087 C CA . SER A 1 736 ? -5.707 1.792 9.105 1.00 98.44 736 SER A CA 1
ATOM 6088 C C . SER A 1 736 ? -5.131 0.633 9.881 1.00 98.44 736 SER A C 1
ATOM 6090 O O . SER A 1 736 ? -5.864 -0.136 10.499 1.00 98.44 736 SER A O 1
ATOM 6092 N N . ARG A 1 737 ? -3.804 0.595 9.974 1.00 98.19 737 ARG A N 1
ATOM 6093 C CA . ARG A 1 737 ? -3.159 -0.062 11.106 1.00 98.19 737 ARG A CA 1
ATOM 6094 C C . ARG A 1 737 ? -3.361 0.770 12.361 1.00 98.19 737 ARG A C 1
ATOM 6096 O O . ARG A 1 737 ? -3.429 2.003 12.306 1.00 98.19 737 ARG A O 1
ATOM 6103 N N . PHE A 1 738 ? -3.398 0.104 13.501 1.00 97.44 738 PHE A N 1
ATOM 6104 C CA . PHE A 1 738 ? -3.419 0.757 14.801 1.00 97.44 738 PHE A CA 1
ATOM 6105 C C . PHE A 1 738 ? -2.656 -0.084 15.820 1.00 97.44 738 PHE A C 1
ATOM 6107 O O . PHE A 1 738 ? -2.467 -1.284 15.629 1.00 97.44 738 PHE A O 1
ATOM 6114 N N . PHE A 1 739 ? -2.192 0.562 16.888 1.00 96.38 739 PHE A N 1
ATOM 6115 C CA . PHE A 1 739 ? -1.386 -0.084 17.921 1.00 96.38 739 PHE A CA 1
ATOM 6116 C C . PHE A 1 739 ? -1.844 0.404 19.293 1.00 96.38 739 PHE A C 1
ATOM 6118 O O . PHE A 1 739 ? -1.273 1.337 19.860 1.00 96.38 739 PHE A O 1
ATOM 6125 N N . VAL A 1 740 ? -2.911 -0.211 19.803 1.00 95.88 740 VAL A N 1
ATOM 6126 C CA . VAL A 1 740 ? -3.424 -0.007 21.163 1.00 95.88 740 VAL A CA 1
ATOM 6127 C C . VAL A 1 740 ? -3.136 -1.280 21.956 1.00 95.88 740 VAL A C 1
ATOM 6129 O O . VAL A 1 740 ? -3.817 -2.289 21.793 1.00 95.88 740 VAL A O 1
ATOM 6132 N N . ASP A 1 741 ? -2.096 -1.251 22.788 1.00 91.81 741 ASP A N 1
ATOM 6133 C CA . ASP A 1 741 ? -1.663 -2.425 23.548 1.00 91.81 741 ASP A CA 1
ATOM 6134 C C . ASP A 1 741 ? -2.762 -2.877 24.515 1.00 91.81 741 ASP A C 1
ATOM 6136 O O . ASP A 1 741 ? -3.289 -2.061 25.272 1.00 91.81 741 ASP A O 1
ATOM 6140 N N . ASP A 1 742 ? -3.064 -4.176 24.533 1.00 92.44 742 ASP A N 1
ATOM 6141 C CA . ASP A 1 742 ? -4.071 -4.774 25.422 1.00 92.44 742 ASP A CA 1
ATOM 6142 C C . ASP A 1 742 ? -5.443 -4.052 25.352 1.00 92.44 742 ASP A C 1
ATOM 6144 O O . ASP A 1 742 ? -6.103 -3.843 26.373 1.00 92.44 742 ASP A O 1
ATOM 6148 N N . MET A 1 743 ? -5.854 -3.632 24.146 1.00 96.19 743 MET A N 1
ATOM 6149 C CA . MET A 1 743 ? -7.179 -3.063 23.873 1.00 96.19 743 MET A CA 1
ATOM 6150 C C . MET A 1 743 ? -8.283 -3.990 24.393 1.00 96.19 743 MET A C 1
ATOM 6152 O O . MET A 1 743 ? -8.302 -5.177 24.075 1.00 96.19 743 MET A O 1
ATOM 6156 N N . ASN A 1 744 ? -9.196 -3.451 25.200 1.00 96.50 744 ASN A N 1
ATOM 6157 C CA . ASN A 1 744 ? -10.192 -4.255 25.914 1.00 96.50 744 ASN A CA 1
ATOM 6158 C C . ASN A 1 744 ? -11.534 -3.544 26.128 1.00 96.50 744 ASN A C 1
ATOM 6160 O O . ASN A 1 744 ? -12.392 -4.059 26.843 1.00 96.50 744 ASN A O 1
ATOM 6164 N N . SER A 1 745 ? -11.719 -2.363 25.544 1.00 97.81 745 SER A N 1
ATOM 6165 C CA . SER A 1 745 ? -12.918 -1.550 25.709 1.00 97.81 745 SER A CA 1
ATOM 6166 C C . SER A 1 745 ? -13.387 -1.023 24.361 1.00 97.81 745 SER A C 1
ATOM 6168 O O . SER A 1 745 ? -12.576 -0.556 23.560 1.00 97.81 745 SER A O 1
ATOM 6170 N N . LEU A 1 746 ? -14.697 -1.070 24.133 1.00 98.25 746 LEU A N 1
ATOM 6171 C CA . LEU A 1 746 ? -15.378 -0.386 23.037 1.00 98.25 746 LEU A CA 1
ATOM 6172 C C . LEU A 1 746 ? -16.428 0.542 23.638 1.00 98.25 746 LEU A C 1
ATOM 6174 O O . LEU A 1 746 ? -17.295 0.098 24.387 1.00 98.25 746 LEU A O 1
ATOM 6178 N N . THR A 1 747 ? -16.375 1.820 23.286 1.00 97.94 747 THR A N 1
ATOM 6179 C CA . THR A 1 747 ? -17.349 2.831 23.697 1.00 97.94 747 THR A CA 1
ATOM 6180 C C . THR A 1 747 ? -18.031 3.422 22.477 1.00 97.94 747 THR A C 1
ATOM 6182 O O . THR A 1 747 ? -17.377 3.822 21.517 1.00 97.94 747 THR A O 1
ATOM 6185 N N . LEU A 1 748 ? -19.358 3.499 22.534 1.00 97.19 748 LEU A N 1
ATOM 6186 C CA . LEU A 1 748 ? -20.192 4.137 21.527 1.00 97.19 748 LEU A CA 1
ATOM 6187 C C . LEU A 1 748 ? -20.983 5.274 22.180 1.00 97.19 748 LEU A C 1
ATOM 6189 O O . LEU A 1 748 ? -21.471 5.124 23.301 1.00 97.19 748 LEU A O 1
ATOM 6193 N N . SER A 1 749 ? -21.088 6.411 21.494 1.00 93.88 749 SER A N 1
ATOM 6194 C CA . SER A 1 749 ? -21.836 7.580 21.969 1.00 93.88 749 SER A CA 1
ATOM 6195 C C . SER A 1 749 ? -23.308 7.263 22.261 1.00 93.88 749 SER A C 1
ATOM 6197 O O . SER A 1 749 ? -23.940 6.507 21.519 1.00 93.88 749 SER A O 1
ATOM 6199 N N . GLU A 1 750 ? -23.868 7.906 23.292 1.00 90.12 750 GLU A N 1
ATOM 6200 C CA . GLU A 1 750 ? -25.273 7.743 23.684 1.00 90.12 750 GLU A CA 1
ATOM 6201 C C . GLU A 1 750 ? -26.241 7.956 22.508 1.00 90.12 750 GLU A C 1
ATOM 6203 O O . GLU A 1 750 ? -26.062 8.838 21.668 1.00 90.12 750 GLU A O 1
ATOM 6208 N N . GLY A 1 751 ? -27.300 7.144 22.454 1.00 88.50 751 GLY A N 1
ATOM 6209 C CA . GLY A 1 751 ? -28.327 7.231 21.410 1.00 88.50 751 GLY A CA 1
ATOM 6210 C C . GLY A 1 751 ? -27.980 6.516 20.099 1.00 88.50 751 GLY A C 1
ATOM 6211 O O . GLY A 1 751 ? -28.808 6.514 19.184 1.00 88.50 751 GLY A O 1
ATOM 6212 N N . VAL A 1 752 ? -26.810 5.875 20.011 1.00 95.06 752 VAL A N 1
ATOM 6213 C CA . VAL A 1 752 ? -26.444 4.955 18.927 1.00 95.06 752 VAL A CA 1
ATOM 6214 C C . VAL A 1 752 ? -26.339 3.539 19.492 1.00 95.06 752 VAL A C 1
ATOM 6216 O O . VAL A 1 752 ? -25.753 3.325 20.548 1.00 95.06 752 VAL A O 1
ATOM 6219 N N . ALA A 1 753 ? -26.926 2.572 18.789 1.00 96.19 753 ALA A N 1
ATOM 6220 C CA . ALA A 1 753 ? -26.816 1.154 19.107 1.00 96.19 753 ALA A CA 1
ATOM 6221 C C . ALA A 1 753 ? -26.227 0.411 17.909 1.00 96.19 753 ALA A C 1
ATOM 6223 O O . ALA A 1 753 ? -26.592 0.686 16.763 1.00 96.19 753 ALA A O 1
ATOM 6224 N N . ALA A 1 754 ? -25.324 -0.517 18.190 1.00 97.94 754 ALA A N 1
ATOM 6225 C CA . ALA A 1 754 ? -24.621 -1.323 17.215 1.00 97.94 754 ALA A CA 1
ATOM 6226 C C . ALA A 1 754 ? -24.735 -2.808 17.541 1.00 97.94 754 ALA A C 1
ATOM 6228 O O . ALA A 1 754 ? -24.856 -3.196 18.701 1.00 97.94 754 ALA A O 1
ATOM 6229 N N . THR A 1 755 ? -24.654 -3.637 16.506 1.00 98.62 755 THR A N 1
ATOM 6230 C CA . THR A 1 755 ? -24.523 -5.087 16.652 1.00 98.62 755 THR A CA 1
ATOM 6231 C C . THR A 1 755 ? -23.061 -5.454 16.462 1.00 98.62 755 THR A C 1
ATOM 6233 O O . THR A 1 755 ? -22.486 -5.134 15.421 1.00 98.62 755 THR A O 1
ATOM 6236 N N . LEU A 1 756 ? -22.465 -6.093 17.466 1.00 98.56 756 LEU A N 1
ATOM 6237 C CA . LEU A 1 756 ? -21.097 -6.599 17.423 1.00 98.56 756 LEU A CA 1
ATOM 6238 C C . LEU A 1 756 ? -21.131 -8.109 17.199 1.00 98.56 756 LEU A C 1
ATOM 6240 O O . LEU A 1 756 ? -21.835 -8.820 17.915 1.00 98.56 756 LEU A O 1
ATOM 6244 N N . TYR A 1 757 ? -20.357 -8.581 16.228 1.00 98.50 757 TYR A N 1
ATOM 6245 C CA . TYR A 1 757 ? -20.105 -9.992 15.957 1.00 98.50 757 TYR A CA 1
ATOM 6246 C C . TYR A 1 757 ? -18.625 -10.280 16.220 1.00 98.50 757 TYR A C 1
ATOM 6248 O O . TYR A 1 757 ? -17.782 -9.798 15.460 1.00 98.50 757 TYR A O 1
ATOM 6256 N N . PRO A 1 758 ? -18.260 -11.039 17.266 1.00 98.31 758 PRO A N 1
ATOM 6257 C CA . PRO A 1 758 ? -16.904 -11.561 17.375 1.00 98.31 758 PRO A CA 1
ATOM 6258 C C . PRO A 1 758 ? -16.577 -12.374 16.119 1.00 98.31 758 PRO A C 1
ATOM 6260 O O . PRO A 1 758 ? -17.444 -13.085 15.606 1.00 98.31 758 PRO A O 1
ATOM 6263 N N . LEU A 1 759 ? -15.355 -12.256 15.604 1.00 97.94 759 LEU A N 1
ATOM 6264 C CA . LEU A 1 759 ? -14.932 -12.978 14.404 1.00 97.94 759 LEU A CA 1
ATOM 6265 C C . LEU A 1 759 ? -13.938 -14.082 14.755 1.00 97.94 759 LEU A C 1
ATOM 6267 O O . LEU A 1 759 ? -12.960 -13.848 15.473 1.00 97.94 759 LEU A O 1
ATOM 6271 N N . ALA A 1 760 ? -14.178 -15.275 14.211 1.00 96.31 760 ALA A N 1
ATOM 6272 C CA . ALA A 1 760 ? -13.202 -16.353 14.171 1.00 96.31 760 ALA A CA 1
ATOM 6273 C C . ALA A 1 760 ? -12.003 -15.980 13.275 1.00 96.31 760 ALA A C 1
ATOM 6275 O O . ALA A 1 760 ? -12.100 -15.114 12.406 1.00 96.31 760 ALA A O 1
ATOM 6276 N N . GLY A 1 761 ? -10.864 -16.640 13.492 1.00 93.44 761 GLY A N 1
ATOM 6277 C CA . GLY A 1 761 ? -9.708 -16.519 12.603 1.00 93.44 761 GLY A CA 1
ATOM 6278 C C . GLY A 1 761 ? -9.868 -17.352 11.332 1.00 93.44 761 GLY A C 1
ATOM 6279 O O . GLY A 1 761 ? -10.590 -18.352 11.326 1.00 93.44 761 GLY A O 1
ATOM 6280 N N . ILE A 1 762 ? -9.162 -16.963 10.271 1.00 92.38 762 ILE A N 1
ATOM 6281 C CA . ILE A 1 762 ? -9.083 -17.756 9.038 1.00 92.38 762 ILE A CA 1
ATOM 6282 C C . ILE A 1 762 ? -8.137 -18.947 9.218 1.00 92.38 762 ILE A C 1
ATOM 6284 O O . ILE A 1 762 ? -7.136 -18.886 9.936 1.00 92.38 762 ILE A O 1
ATOM 6288 N N . ASN A 1 763 ? -8.455 -20.053 8.553 1.00 88.44 763 ASN A N 1
ATOM 6289 C CA . ASN A 1 763 ? -7.755 -21.324 8.709 1.00 88.44 763 ASN A CA 1
ATOM 6290 C C . ASN A 1 763 ? -6.703 -21.536 7.613 1.00 88.44 763 ASN A C 1
ATOM 6292 O O . ASN A 1 763 ? -6.842 -21.054 6.492 1.00 88.44 763 ASN A O 1
ATOM 6296 N N . GLY A 1 764 ? -5.666 -22.320 7.922 1.00 82.69 764 GLY A N 1
ATOM 6297 C CA . GLY A 1 764 ? -4.685 -22.789 6.931 1.00 82.69 764 GLY A CA 1
ATOM 6298 C C . GLY A 1 764 ? -3.566 -21.801 6.578 1.00 82.69 764 GLY A C 1
ATOM 6299 O O . GLY A 1 764 ? -2.648 -22.152 5.841 1.00 82.69 764 GLY A O 1
ATOM 6300 N N . LEU A 1 765 ? -3.573 -20.606 7.172 1.00 77.44 765 LEU A N 1
ATOM 6301 C CA . LEU A 1 765 ? -2.438 -19.682 7.162 1.00 77.44 765 LEU A CA 1
ATOM 6302 C C . LEU A 1 765 ? -1.528 -19.950 8.374 1.00 77.44 765 LEU A C 1
ATOM 6304 O O . LEU A 1 765 ? -2.019 -20.338 9.432 1.00 77.44 765 LEU A O 1
ATOM 6308 N N . ASN A 1 766 ? -0.213 -19.711 8.238 1.00 62.19 766 ASN A N 1
ATOM 6309 C CA . ASN A 1 766 ? 0.876 -19.911 9.227 1.00 62.19 766 ASN A CA 1
ATOM 6310 C C . ASN A 1 766 ? 1.728 -21.191 9.117 1.00 62.19 766 ASN A C 1
ATOM 6312 O O . ASN A 1 766 ? 2.614 -21.393 9.955 1.00 62.19 766 ASN A O 1
ATOM 6316 N N . THR A 1 767 ? 1.560 -22.023 8.090 1.00 54.50 767 THR A N 1
ATOM 6317 C CA . THR A 1 767 ? 2.476 -23.146 7.827 1.00 54.50 767 THR A CA 1
ATOM 6318 C C . THR A 1 767 ? 3.546 -22.730 6.826 1.00 54.50 767 THR A C 1
ATOM 6320 O O . THR A 1 767 ? 3.471 -23.103 5.662 1.00 54.50 767 THR A O 1
ATOM 6323 N N . ALA A 1 768 ? 4.547 -21.953 7.251 1.00 55.09 768 ALA A N 1
ATOM 6324 C CA . ALA A 1 768 ? 5.629 -21.563 6.346 1.00 55.09 768 ALA A CA 1
ATOM 6325 C C . ALA A 1 768 ? 6.319 -22.814 5.764 1.00 55.09 768 ALA A C 1
ATOM 6327 O O . ALA A 1 768 ? 7.060 -23.506 6.465 1.00 55.09 768 ALA A O 1
ATOM 6328 N N . LYS A 1 769 ? 6.081 -23.101 4.480 1.00 55.41 769 LYS A N 1
ATOM 6329 C CA . LYS A 1 769 ? 6.757 -24.162 3.726 1.00 55.41 769 LYS A CA 1
ATOM 6330 C C . LYS A 1 769 ? 7.938 -23.546 2.984 1.00 55.41 769 LYS A C 1
ATOM 6332 O O . LYS A 1 769 ? 7.837 -23.220 1.807 1.00 55.41 769 LYS A O 1
ATOM 6337 N N . ILE A 1 770 ? 9.058 -23.348 3.675 1.00 52.78 770 ILE A N 1
ATOM 6338 C CA . ILE A 1 770 ? 10.333 -23.127 2.983 1.00 52.78 770 ILE A CA 1
ATOM 6339 C C . ILE A 1 770 ? 10.985 -24.498 2.850 1.00 52.78 770 ILE A C 1
ATOM 6341 O O . ILE A 1 770 ? 11.473 -25.033 3.846 1.00 52.78 770 ILE A O 1
ATOM 6345 N N . GLN A 1 771 ? 10.910 -25.080 1.652 1.00 41.56 771 GLN A N 1
ATOM 6346 C CA . GLN A 1 771 ? 11.710 -26.252 1.288 1.00 41.56 771 GLN A CA 1
ATOM 6347 C C . GLN A 1 771 ? 13.140 -25.845 0.952 1.00 41.56 771 GLN A C 1
ATOM 6349 O O . GLN A 1 771 ? 13.314 -24.788 0.296 1.00 41.56 771 GLN A O 1
#